Protein AF-0000000079003284 (afdb_homodimer)

Structure (mmCIF, N/CA/C/O backbone):
data_AF-0000000079003284-model_v1
#
loop_
_entity.id
_entity.type
_entity.pdbx_description
1 polymer 'Type I phosphodiesterase/nucleotide pyrophosphatase'
#
loop_
_atom_site.group_PDB
_atom_site.id
_atom_site.type_symbol
_atom_site.label_atom_id
_atom_site.label_alt_id
_atom_site.label_comp_id
_atom_site.label_asym_id
_atom_site.label_entity_id
_atom_site.label_seq_id
_atom_site.pdbx_PDB_ins_code
_atom_site.Cartn_x
_atom_site.Cartn_y
_atom_site.Cartn_z
_atom_site.occupancy
_atom_site.B_iso_or_equiv
_atom_site.auth_seq_id
_atom_site.auth_comp_id
_atom_site.auth_asym_id
_atom_site.auth_atom_id
_atom_site.pdbx_PDB_model_num
ATOM 1 N N . MET A 1 1 ? 87.062 22.266 7.152 1 21.83 1 MET A N 1
ATOM 2 C CA . MET A 1 1 ? 86.438 23.562 6.84 1 21.83 1 MET A CA 1
ATOM 3 C C . MET A 1 1 ? 86 23.609 5.395 1 21.83 1 MET A C 1
ATOM 5 O O . MET A 1 1 ? 85.438 24.609 4.953 1 21.83 1 MET A O 1
ATOM 9 N N . LEU A 1 2 ? 86.688 22.75 4.613 1 20.33 2 LEU A N 1
ATOM 10 C CA . LEU A 1 2 ? 86.625 22.922 3.166 1 20.33 2 LEU A CA 1
ATOM 11 C C . LEU A 1 2 ? 85.188 22.797 2.643 1 20.33 2 LEU A C 1
ATOM 13 O O . LEU A 1 2 ? 84.812 23.578 1.765 1 20.33 2 LEU A O 1
ATOM 17 N N . SER A 1 3 ? 84.625 21.625 2.906 1 21.69 3 SER A N 1
ATOM 18 C CA . SER A 1 3 ? 83.938 20.828 1.926 1 21.69 3 SER A CA 1
ATOM 19 C C . SER A 1 3 ? 82.5 21.344 1.723 1 21.69 3 SER A C 1
ATOM 21 O O . SER A 1 3 ? 81.562 20.688 2.105 1 21.69 3 SER A O 1
ATOM 23 N N . ARG A 1 4 ? 82.25 22.672 2.088 1 24.02 4 ARG A N 1
ATOM 24 C CA . ARG A 1 4 ? 81.062 23.516 2.271 1 24.02 4 ARG A CA 1
ATOM 25 C C . ARG A 1 4 ? 80.312 23.688 0.958 1 24.02 4 ARG A C 1
ATOM 27 O O . ARG A 1 4 ? 79.125 23.938 0.96 1 24.02 4 ARG A O 1
ATOM 34 N N . ARG A 1 5 ? 81.188 24.016 -0.072 1 23.91 5 ARG A N 1
ATOM 35 C CA . ARG A 1 5 ? 80.812 24.984 -1.086 1 23.91 5 ARG A CA 1
ATOM 36 C C . ARG A 1 5 ? 79.812 24.375 -2.055 1 23.91 5 ARG A C 1
ATOM 38 O O . ARG A 1 5 ? 78.875 25.047 -2.469 1 23.91 5 ARG A O 1
ATOM 45 N N . ILE A 1 6 ? 80.312 23.344 -2.699 1 26.98 6 ILE A N 1
ATOM 46 C CA . ILE A 1 6 ? 79.875 23.094 -4.078 1 26.98 6 ILE A CA 1
ATOM 47 C C . ILE A 1 6 ? 78.438 22.594 -4.109 1 26.98 6 ILE A C 1
ATOM 49 O O . ILE A 1 6 ? 77.938 22.203 -5.164 1 26.98 6 ILE A O 1
ATOM 53 N N . ILE A 1 7 ? 77.938 22.391 -2.863 1 26.84 7 ILE A N 1
ATOM 54 C CA . ILE A 1 7 ? 76.625 21.688 -2.703 1 26.84 7 ILE A CA 1
ATOM 55 C C . ILE A 1 7 ? 75.5 22.516 -3.301 1 26.84 7 ILE A C 1
ATOM 57 O O . ILE A 1 7 ? 74.375 22.109 -3.277 1 26.84 7 ILE A O 1
ATOM 61 N N . GLY A 1 8 ? 75.938 23.859 -3.557 1 23.97 8 GLY A N 1
ATOM 62 C CA . GLY A 1 8 ? 74.938 24.875 -3.793 1 23.97 8 GLY A CA 1
ATOM 63 C C . GLY A 1 8 ? 74.188 24.672 -5.098 1 23.97 8 GLY A C 1
ATOM 64 O O . GLY A 1 8 ? 73 25.094 -5.227 1 23.97 8 GLY A O 1
ATOM 65 N N . VAL A 1 9 ? 75.062 24.344 -6.082 1 25.72 9 VAL A N 1
ATOM 66 C CA . VAL A 1 9 ? 74.688 24.672 -7.453 1 25.72 9 VAL A CA 1
ATOM 67 C C . VAL A 1 9 ? 73.438 23.828 -7.855 1 25.72 9 VAL A C 1
ATOM 69 O O . VAL A 1 9 ? 72.625 24.297 -8.609 1 25.72 9 VAL A O 1
ATOM 72 N N . LEU A 1 10 ? 73.625 22.547 -7.5 1 25.78 10 LEU A N 1
ATOM 73 C CA . LEU A 1 10 ? 72.812 21.625 -8.297 1 25.78 10 LEU A CA 1
ATOM 74 C C . LEU A 1 10 ? 71.312 21.859 -8.047 1 25.78 10 LEU A C 1
ATOM 76 O O . LEU A 1 10 ? 70.5 21.188 -8.656 1 25.78 10 LEU A O 1
ATOM 80 N N . ILE A 1 11 ? 71.062 22.656 -6.977 1 25.67 11 ILE A N 1
ATOM 81 C CA . ILE A 1 11 ? 69.625 22.797 -6.535 1 25.67 11 ILE A CA 1
ATOM 82 C C . ILE A 1 11 ? 68.812 23.484 -7.621 1 25.67 11 ILE A C 1
ATOM 84 O O . ILE A 1 11 ? 67.625 23.281 -7.719 1 25.67 11 ILE A O 1
ATOM 88 N N . LEU A 1 12 ? 69.625 24.391 -8.312 1 24.33 12 LEU A N 1
ATOM 89 C CA . LEU A 1 12 ? 68.812 25.453 -8.945 1 24.33 12 LEU A CA 1
ATOM 90 C C . LEU A 1 12 ? 68 24.891 -10.086 1 24.33 12 LEU A C 1
ATOM 92 O O . LEU A 1 12 ? 66.875 25.328 -10.289 1 24.33 12 LEU A O 1
ATOM 96 N N . LEU A 1 13 ? 68.75 24.078 -10.844 1 25.64 13 LEU A N 1
ATOM 97 C CA . LEU A 1 13 ? 68.188 23.953 -12.195 1 25.64 13 LEU A CA 1
ATOM 98 C C . LEU A 1 13 ? 66.812 23.266 -12.18 1 25.64 13 LEU A C 1
ATOM 100 O O . LEU A 1 13 ? 66.125 23.234 -13.195 1 25.64 13 LEU A O 1
ATOM 104 N N . ALA A 1 14 ? 66.688 22.422 -11.195 1 26.19 14 ALA A N 1
ATOM 105 C CA . ALA A 1 14 ? 65.625 21.469 -11.359 1 26.19 14 ALA A CA 1
ATOM 106 C C . ALA A 1 14 ? 64.25 22.188 -11.359 1 26.19 14 ALA A C 1
ATOM 108 O O . ALA A 1 14 ? 63.188 21.547 -11.398 1 26.19 14 ALA A O 1
ATOM 109 N N . VAL A 1 15 ? 64.312 23.484 -11.039 1 25.11 15 VAL A N 1
ATOM 110 C CA . VAL A 1 15 ? 63.031 24.156 -10.695 1 25.11 15 VAL A CA 1
ATOM 111 C C . VAL A 1 15 ? 62.125 24.203 -11.906 1 25.11 15 VAL A C 1
ATOM 113 O O . VAL A 1 15 ? 60.906 24.203 -11.766 1 25.11 15 VAL A O 1
ATOM 116 N N . ILE A 1 16 ? 62.75 24.438 -13.062 1 25.28 16 ILE A N 1
ATOM 117 C CA . ILE A 1 16 ? 61.938 25.219 -14 1 25.28 16 ILE A CA 1
ATOM 118 C C . ILE A 1 16 ? 60.812 24.344 -14.547 1 25.28 16 ILE A C 1
ATOM 120 O O . ILE A 1 16 ? 59.812 24.875 -15.047 1 25.28 16 ILE A O 1
ATOM 124 N N . LEU A 1 17 ? 61.156 23.141 -14.898 1 28.36 17 LEU A N 1
ATOM 125 C CA . LEU A 1 17 ? 60.344 22.594 -15.977 1 28.36 17 LEU A CA 1
ATOM 126 C C . LEU A 1 17 ? 58.938 22.281 -15.492 1 28.36 17 LEU A C 1
ATOM 128 O O . LEU A 1 17 ? 58.438 21.172 -15.68 1 28.36 17 LEU A O 1
ATOM 132 N N . SER A 1 18 ? 58.562 22.719 -14.289 1 23.92 18 SER A N 1
ATOM 133 C CA . SER A 1 18 ? 57.375 22.172 -13.633 1 23.92 18 SER A CA 1
ATOM 134 C C . SER A 1 18 ? 56.156 22.391 -14.492 1 23.92 18 SER A C 1
ATOM 136 O O . SER A 1 18 ? 55.281 21.516 -14.555 1 23.92 18 SER A O 1
ATOM 138 N N . THR A 1 19 ? 55.812 23.641 -14.75 1 24.16 19 THR A N 1
ATOM 139 C CA . THR A 1 19 ? 54.438 24.016 -14.359 1 24.16 19 THR A CA 1
ATOM 140 C C . THR A 1 19 ? 53.438 23.5 -15.375 1 24.16 19 THR A C 1
ATOM 142 O O . THR A 1 19 ? 52.312 23.156 -15.016 1 24.16 19 THR A O 1
ATOM 145 N N . SER A 1 20 ? 53.688 23.703 -16.703 1 25.77 20 SER A N 1
ATOM 146 C CA . SER A 1 20 ? 52.438 24.141 -17.359 1 25.77 20 SER A CA 1
ATOM 147 C C . SER A 1 20 ? 51.562 22.938 -17.734 1 25.77 20 SER A C 1
ATOM 149 O O . SER A 1 20 ? 51.688 22.406 -18.828 1 25.77 20 SER A O 1
ATOM 151 N N . ILE A 1 21 ? 51.656 21.828 -17.109 1 29 21 ILE A N 1
ATOM 152 C CA . ILE A 1 21 ? 50.719 20.844 -17.641 1 29 21 ILE A CA 1
ATOM 153 C C . ILE A 1 21 ? 49.312 21.422 -17.688 1 29 21 ILE A C 1
ATOM 155 O O . ILE A 1 21 ? 48.75 21.75 -16.656 1 29 21 ILE A O 1
ATOM 159 N N . SER A 1 22 ? 49.062 22.25 -18.688 1 26.42 22 SER A N 1
ATOM 160 C CA . SER A 1 22 ? 47.719 22.688 -18.953 1 26.42 22 SER A CA 1
ATOM 161 C C . SER A 1 22 ? 46.75 21.5 -18.922 1 26.42 22 SER A C 1
ATOM 163 O O . SER A 1 22 ? 46.875 20.547 -19.672 1 26.42 22 SER A O 1
ATOM 165 N N . LEU A 1 23 ? 46.25 21.172 -17.719 1 28.25 23 LEU A N 1
ATOM 166 C CA . LEU A 1 23 ? 45.125 20.297 -17.531 1 28.25 23 LEU A CA 1
ATOM 167 C C . LEU A 1 23 ? 44.031 20.578 -18.562 1 28.25 23 LEU A C 1
ATOM 169 O O . LEU A 1 23 ? 43.469 21.656 -18.594 1 28.25 23 LEU A O 1
ATOM 173 N N . ILE A 1 24 ? 44.375 20.172 -19.812 1 29.52 24 ILE A N 1
ATOM 174 C CA . ILE A 1 24 ? 43.156 20.094 -20.625 1 29.52 24 ILE A CA 1
ATOM 175 C C . ILE A 1 24 ? 42.062 19.391 -19.828 1 29.52 24 ILE A C 1
ATOM 177 O O . ILE A 1 24 ? 42.156 18.188 -19.547 1 29.52 24 ILE A O 1
ATOM 181 N N . TYR A 1 25 ? 41.625 20.094 -18.797 1 26.3 25 TYR A N 1
ATOM 182 C CA . TYR A 1 25 ? 40.312 19.656 -18.281 1 26.3 25 TYR A CA 1
ATOM 183 C C . TYR A 1 25 ? 39.375 19.312 -19.422 1 26.3 25 TYR A C 1
ATOM 185 O O . TYR A 1 25 ? 39.031 20.188 -20.25 1 26.3 25 TYR A O 1
ATOM 193 N N . ALA A 1 26 ? 39.625 18.172 -20.016 1 28.44 26 ALA A N 1
ATOM 194 C CA . ALA A 1 26 ? 38.531 17.688 -20.844 1 28.44 26 ALA A CA 1
ATOM 195 C C . ALA A 1 26 ? 37.188 18 -20.203 1 28.44 26 ALA A C 1
ATOM 197 O O . ALA A 1 26 ? 36.938 17.641 -19.047 1 28.44 26 ALA A O 1
ATOM 198 N N . ASN A 1 27 ? 36.625 19.047 -20.656 1 28.98 27 ASN A N 1
ATOM 199 C CA . ASN A 1 27 ? 35.188 19.266 -20.359 1 28.98 27 ASN A CA 1
ATOM 200 C C . ASN A 1 27 ? 34.406 17.969 -20.422 1 28.98 27 ASN A C 1
ATOM 202 O O . ASN A 1 27 ? 34.344 17.328 -21.469 1 28.98 27 ASN A O 1
ATOM 206 N N . THR A 1 28 ? 34.625 17.141 -19.484 1 31.42 28 THR A N 1
ATOM 207 C CA . THR A 1 28 ? 33.656 16.047 -19.406 1 31.42 28 THR A CA 1
ATOM 208 C C . THR A 1 28 ? 32.281 16.531 -19.828 1 31.42 28 THR A C 1
ATOM 210 O O . THR A 1 28 ? 31.766 17.516 -19.297 1 31.42 28 THR A O 1
ATOM 213 N N . PRO A 1 29 ? 31.969 16.219 -21.016 1 31.8 29 PRO A N 1
ATOM 214 C CA . PRO A 1 29 ? 30.594 16.609 -21.328 1 31.8 29 PRO A CA 1
ATOM 215 C C . PRO A 1 29 ? 29.656 16.438 -20.141 1 31.8 29 PRO A C 1
ATOM 217 O O . PRO A 1 29 ? 29.656 15.398 -19.469 1 31.8 29 PRO A O 1
ATOM 220 N N . THR A 1 30 ? 29.531 17.438 -19.328 1 34.09 30 THR A N 1
ATOM 221 C CA . THR A 1 30 ? 28.484 17.422 -18.312 1 34.09 30 THR A CA 1
ATOM 222 C C . THR A 1 30 ? 27.172 16.938 -18.906 1 34.09 30 THR A C 1
ATOM 224 O O . THR A 1 30 ? 26.75 17.391 -19.984 1 34.09 30 THR A O 1
ATOM 227 N N . ASN A 1 31 ? 26.844 15.781 -18.828 1 37.59 31 ASN A N 1
ATOM 228 C CA . ASN A 1 31 ? 25.516 15.25 -19.125 1 37.59 31 ASN A CA 1
ATOM 229 C C . ASN A 1 31 ? 24.422 16.281 -18.844 1 37.59 31 ASN A C 1
ATOM 231 O O . ASN A 1 31 ? 24.141 16.594 -17.688 1 37.59 31 ASN A O 1
ATOM 235 N N . GLU A 1 32 ? 24.312 17.312 -19.531 1 46.94 32 GLU A N 1
ATOM 236 C CA . GLU A 1 32 ? 23.375 18.406 -19.328 1 46.94 32 GLU A CA 1
ATOM 237 C C . GLU A 1 32 ? 21.938 17.891 -19.25 1 46.94 32 GLU A C 1
ATOM 239 O O . GLU A 1 32 ? 21.438 17.281 -20.203 1 46.94 32 GLU A O 1
ATOM 244 N N . HIS A 1 33 ? 21.328 17.656 -18.141 1 63.16 33 HIS A N 1
ATOM 245 C CA . HIS A 1 33 ? 19.922 17.344 -17.891 1 63.16 33 HIS A CA 1
ATOM 246 C C . HIS A 1 33 ? 19 18.359 -18.562 1 63.16 33 HIS A C 1
ATOM 248 O O . HIS A 1 33 ? 19.297 19.562 -18.562 1 63.16 33 HIS A O 1
ATOM 254 N N . THR A 1 34 ? 18.203 17.859 -19.469 1 76.19 34 THR A N 1
ATOM 255 C CA . THR A 1 34 ? 17.156 18.703 -20.031 1 76.19 34 THR A CA 1
ATOM 256 C C . THR A 1 34 ? 16.344 19.375 -18.922 1 76.19 34 THR A C 1
ATOM 258 O O . THR A 1 34 ? 15.906 18.703 -17.969 1 76.19 34 THR A O 1
ATOM 261 N N . ARG A 1 35 ? 16.453 20.703 -18.938 1 89.94 35 ARG A N 1
ATOM 262 C CA . ARG A 1 35 ? 15.648 21.516 -18.016 1 89.94 35 ARG A CA 1
ATOM 263 C C . ARG A 1 35 ? 14.273 21.812 -18.594 1 89.94 35 ARG A C 1
ATOM 265 O O . ARG A 1 35 ? 14.172 22.344 -19.703 1 89.94 35 ARG A O 1
ATOM 272 N N . TYR A 1 36 ? 13.258 21.422 -17.828 1 91.12 36 TYR A N 1
ATOM 273 C CA . TYR A 1 36 ? 11.898 21.594 -18.297 1 91.12 36 TYR A CA 1
ATOM 274 C C . TYR A 1 36 ? 11.273 22.875 -17.734 1 91.12 36 TYR A C 1
ATOM 276 O O . TYR A 1 36 ? 10.266 23.359 -18.234 1 91.12 36 TYR A O 1
ATOM 284 N N . ALA A 1 37 ? 11.844 23.422 -16.656 1 96.12 37 ALA A N 1
ATOM 285 C CA . ALA A 1 37 ? 11.422 24.672 -16.016 1 96.12 37 ALA A CA 1
ATOM 286 C C . ALA A 1 37 ? 12.625 25.438 -15.469 1 96.12 37 ALA A C 1
ATOM 288 O O . ALA A 1 37 ? 13.57 24.828 -14.953 1 96.12 37 ALA A O 1
ATOM 289 N N . GLU A 1 38 ? 12.57 26.75 -15.625 1 97.25 38 GLU A N 1
ATOM 290 C CA . GLU A 1 38 ? 13.609 27.578 -15.023 1 97.25 38 GLU A CA 1
ATOM 291 C C . GLU A 1 38 ? 13.453 27.656 -13.508 1 97.25 38 GLU A C 1
ATOM 293 O O . GLU A 1 38 ? 14.445 27.719 -12.781 1 97.25 38 GLU A O 1
ATOM 298 N N . LYS A 1 39 ? 12.164 27.656 -13.102 1 98.5 39 LYS A N 1
ATOM 299 C CA . LYS A 1 39 ? 11.82 27.797 -11.688 1 98.5 39 LYS A CA 1
ATOM 300 C C . LYS A 1 39 ? 10.672 26.875 -11.305 1 98.5 39 LYS A C 1
ATOM 302 O O . LYS A 1 39 ? 9.836 26.531 -12.141 1 98.5 39 LYS A O 1
ATOM 307 N N . VAL A 1 40 ? 10.703 26.438 -10.023 1 98.81 40 VAL A N 1
ATOM 308 C CA . VAL A 1 40 ? 9.609 25.641 -9.477 1 98.81 40 VAL A CA 1
ATOM 309 C C . VAL A 1 40 ? 9.18 26.219 -8.125 1 98.81 40 VAL A C 1
ATOM 311 O O . VAL A 1 40 ? 10.023 26.594 -7.305 1 98.81 40 VAL A O 1
ATOM 314 N N . VAL A 1 41 ? 7.91 26.422 -7.926 1 98.88 41 VAL A N 1
ATOM 315 C CA . VAL A 1 41 ? 7.328 26.734 -6.625 1 98.88 41 VAL A CA 1
ATOM 316 C C . VAL A 1 41 ? 6.523 25.531 -6.125 1 98.88 41 VAL A C 1
ATOM 318 O O . VAL A 1 41 ? 5.75 24.938 -6.879 1 98.88 41 VAL A O 1
ATOM 321 N N . ILE A 1 42 ? 6.738 25.141 -4.891 1 98.88 42 ILE A N 1
ATOM 322 C CA . ILE A 1 42 ? 5.883 24.125 -4.281 1 98.88 42 ILE A CA 1
ATOM 323 C C . ILE A 1 42 ? 5.23 24.688 -3.023 1 98.88 42 ILE A C 1
ATOM 325 O O . ILE A 1 42 ? 5.902 25.297 -2.188 1 98.88 42 ILE A O 1
ATOM 329 N N . ILE A 1 43 ? 3.932 24.547 -2.895 1 98.81 43 ILE A N 1
ATOM 330 C CA . ILE A 1 43 ? 3.16 24.953 -1.721 1 98.81 43 ILE A CA 1
ATOM 331 C C . ILE A 1 43 ? 2.559 23.719 -1.058 1 98.81 43 ILE A C 1
ATOM 333 O O . ILE A 1 43 ? 1.87 22.922 -1.709 1 98.81 43 ILE A O 1
ATOM 337 N N . SER A 1 44 ? 2.809 23.5 0.183 1 98.75 44 SER A N 1
ATOM 338 C CA . SER A 1 44 ? 2.188 22.422 0.946 1 98.75 44 SER A CA 1
ATOM 339 C C . SER A 1 44 ? 1.067 22.953 1.837 1 98.75 44 SER A C 1
ATOM 341 O O . SER A 1 44 ? 1.294 23.828 2.674 1 98.75 44 SER A O 1
ATOM 343 N N . ILE A 1 45 ? -0.094 22.516 1.622 1 98.81 45 ILE A N 1
ATOM 344 C CA . ILE A 1 45 ? -1.236 22.812 2.475 1 98.81 45 ILE A CA 1
ATOM 345 C C . ILE A 1 45 ? -1.472 21.672 3.457 1 98.81 45 ILE A C 1
ATOM 347 O O . ILE A 1 45 ? -2.037 20.641 3.09 1 98.81 45 ILE A O 1
ATOM 351 N N . ASP A 1 46 ? -1.138 21.875 4.68 1 98.62 46 ASP A N 1
ATOM 352 C CA . ASP A 1 46 ? -1.133 20.828 5.699 1 98.62 46 ASP A CA 1
ATOM 353 C C . ASP A 1 46 ? -2.52 20.203 5.855 1 98.62 46 ASP A C 1
ATOM 355 O O . ASP A 1 46 ? -3.494 20.922 6.121 1 98.62 46 ASP A O 1
ATOM 359 N N . ALA A 1 47 ? -2.635 18.891 5.609 1 98.62 47 ALA A N 1
ATOM 360 C CA . ALA A 1 47 ? -3.762 18.016 5.914 1 98.62 47 ALA A CA 1
ATOM 361 C C . ALA A 1 47 ? -4.875 18.172 4.883 1 98.62 47 ALA A C 1
ATOM 363 O O . ALA A 1 47 ? -5.953 17.594 5.031 1 98.62 47 ALA A O 1
ATOM 364 N N . ALA A 1 48 ? -4.672 19 3.834 1 98.75 48 ALA A N 1
ATOM 365 C CA . ALA A 1 48 ? -5.734 19.156 2.846 1 98.75 48 ALA A CA 1
ATOM 366 C C . ALA A 1 48 ? -6.109 17.812 2.223 1 98.75 48 ALA A C 1
ATOM 368 O O . ALA A 1 48 ? -5.336 17.25 1.455 1 98.75 48 ALA A O 1
ATOM 369 N N . ARG A 1 49 ? -7.332 17.422 2.551 1 97.88 49 ARG A N 1
ATOM 370 C CA . ARG A 1 49 ? -7.859 16.172 2.01 1 97.88 49 ARG A CA 1
ATOM 371 C C . ARG A 1 49 ? -8.094 16.281 0.508 1 97.88 49 ARG A C 1
ATOM 373 O O . ARG A 1 49 ? -8.555 17.328 0.02 1 97.88 49 ARG A O 1
ATOM 380 N N . ALA A 1 50 ? -7.852 15.227 -0.165 1 96.81 50 ALA A N 1
ATOM 381 C CA . ALA A 1 50 ? -8.078 15.211 -1.608 1 96.81 50 ALA A CA 1
ATOM 382 C C . ALA A 1 50 ? -9.562 15.352 -1.934 1 96.81 50 ALA A C 1
ATOM 384 O O . ALA A 1 50 ? -9.938 16.156 -2.787 1 96.81 50 ALA A O 1
ATOM 385 N N . ASP A 1 51 ? -10.445 14.586 -1.257 1 94.44 51 ASP A N 1
ATOM 386 C CA . ASP A 1 51 ? -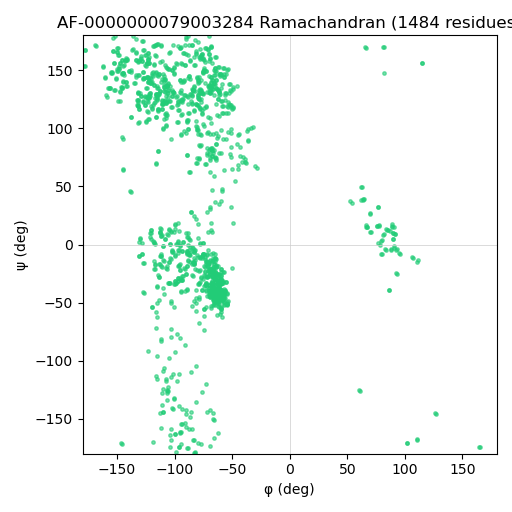11.859 14.57 -1.604 1 94.44 51 ASP A CA 1
ATOM 387 C C . ASP A 1 51 ? -12.5 15.938 -1.369 1 94.44 51 ASP A C 1
ATOM 389 O O . ASP A 1 51 ? -13.227 16.453 -2.227 1 94.44 51 ASP A O 1
ATOM 393 N N . TYR A 1 52 ? -12.164 16.594 -0.233 1 97.12 52 TYR A N 1
ATOM 394 C CA . TYR A 1 52 ? -12.727 17.906 0.063 1 97.12 52 TYR A CA 1
ATOM 395 C C . TYR A 1 52 ? -12.18 18.969 -0.884 1 97.12 52 TYR A C 1
ATOM 397 O O . TYR A 1 52 ? -12.93 19.797 -1.4 1 97.12 52 TYR A O 1
ATOM 405 N N . THR A 1 53 ? -10.891 18.953 -1.11 1 98.44 53 THR A N 1
ATOM 406 C CA . THR A 1 53 ? -10.25 19.953 -1.947 1 98.44 53 THR A CA 1
ATOM 407 C C . THR A 1 53 ? -10.781 19.891 -3.377 1 98.44 53 THR A C 1
ATOM 409 O O . THR A 1 53 ? -11.102 20.922 -3.977 1 98.44 53 THR A O 1
ATOM 412 N N . TYR A 1 54 ? -10.891 18.719 -3.914 1 96.62 54 TYR A N 1
ATOM 413 C CA . TYR A 1 54 ? -11.344 18.562 -5.289 1 96.62 54 TYR A CA 1
ATOM 414 C C . TYR A 1 54 ? -12.82 18.922 -5.43 1 96.62 54 TYR A C 1
ATOM 416 O O . TYR A 1 54 ? -13.227 19.516 -6.426 1 96.62 54 TYR A O 1
ATOM 424 N N . MET A 1 55 ? -13.617 18.516 -4.457 1 95.5 55 MET A N 1
ATOM 425 C CA . MET A 1 55 ? -15.023 18.891 -4.453 1 95.5 55 MET A CA 1
ATOM 426 C C . MET A 1 55 ? -15.18 20.406 -4.441 1 95.5 55 MET A C 1
ATOM 428 O O . MET A 1 55 ? -15.914 20.969 -5.262 1 95.5 55 MET A O 1
ATOM 432 N N . LEU A 1 56 ? -14.469 21.094 -3.572 1 98.19 56 LEU A N 1
ATOM 433 C CA . LEU A 1 56 ? -14.578 22.547 -3.436 1 98.19 56 LEU A CA 1
ATOM 434 C C . LEU A 1 56 ? -14.047 23.25 -4.684 1 98.19 56 LEU A C 1
ATOM 436 O O . LEU A 1 56 ? -14.594 24.266 -5.109 1 98.19 56 LEU A O 1
ATOM 440 N N . ALA A 1 57 ? -13 22.688 -5.246 1 97.81 57 ALA A N 1
ATOM 441 C CA . ALA A 1 57 ? -12.461 23.25 -6.484 1 97.81 57 ALA A CA 1
ATOM 442 C C . ALA A 1 57 ? -13.461 23.109 -7.629 1 97.81 57 ALA A C 1
ATOM 444 O O . ALA A 1 57 ? -13.664 24.047 -8.406 1 97.81 57 ALA A O 1
ATOM 445 N N . SER A 1 58 ? -14.039 21.969 -7.73 1 94.31 58 SER A N 1
ATOM 446 C CA . SER A 1 58 ? -15.008 21.703 -8.789 1 94.31 58 SER A CA 1
ATOM 447 C C . SER A 1 58 ? -16.219 22.625 -8.68 1 94.31 58 SER A C 1
ATOM 449 O O . SER A 1 58 ? -16.844 22.969 -9.688 1 94.31 58 SER A O 1
ATOM 451 N N . GLU A 1 59 ? -16.562 23.062 -7.504 1 96.25 59 GLU A N 1
ATOM 452 C CA . GLU A 1 59 ? -17.672 23.969 -7.246 1 96.25 59 GLU A CA 1
ATOM 453 C C . GLU A 1 59 ? -17.281 25.422 -7.48 1 96.25 59 GLU A C 1
ATOM 455 O O . GLU A 1 59 ? -18.109 26.328 -7.355 1 96.25 59 GLU A O 1
ATOM 460 N N . GLY A 1 60 ? -16.031 25.625 -7.762 1 97 60 GLY A N 1
ATOM 461 C CA . GLY A 1 60 ? -15.562 26.969 -8.055 1 97 60 GLY A CA 1
ATOM 462 C C . GLY A 1 60 ? -15.172 27.75 -6.816 1 97 60 GLY A C 1
ATOM 463 O O . GLY A 1 60 ? -14.883 28.938 -6.898 1 97 60 GLY A O 1
ATOM 464 N N . ILE A 1 61 ? -15.07 27.125 -5.734 1 98.06 61 ILE A N 1
ATOM 465 C CA . ILE A 1 61 ? -14.836 27.781 -4.453 1 98.06 61 ILE A CA 1
ATOM 466 C C . ILE A 1 61 ? -13.344 28.031 -4.27 1 98.06 61 ILE A C 1
ATOM 468 O O . ILE A 1 61 ? -12.945 28.969 -3.559 1 98.06 61 ILE A O 1
ATOM 472 N N . LEU A 1 62 ? -12.5 27.234 -4.887 1 98.69 62 LEU A N 1
ATOM 473 C CA . LEU A 1 62 ? -11.047 27.344 -4.816 1 98.69 62 LEU A CA 1
ATOM 474 C C . LEU A 1 62 ? -10.469 27.703 -6.18 1 98.69 62 LEU A C 1
ATOM 476 O O . LEU A 1 62 ? -9.883 26.859 -6.855 1 98.69 62 LEU A O 1
ATOM 480 N N . PRO A 1 63 ? -10.523 28.969 -6.547 1 98.31 63 PRO A N 1
ATOM 481 C CA . PRO A 1 63 ? -10.133 29.359 -7.902 1 98.31 63 PRO A CA 1
ATOM 482 C C . PRO A 1 63 ? -8.664 29.062 -8.203 1 98.31 63 PRO A C 1
ATOM 484 O O . PRO A 1 63 ? -8.312 28.766 -9.352 1 98.31 63 PRO A O 1
ATOM 487 N N . GLY A 1 64 ? -7.793 29.188 -7.234 1 98.44 64 GLY A N 1
ATOM 488 C CA . GLY A 1 64 ? -6.398 28.844 -7.469 1 98.44 64 GLY A CA 1
ATOM 489 C C . GLY A 1 64 ? -6.203 27.391 -7.875 1 98.44 64 GLY A C 1
ATOM 490 O O . GLY A 1 64 ? -5.652 27.109 -8.945 1 98.44 64 GLY A O 1
ATOM 491 N N . PHE A 1 65 ? -6.734 26.5 -7.047 1 98.19 65 PHE A N 1
ATOM 492 C CA . PHE A 1 65 ? -6.559 25.078 -7.332 1 98.19 65 PHE A CA 1
ATOM 493 C C . PHE A 1 65 ? -7.367 24.672 -8.555 1 98.19 65 PHE A C 1
ATOM 495 O O . PHE A 1 65 ? -6.961 23.781 -9.305 1 98.19 65 PHE A O 1
ATOM 502 N N . LYS A 1 66 ? -8.516 25.281 -8.719 1 97.94 66 LYS A N 1
ATOM 503 C CA . LYS A 1 66 ? -9.32 25 -9.906 1 97.94 66 LYS A CA 1
ATOM 504 C C . LYS A 1 66 ? -8.531 25.281 -11.188 1 97.94 66 LYS A C 1
ATOM 506 O O . LYS A 1 66 ? -8.625 24.531 -12.156 1 97.94 66 LYS A O 1
ATOM 511 N N . ARG A 1 67 ? -7.777 26.344 -11.219 1 98.06 67 ARG A N 1
ATOM 512 C CA . ARG A 1 67 ? -6.949 26.672 -12.383 1 98.06 67 ARG A CA 1
ATOM 513 C C . ARG A 1 67 ? -5.949 25.562 -12.672 1 98.06 67 ARG A C 1
ATOM 515 O O . ARG A 1 67 ? -5.699 25.219 -13.828 1 98.06 67 ARG A O 1
ATOM 522 N N . ILE A 1 68 ? -5.406 25 -11.648 1 98.25 68 ILE A N 1
ATOM 523 C CA . ILE A 1 68 ? -4.461 23.906 -11.797 1 98.25 68 ILE A CA 1
ATOM 524 C C . ILE A 1 68 ? -5.164 22.703 -12.414 1 98.25 68 ILE A C 1
ATOM 526 O O . ILE A 1 68 ? -4.633 22.062 -13.328 1 98.25 68 ILE A O 1
ATOM 530 N N . ILE A 1 69 ? -6.352 22.375 -11.906 1 96.69 69 ILE A N 1
ATOM 531 C CA . ILE A 1 69 ? -7.121 21.25 -12.414 1 96.69 69 ILE A CA 1
ATOM 532 C C . ILE A 1 69 ? -7.473 21.484 -13.883 1 96.69 69 ILE A C 1
ATOM 534 O O . ILE A 1 69 ? -7.379 20.562 -14.695 1 96.69 69 ILE A O 1
ATOM 538 N N . ASP A 1 70 ? -7.797 22.734 -14.227 1 96.62 70 ASP A N 1
ATOM 539 C CA . ASP A 1 70 ? -8.312 23.062 -15.555 1 96.62 70 ASP A CA 1
ATOM 540 C C . ASP A 1 70 ? -7.18 23.141 -16.578 1 96.62 70 ASP A C 1
ATOM 542 O O . ASP A 1 70 ? -7.379 22.828 -17.75 1 96.62 70 ASP A O 1
ATOM 546 N N . GLU A 1 71 ? -5.992 23.609 -16.141 1 96.94 71 GLU A N 1
ATOM 547 C CA . GLU A 1 71 ? -4.957 23.953 -17.109 1 96.94 71 GLU A CA 1
ATOM 548 C C . GLU A 1 71 ? -3.715 23.094 -16.922 1 96.94 71 GLU A C 1
ATOM 550 O O . GLU A 1 71 ? -2.861 23.016 -17.812 1 96.94 71 GLU A O 1
ATOM 555 N N . GLY A 1 72 ? -3.59 22.547 -15.742 1 97.56 72 GLY A N 1
ATOM 556 C CA . GLY A 1 72 ? -2.418 21.766 -15.406 1 97.56 72 GLY A CA 1
ATOM 557 C C . GLY A 1 72 ? -2.721 20.281 -15.266 1 97.56 72 GLY A C 1
ATOM 558 O O . GLY A 1 72 ? -3.449 19.703 -16.078 1 97.56 72 GLY A O 1
ATOM 559 N N . VAL A 1 73 ? -2.055 19.656 -14.336 1 95.06 73 VAL A N 1
ATOM 560 C CA . VAL A 1 73 ? -2.238 18.234 -14.062 1 95.06 73 VAL A CA 1
ATOM 561 C C . VAL A 1 73 ? -2.527 18.031 -12.57 1 95.06 73 VAL A C 1
ATOM 563 O O . VAL A 1 73 ? -2.059 18.797 -11.734 1 95.06 73 VAL A O 1
ATOM 566 N N . TYR A 1 74 ? -3.383 17.109 -12.258 1 95.5 74 TYR A N 1
ATOM 567 C CA . TYR A 1 74 ? -3.639 16.766 -10.859 1 95.5 74 TYR A CA 1
ATOM 568 C C . TYR A 1 74 ? -3.828 15.266 -10.695 1 95.5 74 TYR A C 1
ATOM 570 O O . TYR A 1 74 ? -4.051 14.555 -11.672 1 95.5 74 TYR A O 1
ATOM 578 N N . ALA A 1 75 ? -3.627 14.805 -9.461 1 92.75 75 ALA A N 1
ATOM 579 C CA . ALA A 1 75 ? -3.773 13.383 -9.164 1 92.75 75 ALA A CA 1
ATOM 580 C C . ALA A 1 75 ? -5.121 13.102 -8.508 1 92.75 75 ALA A C 1
ATOM 582 O O . ALA A 1 75 ? -5.648 13.93 -7.766 1 92.75 75 ALA A O 1
ATOM 583 N N . LYS A 1 76 ? -5.664 11.891 -8.672 1 87.06 76 LYS A N 1
ATOM 584 C CA . LYS A 1 76 ? -6.871 11.461 -7.969 1 87.06 76 LYS A CA 1
ATOM 585 C C . LYS A 1 76 ? -6.672 11.508 -6.457 1 87.06 76 LYS A C 1
ATOM 587 O O . LYS A 1 76 ? -7.621 11.742 -5.707 1 87.06 76 LYS A O 1
ATOM 592 N N . GLY A 1 77 ? -5.477 11.242 -6.09 1 92.69 77 GLY A N 1
ATOM 593 C CA . GLY A 1 77 ? -4.996 11.273 -4.715 1 92.69 77 GLY A CA 1
ATOM 594 C C . GLY A 1 77 ? -3.518 10.945 -4.598 1 92.69 77 GLY A C 1
ATOM 595 O O . GLY A 1 77 ? -2.943 10.305 -5.48 1 92.69 77 GLY A O 1
ATOM 596 N N . MET A 1 78 ? -2.926 11.43 -3.604 1 95.56 78 MET A N 1
ATOM 597 C CA . MET A 1 78 ? -1.541 11.078 -3.301 1 95.56 78 MET A CA 1
ATOM 598 C C . MET A 1 78 ? -1.46 10.227 -2.037 1 95.56 78 MET A C 1
ATOM 600 O O . MET A 1 78 ? -1.931 10.641 -0.975 1 95.56 78 MET A O 1
ATOM 604 N N . ILE A 1 79 ? -1.001 9 -2.18 1 93.88 79 ILE A N 1
ATOM 605 C CA . ILE A 1 79 ? -0.749 8.102 -1.062 1 93.88 79 ILE A CA 1
ATOM 606 C C . ILE A 1 79 ? 0.566 8.477 -0.383 1 93.88 79 ILE A C 1
ATOM 608 O O . ILE A 1 79 ? 1.637 8.367 -0.986 1 93.88 79 ILE A O 1
ATOM 612 N N . VAL A 1 80 ? 0.448 8.859 0.847 1 96.25 80 VAL A N 1
ATOM 613 C CA . VAL A 1 80 ? 1.624 9.344 1.562 1 96.25 80 VAL A CA 1
ATOM 614 C C . VAL A 1 80 ? 2.234 8.211 2.383 1 96.25 80 VAL A C 1
ATOM 616 O O . VAL A 1 80 ? 1.861 7.047 2.219 1 96.25 80 VAL A O 1
ATOM 619 N N . SER A 1 81 ? 3.246 8.531 3.182 1 92.75 81 SER A N 1
ATOM 620 C CA . SER A 1 81 ? 3.961 7.535 3.973 1 92.75 81 SER A CA 1
ATOM 621 C C . SER A 1 81 ? 3.143 7.098 5.184 1 92.75 81 SER A C 1
ATOM 623 O O . SER A 1 81 ? 2.191 7.777 5.574 1 92.75 81 SER A O 1
ATOM 625 N N . PHE A 1 82 ? 3.504 5.902 5.746 1 95.5 82 PHE A N 1
ATOM 626 C CA . PHE A 1 82 ? 2.998 5.457 7.039 1 95.5 82 PHE A CA 1
ATOM 627 C C . PHE A 1 82 ? 4.047 5.652 8.125 1 95.5 82 PHE A C 1
ATOM 629 O O . PHE A 1 82 ? 5.184 5.195 7.992 1 95.5 82 PHE A O 1
ATOM 636 N N . PRO A 1 83 ? 3.734 6.289 9.188 1 96.75 83 PRO A N 1
ATOM 637 C CA . PRO A 1 83 ? 2.451 6.934 9.477 1 96.75 83 PRO A CA 1
ATOM 638 C C . PRO A 1 83 ? 2.234 8.211 8.664 1 96.75 83 PRO A C 1
ATOM 640 O O . PRO A 1 83 ? 3.199 8.898 8.32 1 96.75 83 PRO A O 1
ATOM 643 N N . SER A 1 84 ? 0.98 8.5 8.359 1 97.44 84 SER A N 1
ATOM 644 C CA . SER A 1 84 ? 0.6 9.719 7.664 1 97.44 84 SER A CA 1
ATOM 645 C C . SER A 1 84 ? 0.579 10.914 8.609 1 97.44 84 SER A C 1
ATOM 647 O O . SER A 1 84 ? -0.491 11.406 8.977 1 97.44 84 SER A O 1
ATOM 649 N N . ALA A 1 85 ? 1.751 11.391 8.992 1 97.81 85 ALA A N 1
ATOM 650 C CA . ALA A 1 85 ? 1.937 12.477 9.953 1 97.81 85 ALA A CA 1
ATOM 651 C C . ALA A 1 85 ? 2.74 13.617 9.336 1 97.81 85 ALA A C 1
ATOM 653 O O . ALA A 1 85 ? 3.494 13.414 8.383 1 97.81 85 ALA A O 1
ATOM 654 N N . THR A 1 86 ? 2.627 14.75 9.914 1 98.25 86 THR A N 1
ATOM 655 C CA . THR A 1 86 ? 3.135 15.992 9.336 1 98.25 86 THR A CA 1
ATOM 656 C C . THR A 1 86 ? 4.645 15.906 9.125 1 98.25 86 THR A C 1
ATOM 658 O O . THR A 1 86 ? 5.129 16.078 8.008 1 98.25 86 THR A O 1
ATOM 661 N N . ALA A 1 87 ? 5.379 15.617 10.164 1 98.44 87 ALA A N 1
ATOM 662 C CA . ALA A 1 87 ? 6.832 15.586 10.047 1 98.44 87 ALA A CA 1
ATOM 663 C C . ALA A 1 87 ? 7.285 14.484 9.102 1 98.44 87 ALA A C 1
ATOM 665 O O . ALA A 1 87 ? 8.203 14.68 8.297 1 98.44 87 ALA A O 1
ATOM 666 N N . VAL A 1 88 ? 6.637 13.352 9.195 1 98.5 88 VAL A N 1
ATOM 667 C CA . VAL A 1 88 ? 7 12.195 8.383 1 98.5 88 VAL A CA 1
ATOM 668 C C . VAL A 1 88 ? 6.75 12.5 6.91 1 98.5 88 VAL A C 1
ATOM 670 O O . VAL A 1 88 ? 7.637 12.312 6.074 1 98.5 88 VAL A O 1
ATOM 673 N N . SER A 1 89 ? 5.59 12.945 6.625 1 98.5 89 SER A N 1
ATOM 674 C CA . SER A 1 89 ? 5.184 13.18 5.246 1 98.5 89 SER A CA 1
ATOM 675 C C . SER A 1 89 ? 6.031 14.266 4.594 1 98.5 89 SER A C 1
ATOM 677 O O . SER A 1 89 ? 6.379 14.164 3.414 1 98.5 89 SER A O 1
ATOM 679 N N . HIS A 1 90 ? 6.371 15.297 5.324 1 98.75 90 HIS A N 1
ATOM 680 C CA . HIS A 1 90 ? 7.172 16.359 4.738 1 98.75 90 HIS A CA 1
ATOM 681 C C . HIS A 1 90 ? 8.617 15.914 4.52 1 98.75 90 HIS A C 1
ATOM 683 O O . HIS A 1 90 ? 9.266 16.344 3.566 1 98.75 90 HIS A O 1
ATOM 689 N N . ALA A 1 91 ? 9.109 15.055 5.41 1 98.62 91 ALA A N 1
ATOM 690 C CA . ALA A 1 91 ? 10.422 14.461 5.16 1 98.62 91 ALA A CA 1
ATOM 691 C C . ALA A 1 91 ? 10.43 13.672 3.854 1 98.62 91 ALA A C 1
ATOM 693 O O . ALA A 1 91 ? 11.375 13.758 3.074 1 98.62 91 ALA A O 1
ATOM 694 N N . VAL A 1 92 ? 9.352 12.969 3.631 1 98.25 92 VAL A N 1
ATOM 695 C CA . VAL A 1 92 ? 9.242 12.156 2.424 1 98.25 92 VAL A CA 1
ATOM 696 C C . VAL A 1 92 ? 9.109 13.062 1.201 1 98.25 92 VAL A C 1
ATOM 698 O O . VAL A 1 92 ? 9.758 12.828 0.179 1 98.25 92 VAL A O 1
ATOM 701 N N . ILE A 1 93 ? 8.359 14.07 1.259 1 98.5 93 ILE A N 1
ATOM 702 C CA . ILE A 1 93 ? 8.125 14.992 0.156 1 98.5 93 ILE A CA 1
ATOM 703 C C . ILE A 1 93 ? 9.43 15.695 -0.215 1 98.5 93 ILE A C 1
ATOM 705 O O . ILE A 1 93 ? 9.742 15.844 -1.397 1 98.5 93 ILE A O 1
ATOM 709 N N . SER A 1 94 ? 10.234 16.094 0.788 1 98.62 94 SER A N 1
ATOM 710 C CA . SER A 1 94 ? 11.422 16.906 0.537 1 98.62 94 SER A CA 1
ATOM 711 C C . SER A 1 94 ? 12.609 16.031 0.126 1 98.62 94 SER A C 1
ATOM 713 O O . SER A 1 94 ? 13.594 16.531 -0.416 1 98.62 94 SER A O 1
ATOM 715 N N . THR A 1 95 ? 12.547 14.734 0.376 1 98.06 95 THR A N 1
ATOM 716 C CA . THR A 1 95 ? 13.711 13.898 0.105 1 98.06 95 THR A CA 1
ATOM 717 C C . THR A 1 95 ? 13.422 12.914 -1.022 1 98.06 95 THR A C 1
ATOM 719 O O . THR A 1 95 ? 14.344 12.406 -1.665 1 98.06 95 THR A O 1
ATOM 722 N N . GLY A 1 96 ? 12.125 12.57 -1.15 1 96 96 GLY A N 1
ATOM 723 C CA . GLY A 1 96 ? 11.758 11.5 -2.07 1 96 96 GLY A CA 1
ATOM 724 C C . GLY A 1 96 ? 12.078 10.117 -1.534 1 96 96 GLY A C 1
ATOM 725 O O . GLY A 1 96 ? 12.164 9.156 -2.299 1 96 96 GLY A O 1
ATOM 726 N N . ALA A 1 97 ? 12.32 10.047 -0.19 1 94.69 97 ALA A N 1
ATOM 727 C CA . ALA A 1 97 ? 12.719 8.781 0.422 1 94.69 97 ALA A CA 1
ATOM 728 C C . ALA A 1 97 ? 11.695 8.32 1.452 1 94.69 97 ALA A C 1
ATOM 730 O O . ALA A 1 97 ? 11 9.141 2.059 1 94.69 97 ALA A O 1
ATOM 731 N N . GLU A 1 98 ? 11.633 7.059 1.704 1 93.5 98 GLU A N 1
ATOM 732 C CA . GLU A 1 98 ? 10.711 6.469 2.67 1 93.5 98 GLU A CA 1
ATOM 733 C C . GLU A 1 98 ? 11.188 6.699 4.102 1 93.5 98 GLU A C 1
ATOM 735 O O . GLU A 1 98 ? 12.367 6.988 4.328 1 93.5 98 GLU A O 1
ATOM 740 N N . PRO A 1 99 ? 10.289 6.504 5.09 1 96.88 99 PRO A N 1
ATOM 741 C CA . PRO A 1 99 ? 10.633 6.789 6.484 1 96.88 99 PRO A CA 1
ATOM 742 C C . PRO A 1 99 ? 11.797 5.941 6.992 1 96.88 99 PRO A C 1
ATOM 744 O O . PRO A 1 99 ? 12.594 6.41 7.809 1 96.88 99 PRO A O 1
ATOM 747 N N . GLY A 1 100 ? 11.891 4.75 6.535 1 94.5 100 GLY A N 1
ATOM 748 C CA . GLY A 1 100 ? 13.023 3.932 6.941 1 94.5 100 GLY A CA 1
ATOM 749 C C . GLY A 1 100 ? 14.359 4.539 6.57 1 94.5 100 GLY A C 1
ATOM 750 O O . GLY A 1 100 ? 15.367 4.316 7.254 1 94.5 100 GLY A O 1
ATOM 751 N N . ILE A 1 101 ? 14.383 5.34 5.543 1 93.81 101 ILE A N 1
ATOM 752 C CA . ILE A 1 101 ? 15.594 5.988 5.051 1 93.81 101 ILE A CA 1
ATOM 753 C C . ILE A 1 101 ? 15.719 7.383 5.664 1 93.81 101 ILE A C 1
ATOM 755 O O . ILE A 1 101 ? 16.797 7.785 6.094 1 93.81 101 ILE A O 1
ATOM 759 N N . THR A 1 102 ? 14.594 8.102 5.781 1 97.62 102 THR A N 1
ATOM 760 C CA . THR A 1 102 ? 14.641 9.469 6.285 1 97.62 102 THR A CA 1
ATOM 761 C C . THR A 1 102 ? 14.938 9.484 7.785 1 97.62 102 THR A C 1
ATOM 763 O O . THR A 1 102 ? 15.391 10.492 8.32 1 97.62 102 THR A O 1
ATOM 766 N N . GLY A 1 103 ? 14.508 8.391 8.391 1 97.69 103 GLY A N 1
ATOM 767 C CA . GLY A 1 103 ? 14.648 8.32 9.836 1 97.69 103 GLY A CA 1
ATOM 768 C C . GLY A 1 103 ? 13.57 9.078 10.586 1 97.69 103 GLY A C 1
ATOM 769 O O . GLY A 1 103 ? 13.562 9.109 11.82 1 97.69 103 GLY A O 1
ATOM 770 N N . ILE A 1 104 ? 12.766 9.812 9.906 1 98.44 104 ILE A N 1
ATOM 771 C CA . ILE A 1 104 ? 11.625 10.492 10.516 1 98.44 104 ILE A CA 1
ATOM 772 C C . ILE A 1 104 ? 10.406 9.562 10.5 1 98.44 104 ILE A C 1
ATOM 774 O O . ILE A 1 104 ? 9.727 9.453 9.484 1 98.44 104 ILE A O 1
ATOM 778 N N . THR A 1 105 ? 10.109 8.914 11.609 1 97.75 105 THR A N 1
ATOM 779 C CA . THR A 1 105 ? 9.086 7.879 11.656 1 97.75 105 THR A CA 1
ATOM 780 C C . THR A 1 105 ? 7.887 8.336 12.484 1 97.75 105 THR A C 1
ATOM 782 O O . THR A 1 105 ? 6.984 7.543 12.766 1 97.75 105 THR A O 1
ATOM 785 N N . GLY A 1 106 ? 7.855 9.594 12.906 1 97.75 106 GLY A N 1
ATOM 786 C CA . GLY A 1 106 ? 6.797 10.258 13.648 1 97.75 106 GLY A CA 1
ATOM 787 C C . GLY A 1 106 ? 7.086 11.727 13.914 1 97.75 106 GLY A C 1
ATOM 788 O O . GLY A 1 106 ? 8.203 12.195 13.688 1 97.75 106 GLY A O 1
ATOM 789 N N . ASN A 1 107 ? 6.016 12.477 14.367 1 97.5 107 ASN A N 1
ATOM 790 C CA . ASN A 1 107 ? 6.289 13.82 14.867 1 97.5 107 ASN A CA 1
ATOM 791 C C . ASN A 1 107 ? 7.211 13.789 16.078 1 97.5 107 ASN A C 1
ATOM 793 O O . ASN A 1 107 ? 7.918 14.758 16.359 1 97.5 107 ASN A O 1
ATOM 797 N N . SER A 1 108 ? 7.164 12.688 16.75 1 96.56 108 SER A N 1
ATOM 798 C CA . SER A 1 108 ? 8.109 12.32 17.797 1 96.56 108 SER A CA 1
ATOM 799 C C . SER A 1 108 ? 8.766 10.977 17.5 1 96.56 108 SER A C 1
ATOM 801 O O . SER A 1 108 ? 8.086 10.008 17.156 1 96.56 108 SER A O 1
ATOM 803 N N . ILE A 1 109 ? 10.109 10.922 17.672 1 97.25 109 ILE A N 1
ATOM 804 C CA . ILE A 1 109 ? 10.875 9.742 17.266 1 97.25 109 ILE A CA 1
ATOM 805 C C . ILE A 1 109 ? 11.633 9.188 18.469 1 97.25 109 ILE A C 1
ATOM 807 O O . ILE A 1 109 ? 12.305 9.945 19.188 1 97.25 109 ILE A O 1
ATOM 811 N N . HIS A 1 110 ? 11.508 7.934 18.719 1 97.75 110 HIS A N 1
ATOM 812 C CA . HIS A 1 110 ? 12.352 7.273 19.703 1 97.75 110 HIS A CA 1
ATOM 813 C C . HIS A 1 110 ? 13.68 6.84 19.094 1 97.75 110 HIS A C 1
ATOM 815 O O . HIS A 1 110 ? 13.719 6.281 18 1 97.75 110 HIS A O 1
ATOM 821 N N . LEU A 1 111 ? 14.742 7.133 19.812 1 96.81 111 LEU A N 1
ATOM 822 C CA . LEU A 1 111 ? 16.078 6.742 19.359 1 96.81 111 LEU A CA 1
ATOM 823 C C . LEU A 1 111 ? 16.609 5.59 20.203 1 96.81 111 LEU A C 1
ATOM 825 O O . LEU A 1 111 ? 16.438 5.578 21.438 1 96.81 111 LEU A O 1
ATOM 829 N N . PRO A 1 112 ? 17.234 4.594 19.5 1 95 112 PRO A N 1
ATOM 830 C CA . PRO A 1 112 ? 17.891 3.545 20.281 1 95 112 PRO A CA 1
ATOM 831 C C . PRO A 1 112 ? 18.953 4.098 21.234 1 95 112 PRO A C 1
ATOM 833 O O . PRO A 1 112 ? 19.562 5.137 20.953 1 95 112 PRO A O 1
ATOM 836 N N . GLY A 1 113 ? 19.172 3.42 22.297 1 96.69 113 GLY A N 1
ATOM 837 C CA . GLY A 1 113 ? 20.203 3.822 23.25 1 96.69 113 GLY A CA 1
ATOM 838 C C . GLY A 1 113 ? 19.688 4.797 24.297 1 96.69 113 GLY A C 1
ATOM 839 O O . GLY A 1 113 ? 20.438 5.199 25.188 1 96.69 113 GLY A O 1
ATOM 840 N N . THR A 1 114 ? 18.484 5.219 24.188 1 97.81 114 THR A N 1
ATOM 841 C CA . THR A 1 114 ? 17.875 6.098 25.172 1 97.81 114 THR A CA 1
ATOM 842 C C . THR A 1 114 ? 16.766 5.371 25.922 1 97.81 114 THR A C 1
ATOM 844 O O . THR A 1 114 ? 16.438 4.219 25.609 1 97.81 114 THR A O 1
ATOM 847 N N . LYS A 1 115 ? 16.312 6.07 26.938 1 97.31 115 LYS A N 1
ATOM 848 C CA . LYS A 1 115 ? 15.188 5.477 27.656 1 97.31 115 LYS A CA 1
ATOM 849 C C . LYS A 1 115 ? 13.984 5.289 26.734 1 97.31 115 LYS A C 1
ATOM 851 O O . LYS A 1 115 ? 13.75 6.102 25.828 1 97.31 115 LYS A O 1
ATOM 856 N N . ILE A 1 116 ? 13.188 4.246 26.953 1 95.88 116 ILE A N 1
ATOM 857 C CA . ILE A 1 116 ? 12.156 3.816 26.016 1 95.88 116 ILE A CA 1
ATOM 858 C C . ILE A 1 116 ? 11.109 4.922 25.859 1 95.88 116 ILE A C 1
ATOM 860 O O . ILE A 1 116 ? 10.453 5.02 24.828 1 95.88 116 ILE A O 1
ATOM 864 N N . TYR A 1 117 ? 10.953 5.773 26.844 1 94.69 117 TYR A N 1
ATOM 865 C CA . TYR A 1 117 ? 9.906 6.789 26.812 1 94.69 117 TYR A CA 1
ATOM 866 C C . TYR A 1 117 ? 10.438 8.102 26.25 1 94.69 117 TYR A C 1
ATOM 868 O O . TYR A 1 117 ? 9.695 9.07 26.094 1 94.69 117 TYR A O 1
ATOM 876 N N . LYS A 1 118 ? 11.695 8.227 25.984 1 96.62 118 LYS A N 1
ATOM 877 C CA . LYS A 1 118 ? 12.305 9.445 25.469 1 96.62 118 LYS A CA 1
ATOM 878 C C . LYS A 1 118 ? 12.141 9.539 23.953 1 96.62 118 LYS A C 1
ATOM 880 O O . LYS A 1 118 ? 12.289 8.547 23.25 1 96.62 118 LYS A O 1
ATOM 885 N N . THR A 1 119 ? 11.773 10.758 23.516 1 97.38 119 THR A N 1
ATOM 886 C CA . THR A 1 119 ? 11.625 11 22.078 1 97.38 119 THR A CA 1
ATOM 887 C C . THR A 1 119 ? 12.305 12.305 21.688 1 97.38 119 THR A C 1
ATOM 889 O O . THR A 1 119 ? 12.633 13.125 22.531 1 97.38 119 THR A O 1
ATOM 892 N N . VAL A 1 120 ? 12.625 12.43 20.438 1 97.62 120 VAL A N 1
ATOM 893 C CA . VAL A 1 120 ? 13.094 13.672 19.828 1 97.62 120 VAL A CA 1
ATOM 894 C C . VAL A 1 120 ? 12.102 14.133 18.766 1 97.62 120 VAL A C 1
ATOM 896 O O . VAL A 1 120 ? 11.258 13.352 18.312 1 97.62 120 VAL A O 1
ATOM 899 N N . SER A 1 121 ? 12.195 15.367 18.375 1 97.44 121 SER A N 1
ATOM 900 C CA . SER A 1 121 ? 11.227 15.953 17.453 1 97.44 121 SER A CA 1
ATOM 901 C C . SER A 1 121 ? 11.508 15.531 16.016 1 97.44 121 SER A C 1
ATOM 903 O O . SER A 1 121 ? 12.633 15.656 15.539 1 97.44 121 SER A O 1
ATOM 905 N N . GLY A 1 122 ? 10.5 15.07 15.359 1 97.94 122 GLY A N 1
ATOM 906 C CA . GLY A 1 122 ? 10.617 14.781 13.938 1 97.94 122 GLY A CA 1
ATOM 907 C C . GLY A 1 122 ? 10.625 16.016 13.07 1 97.94 122 GLY A C 1
ATOM 908 O O . GLY A 1 122 ? 10.922 15.953 11.875 1 97.94 122 GLY A O 1
ATOM 909 N N . PHE A 1 123 ? 10.359 17.188 13.641 1 97.75 123 PHE A N 1
ATOM 910 C CA . PHE A 1 123 ? 10.32 18.453 12.922 1 97.75 123 PHE A CA 1
ATOM 911 C C . PHE A 1 123 ? 11.711 19.062 12.805 1 97.75 123 PHE A C 1
ATOM 913 O O . PHE A 1 123 ? 11.938 19.969 12.008 1 97.75 123 PHE A O 1
ATOM 920 N N . ASP A 1 124 ? 12.625 18.594 13.594 1 97 124 ASP A N 1
ATOM 921 C CA . ASP A 1 124 ? 13.984 19.109 13.656 1 97 124 ASP A CA 1
ATOM 922 C C . ASP A 1 124 ? 14.852 18.531 12.539 1 97 124 ASP A C 1
ATOM 924 O O . ASP A 1 124 ? 15.094 17.328 12.5 1 97 124 ASP A O 1
ATOM 928 N N . GLY A 1 125 ? 15.375 19.422 11.742 1 97.44 125 GLY A N 1
ATOM 929 C CA . GLY A 1 125 ? 16.188 18.984 10.625 1 97.44 125 GLY A CA 1
ATOM 930 C C . GLY A 1 125 ? 17.406 18.188 11.047 1 97.44 125 GLY A C 1
ATOM 931 O O . GLY A 1 125 ? 17.953 17.406 10.266 1 97.44 125 GLY A O 1
ATOM 932 N N . ARG A 1 126 ? 17.938 18.266 12.32 1 95.81 126 ARG A N 1
ATOM 933 C CA . ARG A 1 126 ? 19.094 17.547 12.836 1 95.81 126 ARG A CA 1
ATOM 934 C C . ARG A 1 126 ? 18.828 16.047 12.898 1 95.81 126 ARG A C 1
ATOM 936 O O . ARG A 1 126 ? 19.75 15.242 12.969 1 95.81 126 ARG A O 1
ATOM 943 N N . ASN A 1 127 ? 17.469 15.688 12.812 1 98 127 ASN A N 1
ATOM 944 C CA . ASN A 1 127 ? 17.094 14.289 12.922 1 98 127 ASN A CA 1
ATOM 945 C C . ASN A 1 127 ? 16.781 13.68 11.555 1 98 127 ASN A C 1
ATOM 947 O O . ASN A 1 127 ? 16.469 12.492 11.453 1 98 127 ASN A O 1
ATOM 951 N N . LEU A 1 128 ? 16.797 14.453 10.547 1 98.06 128 LEU A N 1
ATOM 952 C CA . LEU A 1 128 ? 16.578 13.969 9.188 1 98.06 128 LEU A CA 1
ATOM 953 C C . LEU A 1 128 ? 17.859 13.352 8.625 1 98.06 128 LEU A C 1
ATOM 955 O O . LEU A 1 128 ? 18.859 14.039 8.461 1 98.06 128 LEU A O 1
ATOM 959 N N . LEU A 1 129 ? 17.812 12.086 8.273 1 96.56 129 LEU A N 1
ATOM 960 C CA . LEU A 1 129 ? 19 11.359 7.879 1 96.56 129 LEU A CA 1
ATOM 961 C C . LEU A 1 129 ? 19.219 11.445 6.371 1 96.56 129 LEU A C 1
ATOM 963 O O . LEU A 1 129 ? 20.344 11.25 5.887 1 96.56 129 LEU A O 1
ATOM 967 N N . ALA A 1 130 ? 18.156 11.742 5.582 1 96.38 130 ALA A N 1
ATOM 968 C CA . ALA A 1 130 ? 18.219 11.812 4.125 1 96.38 130 ALA A CA 1
ATOM 969 C C . ALA A 1 130 ? 18.484 13.242 3.66 1 96.38 130 ALA A C 1
ATOM 971 O O . ALA A 1 130 ? 18.203 14.203 4.383 1 96.38 130 ALA A O 1
ATOM 972 N N . GLU A 1 131 ? 19.047 13.375 2.471 1 96.5 131 GLU A N 1
ATOM 973 C CA . GLU A 1 131 ? 19.312 14.695 1.898 1 96.5 131 GLU A CA 1
ATOM 974 C C . GLU A 1 131 ? 18.016 15.359 1.439 1 96.5 131 GLU A C 1
ATOM 976 O O . GLU A 1 131 ? 17.312 14.844 0.562 1 96.5 131 GLU A O 1
ATOM 981 N N . PRO A 1 132 ? 17.719 16.484 2.039 1 98.44 132 PRO A N 1
ATOM 982 C CA . PRO A 1 132 ? 16.531 17.203 1.551 1 98.44 132 PRO A CA 1
ATOM 983 C C . PRO A 1 132 ? 16.812 17.969 0.262 1 98.44 132 PRO A C 1
ATOM 985 O O . PRO A 1 132 ? 17.953 18.266 -0.051 1 98.44 132 PRO A O 1
ATOM 988 N N . ILE A 1 133 ? 15.805 18.297 -0.409 1 98.5 133 ILE A N 1
ATOM 989 C CA . ILE A 1 133 ? 15.898 18.828 -1.769 1 98.5 133 ILE A CA 1
ATOM 990 C C . ILE A 1 133 ? 16.625 20.172 -1.756 1 98.5 133 ILE A C 1
ATOM 992 O O . ILE A 1 133 ? 17.312 20.516 -2.721 1 98.5 133 ILE A O 1
ATOM 996 N N . TRP A 1 134 ? 16.578 21.016 -0.681 1 98.56 134 TRP A N 1
ATOM 997 C CA . TRP A 1 134 ? 17.25 22.297 -0.661 1 98.56 134 TRP A CA 1
ATOM 998 C C . TRP A 1 134 ? 18.766 22.109 -0.573 1 98.56 134 TRP A C 1
ATOM 1000 O O . TRP A 1 134 ? 19.531 22.953 -1.04 1 98.56 134 TRP A O 1
ATOM 1010 N N . VAL A 1 135 ? 19.203 21.062 -0.03 1 98.06 135 VAL A N 1
ATOM 1011 C CA . VAL A 1 135 ? 20.625 20.719 -0.039 1 98.06 135 VAL A CA 1
ATOM 1012 C C . VAL A 1 135 ? 21.016 20.188 -1.418 1 98.06 135 VAL A C 1
ATOM 1014 O O . VAL A 1 135 ? 22.109 20.484 -1.909 1 98.06 135 VAL A O 1
ATOM 1017 N N . THR A 1 136 ? 20.109 19.406 -1.975 1 97.5 136 THR A N 1
ATOM 1018 C CA . THR A 1 136 ? 20.344 18.875 -3.314 1 97.5 136 THR A CA 1
ATOM 1019 C C . THR A 1 136 ? 20.594 20 -4.309 1 97.5 136 THR A C 1
ATOM 1021 O O . THR A 1 136 ? 21.5 19.922 -5.129 1 97.5 136 THR A O 1
ATOM 1024 N N . LEU A 1 137 ? 19.766 21.031 -4.254 1 97.75 137 LEU A N 1
ATOM 1025 C CA . LEU A 1 137 ? 19.938 22.172 -5.145 1 97.75 137 LEU A CA 1
ATOM 1026 C C . LEU A 1 137 ? 21.266 22.875 -4.895 1 97.75 137 LEU A C 1
ATOM 1028 O O . LEU A 1 137 ? 22 23.172 -5.836 1 97.75 137 LEU A O 1
ATOM 1032 N N . ASP A 1 138 ? 21.5 23.125 -3.65 1 96.06 138 ASP A N 1
ATOM 1033 C CA . ASP A 1 138 ? 22.75 23.812 -3.287 1 96.06 138 ASP A CA 1
ATOM 1034 C C . ASP A 1 138 ? 23.969 23.047 -3.799 1 96.06 138 ASP A C 1
ATOM 1036 O O . ASP A 1 138 ? 24.875 23.641 -4.387 1 96.06 138 ASP A O 1
ATOM 1040 N N . ARG A 1 139 ? 23.938 21.766 -3.662 1 95.25 139 ARG A N 1
ATOM 1041 C CA . ARG A 1 139 ? 25.031 20.891 -4.07 1 95.25 139 ARG A CA 1
ATOM 1042 C C . ARG A 1 139 ? 25.266 20.969 -5.578 1 95.25 139 ARG A C 1
ATOM 1044 O O . ARG A 1 139 ? 26.391 20.828 -6.047 1 95.25 139 ARG A O 1
ATOM 1051 N N . GLN A 1 140 ? 24.234 21.297 -6.246 1 95.31 140 GLN A N 1
ATOM 1052 C CA . GLN A 1 140 ? 24.312 21.234 -7.699 1 95.31 140 GLN A CA 1
ATOM 1053 C C . GLN A 1 140 ? 24.266 22.641 -8.312 1 95.31 140 GLN A C 1
ATOM 1055 O O . GLN A 1 140 ? 23.953 22.797 -9.492 1 95.31 140 GLN A O 1
ATOM 1060 N N . GLY A 1 141 ? 24.438 23.688 -7.504 1 96.12 141 GLY A N 1
ATOM 1061 C CA . GLY A 1 141 ? 24.672 25.031 -7.98 1 96.12 141 GLY A CA 1
ATOM 1062 C C . GLY A 1 141 ? 23.391 25.828 -8.164 1 96.12 141 GLY A C 1
ATOM 1063 O O . GLY A 1 141 ? 23.406 26.906 -8.766 1 96.12 141 GLY A O 1
ATOM 1064 N N . LEU A 1 142 ? 22.266 25.297 -7.715 1 97.75 142 LEU A N 1
ATOM 1065 C CA . LEU A 1 142 ? 21 26 -7.77 1 97.75 142 LEU A CA 1
ATOM 1066 C C . LEU A 1 142 ? 20.609 26.531 -6.391 1 97.75 142 LEU A C 1
ATOM 1068 O O . LEU A 1 142 ? 21.234 26.188 -5.391 1 97.75 142 LEU A O 1
ATOM 1072 N N . THR A 1 143 ? 19.656 27.406 -6.355 1 98.31 143 THR A N 1
ATOM 1073 C CA . THR A 1 143 ? 19.281 28.078 -5.117 1 98.31 143 THR A CA 1
ATOM 1074 C C . THR A 1 143 ? 17.844 27.734 -4.73 1 98.31 143 THR A C 1
ATOM 1076 O O . THR A 1 143 ? 16.922 27.906 -5.527 1 98.31 143 THR A O 1
ATOM 1079 N N . ALA A 1 144 ? 17.719 27.25 -3.506 1 98.69 144 ALA A N 1
ATOM 1080 C CA . ALA A 1 144 ? 16.391 27.047 -2.918 1 98.69 144 ALA A CA 1
ATOM 1081 C C . ALA A 1 144 ? 16.094 28.109 -1.854 1 98.69 144 ALA A C 1
ATOM 1083 O O . ALA A 1 144 ? 16.984 28.469 -1.078 1 98.69 144 ALA A O 1
ATOM 1084 N N . VAL A 1 145 ? 14.914 28.609 -1.898 1 98.75 145 VAL A N 1
ATOM 1085 C CA . VAL A 1 145 ? 14.398 29.453 -0.818 1 98.75 145 VAL A CA 1
ATOM 1086 C C . VAL A 1 145 ? 13.227 28.75 -0.132 1 98.75 145 VAL A C 1
ATOM 1088 O O . VAL A 1 145 ? 12.195 28.484 -0.758 1 98.75 145 VAL A O 1
ATOM 1091 N N . VAL A 1 146 ? 13.414 28.406 1.155 1 98.56 146 VAL A N 1
ATOM 1092 C CA . VAL A 1 146 ? 12.406 27.703 1.927 1 98.56 146 VAL A CA 1
ATOM 1093 C C . VAL A 1 146 ? 11.766 28.641 2.945 1 98.56 146 VAL A C 1
ATOM 1095 O O . VAL A 1 146 ? 12.406 29.031 3.922 1 98.56 146 VAL A O 1
ATOM 1098 N N . ALA A 1 147 ? 10.547 29 2.707 1 96.19 147 ALA A N 1
ATOM 1099 C CA . ALA A 1 147 ? 9.828 29.859 3.645 1 96.19 147 ALA A CA 1
ATOM 1100 C C . ALA A 1 147 ? 9.539 29.125 4.949 1 96.19 147 ALA A C 1
ATOM 1102 O O . ALA A 1 147 ? 9.844 29.625 6.035 1 96.19 147 ALA A O 1
ATOM 1103 N N . ALA A 1 148 ? 8.891 27.969 4.773 1 92.38 148 ALA A N 1
ATOM 1104 C CA . ALA A 1 148 ? 8.602 27.078 5.898 1 92.38 148 ALA A CA 1
ATOM 1105 C C . ALA A 1 148 ? 8.352 25.656 5.418 1 92.38 148 ALA A C 1
ATOM 1107 O O . ALA A 1 148 ? 7.531 25.422 4.527 1 92.38 148 ALA A O 1
ATOM 1108 N N . PHE A 1 149 ? 9.062 24.781 6 1 93.5 149 PHE A N 1
ATOM 1109 C CA . PHE A 1 149 ? 8.883 23.359 5.781 1 93.5 149 PHE A CA 1
ATOM 1110 C C . PHE A 1 149 ? 9.43 22.562 6.965 1 93.5 149 PHE A C 1
ATOM 1112 O O . PHE A 1 149 ? 10.5 22.875 7.492 1 93.5 149 PHE A O 1
ATOM 1119 N N . PRO A 1 150 ? 8.641 21.578 7.395 1 96.06 150 PRO A N 1
ATOM 1120 C CA . PRO A 1 150 ? 9.25 20.75 8.438 1 96.06 150 PRO A CA 1
ATOM 1121 C C . PRO A 1 150 ? 10.656 20.281 8.07 1 96.06 150 PRO A C 1
ATOM 1123 O O . PRO A 1 150 ? 10.922 19.953 6.914 1 96.06 150 PRO A O 1
ATOM 1126 N N . GLN A 1 151 ? 11.648 20.359 9.023 1 97.31 151 GLN A N 1
ATOM 1127 C CA . GLN A 1 151 ? 13.031 19.922 8.945 1 97.31 151 GLN A CA 1
ATOM 1128 C C . GLN A 1 151 ? 13.898 20.953 8.211 1 97.31 151 GLN A C 1
ATOM 1130 O O . GLN A 1 151 ? 15.047 20.672 7.863 1 97.31 151 GLN A O 1
ATOM 1135 N N . SER A 1 152 ? 13.32 22.125 7.93 1 97.69 152 SER A N 1
ATOM 1136 C CA . SER A 1 152 ? 14.133 23.172 7.305 1 97.69 152 SER A CA 1
ATOM 1137 C C . SER A 1 152 ? 14.883 24 8.352 1 97.69 152 SER A C 1
ATOM 1139 O O . SER A 1 152 ? 15.164 25.172 8.133 1 97.69 152 SER A O 1
ATOM 1141 N N . THR A 1 153 ? 15.18 23.406 9.453 1 95.69 153 THR A N 1
ATOM 1142 C CA . THR A 1 153 ? 15.961 24.031 10.508 1 95.69 153 THR A CA 1
ATOM 1143 C C . THR A 1 153 ? 17.281 24.562 9.961 1 95.69 153 THR A C 1
ATOM 1145 O O . THR A 1 153 ? 18.141 23.781 9.547 1 95.69 153 THR A O 1
ATOM 1148 N N . PRO A 1 154 ? 17.5 25.859 10.047 1 96.12 154 PRO A N 1
ATOM 1149 C CA . PRO A 1 154 ? 18.688 26.422 9.406 1 96.12 154 PRO A CA 1
ATOM 1150 C C . PRO A 1 154 ? 20 25.859 9.984 1 96.12 154 PRO A C 1
ATOM 1152 O O . PRO A 1 154 ? 20.906 25.516 9.227 1 96.12 154 PRO A O 1
ATOM 1155 N N . SER A 1 155 ? 20.078 25.703 11.273 1 94.75 155 SER A N 1
ATOM 1156 C CA . SER A 1 155 ? 21.312 25.25 11.898 1 94.75 155 SER A CA 1
ATOM 1157 C C . SER A 1 155 ? 21.641 23.812 11.516 1 94.75 155 SER A C 1
ATOM 1159 O O . SER A 1 155 ? 22.812 23.406 11.492 1 94.75 155 SER A O 1
ATOM 1161 N N . ALA A 1 156 ? 20.625 23.047 11.188 1 95.94 156 ALA A N 1
ATOM 1162 C CA . ALA A 1 156 ? 20.828 21.641 10.82 1 95.94 156 ALA A CA 1
ATOM 1163 C C . ALA A 1 156 ? 21.562 21.531 9.492 1 95.94 156 ALA A C 1
ATOM 1165 O O . ALA A 1 156 ? 22.234 20.516 9.234 1 95.94 156 ALA A O 1
ATOM 1166 N N . TRP A 1 157 ? 21.484 22.578 8.672 1 96.44 157 TRP A N 1
ATOM 1167 C CA . TRP A 1 157 ? 21.984 22.484 7.305 1 96.44 157 TRP A CA 1
ATOM 1168 C C . TRP A 1 157 ? 23.078 23.516 7.047 1 96.44 157 TRP A C 1
ATOM 1170 O O . TRP A 1 157 ? 23.469 23.734 5.902 1 96.44 157 TRP A O 1
ATOM 1180 N N . ALA A 1 158 ? 23.609 24.156 8.062 1 94.44 158 ALA A N 1
ATOM 1181 C CA . ALA A 1 158 ? 24.547 25.281 7.98 1 94.44 158 ALA A CA 1
ATOM 1182 C C . ALA A 1 158 ? 25.812 24.875 7.219 1 94.44 158 ALA A C 1
ATOM 1184 O O . ALA A 1 158 ? 26.375 25.688 6.48 1 94.44 158 ALA A O 1
ATOM 1185 N N . ASP A 1 159 ? 26.188 23.641 7.336 1 93.31 159 ASP A N 1
ATOM 1186 C CA . ASP A 1 159 ? 27.422 23.203 6.711 1 93.31 159 ASP A CA 1
ATOM 1187 C C . ASP A 1 159 ? 27.188 22.719 5.281 1 93.31 159 ASP A C 1
ATOM 1189 O O . ASP A 1 159 ? 28.125 22.5 4.527 1 93.31 159 ASP A O 1
ATOM 1193 N N . LYS A 1 160 ? 25.922 22.625 4.891 1 93.5 160 LYS A N 1
ATOM 1194 C CA . LYS A 1 160 ? 25.625 22.031 3.598 1 93.5 160 LYS A CA 1
ATOM 1195 C C . LYS A 1 160 ? 24.969 23.031 2.658 1 93.5 160 LYS A C 1
ATOM 1197 O O . LYS A 1 160 ? 24.891 22.812 1.45 1 93.5 160 LYS A O 1
ATOM 1202 N N . VAL A 1 161 ? 24.484 24.078 3.213 1 94.88 161 VAL A N 1
ATOM 1203 C CA . VAL A 1 161 ? 23.766 25.094 2.428 1 94.88 161 VAL A CA 1
ATOM 1204 C C . VAL A 1 161 ? 24.594 26.375 2.373 1 94.88 161 VAL A C 1
ATOM 1206 O O . VAL A 1 161 ? 24.891 26.969 3.408 1 94.88 161 VAL A O 1
ATOM 1209 N N . ASN A 1 162 ? 24.938 26.797 1.158 1 92.75 162 ASN A N 1
ATOM 1210 C CA . ASN A 1 162 ? 25.734 27.984 0.964 1 92.75 162 ASN A CA 1
ATOM 1211 C C . ASN A 1 162 ? 24.969 29.078 0.223 1 92.75 162 ASN A C 1
ATOM 1213 O O . ASN A 1 162 ? 25.125 30.266 0.507 1 92.75 162 ASN A O 1
ATOM 1217 N N . ARG A 1 163 ? 24.156 28.656 -0.693 1 94.12 163 ARG A N 1
ATOM 1218 C CA . ARG A 1 163 ? 23.438 29.609 -1.548 1 94.12 163 ARG A CA 1
ATOM 1219 C C . ARG A 1 163 ? 21.984 29.703 -1.146 1 94.12 163 ARG A C 1
ATOM 1221 O O . ARG A 1 163 ? 21.391 30.781 -1.196 1 94.12 163 ARG A O 1
ATOM 1228 N N . SER A 1 164 ? 21.516 28.672 -0.722 1 97.25 164 SER A N 1
ATOM 1229 C CA . SER A 1 164 ? 20.094 28.578 -0.435 1 97.25 164 SER A CA 1
ATOM 1230 C C . SER A 1 164 ? 19.734 29.328 0.852 1 97.25 164 SER A C 1
ATOM 1232 O O . SER A 1 164 ? 20.594 29.516 1.714 1 97.25 164 SER A O 1
ATOM 1234 N N . ILE A 1 165 ? 18.531 29.828 0.909 1 98.19 165 ILE A N 1
ATOM 1235 C CA . ILE A 1 165 ? 18.016 30.578 2.053 1 98.19 165 ILE A CA 1
ATOM 1236 C C . ILE A 1 165 ? 16.953 29.75 2.766 1 98.19 165 ILE A C 1
ATOM 1238 O O . ILE A 1 165 ? 15.938 29.391 2.166 1 98.19 165 ILE A O 1
ATOM 1242 N N . LEU A 1 166 ? 17.172 29.469 4.047 1 98.19 166 LEU A N 1
ATOM 1243 C CA . LEU A 1 166 ? 16.266 28.625 4.82 1 98.19 166 LEU A CA 1
ATOM 1244 C C . LEU A 1 166 ? 15.617 29.422 5.949 1 98.19 166 LEU A C 1
ATOM 1246 O O . LEU A 1 166 ? 16.297 30.156 6.668 1 98.19 166 LEU A O 1
ATOM 1250 N N . PHE A 1 167 ? 14.336 29.312 5.996 1 97.94 167 PHE A N 1
ATOM 1251 C CA . PHE A 1 167 ? 13.562 29.797 7.137 1 97.94 167 PHE A CA 1
ATOM 1252 C C . PHE A 1 167 ? 12.797 28.641 7.785 1 97.94 167 PHE A C 1
ATOM 1254 O O . PHE A 1 167 ? 12.383 27.703 7.105 1 97.94 167 PHE A O 1
ATOM 1261 N N . ASN A 1 168 ? 12.617 28.703 9.07 1 96.94 168 ASN A N 1
ATOM 1262 C CA . ASN A 1 168 ? 11.672 27.906 9.844 1 96.94 168 ASN A CA 1
ATOM 1263 C C . ASN A 1 168 ? 11.078 28.688 11 1 96.94 168 ASN A C 1
ATOM 1265 O O . ASN A 1 168 ? 11.586 28.625 12.125 1 96.94 168 ASN A O 1
ATOM 1269 N N . PRO A 1 169 ? 10.008 29.312 10.773 1 96.25 169 PRO A N 1
ATOM 1270 C CA . PRO A 1 169 ? 9.414 30.156 11.797 1 96.25 169 PRO A CA 1
ATOM 1271 C C . PRO A 1 169 ? 9.125 29.406 13.094 1 96.25 169 PRO A C 1
ATOM 1273 O O . PRO A 1 169 ? 9.117 30.016 14.172 1 96.25 169 PRO A O 1
ATOM 1276 N N . TYR A 1 170 ? 8.977 28.156 13.047 1 95.44 170 TYR A N 1
ATOM 1277 C CA . TYR A 1 170 ? 8.648 27.359 14.227 1 95.44 170 TYR A CA 1
ATOM 1278 C C . TYR A 1 170 ? 9.844 27.25 15.164 1 95.44 170 TYR A C 1
ATOM 1280 O O . TYR A 1 170 ? 9.695 26.922 16.344 1 95.44 170 TYR A O 1
ATOM 1288 N N . ASP A 1 171 ? 10.977 27.578 14.68 1 94.94 171 ASP A N 1
ATOM 1289 C CA . ASP A 1 171 ? 12.188 27.531 15.492 1 94.94 171 ASP A CA 1
ATOM 1290 C C . ASP A 1 171 ? 12.352 28.797 16.312 1 94.94 171 ASP A C 1
ATOM 1292 O O . ASP A 1 171 ? 13.148 28.844 17.25 1 94.94 171 ASP A O 1
ATOM 1296 N N . SER A 1 172 ? 11.633 29.812 15.977 1 94.44 172 SER A N 1
ATOM 1297 C CA . SER A 1 172 ? 11.625 31.047 16.75 1 94.44 172 SER A CA 1
ATOM 1298 C C . SER A 1 172 ? 10.727 30.938 17.969 1 94.44 172 SER A C 1
ATOM 1300 O O . SER A 1 172 ? 9.5 31.047 17.859 1 94.44 172 SER A O 1
ATOM 1302 N N . PHE A 1 173 ? 11.336 30.688 19.156 1 92.88 173 PHE A N 1
ATOM 1303 C CA . PHE A 1 173 ? 10.484 30.391 20.297 1 92.88 173 PHE A CA 1
ATOM 1304 C C . PHE A 1 173 ? 11.172 30.797 21.609 1 92.88 173 PHE A C 1
ATOM 1306 O O . PHE A 1 173 ? 12.367 30.578 21.766 1 92.88 173 PHE A O 1
ATOM 1313 N N . ILE A 1 174 ? 10.461 31.469 22.453 1 91.5 174 ILE A N 1
ATOM 1314 C CA . ILE A 1 174 ? 10.844 31.75 23.828 1 91.5 174 ILE A CA 1
ATOM 1315 C C . ILE A 1 174 ? 9.852 31.078 24.781 1 91.5 174 ILE A C 1
ATOM 1317 O O . ILE A 1 174 ? 8.711 31.516 24.906 1 91.5 174 ILE A O 1
ATOM 1321 N N . TRP A 1 175 ? 10.258 30.078 25.469 1 89.25 175 TRP A N 1
ATOM 1322 C CA . TRP A 1 175 ? 9.383 29.438 26.453 1 89.25 175 TRP A CA 1
ATOM 1323 C C . TRP A 1 175 ? 9.297 30.266 27.734 1 89.25 175 TRP A C 1
ATOM 1325 O O . TRP A 1 175 ? 10.32 30.656 28.281 1 89.25 175 TRP A O 1
ATOM 1335 N N . PRO A 1 176 ? 8.117 30.5 28.234 1 91.56 176 PRO A N 1
ATOM 1336 C CA . PRO A 1 176 ? 6.785 30.188 27.688 1 91.56 176 PRO A CA 1
ATOM 1337 C C . PRO A 1 176 ? 6.137 31.391 27.016 1 91.56 176 PRO A C 1
ATOM 1339 O O . PRO A 1 176 ? 4.957 31.328 26.656 1 91.56 176 PRO A O 1
ATOM 1342 N N . ILE A 1 177 ? 6.914 32.406 26.781 1 91.19 177 ILE A N 1
ATOM 1343 C CA . ILE A 1 177 ? 6.379 33.719 26.453 1 91.19 177 ILE A CA 1
ATOM 1344 C C . ILE A 1 177 ? 5.77 33.719 25.047 1 91.19 177 ILE A C 1
ATOM 1346 O O . ILE A 1 177 ? 4.859 34.469 24.75 1 91.19 177 ILE A O 1
ATOM 1350 N N . SER A 1 178 ? 6.219 32.781 24.234 1 94.5 178 SER A N 1
ATOM 1351 C CA . SER A 1 178 ? 5.75 32.719 22.859 1 94.5 178 SER A CA 1
ATOM 1352 C C . SER A 1 178 ? 4.316 32.219 22.797 1 94.5 178 SER A C 1
ATOM 1354 O O . SER A 1 178 ? 3.625 32.406 21.781 1 94.5 178 SER A O 1
ATOM 1356 N N . TYR A 1 179 ? 3.807 31.609 23.828 1 96.19 179 TYR A N 1
ATOM 1357 C CA . TYR A 1 179 ? 2.432 31.125 23.844 1 96.19 179 TYR A CA 1
ATOM 1358 C C . TYR A 1 179 ? 1.451 32.281 24.078 1 96.19 179 TYR A C 1
ATOM 1360 O O . TYR A 1 179 ? 1.839 33.344 24.547 1 96.19 179 TYR A O 1
ATOM 1368 N N . SER A 1 180 ? 0.249 32.062 23.734 1 97.75 180 SER A N 1
ATOM 1369 C CA . SER A 1 180 ? -0.812 33.031 23.953 1 97.75 180 SER A CA 1
ATOM 1370 C C . SER A 1 180 ? -1.162 33.156 25.438 1 97.75 180 SER A C 1
ATOM 1372 O O . SER A 1 180 ? -0.734 32.344 26.25 1 97.75 180 SER A O 1
ATOM 1374 N N . LYS A 1 181 ? -1.95 34.25 25.672 1 97.62 181 LYS A N 1
ATOM 1375 C CA . LYS A 1 181 ? -2.383 34.5 27.047 1 97.62 181 LYS A CA 1
ATOM 1376 C C . LYS A 1 181 ? -3.729 35.219 27.062 1 97.62 181 LYS A C 1
ATOM 1378 O O . LYS A 1 181 ? -4.027 36 26.188 1 97.62 181 LYS A O 1
ATOM 1383 N N . LEU A 1 182 ? -4.512 34.844 28.031 1 98.44 182 LEU A N 1
ATOM 1384 C CA . LEU A 1 182 ? -5.715 35.594 28.344 1 98.44 182 LEU A CA 1
ATOM 1385 C C . LEU A 1 182 ? -5.574 36.312 29.688 1 98.44 182 LEU A C 1
ATOM 1387 O O . LEU A 1 182 ? -5.289 35.656 30.703 1 98.44 182 LEU A O 1
ATOM 1391 N N . TYR A 1 183 ? -5.75 37.656 29.688 1 98.31 183 TYR A N 1
ATOM 1392 C CA . TYR A 1 183 ? -5.883 38.438 30.922 1 98.31 183 TYR A CA 1
ATOM 1393 C C . TYR A 1 183 ? -7.352 38.688 31.25 1 98.31 183 TYR A C 1
ATOM 1395 O O . TYR A 1 183 ? -8.086 39.25 30.438 1 98.31 183 TYR A O 1
ATOM 1403 N N . THR A 1 184 ? -7.758 38.281 32.438 1 98.44 184 THR A N 1
ATOM 1404 C CA . THR A 1 184 ? -9.18 38.375 32.719 1 98.44 184 THR A CA 1
ATOM 1405 C C . THR A 1 184 ? -9.414 38.594 34.219 1 98.44 184 THR A C 1
ATOM 1407 O O . THR A 1 184 ? -8.531 38.312 35.031 1 98.44 184 THR A O 1
ATOM 1410 N N . THR A 1 185 ? -10.539 39.281 34.531 1 97.88 185 THR A N 1
ATOM 1411 C CA . THR A 1 185 ? -10.961 39.406 35.938 1 97.88 185 THR A CA 1
ATOM 1412 C C . THR A 1 185 ? -11.836 38.25 36.375 1 97.88 185 THR A C 1
ATOM 1414 O O . THR A 1 185 ? -12.188 38.125 37.531 1 97.88 185 THR A O 1
ATOM 1417 N N . ASN A 1 186 ? -12.141 37.406 35.438 1 97.12 186 ASN A N 1
ATOM 1418 C CA . ASN A 1 186 ? -12.992 36.25 35.688 1 97.12 186 ASN A CA 1
ATOM 1419 C C . ASN A 1 186 ? -12.18 35.031 36.125 1 97.12 186 ASN A C 1
ATOM 1421 O O . ASN A 1 186 ? -11.641 34.312 35.281 1 97.12 186 ASN A O 1
ATOM 1425 N N . SER A 1 187 ? -12.258 34.719 37.375 1 95.19 187 SER A N 1
ATOM 1426 C CA . SER A 1 187 ? -11.422 33.656 37.938 1 95.19 187 SER A CA 1
ATOM 1427 C C . SER A 1 187 ? -11.914 32.281 37.562 1 95.19 187 SER A C 1
ATOM 1429 O O . SER A 1 187 ? -11.219 31.281 37.781 1 95.19 187 SER A O 1
ATOM 1431 N N . SER A 1 188 ? -13.016 32.156 36.969 1 95.69 188 SER A N 1
ATOM 1432 C CA . SER A 1 188 ? -13.57 30.875 36.594 1 95.69 188 SER A CA 1
ATOM 1433 C C . SER A 1 188 ? -12.984 30.375 35.281 1 95.69 188 SER A C 1
ATOM 1435 O O . SER A 1 188 ? -13.148 29.203 34.906 1 95.69 188 SER A O 1
ATOM 1437 N N . VAL A 1 189 ? -12.312 31.203 34.562 1 95.88 189 VAL A N 1
ATOM 1438 C CA . VAL A 1 189 ? -11.734 30.812 33.281 1 95.88 189 VAL A CA 1
ATOM 1439 C C . VAL A 1 189 ? -10.453 30.016 33.531 1 95.88 189 VAL A C 1
ATOM 1441 O O . VAL A 1 189 ? -9.516 30.5 34.156 1 95.88 189 VAL A O 1
ATOM 1444 N N . SER A 1 190 ? -10.445 28.828 32.938 1 94.94 190 SER A N 1
ATOM 1445 C CA . SER A 1 190 ? -9.336 27.906 33.188 1 94.94 190 SER A CA 1
ATOM 1446 C C . SER A 1 190 ? -8.055 28.406 32.531 1 94.94 190 SER A C 1
ATOM 1448 O O . SER A 1 190 ? -8.086 28.906 31.406 1 94.94 190 SER A O 1
ATOM 1450 N N . ARG A 1 191 ? -6.879 28.328 33.25 1 95.88 191 ARG A N 1
ATOM 1451 C CA . ARG A 1 191 ? -5.523 28.5 32.719 1 95.88 191 ARG A CA 1
ATOM 1452 C C . ARG A 1 191 ? -5.301 29.922 32.25 1 95.88 191 ARG A C 1
ATOM 1454 O O . ARG A 1 191 ? -4.438 30.172 31.391 1 95.88 191 ARG A O 1
ATOM 1461 N N . ALA A 1 192 ? -6.156 30.844 32.625 1 97.25 192 ALA A N 1
ATOM 1462 C CA . ALA A 1 192 ? -6 32.25 32.281 1 97.25 192 ALA A CA 1
ATOM 1463 C C . ALA A 1 192 ? -5.172 33 33.312 1 97.25 192 ALA A C 1
ATOM 1465 O O . ALA A 1 192 ? -4.926 32.5 34.406 1 97.25 192 ALA A O 1
ATOM 1466 N N . SER A 1 193 ? -4.664 34.188 32.938 1 97 193 SER A N 1
ATOM 1467 C CA . SER A 1 193 ? -4.02 35.094 33.875 1 97 193 SER A CA 1
ATOM 1468 C C . SER A 1 193 ? -5.043 36.031 34.531 1 97 193 SER A C 1
ATOM 1470 O O . SER A 1 193 ? -5.594 36.906 33.875 1 97 193 SER A O 1
ATOM 1472 N N . ILE A 1 194 ? -5.195 35.812 35.812 1 97.25 194 ILE A N 1
ATOM 1473 C CA . ILE A 1 194 ? -6.191 36.594 36.531 1 97.25 194 ILE A CA 1
ATOM 1474 C C . ILE A 1 194 ? -5.59 37.938 36.969 1 97.25 194 ILE A C 1
ATOM 1476 O O . ILE A 1 194 ? -4.523 37.969 37.594 1 97.25 194 ILE A O 1
ATOM 1480 N N . ILE A 1 195 ? -6.32 39.031 36.625 1 97.31 195 ILE A N 1
ATOM 1481 C CA . ILE A 1 195 ? -5.863 40.375 37 1 97.31 195 ILE A CA 1
ATOM 1482 C C . ILE A 1 195 ? -6.961 41.094 37.75 1 97.31 195 ILE A C 1
ATOM 1484 O O . ILE A 1 195 ? -8.125 40.688 37.75 1 97.31 195 ILE A O 1
ATOM 1488 N N . ASP A 1 196 ? -6.488 42.188 38.438 1 96.25 196 ASP A N 1
ATOM 1489 C CA . ASP A 1 196 ? -7.434 43.031 39.156 1 96.25 196 ASP A CA 1
ATOM 1490 C C . ASP A 1 196 ? -7.551 44.406 38.5 1 96.25 196 ASP A C 1
ATOM 1492 O O . ASP A 1 196 ? -6.562 44.938 38 1 96.25 196 ASP A O 1
ATOM 1496 N N . LEU A 1 197 ? -8.812 44.875 38.469 1 97.44 197 LEU A N 1
ATOM 1497 C CA . LEU A 1 197 ? -9.047 46.25 38 1 97.44 197 LEU A CA 1
ATOM 1498 C C . LEU A 1 197 ? -9.375 47.188 39.156 1 97.44 197 LEU A C 1
ATOM 1500 O O . LEU A 1 197 ? -10.25 46.875 39.969 1 97.44 197 LEU A O 1
ATOM 1504 N N . VAL A 1 198 ? -8.617 48.281 39.219 1 97.5 198 VAL A N 1
ATOM 1505 C CA . VAL A 1 198 ? -8.836 49.281 40.25 1 97.5 198 VAL A CA 1
ATOM 1506 C C . VAL A 1 198 ? -9.008 50.656 39.594 1 97.5 198 VAL A C 1
ATOM 1508 O O . VAL A 1 198 ? -8.766 50.812 38.375 1 97.5 198 VAL A O 1
ATOM 1511 N N . GLU A 1 199 ? -9.461 51.531 40.406 1 97.12 199 GLU A N 1
ATOM 1512 C CA . GLU A 1 199 ? -9.586 52.906 39.875 1 97.12 199 GLU A CA 1
ATOM 1513 C C . GLU A 1 199 ? -8.227 53.438 39.406 1 97.12 199 GLU A C 1
ATOM 1515 O O . GLU A 1 199 ? -7.215 53.219 40.062 1 97.12 199 GLU A O 1
ATOM 1520 N N . ALA A 1 200 ? -8.25 54.031 38.25 1 97.81 200 ALA A N 1
ATOM 1521 C CA . ALA A 1 200 ? -7.012 54.562 37.688 1 97.81 200 ALA A CA 1
ATOM 1522 C C . ALA A 1 200 ? -6.504 55.75 38.469 1 97.81 200 ALA A C 1
ATOM 1524 O O . ALA A 1 200 ? -7.273 56.656 38.781 1 97.81 200 ALA A O 1
ATOM 1525 N N . THR A 1 201 ? -5.18 55.719 38.781 1 96.5 201 THR A N 1
ATOM 1526 C CA . THR A 1 201 ? -4.574 56.844 39.5 1 96.5 201 THR A CA 1
ATOM 1527 C C . THR A 1 201 ? -3.199 57.188 38.906 1 96.5 201 THR A C 1
ATOM 1529 O O . THR A 1 201 ? -2.504 56.281 38.406 1 96.5 201 THR A O 1
ATOM 1532 N N . ASN A 1 202 ? -2.799 58.406 38.969 1 96.69 202 ASN A N 1
ATOM 1533 C CA . ASN A 1 202 ? -1.456 58.906 38.625 1 96.69 202 ASN A CA 1
ATOM 1534 C C . ASN A 1 202 ? -1.112 58.656 37.156 1 96.69 202 ASN A C 1
ATOM 1536 O O . ASN A 1 202 ? -0.031 58.156 36.844 1 96.69 202 ASN A O 1
ATOM 1540 N N . TRP A 1 203 ? -2.113 58.812 36.25 1 97.38 203 TRP A N 1
ATOM 1541 C CA . TRP A 1 203 ? -1.88 58.75 34.812 1 97.38 203 TRP A CA 1
ATOM 1542 C C . TRP A 1 203 ? -1.627 60.125 34.219 1 97.38 203 TRP A C 1
ATOM 1544 O O . TRP A 1 203 ? -2.223 61.094 34.656 1 97.38 203 TRP A O 1
ATOM 1554 N N . THR A 1 204 ? -0.688 60.188 33.312 1 96.56 204 THR A N 1
ATOM 1555 C CA . THR A 1 204 ? -0.426 61.438 32.594 1 96.56 204 THR A CA 1
ATOM 1556 C C . THR A 1 204 ? -0.963 61.344 31.156 1 96.56 204 THR A C 1
ATOM 1558 O O . THR A 1 204 ? -1.129 60.25 30.625 1 96.56 204 THR A O 1
ATOM 1561 N N . ASN A 1 205 ? -1.363 62.531 30.547 1 96 205 ASN A N 1
ATOM 1562 C CA . ASN A 1 205 ? -1.79 62.688 29.156 1 96 205 ASN A CA 1
ATOM 1563 C C . ASN A 1 205 ? -3.072 61.906 28.875 1 96 205 ASN A C 1
ATOM 1565 O O . ASN A 1 205 ? -3.211 61.281 27.812 1 96 205 ASN A O 1
ATOM 1569 N N . THR A 1 206 ? -3.998 61.844 29.75 1 93.5 206 THR A N 1
ATOM 1570 C CA . THR A 1 206 ? -5.234 61.094 29.641 1 93.5 206 THR A CA 1
ATOM 1571 C C . THR A 1 206 ? -6.168 61.719 28.609 1 93.5 206 THR A C 1
ATOM 1573 O O . THR A 1 206 ? -7.113 61.062 28.141 1 93.5 206 THR A O 1
ATOM 1576 N N . GLY A 1 207 ? -5.949 62.906 28.219 1 90.5 207 GLY A N 1
ATOM 1577 C CA . GLY A 1 207 ? -6.793 63.625 27.266 1 90.5 207 GLY A CA 1
ATOM 1578 C C . GLY A 1 207 ? -6.797 62.969 25.891 1 90.5 207 GLY A C 1
ATOM 1579 O O . GLY A 1 207 ? -7.711 63.219 25.094 1 90.5 207 GLY A O 1
ATOM 1580 N N . ILE A 1 208 ? -5.844 62.156 25.609 1 91.69 208 ILE A N 1
ATOM 1581 C CA . ILE A 1 208 ? -5.668 61.562 24.281 1 91.69 208 ILE A CA 1
ATOM 1582 C C . ILE A 1 208 ? -6.816 60.625 23.984 1 91.69 208 ILE A C 1
ATOM 1584 O O . ILE A 1 208 ? -7.195 60.438 22.828 1 91.69 208 ILE A O 1
ATOM 1588 N N . ILE A 1 209 ? -7.449 60.031 24.938 1 92.81 209 ILE A N 1
ATOM 1589 C CA . ILE A 1 209 ? -8.477 59 24.719 1 92.81 209 ILE A CA 1
ATOM 1590 C C . ILE A 1 209 ? -9.859 59.656 24.75 1 92.81 209 ILE A C 1
ATOM 1592 O O . ILE A 1 209 ? -10.867 59 24.5 1 92.81 209 ILE A O 1
ATOM 1596 N N . GLY A 1 210 ? -9.938 61.031 25.078 1 90.19 210 GLY A N 1
ATOM 1597 C CA . GLY A 1 210 ? -11.188 61.75 25.172 1 90.19 210 GLY A CA 1
ATOM 1598 C C . GLY A 1 210 ? -11.547 62.156 26.578 1 90.19 210 GLY A C 1
ATOM 1599 O O . GLY A 1 210 ? -10.695 62.156 27.469 1 90.19 210 GLY A O 1
ATOM 1600 N N . ASN A 1 211 ? -12.789 62.594 26.703 1 92 211 ASN A N 1
ATOM 1601 C CA . ASN A 1 211 ? -13.281 62.969 28.016 1 92 211 ASN A CA 1
ATOM 1602 C C . ASN A 1 211 ? -13.609 61.75 28.875 1 92 211 ASN A C 1
ATOM 1604 O O . ASN A 1 211 ? -14.594 61.062 28.625 1 92 211 ASN A O 1
ATOM 1608 N N . VAL A 1 212 ? -12.875 61.562 29.891 1 94.19 212 VAL A N 1
ATOM 1609 C CA . VAL A 1 212 ? -12.977 60.344 30.719 1 94.19 212 VAL A CA 1
ATOM 1610 C C . VAL A 1 212 ? -13.867 60.625 31.938 1 94.19 212 VAL A C 1
ATOM 1612 O O . VAL A 1 212 ? -13.57 61.531 32.75 1 94.19 212 VAL A O 1
ATOM 1615 N N . THR A 1 213 ? -14.914 59.906 32.094 1 95.38 213 THR A N 1
ATOM 1616 C CA . THR A 1 213 ? -15.797 60.031 33.25 1 95.38 213 THR A CA 1
ATOM 1617 C C . THR A 1 213 ? -15.242 59.219 34.406 1 95.38 213 THR A C 1
ATOM 1619 O O . THR A 1 213 ? -15.234 59.688 35.562 1 95.38 213 THR A O 1
ATOM 1622 N N . SER A 1 214 ? -14.898 58.031 34.125 1 96.06 214 SER A N 1
ATOM 1623 C CA . SER A 1 214 ? -14.211 57.156 35.062 1 96.06 214 SER A CA 1
ATOM 1624 C C . SER A 1 214 ? -13.219 56.25 34.375 1 96.06 214 SER A C 1
ATOM 1626 O O . SER A 1 214 ? -13.336 56.031 33.156 1 96.06 214 SER A O 1
ATOM 1628 N N . ALA A 1 215 ? -12.266 55.875 35.125 1 97.5 215 ALA A N 1
ATOM 1629 C CA . ALA A 1 215 ? -11.25 55.031 34.531 1 97.5 215 ALA A CA 1
ATOM 1630 C C . ALA A 1 215 ? -10.734 54 35.5 1 97.5 215 ALA A C 1
ATOM 1632 O O . ALA A 1 215 ? -10.719 54.25 36.719 1 97.5 215 ALA A O 1
ATOM 1633 N N . TYR A 1 216 ? -10.414 52.875 34.938 1 98.12 216 TYR A N 1
ATOM 1634 C CA . TYR A 1 216 ? -9.844 51.781 35.719 1 98.12 216 TYR A CA 1
ATOM 1635 C C . TYR A 1 216 ? -8.492 51.375 35.156 1 98.12 216 TYR A C 1
ATOM 1637 O O . TYR A 1 216 ? -8.164 51.688 34 1 98.12 216 TYR A O 1
ATOM 1645 N N . GLU A 1 217 ? -7.699 50.688 35.938 1 97.94 217 GLU A N 1
ATOM 1646 C CA . GLU A 1 217 ? -6.375 50.281 35.5 1 97.94 217 GLU A CA 1
ATOM 1647 C C . GLU A 1 217 ? -6.016 48.906 36.031 1 97.94 217 GLU A C 1
ATOM 1649 O O . GLU A 1 217 ? -6.637 48.406 36.969 1 97.94 217 GLU A O 1
ATOM 1654 N N . SER A 1 218 ? -5.098 48.281 35.375 1 98.06 218 SER A N 1
ATOM 1655 C CA . SER A 1 218 ? -4.418 47.062 35.812 1 98.06 218 SER A CA 1
ATOM 1656 C C . SER A 1 218 ? -2.992 47 35.281 1 98.06 218 SER A C 1
ATOM 1658 O O . SER A 1 218 ? -2.59 47.844 34.469 1 98.06 218 SER A O 1
ATOM 1660 N N . SER A 1 219 ? -2.217 46.062 35.781 1 97.25 219 SER A N 1
ATOM 1661 C CA . SER A 1 219 ? -0.883 45.781 35.281 1 97.25 219 SER A CA 1
ATOM 1662 C C . SER A 1 219 ? -0.775 44.344 34.781 1 97.25 219 SER A C 1
ATOM 1664 O O . SER A 1 219 ? -1.326 43.438 35.375 1 97.25 219 SER A O 1
ATOM 1666 N N . ILE A 1 220 ? -0.105 44.219 33.688 1 96.94 220 ILE A N 1
ATOM 1667 C CA . ILE A 1 220 ? 0.171 42.906 33.156 1 96.94 220 ILE A CA 1
ATOM 1668 C C . ILE A 1 220 ? 1.664 42.75 32.844 1 96.94 220 ILE A C 1
ATOM 1670 O O . ILE A 1 220 ? 2.375 43.75 32.75 1 96.94 220 ILE A O 1
ATOM 1674 N N . TYR A 1 221 ? 2.062 41.5 32.75 1 94.75 221 TYR A N 1
ATOM 1675 C CA . TYR A 1 221 ? 3.467 41.25 32.438 1 94.75 221 TYR A CA 1
ATOM 1676 C C . TYR A 1 221 ? 3.641 40.781 31 1 94.75 221 TYR A C 1
ATOM 1678 O O . TYR A 1 221 ? 2.924 39.906 30.547 1 94.75 221 TYR A O 1
ATOM 1686 N N . MET A 1 222 ? 4.516 41.406 30.375 1 94.5 222 MET A N 1
ATOM 1687 C CA . MET A 1 222 ? 5.086 40.969 29.109 1 94.5 222 MET A CA 1
ATOM 1688 C C . MET A 1 222 ? 6.539 40.531 29.281 1 94.5 222 MET A C 1
ATOM 1690 O O . MET A 1 222 ? 7.449 41.375 29.188 1 94.5 222 MET A O 1
ATOM 1694 N N . GLY A 1 223 ? 6.699 39.25 29.359 1 93.25 223 GLY A N 1
ATOM 1695 C CA . GLY A 1 223 ? 7.98 38.844 29.922 1 93.25 223 GLY A CA 1
ATOM 1696 C C . GLY A 1 223 ? 8.211 39.344 31.328 1 93.25 223 GLY A C 1
ATOM 1697 O O . GLY A 1 223 ? 7.371 39.156 32.219 1 93.25 223 GLY A O 1
ATOM 1698 N N . ASP A 1 224 ? 9.359 40.031 31.469 1 95.38 224 ASP A N 1
ATOM 1699 C CA . ASP A 1 224 ? 9.688 40.625 32.781 1 95.38 224 ASP A CA 1
ATOM 1700 C C . ASP A 1 224 ? 9.242 42.094 32.844 1 95.38 224 ASP A C 1
ATOM 1702 O O . ASP A 1 224 ? 9.32 42.719 33.906 1 95.38 224 ASP A O 1
ATOM 1706 N N . ASP A 1 225 ? 8.703 42.531 31.75 1 96.44 225 ASP A N 1
ATOM 1707 C CA . ASP A 1 225 ? 8.305 43.938 31.672 1 96.44 225 ASP A CA 1
ATOM 1708 C C . ASP A 1 225 ? 6.887 44.156 32.219 1 96.44 225 ASP A C 1
ATOM 1710 O O . ASP A 1 225 ? 6.008 43.312 31.984 1 96.44 225 ASP A O 1
ATOM 1714 N N . THR A 1 226 ? 6.746 45.25 32.875 1 97.31 226 THR A N 1
ATOM 1715 C CA . THR A 1 226 ? 5.406 45.625 33.312 1 97.31 226 THR A CA 1
ATOM 1716 C C . THR A 1 226 ? 4.734 46.531 32.312 1 97.31 226 THR A C 1
ATOM 1718 O O . THR A 1 226 ? 5.285 47.562 31.938 1 97.31 226 THR A O 1
ATOM 1721 N N . TRP A 1 227 ? 3.621 46.094 31.875 1 98.06 227 TRP A N 1
ATOM 1722 C CA . TRP A 1 227 ? 2.742 46.938 31.047 1 98.06 227 TRP A CA 1
ATOM 1723 C C . TRP A 1 227 ? 1.474 47.312 31.812 1 98.06 227 TRP A C 1
ATOM 1725 O O . TRP A 1 227 ? 1.104 46.625 32.781 1 98.06 227 TRP A O 1
ATOM 1735 N N . TYR A 1 228 ? 0.885 48.375 31.375 1 98.19 228 TYR A N 1
ATOM 1736 C CA . TYR A 1 228 ? -0.304 48.875 32.062 1 98.19 228 TYR A CA 1
ATOM 1737 C C . TYR A 1 228 ? -1.512 48.875 31.141 1 98.19 228 TYR A C 1
ATOM 1739 O O . TYR A 1 228 ? -1.375 49.125 29.938 1 98.19 228 TYR A O 1
ATOM 1747 N N . LEU A 1 229 ? -2.631 48.594 31.766 1 98.5 229 LEU A N 1
ATOM 1748 C CA . LEU A 1 229 ? -3.928 48.719 31.094 1 98.5 229 LEU A CA 1
ATOM 1749 C C . LEU A 1 229 ? -4.715 49.906 31.641 1 98.5 229 LEU A C 1
ATOM 1751 O O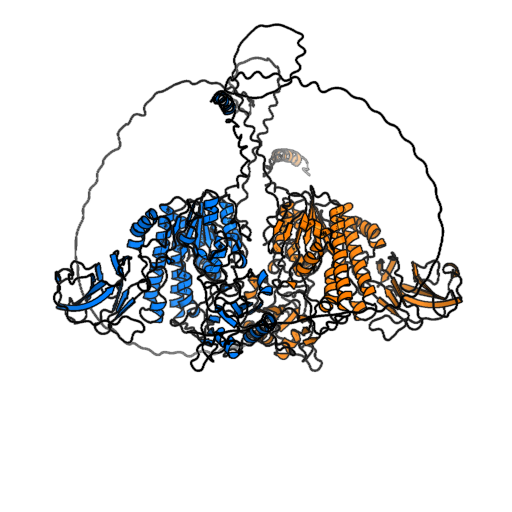 . LEU A 1 229 ? -4.723 50.156 32.844 1 98.5 229 LEU A O 1
ATOM 1755 N N . TYR A 1 230 ? -5.262 50.625 30.734 1 98.19 230 TYR A N 1
ATOM 1756 C CA . TYR A 1 230 ? -6.133 51.75 31.078 1 98.19 230 TYR A CA 1
ATOM 1757 C C . TYR A 1 230 ? -7.504 51.594 30.438 1 98.19 230 TYR A C 1
ATOM 1759 O O . TYR A 1 230 ? -7.629 51.688 29.203 1 98.19 230 TYR A O 1
ATOM 1767 N N . LEU A 1 231 ? -8.531 51.406 31.266 1 98.19 231 LEU A N 1
ATOM 1768 C CA . LEU A 1 231 ? -9.906 51.281 30.812 1 98.19 231 LEU A CA 1
ATOM 1769 C C . LEU A 1 231 ? -10.688 52.562 31.078 1 98.19 231 LEU A C 1
ATOM 1771 O O . LEU A 1 231 ? -10.867 52.969 32.219 1 98.19 231 LEU A O 1
ATOM 1775 N N . ALA A 1 232 ? -11.25 53.094 29.984 1 97.69 232 ALA A N 1
ATOM 1776 C CA . ALA A 1 232 ? -11.906 54.406 30.125 1 97.69 232 ALA A CA 1
ATOM 1777 C C . ALA A 1 232 ? -13.398 54.281 29.844 1 97.69 232 ALA A C 1
ATOM 1779 O O . ALA A 1 232 ? -13.805 53.688 28.828 1 97.69 232 ALA A O 1
ATOM 1780 N N . ASP A 1 233 ? -14.141 54.781 30.719 1 96.94 233 ASP A N 1
ATOM 1781 C CA . ASP A 1 233 ? -15.555 55.031 30.5 1 96.94 233 ASP A CA 1
ATOM 1782 C C . ASP A 1 233 ? -15.766 56.469 30.031 1 96.94 233 ASP A C 1
ATOM 1784 O O . ASP A 1 233 ? -15.578 57.438 30.797 1 96.94 233 ASP A O 1
ATOM 1788 N N . LEU A 1 234 ? -16.141 56.625 28.844 1 95.31 234 LEU A N 1
ATOM 1789 C CA . LEU A 1 234 ? -16.188 57.938 28.219 1 95.31 234 LEU A CA 1
ATOM 1790 C C . LEU A 1 234 ? -17.594 58.531 28.328 1 95.31 234 LEU A C 1
ATOM 1792 O O . LEU A 1 234 ? -17.766 59.75 28.281 1 95.31 234 LEU A O 1
ATOM 1796 N N . ASP A 1 235 ? -18.594 57.688 28.516 1 94 235 ASP A N 1
ATOM 1797 C CA . ASP A 1 235 ? -19.953 58.188 28.469 1 94 235 ASP A CA 1
ATOM 1798 C C . ASP A 1 235 ? -20.609 58.125 29.844 1 94 235 ASP A C 1
ATOM 1800 O O . ASP A 1 235 ? -21.766 58.562 30.016 1 94 235 ASP A O 1
ATOM 1804 N N . GLY A 1 236 ? -20.047 57.5 30.828 1 93.44 236 GLY A N 1
ATOM 1805 C CA . GLY A 1 236 ? -20.484 57.562 32.219 1 93.44 236 GLY A CA 1
ATOM 1806 C C . GLY A 1 236 ? -21.5 56.469 32.562 1 93.44 236 GLY A C 1
ATOM 1807 O O . GLY A 1 236 ? -22.172 56.562 33.594 1 93.44 236 GLY A O 1
ATOM 1808 N N . ASP A 1 237 ? -21.594 55.531 31.75 1 94.31 237 ASP A N 1
ATOM 1809 C CA . ASP A 1 237 ? -22.625 54.562 32 1 94.31 237 ASP A CA 1
ATOM 1810 C C . ASP A 1 237 ? -22.109 53.438 32.906 1 94.31 237 ASP A C 1
ATOM 1812 O O . ASP A 1 237 ? -22.812 52.438 33.125 1 94.31 237 ASP A O 1
ATOM 1816 N N . GLY A 1 238 ? -20.953 53.531 33.25 1 92.38 238 GLY A N 1
ATOM 1817 C CA . GLY A 1 238 ? -20.391 52.562 34.188 1 92.38 238 GLY A CA 1
ATOM 1818 C C . GLY A 1 238 ? -19.672 51.438 33.469 1 92.38 238 GLY A C 1
ATOM 1819 O O . GLY A 1 238 ? -19.078 50.562 34.125 1 92.38 238 GLY A O 1
ATOM 1820 N N . TYR A 1 239 ? -19.75 51.344 32.188 1 95.62 239 TYR A N 1
ATOM 1821 C CA . TYR A 1 239 ? -19.062 50.344 31.344 1 95.62 239 TYR A CA 1
ATOM 1822 C C . TYR A 1 239 ? -17.938 51 30.547 1 95.62 239 TYR A C 1
ATOM 1824 O O . TYR A 1 239 ? -18.172 51.938 29.797 1 95.62 239 TYR A O 1
ATOM 1832 N N . PRO A 1 240 ? -16.75 50.469 30.703 1 97.19 240 PRO A N 1
ATOM 1833 C CA . PRO A 1 240 ? -15.648 51.062 29.938 1 97.19 240 PRO A CA 1
ATOM 1834 C C . PRO A 1 240 ? -15.875 51 28.438 1 97.19 240 PRO A C 1
ATOM 1836 O O . PRO A 1 240 ? -16.375 49.969 27.938 1 97.19 240 PRO A O 1
ATOM 1839 N N . ASP A 1 241 ? -15.422 52 27.734 1 97.06 241 ASP A N 1
ATOM 1840 C CA . ASP A 1 241 ? -15.602 52.125 26.281 1 97.06 241 ASP A CA 1
ATOM 1841 C C . ASP A 1 241 ? -14.297 51.812 25.547 1 97.06 241 ASP A C 1
ATOM 1843 O O . ASP A 1 241 ? -14.312 51.344 24.406 1 97.06 241 ASP A O 1
ATOM 1847 N N . LYS A 1 242 ? -13.211 52.156 26.172 1 97.88 242 LYS A N 1
ATOM 1848 C CA . LYS A 1 242 ? -11.906 52.031 25.531 1 97.88 242 LYS A CA 1
ATOM 1849 C C . LYS A 1 242 ? -10.898 51.375 26.469 1 97.88 242 LYS A C 1
ATOM 1851 O O . LYS A 1 242 ? -10.969 51.531 27.688 1 97.88 242 LYS A O 1
ATOM 1856 N N . LEU A 1 243 ? -10.047 50.594 25.844 1 98.31 243 LEU A N 1
ATOM 1857 C CA . LEU A 1 243 ? -8.914 49.969 26.531 1 98.31 243 LEU A CA 1
ATOM 1858 C C . LEU A 1 243 ? -7.598 50.438 25.906 1 98.31 243 LEU A C 1
ATOM 1860 O O . LEU A 1 243 ? -7.375 50.219 24.719 1 98.31 243 LEU A O 1
ATOM 1864 N N . ALA A 1 244 ? -6.75 51.062 26.672 1 98.38 244 ALA A N 1
ATOM 1865 C CA . ALA A 1 244 ? -5.398 51.375 26.219 1 98.38 244 ALA A CA 1
ATOM 1866 C C . ALA A 1 244 ? -4.371 50.438 26.844 1 98.38 244 ALA A C 1
ATOM 1868 O O . ALA A 1 244 ? -4.465 50.094 28.031 1 98.38 244 ALA A O 1
ATOM 1869 N N . ILE A 1 245 ? -3.457 49.969 26.062 1 98.38 245 ILE A N 1
ATOM 1870 C CA . ILE A 1 245 ? -2.334 49.156 26.516 1 98.38 245 ILE A CA 1
ATOM 1871 C C . ILE A 1 245 ? -1.049 49.969 26.469 1 98.38 245 ILE A C 1
ATOM 1873 O O . ILE A 1 245 ? -0.651 50.469 25.406 1 98.38 245 ILE A O 1
ATOM 1877 N N . VAL A 1 246 ? -0.384 50.094 27.625 1 97.94 246 VAL A N 1
ATOM 1878 C CA . VAL A 1 246 ? 0.708 51.062 27.75 1 97.94 246 VAL A CA 1
ATOM 1879 C C . VAL A 1 246 ? 1.919 50.375 28.391 1 97.94 246 VAL A C 1
ATOM 1881 O O . VAL A 1 246 ? 1.88 50 29.562 1 97.94 246 VAL A O 1
ATOM 1884 N N . PRO A 1 247 ? 3.047 50.344 27.703 1 97.19 247 PRO A N 1
ATOM 1885 C CA . PRO A 1 247 ? 4.242 49.719 28.266 1 97.19 247 PRO A CA 1
ATOM 1886 C C . PRO A 1 247 ? 4.961 50.594 29.281 1 97.19 247 PRO A C 1
ATOM 1888 O O . PRO A 1 247 ? 5.07 51.781 29.094 1 97.19 247 PRO A O 1
ATOM 1891 N N . HIS A 1 248 ? 5.332 50.125 30.438 1 95.81 248 HIS A N 1
ATOM 1892 C CA . HIS A 1 248 ? 6.406 50.562 31.328 1 95.81 248 HIS A CA 1
ATOM 1893 C C . HIS A 1 248 ? 5.941 51.688 32.25 1 95.81 248 HIS A C 1
ATOM 1895 O O . HIS A 1 248 ? 6.328 51.719 33.406 1 95.81 248 HIS A O 1
ATOM 1901 N N . GLU A 1 249 ? 5.148 52.594 31.703 1 96 249 GLU A N 1
ATOM 1902 C CA . GLU A 1 249 ? 4.773 53.719 32.562 1 96 249 GLU A CA 1
ATOM 1903 C C . GLU A 1 249 ? 3.328 54.125 32.312 1 96 249 GLU A C 1
ATOM 1905 O O . GLU A 1 249 ? 2.783 53.875 31.219 1 96 249 GLU A O 1
ATOM 1910 N N . LYS A 1 250 ? 2.754 54.812 33.25 1 97.25 250 LYS A N 1
ATOM 1911 C CA . LYS A 1 250 ? 1.359 55.25 33.156 1 97.25 250 LYS A CA 1
ATOM 1912 C C . LYS A 1 250 ? 1.23 56.594 32.438 1 97.25 250 LYS A C 1
ATOM 1914 O O . LYS A 1 250 ? 0.839 57.594 33.031 1 97.25 250 LYS A O 1
ATOM 1919 N N . ASP A 1 251 ? 1.642 56.531 31.219 1 97.81 251 ASP A N 1
ATOM 1920 C CA . ASP A 1 251 ? 1.544 57.656 30.281 1 97.81 251 ASP A CA 1
ATOM 1921 C C . ASP A 1 251 ? 0.752 57.25 29.031 1 97.81 251 ASP A C 1
ATOM 1923 O O . ASP A 1 251 ? 1.256 56.5 28.172 1 97.81 251 ASP A O 1
ATOM 1927 N N . LEU A 1 252 ? -0.457 57.75 28.906 1 97.31 252 LEU A N 1
ATOM 1928 C CA . LEU A 1 252 ? -1.364 57.312 27.859 1 97.31 252 LEU A CA 1
ATOM 1929 C C . LEU A 1 252 ? -0.823 57.688 26.484 1 97.31 252 LEU A C 1
ATOM 1931 O O . LEU A 1 252 ? -1.236 57.125 25.469 1 97.31 252 LEU A O 1
ATOM 1935 N N . SER A 1 253 ? 0.05 58.719 26.438 1 96.31 253 SER A N 1
ATOM 1936 C CA . SER A 1 253 ? 0.658 59.094 25.156 1 96.31 253 SER A CA 1
ATOM 1937 C C . SER A 1 253 ? 1.577 58 24.641 1 96.31 253 SER A C 1
ATOM 1939 O O . SER A 1 253 ? 1.942 57.969 23.469 1 96.31 253 SER A O 1
ATOM 1941 N N . LYS A 1 254 ? 1.895 57.062 25.406 1 96.81 254 LYS A N 1
ATOM 1942 C CA . LYS A 1 254 ? 2.783 55.938 25.062 1 96.81 254 LYS A CA 1
ATOM 1943 C C . LYS A 1 254 ? 1.994 54.688 24.797 1 96.81 254 LYS A C 1
ATOM 1945 O O . LYS A 1 254 ? 2.576 53.594 24.672 1 96.81 254 LYS A O 1
ATOM 1950 N N . ALA A 1 255 ? 0.707 54.844 24.688 1 97.56 255 ALA A N 1
ATOM 1951 C CA . ALA A 1 255 ? -0.117 53.688 24.391 1 97.56 255 ALA A CA 1
ATOM 1952 C C . ALA A 1 255 ? 0.269 53.062 23.047 1 97.56 255 ALA A C 1
ATOM 1954 O O . ALA A 1 255 ? 0.432 53.781 22.047 1 97.56 255 ALA A O 1
ATOM 1955 N N . VAL A 1 256 ? 0.481 51.781 23.078 1 97.25 256 VAL A N 1
ATOM 1956 C CA . VAL A 1 256 ? 0.842 51.094 21.844 1 97.25 256 VAL A CA 1
ATOM 1957 C C . VAL A 1 256 ? -0.419 50.781 21.047 1 97.25 256 VAL A C 1
ATOM 1959 O O . VAL A 1 256 ? -0.351 50.562 19.828 1 97.25 256 VAL A O 1
ATOM 1962 N N . THR A 1 257 ? -1.554 50.75 21.703 1 97.12 257 THR A N 1
ATOM 1963 C CA . THR A 1 257 ? -2.84 50.594 21.031 1 97.12 257 THR A CA 1
ATOM 1964 C C . THR A 1 257 ? -3.982 51.031 21.953 1 97.12 257 THR A C 1
ATOM 1966 O O . THR A 1 257 ? -3.822 51.062 23.172 1 97.12 257 THR A O 1
ATOM 1969 N N . ILE A 1 258 ? -5.062 51.438 21.391 1 97.75 258 ILE A N 1
ATOM 1970 C CA . ILE A 1 258 ? -6.332 51.719 22.047 1 97.75 258 ILE A CA 1
ATOM 1971 C C . ILE A 1 258 ? -7.461 50.969 21.359 1 97.75 258 ILE A C 1
ATOM 1973 O O . ILE A 1 258 ? -7.66 51.125 20.156 1 97.75 258 ILE A O 1
ATOM 1977 N N . LEU A 1 259 ? -8.156 50.188 22.141 1 98.19 259 LEU A N 1
ATOM 1978 C CA . LEU A 1 259 ? -9.109 49.25 21.547 1 98.19 259 LEU A CA 1
ATOM 1979 C C . LEU A 1 259 ? -10.508 49.469 22.125 1 98.19 259 LEU A C 1
ATOM 1981 O O . LEU A 1 259 ? -10.656 49.781 23.297 1 98.19 259 LEU A O 1
ATOM 1985 N N . SER A 1 260 ? -11.445 49.281 21.234 1 98 260 SER A N 1
ATOM 1986 C CA . SER A 1 260 ? -12.82 49.094 21.688 1 98 260 SER A CA 1
ATOM 1987 C C . SER A 1 260 ? -13.133 47.594 21.859 1 98 260 SER A C 1
ATOM 1989 O O . SER A 1 260 ? -12.359 46.75 21.438 1 98 260 SER A O 1
ATOM 1991 N N . GLU A 1 261 ? -14.242 47.344 22.562 1 97.94 261 GLU A N 1
ATOM 1992 C CA . GLU A 1 261 ? -14.641 45.969 22.766 1 97.94 261 GLU A CA 1
ATOM 1993 C C . GLU A 1 261 ? -14.812 45.219 21.438 1 97.94 261 GLU A C 1
ATOM 1995 O O . GLU A 1 261 ? -15.453 45.75 20.531 1 97.94 261 GLU A O 1
ATOM 2000 N N . GLY A 1 262 ? -14.172 44.031 21.297 1 98 262 GLY A N 1
ATOM 2001 C CA . GLY A 1 262 ? -14.273 43.188 20.094 1 98 262 GLY A CA 1
ATOM 2002 C C . GLY A 1 262 ? -13.172 43.469 19.094 1 98 262 GLY A C 1
ATOM 2003 O O . GLY A 1 262 ? -12.984 42.719 18.141 1 98 262 GLY A O 1
ATOM 2004 N N . GLU A 1 263 ? -12.352 44.438 19.359 1 98.19 263 GLU A N 1
ATOM 2005 C CA . GLU A 1 263 ? -11.375 44.875 18.375 1 98.19 263 GLU A CA 1
ATOM 2006 C C . GLU A 1 263 ? -10.023 44.219 18.578 1 98.19 263 GLU A C 1
ATOM 2008 O O . GLU A 1 263 ? -9.609 43.969 19.719 1 98.19 263 GLU A O 1
ATOM 2013 N N . TRP A 1 264 ? -9.375 43.875 17.453 1 98.56 264 TRP A N 1
ATOM 2014 C CA . TRP A 1 264 ? -7.977 43.469 17.438 1 98.56 264 TRP A CA 1
ATOM 2015 C C . TRP A 1 264 ? -7.055 44.688 17.297 1 98.56 264 TRP A C 1
ATOM 2017 O O . TRP A 1 264 ? -7.398 45.656 16.625 1 98.56 264 TRP A O 1
ATOM 2027 N N . SER A 1 265 ? -5.988 44.625 17.906 1 98.44 265 SER A N 1
ATOM 2028 C CA . SER A 1 265 ? -4.93 45.562 17.562 1 98.44 265 SER A CA 1
ATOM 2029 C C . SER A 1 265 ? -4.23 45.156 16.266 1 98.44 265 SER A C 1
ATOM 2031 O O . SER A 1 265 ? -4.367 44.031 15.797 1 98.44 265 SER A O 1
ATOM 2033 N N . GLU A 1 266 ? -3.514 46.125 15.68 1 97.38 266 GLU A N 1
ATOM 2034 C CA . GLU A 1 266 ? -2.451 45.75 14.758 1 97.38 266 GLU A CA 1
ATOM 2035 C C . GLU A 1 266 ? -1.291 45.094 15.492 1 97.38 266 GLU A C 1
ATOM 2037 O O . GLU A 1 266 ? -1.189 45.188 16.719 1 97.38 266 GLU A O 1
ATOM 2042 N N . PRO A 1 267 ? -0.438 44.312 14.75 1 98 267 PRO A N 1
ATOM 2043 C CA . PRO A 1 267 ? 0.748 43.812 15.43 1 98 267 PRO A CA 1
ATOM 2044 C C . PRO A 1 267 ? 1.578 44.906 16.109 1 98 267 PRO A C 1
ATOM 2046 O O . PRO A 1 267 ? 1.825 45.93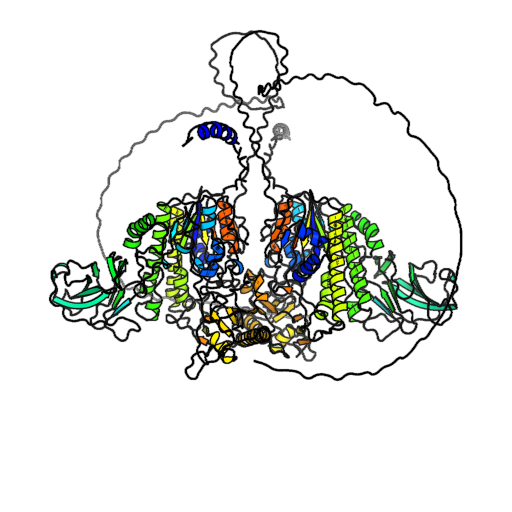8 15.5 1 98 267 PRO A O 1
ATOM 2049 N N . ILE A 1 268 ? 1.889 44.656 17.312 1 97.88 268 ILE A N 1
ATOM 2050 C CA . ILE A 1 268 ? 2.668 45.625 18.062 1 97.88 268 ILE A CA 1
ATOM 2051 C C . ILE A 1 268 ? 4.152 45.281 17.984 1 97.88 268 ILE A C 1
ATOM 2053 O O . ILE A 1 268 ? 4.652 44.469 18.766 1 97.88 268 ILE A O 1
ATOM 2057 N N . ASN A 1 269 ? 4.789 45.906 17.016 1 96.94 269 ASN A N 1
ATOM 2058 C CA . ASN A 1 269 ? 6.234 45.719 16.922 1 96.94 269 ASN A CA 1
ATOM 2059 C C . ASN A 1 269 ? 6.957 46.406 18.094 1 96.94 269 ASN A C 1
ATOM 2061 O O . ASN A 1 269 ? 6.992 47.625 18.188 1 96.94 269 ASN A O 1
ATOM 2065 N N . THR A 1 270 ? 7.465 45.594 18.984 1 95.88 270 THR A N 1
ATOM 2066 C CA . THR A 1 270 ? 8.047 46.125 20.203 1 95.88 270 THR A CA 1
ATOM 2067 C C . THR A 1 270 ? 9.133 45.188 20.734 1 95.88 270 THR A C 1
ATOM 2069 O O . THR A 1 270 ? 9.461 44.188 20.094 1 95.88 270 THR A O 1
ATOM 2072 N N . THR A 1 271 ? 9.734 45.625 21.875 1 95.94 271 THR A N 1
ATOM 2073 C CA . THR A 1 271 ? 10.719 44.812 22.562 1 95.94 271 THR A CA 1
ATOM 2074 C C . THR A 1 271 ? 10.211 44.406 23.953 1 95.94 271 THR A C 1
ATOM 2076 O O . THR A 1 271 ? 9.484 45.188 24.578 1 95.94 271 THR A O 1
ATOM 2079 N N . ILE A 1 272 ? 10.594 43.25 24.312 1 95.5 272 ILE A N 1
ATOM 2080 C CA . ILE A 1 272 ? 10.344 42.812 25.688 1 95.5 272 ILE A CA 1
ATOM 2081 C C . ILE A 1 272 ? 11.617 42.219 26.281 1 95.5 272 ILE A C 1
ATOM 2083 O O . ILE A 1 272 ? 12.508 41.781 25.547 1 95.5 272 ILE A O 1
ATOM 2087 N N . THR A 1 273 ? 11.625 42.25 27.609 1 95.56 273 THR A N 1
ATOM 2088 C CA . THR A 1 273 ? 12.742 41.625 28.312 1 95.56 273 THR A CA 1
ATOM 2089 C C . THR A 1 273 ? 12.289 40.344 29.016 1 95.56 273 THR A C 1
ATOM 2091 O O . THR A 1 273 ? 11.195 40.281 29.578 1 95.56 273 THR A O 1
ATOM 2094 N N . TYR A 1 274 ? 13.047 39.344 28.938 1 95.12 274 TYR A N 1
ATOM 2095 C CA . TYR A 1 274 ? 12.805 38.094 29.641 1 95.12 274 TYR A CA 1
ATOM 2096 C C . TYR A 1 274 ? 14.117 37.406 30 1 95.12 274 TYR A C 1
ATOM 2098 O O . TYR A 1 274 ? 14.961 37.156 29.141 1 95.12 274 TYR A O 1
ATOM 2106 N N . ASN A 1 275 ? 14.305 37.125 31.281 1 94.25 275 ASN A N 1
ATOM 2107 C CA . ASN A 1 275 ? 15.5 36.5 31.828 1 94.25 275 ASN A CA 1
ATOM 2108 C C . ASN A 1 275 ? 16.766 37.219 31.406 1 94.25 275 ASN A C 1
ATOM 2110 O O . ASN A 1 275 ? 17.734 36.594 30.938 1 94.25 275 ASN A O 1
ATOM 2114 N N . GLY A 1 276 ? 16.719 38.438 31.344 1 93 276 GLY A N 1
ATOM 2115 C CA . GLY A 1 276 ? 17.891 39.281 31.109 1 93 276 GLY A CA 1
ATOM 2116 C C . GLY A 1 276 ? 18.156 39.562 29.641 1 93 276 GLY A C 1
ATOM 2117 O O . GLY A 1 276 ? 19.078 40.281 29.281 1 93 276 GLY A O 1
ATOM 2118 N N . ASN A 1 277 ? 17.391 39 28.828 1 94.06 277 ASN A N 1
ATOM 2119 C CA . ASN A 1 277 ? 17.547 39.188 27.391 1 94.06 277 ASN A CA 1
ATOM 2120 C C . ASN A 1 277 ? 16.422 40.031 26.812 1 94.06 277 ASN A C 1
ATOM 2122 O O . ASN A 1 277 ? 15.281 39.969 27.281 1 94.06 277 ASN A O 1
ATOM 2126 N N . THR A 1 278 ? 16.75 40.844 25.812 1 95.06 278 THR A N 1
ATOM 2127 C CA . THR A 1 278 ? 15.75 41.625 25.109 1 95.06 278 THR A CA 1
ATOM 2128 C C . THR A 1 278 ? 15.375 41 23.781 1 95.06 278 THR A C 1
ATOM 2130 O O . THR A 1 278 ? 16.25 40.594 23 1 95.06 278 THR A O 1
ATOM 2133 N N . TYR A 1 279 ? 14.141 40.875 23.578 1 95.38 279 TYR A N 1
ATOM 2134 C CA . TYR A 1 279 ? 13.625 40.25 22.359 1 95.38 279 TYR A CA 1
ATOM 2135 C C . TYR A 1 279 ? 12.734 41.219 21.594 1 95.38 279 TYR A C 1
ATOM 2137 O O . TYR A 1 279 ? 12 42 22.188 1 95.38 279 TYR A O 1
ATOM 2145 N N . ILE A 1 280 ? 12.836 41.156 20.297 1 96.88 280 ILE A N 1
ATOM 2146 C CA . ILE A 1 280 ? 11.875 41.844 19.438 1 96.88 280 ILE A CA 1
ATOM 2147 C C . ILE A 1 280 ? 10.688 40.906 19.156 1 96.88 280 ILE A C 1
ATOM 2149 O O . ILE A 1 280 ? 10.867 39.781 18.734 1 96.88 280 ILE A O 1
ATOM 2153 N N . VAL A 1 281 ? 9.477 41.406 19.406 1 96.81 281 VAL A N 1
ATOM 2154 C CA . VAL A 1 281 ? 8.258 40.594 19.203 1 96.81 281 VAL A CA 1
ATOM 2155 C C . VAL A 1 281 ? 7.199 41.469 18.516 1 96.81 281 VAL A C 1
ATOM 2157 O O . VAL A 1 281 ? 7.359 42.688 18.391 1 96.81 281 VAL A O 1
ATOM 2160 N N . ALA A 1 282 ? 6.133 40.812 18.031 1 97.62 282 ALA A N 1
ATOM 2161 C CA . ALA A 1 282 ? 5.039 41.531 17.391 1 97.62 282 ALA A CA 1
ATOM 2162 C C . ALA A 1 282 ? 3.697 40.875 17.688 1 97.62 282 ALA A C 1
ATOM 2164 O O . ALA A 1 282 ? 3.002 40.438 16.766 1 97.62 282 ALA A O 1
ATOM 2165 N N . PRO A 1 283 ? 3.275 40.875 18.938 1 97.44 283 PRO A N 1
ATOM 2166 C CA . PRO A 1 283 ? 1.997 40.25 19.297 1 97.44 283 PRO A CA 1
ATOM 2167 C C . PRO A 1 283 ? 0.796 41.094 18.859 1 97.44 283 PRO A C 1
ATOM 2169 O O . PRO A 1 283 ? 0.944 42.281 18.562 1 97.44 283 PRO A O 1
ATOM 2172 N N . LEU A 1 284 ? -0.324 40.469 18.734 1 98.38 284 LEU A N 1
ATOM 2173 C CA . LEU A 1 284 ? -1.62 41.125 18.625 1 98.38 284 LEU A CA 1
ATOM 2174 C C . LEU A 1 284 ? -2.43 40.969 19.906 1 98.38 284 LEU A C 1
ATOM 2176 O O . LEU A 1 284 ? -2.246 40 20.641 1 98.38 284 LEU A O 1
ATOM 2180 N N . PHE A 1 285 ? -3.311 41.969 20.141 1 98.56 285 PHE A N 1
ATOM 2181 C CA . PHE A 1 285 ? -4.246 41.906 21.266 1 98.56 285 PHE A CA 1
ATOM 2182 C C . PHE A 1 285 ? -5.684 42.031 20.766 1 98.56 285 PHE A C 1
ATOM 2184 O O . PHE A 1 285 ? -5.953 42.75 19.797 1 98.56 285 PHE A O 1
ATOM 2191 N N . LYS A 1 286 ? -6.512 41.312 21.406 1 98.75 286 LYS A N 1
ATOM 2192 C CA . LYS A 1 286 ? -7.941 41.469 21.188 1 98.75 286 LYS A CA 1
ATOM 2193 C C . LYS A 1 286 ? -8.672 41.781 22.5 1 98.75 286 LYS A C 1
ATOM 2195 O O . LYS A 1 286 ? -8.555 41.031 23.469 1 98.75 286 LYS A O 1
ATOM 2200 N N . ALA A 1 287 ? -9.391 42.969 22.453 1 98.75 287 ALA A N 1
ATOM 2201 C CA . ALA A 1 287 ? -10.281 43.281 23.562 1 98.75 287 ALA A CA 1
ATOM 2202 C C . ALA A 1 287 ? -11.602 42.531 23.438 1 98.75 287 ALA A C 1
ATOM 2204 O O . ALA A 1 287 ? -12.547 43.031 22.828 1 98.75 287 ALA A O 1
ATOM 2205 N N . ILE A 1 288 ? -11.656 41.406 24.109 1 98.5 288 ILE A N 1
ATOM 2206 C CA . ILE A 1 288 ? -12.805 40.531 23.922 1 98.5 288 ILE A CA 1
ATOM 2207 C C . ILE A 1 288 ? -13.992 41.062 24.719 1 98.5 288 ILE A C 1
ATOM 2209 O O . ILE A 1 288 ? -15.125 41.062 24.219 1 98.5 288 ILE A O 1
ATOM 2213 N N . ASN A 1 289 ? -13.773 41.438 25.938 1 98.12 289 ASN A N 1
ATOM 2214 C CA . ASN A 1 289 ? -14.797 41.938 26.859 1 98.12 289 ASN A CA 1
ATOM 2215 C C . ASN A 1 289 ? -14.242 43 27.797 1 98.12 289 ASN A C 1
ATOM 2217 O O . ASN A 1 289 ? -13.164 42.812 28.375 1 98.12 289 ASN A O 1
ATOM 2221 N N . LEU A 1 290 ? -15.008 44.156 28.016 1 97.94 290 LEU A N 1
ATOM 2222 C CA . LEU A 1 290 ? -14.461 45.25 28.812 1 97.94 290 LEU A CA 1
ATOM 2223 C C . LEU A 1 290 ? -15.211 45.406 30.125 1 97.94 290 LEU A C 1
ATOM 2225 O O . LEU A 1 290 ? -14.938 46.312 30.906 1 97.94 290 LEU A O 1
ATOM 2229 N N . SER A 1 291 ? -16.062 44.375 30.359 1 96.75 291 SER A N 1
ATOM 2230 C CA . SER A 1 291 ? -16.75 44.406 31.641 1 96.75 291 SER A CA 1
ATOM 2231 C C . SER A 1 291 ? -15.773 44.281 32.812 1 96.75 291 SER A C 1
ATOM 2233 O O . SER A 1 291 ? -14.836 43.469 32.75 1 96.75 291 SER A O 1
ATOM 2235 N N . LEU A 1 292 ? -16.094 45.031 33.844 1 95.56 292 LEU A N 1
ATOM 2236 C CA . LEU A 1 292 ? -15.188 45.031 35 1 95.56 292 LEU A CA 1
ATOM 2237 C C . LEU A 1 292 ? -15.203 43.656 35.688 1 95.56 292 LEU A C 1
ATOM 2239 O O . LEU A 1 292 ? -14.203 43.25 36.281 1 95.56 292 LEU A O 1
ATOM 2243 N N . THR A 1 293 ? -16.266 42.938 35.562 1 94.38 293 THR A N 1
ATOM 2244 C CA . THR A 1 293 ? -16.422 41.656 36.25 1 94.38 293 THR A CA 1
ATOM 2245 C C . THR A 1 293 ? -16.031 40.5 35.344 1 94.38 293 THR A C 1
ATOM 2247 O O . THR A 1 293 ? -15.805 39.375 35.812 1 94.38 293 THR A O 1
ATOM 2250 N N . ASN A 1 294 ? -16 40.781 34.094 1 97.19 294 ASN A N 1
ATOM 2251 C CA . ASN A 1 294 ? -15.625 39.781 33.125 1 97.19 294 ASN A CA 1
ATOM 2252 C C . ASN A 1 294 ? -14.719 40.344 32.031 1 97.19 294 ASN A C 1
ATOM 2254 O O . ASN A 1 294 ? -14.984 40.188 30.844 1 97.19 294 ASN A O 1
ATOM 2258 N N . PHE A 1 295 ? -13.75 41.094 32.531 1 97.88 295 PHE A N 1
ATOM 2259 C CA . PHE A 1 295 ? -12.773 41.656 31.594 1 97.88 295 PHE A CA 1
ATOM 2260 C C . PHE A 1 295 ? -11.984 40.531 30.906 1 97.88 295 PHE A C 1
ATOM 2262 O O . PHE A 1 295 ? -11.586 39.562 31.547 1 97.88 295 PHE A O 1
ATOM 2269 N N . ARG A 1 296 ? -11.812 40.594 29.516 1 98.44 296 ARG A N 1
ATOM 2270 C CA . ARG A 1 296 ? -11.039 39.625 28.75 1 98.44 296 ARG A CA 1
ATOM 2271 C C . ARG A 1 296 ? -10.18 40.312 27.688 1 98.44 296 ARG A C 1
ATOM 2273 O O . ARG A 1 296 ? -10.703 40.875 26.734 1 98.44 296 ARG A O 1
ATOM 2280 N N . LEU A 1 297 ? -8.93 40.281 27.922 1 98.69 297 LEU A N 1
ATOM 2281 C CA . LEU A 1 297 ? -7.941 40.719 26.938 1 98.69 297 LEU A CA 1
ATOM 2282 C C . LEU A 1 297 ? -7.082 39.531 26.484 1 98.69 297 LEU A C 1
ATOM 2284 O O . LEU A 1 297 ? -6.367 38.938 27.281 1 98.69 297 LEU A O 1
ATOM 2288 N N . TYR A 1 298 ? -7.188 39.219 25.188 1 98.69 298 TYR A N 1
ATOM 2289 C CA . TYR A 1 298 ? -6.457 38.094 24.594 1 98.69 298 TYR A CA 1
ATOM 2290 C C . TYR A 1 298 ? -5.195 38.594 23.891 1 98.69 298 TYR A C 1
ATOM 2292 O O . TYR A 1 298 ? -5.242 39.531 23.109 1 98.69 298 TYR A O 1
ATOM 2300 N N . ARG A 1 299 ? -4.059 38 24.25 1 98.38 299 ARG A N 1
ATOM 2301 C CA . ARG A 1 299 ? -2.811 38.219 23.516 1 98.38 299 ARG A CA 1
ATOM 2302 C C . ARG A 1 299 ? -2.473 37 22.656 1 98.38 299 ARG A C 1
ATOM 2304 O O . ARG A 1 299 ? -2.424 35.875 23.141 1 98.38 299 ARG A O 1
ATOM 2311 N N . SER A 1 300 ? -2.141 37.219 21.484 1 98.06 300 SER A N 1
ATOM 2312 C CA . SER A 1 300 ? -1.908 36.156 20.5 1 98.06 300 SER A CA 1
ATOM 2313 C C . SER A 1 300 ? -0.594 35.438 20.766 1 98.06 300 SER A C 1
ATOM 2315 O O . SER A 1 300 ? 0.205 35.875 21.594 1 98.06 300 SER A O 1
ATOM 2317 N N . LEU A 1 301 ? -0.44 34.281 20.016 1 95.88 301 LEU A N 1
ATOM 2318 C CA . LEU A 1 301 ? 0.887 33.719 19.875 1 95.88 301 LEU A CA 1
ATOM 2319 C C . LEU A 1 301 ? 1.865 34.719 19.281 1 95.88 301 LEU A C 1
ATOM 2321 O O . LEU A 1 301 ? 1.472 35.594 18.5 1 95.88 301 LEU A O 1
ATOM 2325 N N . MET A 1 302 ? 3.08 34.625 19.781 1 93 302 MET A N 1
ATOM 2326 C CA . MET A 1 302 ? 4.105 35.469 19.203 1 93 302 MET A CA 1
ATOM 2327 C C . MET A 1 302 ? 5.457 34.781 19.172 1 93 302 MET A C 1
ATOM 2329 O O . MET A 1 302 ? 5.734 33.906 19.984 1 93 302 MET A O 1
ATOM 2333 N N . ARG A 1 303 ? 6.176 35.125 18.172 1 95.62 303 ARG A N 1
ATOM 2334 C CA . ARG A 1 303 ? 7.527 34.594 18 1 95.62 303 ARG A CA 1
ATOM 2335 C C . ARG A 1 303 ? 8.555 35.75 17.938 1 95.62 303 ARG A C 1
ATOM 2337 O O . ARG A 1 303 ? 8.297 36.781 17.344 1 95.62 303 ARG A O 1
ATOM 2344 N N . PRO A 1 304 ? 9.711 35.531 18.562 1 96.62 304 PRO A N 1
ATOM 2345 C CA . PRO A 1 304 ? 10.719 36.594 18.594 1 96.62 304 PRO A CA 1
ATOM 2346 C C . PRO A 1 304 ? 11.578 36.625 17.328 1 96.62 304 PRO A C 1
ATOM 2348 O O . PRO A 1 304 ? 11.648 35.656 16.594 1 96.62 304 PRO A O 1
ATOM 2351 N N . PHE A 1 305 ? 12.062 37.812 17.109 1 95.62 305 PHE A N 1
ATOM 2352 C CA . PHE A 1 305 ? 13.172 37.844 16.156 1 95.62 305 PHE A CA 1
ATOM 2353 C C . PHE A 1 305 ? 14.445 37.312 16.812 1 95.62 305 PHE A C 1
ATOM 2355 O O . PHE A 1 305 ? 15.031 37.969 17.672 1 95.62 305 PHE A O 1
ATOM 2362 N N . ASN A 1 306 ? 14.867 36.156 16.547 1 91.44 306 ASN A N 1
ATOM 2363 C CA . ASN A 1 306 ? 16.125 35.594 16.969 1 91.44 306 ASN A CA 1
ATOM 2364 C C . ASN A 1 306 ? 16.828 34.844 15.836 1 91.44 306 ASN A C 1
ATOM 2366 O O . ASN A 1 306 ? 16.328 34.812 14.711 1 91.44 306 ASN A O 1
ATOM 2370 N N . ASP A 1 307 ? 17.953 34.312 16.094 1 92 307 ASP A N 1
ATOM 2371 C CA . ASP A 1 307 ? 18.797 33.781 15.016 1 92 307 ASP A CA 1
ATOM 2372 C C . ASP A 1 307 ? 18.484 32.312 14.742 1 92 307 ASP A C 1
ATOM 2374 O O . ASP A 1 307 ? 19.125 31.688 13.898 1 92 307 ASP A O 1
ATOM 2378 N N . ASP A 1 308 ? 17.5 31.812 15.273 1 93.19 308 ASP A N 1
ATOM 2379 C CA . ASP A 1 308 ? 17.281 30.359 15.203 1 93.19 308 ASP A CA 1
ATOM 2380 C C . ASP A 1 308 ? 16.469 30 13.961 1 93.19 308 ASP A C 1
ATOM 2382 O O . ASP A 1 308 ? 16.484 28.844 13.523 1 93.19 308 ASP A O 1
ATOM 2386 N N . TRP A 1 309 ? 15.789 30.922 13.359 1 96.81 309 TRP A N 1
ATOM 2387 C CA . TRP A 1 309 ? 14.758 30.531 12.398 1 96.81 309 TRP A CA 1
ATOM 2388 C C . TRP A 1 309 ? 15.156 30.953 10.984 1 96.81 309 TRP A C 1
ATOM 2390 O O . TRP A 1 309 ? 14.344 30.875 10.062 1 96.81 309 TRP A O 1
ATOM 2400 N N . PHE A 1 310 ? 16.453 31.406 10.773 1 97.5 310 PHE A N 1
ATOM 2401 C CA . PHE A 1 310 ? 16.938 31.781 9.445 1 97.5 310 PHE A CA 1
ATOM 2402 C C . PHE A 1 310 ? 18.422 31.5 9.305 1 97.5 310 PHE A C 1
ATOM 2404 O O . PHE A 1 310 ? 19.125 31.297 10.297 1 97.5 310 PHE A O 1
ATOM 2411 N N . ASN A 1 311 ? 18.906 31.469 8.016 1 97.38 311 ASN A N 1
ATOM 2412 C CA . ASN A 1 311 ? 20.344 31.359 7.781 1 97.38 311 ASN A CA 1
ATOM 2413 C C . ASN A 1 311 ? 20.875 32.594 7.055 1 97.38 311 ASN A C 1
ATOM 2415 O O . ASN A 1 311 ? 22.062 32.656 6.715 1 97.38 311 ASN A O 1
ATOM 2419 N N . ASN A 1 312 ? 19.969 33.562 6.77 1 97.06 312 ASN A N 1
ATOM 2420 C CA . ASN A 1 312 ? 20.328 34.812 6.148 1 97.06 312 ASN A CA 1
ATOM 2421 C C . ASN A 1 312 ? 19.719 36 6.898 1 97.06 312 ASN A C 1
ATOM 2423 O O . ASN A 1 312 ? 18.547 36.312 6.711 1 97.06 312 ASN A O 1
ATOM 2427 N N . GLU A 1 313 ? 20.484 36.688 7.633 1 96.94 313 GLU A N 1
ATOM 2428 C CA . GLU A 1 313 ? 20 37.719 8.57 1 96.94 313 GLU A CA 1
ATOM 2429 C C . GLU A 1 313 ? 19.422 38.906 7.828 1 96.94 313 GLU A C 1
ATOM 2431 O O . GLU A 1 313 ? 18.438 39.5 8.273 1 96.94 313 GLU A O 1
ATOM 2436 N N . ASN A 1 314 ? 20.031 39.312 6.746 1 97.56 314 ASN A N 1
ATOM 2437 C CA . ASN A 1 314 ? 19.531 40.438 5.988 1 97.56 314 ASN A CA 1
ATOM 2438 C C . ASN A 1 314 ? 18.125 40.188 5.465 1 97.56 314 ASN A C 1
ATOM 2440 O O . ASN A 1 314 ? 17.25 41.062 5.594 1 97.56 314 ASN A O 1
ATOM 2444 N N . VAL A 1 315 ? 17.969 39.031 4.902 1 98.06 315 VAL A N 1
ATOM 2445 C CA . VAL A 1 315 ? 16.656 38.719 4.379 1 98.06 315 VAL A CA 1
ATOM 2446 C C . VAL A 1 315 ? 15.664 38.562 5.527 1 98.06 315 VAL A C 1
ATOM 2448 O O . VAL A 1 315 ? 14.492 38.938 5.391 1 98.06 315 VAL A O 1
ATOM 2451 N N . ALA A 1 316 ? 16.094 38.062 6.676 1 98.06 316 ALA A N 1
ATOM 2452 C CA . ALA A 1 316 ? 15.227 37.906 7.844 1 98.06 316 ALA A CA 1
ATOM 2453 C C . ALA A 1 316 ? 14.719 39.281 8.328 1 98.06 316 ALA A C 1
ATOM 2455 O O . ALA A 1 316 ? 13.547 39.406 8.688 1 98.06 316 ALA A O 1
ATOM 2456 N N . TRP A 1 317 ? 15.617 40.25 8.32 1 98.06 317 TRP A N 1
ATOM 2457 C CA . TRP A 1 317 ? 15.211 41.594 8.703 1 98.06 317 TRP A CA 1
ATOM 2458 C C . TRP A 1 317 ? 14.211 42.156 7.707 1 98.06 317 TRP A C 1
ATOM 2460 O O . TRP A 1 317 ? 13.258 42.844 8.094 1 98.06 317 TRP A O 1
ATOM 2470 N N . ASP A 1 318 ? 14.5 41.906 6.477 1 98.25 318 ASP A N 1
ATOM 2471 C CA . ASP A 1 318 ? 13.562 42.344 5.457 1 98.25 318 ASP A CA 1
ATOM 2472 C C . ASP A 1 318 ? 12.18 41.75 5.676 1 98.25 318 ASP A C 1
ATOM 2474 O O . ASP A 1 318 ? 11.164 42.438 5.57 1 98.25 318 ASP A O 1
ATOM 2478 N N . VAL A 1 319 ? 12.141 40.469 5.973 1 98.25 319 VAL A N 1
ATOM 2479 C CA . VAL A 1 319 ? 10.891 39.781 6.219 1 98.25 319 VAL A CA 1
ATOM 2480 C C . VAL A 1 319 ? 10.203 40.344 7.453 1 98.25 319 VAL A C 1
ATOM 2482 O O . VAL A 1 319 ? 8.992 40.594 7.441 1 98.25 319 VAL A O 1
ATOM 2485 N N . TRP A 1 320 ? 10.961 40.562 8.516 1 98.31 320 TRP A N 1
ATOM 2486 C CA . TRP A 1 320 ? 10.375 41.094 9.742 1 98.31 320 TRP A CA 1
ATOM 2487 C C . TRP A 1 320 ? 9.742 42.469 9.492 1 98.31 320 TRP A C 1
ATOM 2489 O O . TRP A 1 320 ? 8.594 42.719 9.859 1 98.31 320 TRP A O 1
ATOM 2499 N N . ASN A 1 321 ? 10.461 43.312 8.758 1 98.12 321 ASN A N 1
ATOM 2500 C CA . ASN A 1 321 ? 10.086 44.719 8.602 1 98.12 321 ASN A CA 1
ATOM 2501 C C . ASN A 1 321 ? 8.961 44.875 7.582 1 98.12 321 ASN A C 1
ATOM 2503 O O . ASN A 1 321 ? 8.234 45.875 7.617 1 98.12 321 ASN A O 1
ATOM 2507 N N . ASN A 1 322 ? 8.875 43.906 6.742 1 98.19 322 ASN A N 1
ATOM 2508 C CA . ASN A 1 322 ? 7.906 44.094 5.668 1 98.19 322 ASN A CA 1
ATOM 2509 C C . ASN A 1 322 ? 6.719 43.156 5.816 1 98.19 322 ASN A C 1
ATOM 2511 O O . ASN A 1 322 ? 5.668 43.375 5.207 1 98.19 322 ASN A O 1
ATOM 2515 N N . VAL A 1 323 ? 6.887 42.094 6.582 1 98.38 323 VAL A N 1
ATOM 2516 C CA . VAL A 1 323 ? 5.82 41.125 6.676 1 98.38 323 VAL A CA 1
ATOM 2517 C C . VAL A 1 323 ? 5.348 41 8.125 1 98.38 323 VAL A C 1
ATOM 2519 O O . VAL A 1 323 ? 4.195 41.312 8.43 1 98.38 323 VAL A O 1
ATOM 2522 N N . VAL A 1 324 ? 6.203 40.75 9.094 1 98.31 324 VAL A N 1
ATOM 2523 C CA . VAL A 1 324 ? 5.844 40.438 10.477 1 98.31 324 VAL A CA 1
ATOM 2524 C C . VAL A 1 324 ? 5.223 41.656 11.141 1 98.31 324 VAL A C 1
ATOM 2526 O O . VAL A 1 324 ? 4.258 41.531 11.898 1 98.31 324 VAL A O 1
ATOM 2529 N N . VAL A 1 325 ? 5.715 42.812 10.828 1 97.69 325 VAL A N 1
ATOM 2530 C CA . VAL A 1 325 ? 5.219 44.031 11.438 1 97.69 325 VAL A CA 1
ATOM 2531 C C . VAL A 1 325 ? 3.77 44.281 11.008 1 97.69 325 VAL A C 1
ATOM 2533 O O . VAL A 1 325 ? 3.006 44.938 11.727 1 97.69 325 VAL A O 1
ATOM 2536 N N . ARG A 1 326 ? 3.391 43.656 9.922 1 97.56 326 ARG A N 1
ATOM 2537 C CA . ARG A 1 326 ? 2.051 43.875 9.391 1 97.56 326 ARG A CA 1
ATOM 2538 C C . ARG A 1 326 ? 1.113 42.75 9.781 1 97.56 326 ARG A C 1
ATOM 2540 O O . ARG A 1 326 ? -0.073 42.969 10.031 1 97.56 326 ARG A O 1
ATOM 2547 N N . THR A 1 327 ? 1.662 41.562 9.859 1 97.62 327 THR A N 1
ATOM 2548 C CA . THR A 1 327 ? 0.792 40.406 10 1 97.62 327 THR A CA 1
ATOM 2549 C C . THR A 1 327 ? 0.955 39.781 11.375 1 97.62 327 THR A C 1
ATOM 2551 O O . THR A 1 327 ? 0.12 38.969 11.789 1 97.62 327 THR A O 1
ATOM 2554 N N . GLY A 1 328 ? 1.938 40.219 12.117 1 97.25 328 GLY A N 1
ATOM 2555 C CA . GLY A 1 328 ? 2.377 39.375 13.203 1 97.25 328 GLY A CA 1
ATOM 2556 C C . GLY A 1 328 ? 2.998 38.062 12.727 1 97.25 328 GLY A C 1
ATOM 2557 O O . GLY A 1 328 ? 3.02 37.781 11.523 1 97.25 328 GLY A O 1
ATOM 2558 N N . MET A 1 329 ? 3.611 37.312 13.617 1 97.38 329 MET A N 1
ATOM 2559 C CA . MET A 1 329 ? 4.172 36 13.328 1 97.38 329 MET A CA 1
ATOM 2560 C C . MET A 1 329 ? 3.463 34.906 14.133 1 97.38 329 MET A C 1
ATOM 2562 O O . MET A 1 329 ? 4.035 34.344 15.07 1 97.38 329 MET A O 1
ATOM 2566 N N . ILE A 1 330 ? 2.211 34.719 13.711 1 97.19 330 ILE A N 1
ATOM 2567 C CA . ILE A 1 330 ? 1.369 33.656 14.25 1 97.19 330 ILE A CA 1
ATOM 2568 C C . ILE A 1 330 ? 1.452 32.406 13.359 1 97.19 330 ILE A C 1
ATOM 2570 O O . ILE A 1 330 ? 1.174 32.5 12.156 1 97.19 330 ILE A O 1
ATOM 2574 N N . THR A 1 331 ? 1.825 31.281 13.961 1 96.69 331 THR A N 1
ATOM 2575 C CA . THR A 1 331 ? 2.174 30.141 13.109 1 96.69 331 THR A CA 1
ATOM 2576 C C . THR A 1 331 ? 1.05 29.109 13.086 1 96.69 331 THR A C 1
ATOM 2578 O O . THR A 1 331 ? 1.034 28.219 12.242 1 96.69 331 THR A O 1
ATOM 2581 N N . ASP A 1 332 ? 0.066 29.203 13.969 1 97.69 332 ASP A N 1
ATOM 2582 C CA . ASP A 1 332 ? -1.038 28.266 14.055 1 97.69 332 ASP A CA 1
ATOM 2583 C C . ASP A 1 332 ? -2.287 28.922 14.633 1 97.69 332 ASP A C 1
ATOM 2585 O O . ASP A 1 332 ? -2.195 29.922 15.336 1 97.69 332 ASP A O 1
ATOM 2589 N N . GLY A 1 333 ? -3.416 28.328 14.289 1 98.12 333 GLY A N 1
ATOM 2590 C CA . GLY A 1 333 ? -4.578 28.672 15.094 1 98.12 333 GLY A CA 1
ATOM 2591 C C . GLY A 1 333 ? -4.414 28.297 16.562 1 98.12 333 GLY A C 1
ATOM 2592 O O . GLY A 1 333 ? -3.787 27.297 16.891 1 98.12 333 GLY A O 1
ATOM 2593 N N . ASP A 1 334 ? -5 29.094 17.406 1 98.25 334 ASP A N 1
ATOM 2594 C CA . ASP A 1 334 ? -4.781 28.922 18.844 1 98.25 334 ASP A CA 1
ATOM 2595 C C . ASP A 1 334 ? -5.793 27.953 19.453 1 98.25 334 ASP A C 1
ATOM 2597 O O . ASP A 1 334 ? -6.684 28.359 20.188 1 98.25 334 ASP A O 1
ATOM 2601 N N . TRP A 1 335 ? -5.578 26.703 19.234 1 97.69 335 TRP A N 1
ATOM 2602 C CA . TRP A 1 335 ? -6.477 25.672 19.734 1 97.69 335 TRP A CA 1
ATOM 2603 C C . TRP A 1 335 ? -6.516 25.656 21.25 1 97.69 335 TRP A C 1
ATOM 2605 O O . TRP A 1 335 ? -7.539 25.344 21.859 1 97.69 335 TRP A O 1
ATOM 2615 N N . TYR A 1 336 ? -5.422 25.984 21.922 1 97.56 336 TYR A N 1
ATOM 2616 C CA . TYR A 1 336 ? -5.344 25.984 23.391 1 97.56 336 TYR A CA 1
ATOM 2617 C C . TYR A 1 336 ? -6.297 27.016 23.984 1 97.56 336 TYR A C 1
ATOM 2619 O O . TYR A 1 336 ? -7.008 26.734 24.938 1 97.56 336 TYR A O 1
ATOM 2627 N N . ALA A 1 337 ? -6.289 28.219 23.422 1 98.25 337 ALA A N 1
ATOM 2628 C CA . ALA A 1 337 ? -7.219 29.25 23.859 1 98.25 337 ALA A CA 1
ATOM 2629 C C . ALA A 1 337 ? -8.664 28.812 23.656 1 98.25 337 ALA A C 1
ATOM 2631 O O . ALA A 1 337 ? -9.523 29.094 24.5 1 98.25 337 ALA A O 1
ATOM 2632 N N . LEU A 1 338 ? -8.906 28.156 22.562 1 98 338 LEU A N 1
ATOM 2633 C CA . LEU A 1 338 ? -10.258 27.703 22.25 1 98 338 LEU A CA 1
ATOM 2634 C C . LEU A 1 338 ? -10.727 26.656 23.266 1 98 338 LEU A C 1
ATOM 2636 O O . LEU A 1 338 ? -11.797 26.797 23.859 1 98 338 LEU A O 1
ATOM 2640 N N . VAL A 1 339 ? -9.938 25.641 23.547 1 97 339 VAL A N 1
ATOM 2641 C CA . VAL A 1 339 ? -10.367 24.516 24.359 1 97 339 VAL A CA 1
ATOM 2642 C C . VAL A 1 339 ? -10.461 24.922 25.828 1 97 339 VAL A C 1
ATOM 2644 O O . VAL A 1 339 ? -11.195 24.312 26.609 1 97 339 VAL A O 1
ATOM 2647 N N . ASN A 1 340 ? -9.805 26 26.188 1 97.19 340 ASN A N 1
ATOM 2648 C CA . ASN A 1 340 ? -9.867 26.484 27.578 1 97.19 340 ASN A CA 1
ATOM 2649 C C . ASN A 1 340 ? -10.898 27.594 27.734 1 97.19 340 ASN A C 1
ATOM 2651 O O . ASN A 1 340 ? -11.008 28.188 28.797 1 97.19 340 ASN A O 1
ATOM 2655 N N . GLY A 1 341 ? -11.555 27.859 26.672 1 96.62 341 GLY A N 1
ATOM 2656 C CA . GLY A 1 341 ? -12.656 28.797 26.75 1 96.62 341 GLY A CA 1
ATOM 2657 C C . GLY A 1 341 ? -12.203 30.25 26.797 1 96.62 341 GLY A C 1
ATOM 2658 O O . GLY A 1 341 ? -12.93 31.109 27.281 1 96.62 341 GLY A O 1
ATOM 2659 N N . TRP A 1 342 ? -10.953 30.531 26.438 1 98 342 TRP A N 1
ATOM 2660 C CA . TRP A 1 342 ? -10.477 31.906 26.391 1 98 342 TRP A CA 1
ATOM 2661 C C . TRP A 1 342 ? -11.203 32.688 25.297 1 98 342 TRP A C 1
ATOM 2663 O O . TRP A 1 342 ? -11.539 33.875 25.484 1 98 342 TRP A O 1
ATOM 2673 N N . ILE A 1 343 ? -11.367 32.031 24.203 1 97.94 343 ILE A N 1
ATOM 2674 C CA . ILE A 1 343 ? -11.938 32.656 23 1 97.94 343 ILE A CA 1
ATOM 2675 C C . ILE A 1 343 ? -13.039 31.75 22.438 1 97.94 343 ILE A C 1
ATOM 2677 O O . ILE A 1 343 ? -13.094 30.547 22.766 1 97.94 343 ILE A O 1
ATOM 2681 N N . ASP A 1 344 ? -13.945 32.344 21.656 1 97.44 344 ASP A N 1
ATOM 2682 C CA . ASP A 1 344 ? -14.984 31.562 20.984 1 97.44 344 ASP A CA 1
ATOM 2683 C C . ASP A 1 344 ? -14.516 31.062 19.625 1 97.44 344 ASP A C 1
ATOM 2685 O O . ASP A 1 344 ? -13.359 31.281 19.25 1 97.44 344 ASP A O 1
ATOM 2689 N N . THR A 1 345 ? -15.344 30.328 18.891 1 98.44 345 THR A N 1
ATOM 2690 C CA . THR A 1 345 ? -14.953 29.688 17.641 1 98.44 345 THR A CA 1
ATOM 2691 C C . THR A 1 345 ? -14.68 30.734 16.562 1 98.44 345 THR A C 1
ATOM 2693 O O . THR A 1 345 ? -13.812 30.547 15.703 1 98.44 345 THR A O 1
ATOM 2696 N N . ASP A 1 346 ? -15.375 31.844 16.594 1 98.25 346 ASP A N 1
ATOM 2697 C CA . ASP A 1 346 ? -15.117 32.906 15.625 1 98.25 346 ASP A CA 1
ATOM 2698 C C . ASP A 1 346 ? -13.734 33.531 15.836 1 98.25 346 ASP A C 1
ATOM 2700 O O . ASP A 1 346 ? -13 33.75 14.875 1 98.25 346 ASP A O 1
ATOM 2704 N N . THR A 1 347 ? -13.438 33.844 17.047 1 98.5 347 THR A N 1
ATOM 2705 C CA . THR A 1 347 ? -12.117 34.375 17.359 1 98.5 347 THR A CA 1
ATOM 2706 C C . THR A 1 347 ? -11.023 33.375 17.031 1 98.5 347 THR A C 1
ATOM 2708 O O . THR A 1 347 ? -9.938 33.75 16.578 1 98.5 347 THR A O 1
ATOM 2711 N N . TYR A 1 348 ? -11.273 32.094 17.312 1 98.62 348 TYR A N 1
ATOM 2712 C CA . TYR A 1 348 ? -10.336 31.047 16.891 1 98.62 348 TYR A CA 1
ATOM 2713 C C . TYR A 1 348 ? -10.055 31.125 15.398 1 98.62 348 TYR A C 1
ATOM 2715 O O . TYR A 1 348 ? -8.898 31.094 14.977 1 98.62 348 TYR A O 1
ATOM 2723 N N . MET A 1 349 ? -11.117 31.219 14.609 1 98.81 349 MET A N 1
ATOM 2724 C CA . MET A 1 349 ? -10.953 31.297 13.164 1 98.81 349 MET A CA 1
ATOM 2725 C C . MET A 1 349 ? -10.18 32.531 12.766 1 98.81 349 MET A C 1
ATOM 2727 O O . MET A 1 349 ? -9.43 32.531 11.789 1 98.81 349 MET A O 1
ATOM 2731 N N . GLU A 1 350 ? -10.312 33.625 13.547 1 98.69 350 GLU A N 1
ATOM 2732 C CA . GLU A 1 350 ? -9.5 34.812 13.289 1 98.69 350 GLU A CA 1
ATOM 2733 C C . GLU A 1 350 ? -8.016 34.5 13.508 1 98.69 350 GLU A C 1
ATOM 2735 O O . GLU A 1 350 ? -7.172 35 12.742 1 98.69 350 GLU A O 1
ATOM 2740 N N . THR A 1 351 ? -7.703 33.781 14.586 1 98.69 351 THR A N 1
ATOM 2741 C CA . THR A 1 351 ? -6.305 33.406 14.797 1 98.69 351 THR A CA 1
ATOM 2742 C C . THR A 1 351 ? -5.789 32.562 13.656 1 98.69 351 THR A C 1
ATOM 2744 O O . THR A 1 351 ? -4.633 32.688 13.25 1 98.69 351 THR A O 1
ATOM 2747 N N . VAL A 1 352 ? -6.617 31.609 13.086 1 98.81 352 VAL A N 1
ATOM 2748 C CA . VAL A 1 352 ? -6.289 30.797 11.922 1 98.81 352 VAL A CA 1
ATOM 2749 C C . VAL A 1 352 ? -6.008 31.688 10.719 1 98.81 352 VAL A C 1
ATOM 2751 O O . VAL A 1 352 ? -5.047 31.469 9.984 1 98.81 352 VAL A O 1
ATOM 2754 N N . HIS A 1 353 ? -6.82 32.656 10.57 1 98.62 353 HIS A N 1
ATOM 2755 C CA . HIS A 1 353 ? -6.656 33.562 9.453 1 98.62 353 HIS A CA 1
ATOM 2756 C C . HIS A 1 353 ? -5.348 34.344 9.562 1 98.62 353 HIS A C 1
ATOM 2758 O O . HIS A 1 353 ? -4.652 34.562 8.57 1 98.62 353 HIS A O 1
ATOM 2764 N N . TYR A 1 354 ? -5.059 34.844 10.742 1 98.25 354 TYR A N 1
ATOM 2765 C CA . TYR A 1 354 ? -3.801 35.562 10.953 1 98.25 354 TYR A CA 1
ATOM 2766 C C . TYR A 1 354 ? -2.609 34.656 10.617 1 98.25 354 TYR A C 1
ATOM 2768 O O . TYR A 1 354 ? -1.628 35.125 10.031 1 98.25 354 TYR A O 1
ATOM 2776 N N . ALA A 1 355 ? -2.676 33.375 11.031 1 98.44 355 ALA A N 1
ATOM 2777 C CA . ALA A 1 355 ? -1.614 32.438 10.664 1 98.44 355 ALA A CA 1
ATOM 2778 C C . ALA A 1 355 ? -1.472 32.344 9.148 1 98.44 355 ALA A C 1
ATOM 2780 O O . ALA A 1 355 ? -0.358 32.375 8.625 1 98.44 355 ALA A O 1
ATOM 2781 N N . ASN A 1 356 ? -2.574 32.219 8.492 1 98.5 356 ASN A N 1
ATOM 2782 C CA . ASN A 1 356 ? -2.549 32.094 7.039 1 98.5 356 ASN A CA 1
ATOM 2783 C C . ASN A 1 356 ? -1.97 33.344 6.391 1 98.5 356 ASN A C 1
ATOM 2785 O O . ASN A 1 356 ? -1.226 33.281 5.414 1 98.5 356 ASN A O 1
ATOM 2789 N N . GLU A 1 357 ? -2.371 34.531 6.906 1 98.12 357 GLU A N 1
ATOM 2790 C CA . GLU A 1 357 ? -1.875 35.781 6.359 1 98.12 357 GLU A CA 1
ATOM 2791 C C . GLU A 1 357 ? -0.359 35.906 6.5 1 98.12 357 GLU A C 1
ATOM 2793 O O . GLU A 1 357 ? 0.321 36.375 5.59 1 98.12 357 GLU A O 1
ATOM 2798 N N . PHE A 1 358 ? 0.136 35.531 7.598 1 98.38 358 PHE A N 1
ATOM 2799 C CA . PHE A 1 358 ? 1.584 35.5 7.766 1 98.38 358 PHE A CA 1
ATOM 2800 C C . PHE A 1 358 ? 2.244 34.625 6.711 1 98.38 358 PHE A C 1
ATOM 2802 O O . PHE A 1 358 ? 3.109 35.094 5.965 1 98.38 358 PHE A O 1
ATOM 2809 N N . PHE A 1 359 ? 1.78 33.375 6.551 1 98.56 359 PHE A N 1
ATOM 2810 C CA . PHE A 1 359 ? 2.424 32.438 5.629 1 98.56 359 PHE A CA 1
ATOM 2811 C C . PHE A 1 359 ? 2.24 32.906 4.188 1 98.56 359 PHE A C 1
ATOM 2813 O O . PHE A 1 359 ? 3.125 32.719 3.352 1 98.56 359 PHE A O 1
ATOM 2820 N N . LYS A 1 360 ? 1.075 33.438 3.889 1 98.56 360 LYS A N 1
ATOM 2821 C CA . LYS A 1 360 ? 0.829 33.938 2.543 1 98.56 360 LYS A CA 1
ATOM 2822 C C . LYS A 1 360 ? 1.783 35.094 2.207 1 98.56 360 LYS A C 1
ATOM 2824 O O . LYS A 1 360 ? 2.506 35.031 1.21 1 98.56 360 LYS A O 1
ATOM 2829 N N . GLU A 1 361 ? 1.829 36.125 3.09 1 98.38 361 GLU A N 1
ATOM 2830 C CA . GLU A 1 361 ? 2.656 37.281 2.834 1 98.38 361 GLU A CA 1
ATOM 2831 C C . GLU A 1 361 ? 4.141 36.938 2.898 1 98.38 361 GLU A C 1
ATOM 2833 O O . GLU A 1 361 ? 4.949 37.531 2.162 1 98.38 361 GLU A O 1
ATOM 2838 N N . PHE A 1 362 ? 4.504 36.125 3.816 1 98.38 362 PHE A N 1
ATOM 2839 C CA . PHE A 1 362 ? 5.875 35.625 3.963 1 98.38 362 PHE A CA 1
ATOM 2840 C C . PHE A 1 362 ? 6.352 34.969 2.68 1 98.38 362 PHE A C 1
ATOM 2842 O O . PHE A 1 362 ? 7.402 35.312 2.143 1 98.38 362 PHE A O 1
ATOM 2849 N N . THR A 1 363 ? 5.531 34.031 2.148 1 98.38 363 THR A N 1
ATOM 2850 C CA . THR A 1 363 ? 5.844 33.312 0.917 1 98.38 363 THR A CA 1
ATOM 2851 C C . THR A 1 363 ? 5.93 34.281 -0.263 1 98.38 363 THR A C 1
ATOM 2853 O O . THR A 1 363 ? 6.871 34.219 -1.056 1 98.38 363 THR A O 1
ATOM 2856 N N . LEU A 1 364 ? 4.996 35.188 -0.35 1 98.25 364 LEU A N 1
ATOM 2857 C CA . LEU A 1 364 ? 4.953 36.125 -1.459 1 98.25 364 LEU A CA 1
ATOM 2858 C C . LEU A 1 364 ? 6.137 37.094 -1.404 1 98.25 364 LEU A C 1
ATOM 2860 O O . LEU A 1 364 ? 6.68 37.469 -2.443 1 98.25 364 LEU A O 1
ATOM 2864 N N . TYR A 1 365 ? 6.492 37.5 -0.236 1 98.56 365 TYR A N 1
ATOM 2865 C CA . TYR A 1 365 ? 7.637 38.406 -0.109 1 98.56 365 TYR A CA 1
ATOM 2866 C C . TYR A 1 365 ? 8.906 37.719 -0.62 1 98.56 365 TYR A C 1
ATOM 2868 O O . TYR A 1 365 ? 9.664 38.312 -1.393 1 98.56 365 TYR A O 1
ATOM 2876 N N . LEU A 1 366 ? 9.164 36.531 -0.156 1 98.69 366 LEU A N 1
ATOM 2877 C CA . LEU A 1 366 ? 10.359 35.812 -0.588 1 98.69 366 LEU A CA 1
ATOM 2878 C C . LEU A 1 366 ? 10.32 35.562 -2.09 1 98.69 366 LEU A C 1
ATOM 2880 O O . LEU A 1 366 ? 11.352 35.625 -2.762 1 98.69 366 LEU A O 1
ATOM 2884 N N . LEU A 1 367 ? 9.125 35.25 -2.561 1 98.44 367 LEU A N 1
ATOM 2885 C CA . LEU A 1 367 ? 8.922 35 -3.986 1 98.44 367 LEU A CA 1
ATOM 2886 C C . LEU A 1 367 ? 9.375 36.188 -4.812 1 98.44 367 LEU A C 1
ATOM 2888 O O . LEU A 1 367 ? 10.047 36.031 -5.832 1 98.44 367 LEU A O 1
ATOM 2892 N N . ASN A 1 368 ? 9.109 37.406 -4.32 1 98.19 368 ASN A N 1
ATOM 2893 C CA . ASN A 1 368 ? 9.281 38.594 -5.121 1 98.19 368 ASN A CA 1
ATOM 2894 C C . ASN A 1 368 ? 10.602 39.312 -4.801 1 98.19 368 ASN A C 1
ATOM 2896 O O . ASN A 1 368 ? 11.055 40.156 -5.566 1 98.19 368 ASN A O 1
ATOM 2900 N N . HIS A 1 369 ? 11.336 38.906 -3.752 1 98.06 369 HIS A N 1
ATOM 2901 C CA . HIS A 1 369 ? 12.461 39.719 -3.32 1 98.06 369 HIS A CA 1
ATOM 2902 C C . HIS A 1 369 ? 13.727 38.906 -3.148 1 98.06 369 HIS A C 1
ATOM 2904 O O . HIS A 1 369 ? 14.711 39.375 -2.578 1 98.06 369 HIS A O 1
ATOM 2910 N N . THR A 1 370 ? 13.664 37.719 -3.496 1 98.06 370 THR A N 1
ATOM 2911 C CA . THR A 1 370 ? 14.852 36.875 -3.498 1 98.06 370 THR A CA 1
ATOM 2912 C C . THR A 1 370 ? 15.016 36.188 -4.844 1 98.06 370 THR A C 1
ATOM 2914 O O . THR A 1 370 ? 14.078 36.125 -5.637 1 98.06 370 THR A O 1
ATOM 2917 N N . ASP A 1 371 ? 16.234 35.781 -5.125 1 96.5 371 ASP A N 1
ATOM 2918 C CA . ASP A 1 371 ? 16.516 34.969 -6.297 1 96.5 371 ASP A CA 1
ATOM 2919 C C . ASP A 1 371 ? 16.453 33.469 -5.949 1 96.5 371 ASP A C 1
ATOM 2921 O O . ASP A 1 371 ? 17.047 33.031 -4.961 1 96.5 371 ASP A O 1
ATOM 2925 N N . TRP A 1 372 ? 15.742 32.719 -6.672 1 98.31 372 TRP A N 1
ATOM 2926 C CA . TRP A 1 372 ? 15.531 31.312 -6.379 1 98.31 372 TRP A CA 1
ATOM 2927 C C . TRP A 1 372 ? 15.32 30.516 -7.664 1 98.31 372 TRP A C 1
ATOM 2929 O O . TRP A 1 372 ? 14.859 31.062 -8.672 1 98.31 372 TRP A O 1
ATOM 2939 N N . ASP A 1 373 ? 15.734 29.25 -7.621 1 98.56 373 ASP A N 1
ATOM 2940 C CA . ASP A 1 373 ? 15.344 28.25 -8.602 1 98.56 373 ASP A CA 1
ATOM 2941 C C . ASP A 1 373 ? 14.18 27.406 -8.094 1 98.56 373 ASP A C 1
ATOM 2943 O O . ASP A 1 373 ? 13.359 26.922 -8.883 1 98.56 373 ASP A O 1
ATOM 2947 N N . LEU A 1 374 ? 14.102 27.203 -6.773 1 98.81 374 LEU A N 1
ATOM 2948 C CA . LEU A 1 374 ? 13.031 26.5 -6.074 1 98.81 374 LEU A CA 1
ATOM 2949 C C . LEU A 1 374 ? 12.555 27.312 -4.871 1 98.81 374 LEU A C 1
ATOM 2951 O O . LEU A 1 374 ? 13.359 27.719 -4.031 1 98.81 374 LEU A O 1
ATOM 2955 N N . LEU A 1 375 ? 11.352 27.609 -4.832 1 98.81 375 LEU A N 1
ATOM 2956 C CA . LEU A 1 375 ? 10.742 28.25 -3.668 1 98.81 375 LEU A CA 1
ATOM 2957 C C . LEU A 1 375 ? 9.727 27.312 -3.014 1 98.81 375 LEU A C 1
ATOM 2959 O O . LEU A 1 375 ? 8.875 26.734 -3.695 1 98.81 375 LEU A O 1
ATOM 2963 N N . MET A 1 376 ? 9.844 27.109 -1.714 1 98.69 376 MET A N 1
ATOM 2964 C CA . MET A 1 376 ? 8.969 26.203 -0.984 1 98.69 376 MET A CA 1
ATOM 2965 C C . MET A 1 376 ? 8.141 26.953 0.057 1 98.69 376 MET A C 1
ATOM 2967 O O . MET A 1 376 ? 8.695 27.641 0.915 1 98.69 376 MET A O 1
ATOM 2971 N N . GLY A 1 377 ? 6.855 26.844 -0.035 1 98.06 377 GLY A N 1
ATOM 2972 C CA . GLY A 1 377 ? 5.93 27.469 0.904 1 98.06 377 GLY A CA 1
ATOM 2973 C C . GLY A 1 377 ? 5.098 26.453 1.669 1 98.06 377 GLY A C 1
ATOM 2974 O O . GLY A 1 377 ? 5.074 25.266 1.322 1 98.06 377 GLY A O 1
ATOM 2975 N N . TYR A 1 378 ? 4.332 26.953 2.705 1 97.56 378 TYR A N 1
ATOM 2976 C CA . TYR A 1 378 ? 3.627 26.094 3.648 1 97.56 378 TYR A CA 1
ATOM 2977 C C . TYR A 1 378 ? 2.512 26.859 4.355 1 97.56 378 TYR A C 1
ATOM 2979 O O . TYR A 1 378 ? 2.617 28.062 4.574 1 97.56 378 TYR A O 1
ATOM 2987 N N . THR A 1 379 ? 1.415 26.203 4.621 1 98.44 379 THR A N 1
ATOM 2988 C CA . THR A 1 379 ? 0.432 26.719 5.57 1 98.44 379 THR A CA 1
ATOM 2989 C C . THR A 1 379 ? -0.172 25.594 6.395 1 98.44 379 THR A C 1
ATOM 2991 O O . THR A 1 379 ? -0.447 24.5 5.867 1 98.44 379 THR A O 1
ATOM 2994 N N . PRO A 1 380 ? -0.341 25.734 7.695 1 98.38 380 PRO A N 1
ATOM 2995 C CA . PRO A 1 380 ? -0.839 24.688 8.602 1 98.38 380 PRO A CA 1
ATOM 2996 C C . PRO A 1 380 ? -2.352 24.766 8.797 1 98.38 380 PRO A C 1
ATOM 2998 O O . PRO A 1 380 ? -2.92 23.938 9.516 1 98.38 380 PRO A O 1
ATOM 3001 N N . ILE A 1 381 ? -3.045 25.609 8.195 1 98.75 381 ILE A N 1
ATOM 3002 C CA . ILE A 1 381 ? -4.301 26.094 8.758 1 98.75 381 ILE A CA 1
ATOM 3003 C C . ILE A 1 381 ? -5.402 25.062 8.531 1 98.75 381 ILE A C 1
ATOM 3005 O O . ILE A 1 381 ? -6.316 24.938 9.352 1 98.75 381 ILE A O 1
ATOM 3009 N N . VAL A 1 382 ? -5.328 24.344 7.426 1 98.88 382 VAL A N 1
ATOM 3010 C CA . VAL A 1 382 ? -6.363 23.344 7.203 1 98.88 382 VAL A CA 1
ATOM 3011 C C . VAL A 1 382 ? -6.262 22.234 8.258 1 98.88 382 VAL A C 1
ATOM 3013 O O . VAL A 1 382 ? -7.277 21.781 8.797 1 98.88 382 VAL A O 1
ATOM 3016 N N . ASP A 1 383 ? -5.082 21.891 8.586 1 98.75 383 ASP A N 1
ATOM 3017 C CA . ASP A 1 383 ? -4.844 20.922 9.648 1 98.75 383 ASP A CA 1
ATOM 3018 C C . ASP A 1 383 ? -5.422 21.406 10.977 1 98.75 383 ASP A C 1
ATOM 3020 O O . ASP A 1 383 ? -6.094 20.656 11.68 1 98.75 383 ASP A O 1
ATOM 3024 N N . ASN A 1 384 ? -5.172 22.672 11.273 1 98.69 384 ASN A N 1
ATOM 3025 C CA . ASN A 1 384 ? -5.664 23.266 12.508 1 98.69 384 ASN A CA 1
ATOM 3026 C C . ASN A 1 384 ? -7.18 23.172 12.617 1 98.69 384 ASN A C 1
ATOM 3028 O O . ASN A 1 384 ? -7.707 22.75 13.648 1 98.69 384 ASN A O 1
ATOM 3032 N N . VAL A 1 385 ? -7.773 23.5 11.555 1 98.88 385 VAL A N 1
ATOM 3033 C CA . VAL A 1 385 ? -9.234 23.594 11.555 1 98.88 385 VAL A CA 1
ATOM 3034 C C . VAL A 1 385 ? -9.836 22.188 11.602 1 98.88 385 VAL A C 1
ATOM 3036 O O . VAL A 1 385 ? -10.836 21.953 12.281 1 98.88 385 VAL A O 1
ATOM 3039 N N . TYR A 1 386 ? -9.219 21.25 10.867 1 98.81 386 TYR A N 1
ATOM 3040 C CA . TYR A 1 386 ? -9.711 19.875 10.867 1 98.81 386 TYR A CA 1
ATOM 3041 C C . TYR A 1 386 ? -9.656 19.281 12.266 1 98.81 386 TYR A C 1
ATOM 3043 O O . TYR A 1 386 ? -10.594 18.594 12.688 1 98.81 386 TYR A O 1
ATOM 3051 N N . HIS A 1 387 ? -8.641 19.516 13.008 1 98.69 387 HIS A N 1
ATOM 3052 C CA . HIS A 1 387 ? -8.508 18.984 14.359 1 98.69 387 HIS A CA 1
ATOM 3053 C C . HIS A 1 387 ? -9.672 19.422 15.242 1 98.69 387 HIS A C 1
ATOM 3055 O O . HIS A 1 387 ? -10.125 18.656 16.094 1 98.69 387 HIS A O 1
ATOM 3061 N N . GLU A 1 388 ? -10.172 20.594 15 1 98.62 388 GLU A N 1
ATOM 3062 C CA . GLU A 1 388 ? -11.148 21.188 15.906 1 98.62 388 GLU A CA 1
ATOM 3063 C C . GLU A 1 388 ? -12.57 20.953 15.422 1 98.62 388 GLU A C 1
ATOM 3065 O O . GLU A 1 388 ? -13.508 20.875 16.234 1 98.62 388 GLU A O 1
ATOM 3070 N N . PHE A 1 389 ? -12.773 20.828 14.07 1 98.81 389 PHE A N 1
ATOM 3071 C CA . PHE A 1 389 ? -14.148 20.969 13.617 1 98.81 389 PHE A CA 1
ATOM 3072 C C . PHE A 1 389 ? -14.539 19.828 12.695 1 98.81 389 PHE A C 1
ATOM 3074 O O . PHE A 1 389 ? -15.711 19.641 12.367 1 98.81 389 PHE A O 1
ATOM 3081 N N . LEU A 1 390 ? -13.656 18.984 12.234 1 98.69 390 LEU A N 1
ATOM 3082 C CA . LEU A 1 390 ? -13.922 18.016 11.172 1 98.69 390 LEU A CA 1
ATOM 3083 C C . LEU A 1 390 ? -15.039 17.062 11.578 1 98.69 390 LEU A C 1
ATOM 3085 O O . LEU A 1 390 ? -15.93 16.766 10.781 1 98.69 390 LEU A O 1
ATOM 3089 N N . GLY A 1 391 ? -14.961 16.594 12.82 1 98.5 391 GLY A N 1
ATOM 3090 C CA . GLY A 1 391 ? -15.969 15.664 13.289 1 98.5 391 GLY A CA 1
ATOM 3091 C C . GLY A 1 391 ? -17.344 16.281 13.398 1 98.5 391 GLY A C 1
ATOM 3092 O O . GLY A 1 391 ? -18.359 15.578 13.344 1 98.5 391 GLY A O 1
ATOM 3093 N N . LEU A 1 392 ? -17.469 17.562 13.5 1 98.56 392 LEU A N 1
ATOM 3094 C CA . LEU A 1 392 ? -18.719 18.266 13.742 1 98.56 392 LEU A CA 1
ATOM 3095 C C . LEU A 1 392 ? -19.547 18.359 12.469 1 98.56 392 LEU A C 1
ATOM 3097 O O . LEU A 1 392 ? -20.75 18.672 12.516 1 98.56 392 LEU A O 1
ATOM 3101 N N . VAL A 1 393 ? -18.906 18.016 11.375 1 98.12 393 VAL A N 1
ATOM 3102 C CA . VAL A 1 393 ? -19.625 18.125 10.109 1 98.12 393 VAL A CA 1
ATOM 3103 C C . VAL A 1 393 ? -19.922 16.734 9.562 1 98.12 393 VAL A C 1
ATOM 3105 O O . VAL A 1 393 ? -20.5 16.594 8.477 1 98.12 393 VAL A O 1
ATOM 3108 N N . ASP A 1 394 ? -19.516 15.703 10.219 1 96.25 394 ASP A N 1
ATOM 3109 C CA . ASP A 1 394 ? -19.75 14.32 9.812 1 96.25 394 ASP A CA 1
ATOM 3110 C C . ASP A 1 394 ? -20.969 13.734 10.523 1 96.25 394 ASP A C 1
ATOM 3112 O O . ASP A 1 394 ? -20.938 13.531 11.742 1 96.25 394 ASP A O 1
ATOM 3116 N N . PRO A 1 395 ? -22.016 13.383 9.844 1 93.44 395 PRO A N 1
ATOM 3117 C CA . PRO A 1 395 ? -23.25 12.914 10.484 1 93.44 395 PRO A CA 1
ATOM 3118 C C . PRO A 1 395 ? -23.062 11.578 11.195 1 93.44 395 PRO A C 1
ATOM 3120 O O . PRO A 1 395 ? -23.922 11.188 12 1 93.44 395 PRO A O 1
ATOM 3123 N N . SER A 1 396 ? -21.953 10.875 10.914 1 89.81 396 SER A N 1
ATOM 3124 C CA . SER A 1 396 ? -21.75 9.57 11.539 1 89.81 396 SER A CA 1
ATOM 3125 C C . SER A 1 396 ? -21.156 9.719 12.938 1 89.81 396 SER A C 1
ATOM 3127 O O . SER A 1 396 ? -21.109 8.742 13.695 1 89.81 396 SER A O 1
ATOM 3129 N N . MET A 1 397 ? -20.781 10.922 13.344 1 95.56 397 MET A N 1
ATOM 3130 C CA . MET A 1 397 ? -20.188 11.148 14.656 1 95.56 397 MET A CA 1
ATOM 3131 C C . MET A 1 397 ? -21.266 11.203 15.734 1 95.56 397 MET A C 1
ATOM 3133 O O . MET A 1 397 ? -22.344 11.742 15.508 1 95.56 397 MET A O 1
ATOM 3137 N N . PRO A 1 398 ? -20.969 10.625 16.906 1 95.69 398 PRO A N 1
ATOM 3138 C CA . PRO A 1 398 ? -21.969 10.578 17.969 1 95.69 398 PRO A CA 1
ATOM 3139 C C . PRO A 1 398 ? -22.375 11.961 18.484 1 95.69 398 PRO A C 1
ATOM 3141 O O . PRO A 1 398 ? -23.453 12.125 19.047 1 95.69 398 PRO A O 1
ATOM 3144 N N . TYR A 1 399 ? -21.594 12.953 18.266 1 97.5 399 TYR A N 1
ATOM 3145 C CA . TYR A 1 399 ? -21.859 14.297 18.766 1 97.5 399 TYR A CA 1
ATOM 3146 C C . TYR A 1 399 ? -22.344 15.211 17.656 1 97.5 399 TYR A C 1
ATOM 3148 O O . TYR A 1 399 ? -22.438 16.422 17.828 1 97.5 399 TYR A O 1
ATOM 3156 N N . TYR A 1 400 ? -22.688 14.641 16.562 1 96.62 400 TYR A N 1
ATOM 3157 C CA . TYR A 1 400 ? -23.156 15.43 15.422 1 96.62 400 TYR A CA 1
ATOM 3158 C C . TYR A 1 400 ? -24.422 16.203 15.766 1 96.62 400 TYR A C 1
ATOM 3160 O O . TYR A 1 400 ? -25.344 15.656 16.359 1 96.62 400 TYR A O 1
ATOM 3168 N N . ASN A 1 401 ? -24.453 17.438 15.469 1 97.31 401 ASN A N 1
ATOM 3169 C CA . ASN A 1 401 ? -25.594 18.328 15.617 1 97.31 401 ASN A CA 1
ATOM 3170 C C . ASN A 1 401 ? -25.953 19.016 14.297 1 97.31 401 ASN A C 1
ATOM 3172 O O . ASN A 1 401 ? -25.25 19.953 13.875 1 97.31 401 ASN A O 1
ATOM 3176 N N . PRO A 1 402 ? -27.016 18.609 13.68 1 95 402 PRO A N 1
ATOM 3177 C CA . PRO A 1 402 ? -27.359 19.156 12.367 1 95 402 PRO A CA 1
ATOM 3178 C C . PRO A 1 402 ? -27.562 20.672 12.383 1 95 402 PRO A C 1
ATOM 3180 O O . PRO A 1 402 ? -27.297 21.344 11.391 1 95 402 PRO A O 1
ATOM 3183 N N . SER A 1 403 ? -28.016 21.203 13.477 1 96.69 403 SER A N 1
ATOM 3184 C CA . SER A 1 403 ? -28.281 22.625 13.562 1 96.69 403 SER A CA 1
ATOM 3185 C C . SER A 1 403 ? -27 23.438 13.547 1 96.69 403 SER A C 1
ATOM 3187 O O . SER A 1 403 ? -27 24.625 13.203 1 96.69 403 SER A O 1
ATOM 3189 N N . GLU A 1 404 ? -25.844 22.828 13.883 1 97.19 404 GLU A N 1
ATOM 3190 C CA . GLU A 1 404 ? -24.578 23.531 13.961 1 97.19 404 GLU A CA 1
ATOM 3191 C C . GLU A 1 404 ? -23.641 23.125 12.82 1 97.19 404 GLU A C 1
ATOM 3193 O O . GLU A 1 404 ? -22.656 23.797 12.547 1 97.19 404 GLU A O 1
ATOM 3198 N N . ALA A 1 405 ? -23.984 22.062 12.18 1 97 405 ALA A N 1
ATOM 3199 C CA . ALA A 1 405 ? -23.109 21.469 11.188 1 97 405 ALA A CA 1
ATOM 3200 C C . ALA A 1 405 ? -22.734 22.469 10.094 1 97 405 ALA A C 1
ATOM 3202 O O . ALA A 1 405 ? -21.594 22.484 9.633 1 97 405 ALA A O 1
ATOM 3203 N N . GLU A 1 406 ? -23.656 23.234 9.703 1 97.44 406 GLU A N 1
ATOM 3204 C CA . GLU A 1 406 ? -23.406 24.203 8.641 1 97.44 406 GLU A CA 1
ATOM 3205 C C . GLU A 1 406 ? -22.375 25.25 9.07 1 97.44 406 GLU A C 1
ATOM 3207 O O . GLU A 1 406 ? -21.531 25.656 8.266 1 97.44 406 GLU A O 1
ATOM 3212 N N . LYS A 1 407 ? -22.484 25.719 10.25 1 98.19 407 LYS A N 1
ATOM 3213 C CA . LYS A 1 407 ? -21.531 26.672 10.789 1 98.19 407 LYS A CA 1
ATOM 3214 C C . LYS A 1 407 ? -20.109 26.141 10.688 1 98.19 407 LYS A C 1
ATOM 3216 O O . LYS A 1 407 ? -19.203 26.828 10.188 1 98.19 407 LYS A O 1
ATOM 3221 N N . TYR A 1 408 ? -19.906 24.984 11.141 1 98.56 408 TYR A N 1
ATOM 3222 C CA . TYR A 1 408 ? -18.562 24.406 11.18 1 98.56 408 TYR A CA 1
ATOM 3223 C C . TYR A 1 408 ? -18.094 24.016 9.781 1 98.56 408 TYR A C 1
ATOM 3225 O O . TYR A 1 408 ? -16.906 24.094 9.477 1 98.56 408 TYR A O 1
ATOM 3233 N N . TRP A 1 409 ? -19.016 23.578 8.945 1 98.31 409 TRP A N 1
ATOM 3234 C CA . TRP A 1 409 ? -18.656 23.375 7.543 1 98.31 409 TRP A CA 1
ATOM 3235 C C . TRP A 1 409 ? -18.141 24.656 6.914 1 98.31 409 TRP A C 1
ATOM 3237 O O . TRP A 1 409 ? -17.156 24.656 6.168 1 98.31 409 TRP A O 1
ATOM 3247 N N . ASN A 1 410 ? -18.812 25.719 7.215 1 98.62 410 ASN A N 1
ATOM 3248 C CA . ASN A 1 410 ? -18.359 27.016 6.703 1 98.62 410 ASN A CA 1
ATOM 3249 C C . ASN A 1 410 ? -16.953 27.359 7.18 1 98.62 410 ASN A C 1
ATOM 3251 O O . ASN A 1 410 ? -16.172 27.953 6.438 1 98.62 410 ASN A O 1
ATOM 3255 N N . TYR A 1 411 ? -16.641 27.047 8.422 1 98.81 411 TYR A N 1
ATOM 3256 C CA . TYR A 1 411 ? -15.281 27.25 8.922 1 98.81 411 TYR A CA 1
ATOM 3257 C C . TYR A 1 411 ? -14.273 26.453 8.102 1 98.81 411 TYR A C 1
ATOM 3259 O O . TYR A 1 411 ? -13.211 26.969 7.746 1 98.81 411 TYR A O 1
ATOM 3267 N N . ILE A 1 412 ? -14.578 25.188 7.793 1 98.75 412 ILE A N 1
ATOM 3268 C CA . ILE A 1 412 ? -13.703 24.312 7.02 1 98.75 412 ILE A CA 1
ATOM 3269 C C . ILE A 1 412 ? -13.516 24.875 5.613 1 98.75 412 ILE A C 1
ATOM 3271 O O . ILE A 1 412 ? -12.398 24.969 5.113 1 98.75 412 ILE A O 1
ATOM 3275 N N . VAL A 1 413 ? -14.602 25.266 5.008 1 98.81 413 VAL A N 1
ATOM 3276 C CA . VAL A 1 413 ? -14.562 25.844 3.67 1 98.81 413 VAL A CA 1
ATOM 3277 C C . VAL A 1 413 ? -13.695 27.109 3.682 1 98.81 413 VAL A C 1
ATOM 3279 O O . VAL A 1 413 ? -12.883 27.312 2.775 1 98.81 413 VAL A O 1
ATOM 3282 N N . GLU A 1 414 ? -13.852 27.938 4.703 1 98.75 414 GLU A N 1
ATOM 3283 C CA . GLU A 1 414 ? -13.07 29.156 4.816 1 98.75 414 GLU A CA 1
ATOM 3284 C C . GLU A 1 414 ? -11.578 28.859 4.91 1 98.75 414 GLU A C 1
ATOM 3286 O O . GLU A 1 414 ? -10.758 29.547 4.301 1 98.75 414 GLU A O 1
ATOM 3291 N N . ALA A 1 415 ? -11.25 27.906 5.672 1 98.88 415 ALA A N 1
ATOM 3292 C CA . ALA A 1 415 ? -9.844 27.531 5.781 1 98.88 415 ALA A CA 1
ATOM 3293 C C . ALA A 1 415 ? -9.273 27.125 4.422 1 98.88 415 ALA A C 1
ATOM 3295 O O . ALA A 1 415 ? -8.156 27.516 4.07 1 98.88 415 ALA A O 1
ATOM 3296 N N . HIS A 1 416 ? -10.031 26.328 3.654 1 98.88 416 HIS A N 1
ATOM 3297 C CA . HIS A 1 416 ? -9.609 25.938 2.314 1 98.88 416 HIS A CA 1
ATOM 3298 C C . HIS A 1 416 ? -9.477 27.156 1.401 1 98.88 416 HIS A C 1
ATOM 3300 O O . HIS A 1 416 ? -8.547 27.219 0.595 1 98.88 416 HIS A O 1
ATOM 3306 N N . LYS A 1 417 ? -10.391 28.062 1.521 1 98.88 417 LYS A N 1
ATOM 3307 C CA . LYS A 1 417 ? -10.344 29.281 0.715 1 98.88 417 LYS A CA 1
ATOM 3308 C C . LYS A 1 417 ? -9.094 30.094 1.021 1 98.88 417 LYS A C 1
ATOM 3310 O O . LYS A 1 417 ? -8.422 30.578 0.106 1 98.88 417 LYS A O 1
ATOM 3315 N N . TRP A 1 418 ? -8.867 30.281 2.285 1 98.88 418 TRP A N 1
ATOM 3316 C CA . TRP A 1 418 ? -7.688 31.047 2.684 1 98.88 418 TRP A CA 1
ATOM 3317 C C . TRP A 1 418 ? -6.41 30.375 2.176 1 98.88 418 TRP A C 1
ATOM 3319 O O . TRP A 1 418 ? -5.508 31.062 1.682 1 98.88 418 TRP A O 1
ATOM 3329 N N . ALA A 1 419 ? -6.301 29.062 2.35 1 98.88 419 ALA A N 1
ATOM 3330 C CA . ALA A 1 419 ? -5.141 28.344 1.825 1 98.88 419 ALA A CA 1
ATOM 3331 C C . ALA A 1 419 ? -5.016 28.531 0.315 1 98.88 419 ALA A C 1
ATOM 3333 O O . ALA A 1 419 ? -3.914 28.719 -0.206 1 98.88 419 ALA A O 1
ATOM 3334 N N . ASP A 1 420 ? -6.125 28.484 -0.366 1 98.75 420 ASP A N 1
ATOM 3335 C CA . ASP A 1 420 ? -6.148 28.641 -1.817 1 98.75 420 ASP A CA 1
ATOM 3336 C C . ASP A 1 420 ? -5.707 30.047 -2.23 1 98.75 420 ASP A C 1
ATOM 3338 O O . ASP A 1 420 ? -5.211 30.234 -3.34 1 98.75 420 ASP A O 1
ATOM 3342 N N . GLU A 1 421 ? -5.895 31 -1.376 1 98.62 421 GLU A N 1
ATOM 3343 C CA . GLU A 1 421 ? -5.438 32.375 -1.659 1 98.62 421 GLU A CA 1
ATOM 3344 C C . GLU A 1 421 ? -3.922 32.406 -1.823 1 98.62 421 GLU A C 1
ATOM 3346 O O . GLU A 1 421 ? -3.4 33.219 -2.6 1 98.62 421 GLU A O 1
ATOM 3351 N N . ILE A 1 422 ? -3.246 31.594 -1.08 1 98.56 422 ILE A N 1
ATOM 3352 C CA . ILE A 1 422 ? -1.801 31.5 -1.265 1 98.56 422 ILE A CA 1
ATOM 3353 C C . ILE A 1 422 ? -1.491 30.984 -2.668 1 98.56 422 ILE A C 1
ATOM 3355 O O . ILE A 1 422 ? -0.634 31.531 -3.363 1 98.56 422 ILE A O 1
ATOM 3359 N N . VAL A 1 423 ? -2.217 29.906 -3.076 1 98.69 423 VAL A N 1
ATOM 3360 C CA . VAL A 1 423 ? -2.029 29.297 -4.395 1 98.69 423 VAL A CA 1
ATOM 3361 C C . VAL A 1 423 ? -2.299 30.344 -5.477 1 98.69 423 VAL A C 1
ATOM 3363 O O . VAL A 1 423 ? -1.489 30.531 -6.387 1 98.69 423 VAL A O 1
ATOM 3366 N N . LYS A 1 424 ? -3.387 31.031 -5.344 1 98.38 424 LYS A N 1
ATOM 3367 C CA . LYS A 1 424 ? -3.764 32.062 -6.312 1 98.38 424 LYS A CA 1
ATOM 3368 C C . LYS A 1 424 ? -2.725 33.188 -6.367 1 98.38 424 LYS A C 1
ATOM 3370 O O . LYS A 1 424 ? -2.355 33.625 -7.449 1 98.38 424 LYS A O 1
ATOM 3375 N N . ALA A 1 425 ? -2.324 33.625 -5.223 1 98.25 425 ALA A N 1
ATOM 3376 C CA . ALA A 1 425 ? -1.336 34.688 -5.156 1 98.25 425 ALA A CA 1
ATOM 3377 C C . ALA A 1 425 ? -0.041 34.281 -5.855 1 98.25 425 ALA A C 1
ATOM 3379 O O . ALA A 1 425 ? 0.566 35.094 -6.562 1 98.25 425 ALA A O 1
ATOM 3380 N N . VAL A 1 426 ? 0.421 33.094 -5.617 1 98.62 426 VAL A N 1
ATOM 3381 C CA . VAL A 1 426 ? 1.637 32.594 -6.258 1 98.62 426 VAL A CA 1
ATOM 3382 C C . VAL A 1 426 ? 1.438 32.531 -7.77 1 98.62 426 VAL A C 1
ATOM 3384 O O . VAL A 1 426 ? 2.283 33.031 -8.531 1 98.62 426 VAL A O 1
ATOM 3387 N N . LEU A 1 427 ? 0.308 32 -8.203 1 98.56 427 LEU A N 1
ATOM 3388 C CA . LEU A 1 427 ? 0.011 31.891 -9.625 1 98.56 427 LEU A CA 1
ATOM 3389 C C . LEU A 1 427 ? -0.005 33.25 -10.289 1 98.56 427 LEU A C 1
ATOM 3391 O O . LEU A 1 427 ? 0.405 33.406 -11.445 1 98.56 427 LEU A O 1
ATOM 3395 N N . ASP A 1 428 ? -0.43 34.25 -9.578 1 97.81 428 ASP A N 1
ATOM 3396 C CA . ASP A 1 428 ? -0.56 35.594 -10.117 1 97.81 428 ASP A CA 1
ATOM 3397 C C . ASP A 1 428 ? 0.791 36.312 -10.141 1 97.81 428 ASP A C 1
ATOM 3399 O O . ASP A 1 428 ? 0.934 37.344 -10.781 1 97.81 428 ASP A O 1
ATOM 3403 N N . ASN A 1 429 ? 1.807 35.719 -9.516 1 98.19 429 ASN A N 1
ATOM 3404 C CA . ASN A 1 429 ? 3.064 36.469 -9.375 1 98.19 429 ASN A CA 1
ATOM 3405 C C . ASN A 1 429 ? 4.223 35.719 -10.023 1 98.19 429 ASN A C 1
ATOM 3407 O O . ASN A 1 429 ? 5.387 36 -9.766 1 98.19 429 ASN A O 1
ATOM 3411 N N . VAL A 1 430 ? 3.918 34.656 -10.773 1 98.25 430 VAL A N 1
ATOM 3412 C CA . VAL A 1 430 ? 4.973 33.938 -11.477 1 98.25 430 VAL A CA 1
ATOM 3413 C C . VAL A 1 430 ? 4.652 33.906 -12.969 1 98.25 430 VAL A C 1
ATOM 3415 O O . VAL A 1 430 ? 3.502 34.094 -13.375 1 98.25 430 VAL A O 1
ATOM 3418 N N . ASP A 1 431 ? 5.672 33.75 -13.836 1 97.88 431 ASP A N 1
ATOM 3419 C CA . ASP A 1 431 ? 5.52 33.5 -15.266 1 97.88 431 ASP A CA 1
ATOM 3420 C C . ASP A 1 431 ? 5.422 32 -15.555 1 97.88 431 ASP A C 1
ATOM 3422 O O . ASP A 1 431 ? 6.434 31.297 -15.562 1 97.88 431 ASP A O 1
ATOM 3426 N N . LEU A 1 432 ? 4.289 31.547 -15.875 1 97.75 432 LEU A N 1
ATOM 3427 C CA . LEU A 1 432 ? 4.016 30.125 -16.031 1 97.75 432 LEU A CA 1
ATOM 3428 C C . LEU A 1 432 ? 4.668 29.578 -17.297 1 97.75 432 LEU A C 1
ATOM 3430 O O . LEU A 1 432 ? 4.727 28.359 -17.5 1 97.75 432 LEU A O 1
ATOM 3434 N N . ASN A 1 433 ? 5.207 30.453 -18.125 1 96.5 433 ASN A N 1
ATOM 3435 C CA . ASN A 1 433 ? 5.934 29.984 -19.297 1 96.5 433 ASN A CA 1
ATOM 3436 C C . ASN A 1 433 ? 7.289 29.391 -18.922 1 96.5 433 ASN A C 1
ATOM 3438 O O . ASN A 1 433 ? 7.84 28.578 -19.656 1 96.5 433 ASN A O 1
ATOM 3442 N N . ASN A 1 434 ? 7.734 29.828 -17.797 1 97.19 434 ASN A N 1
ATOM 3443 C CA . ASN A 1 434 ? 9.055 29.344 -17.422 1 97.19 434 ASN A CA 1
ATOM 3444 C C . ASN A 1 434 ? 9.062 28.75 -16.016 1 97.19 434 ASN A C 1
ATOM 3446 O O . ASN A 1 434 ? 10.07 28.203 -15.57 1 97.19 434 ASN A O 1
ATOM 3450 N N . THR A 1 435 ? 7.945 28.906 -15.305 1 98.62 435 THR A N 1
ATOM 3451 C CA . THR A 1 435 ? 7.855 28.469 -13.914 1 98.62 435 THR A CA 1
ATOM 3452 C C . THR A 1 435 ? 6.785 27.391 -13.758 1 98.62 435 THR A C 1
ATOM 3454 O O . THR A 1 435 ? 5.715 27.484 -14.359 1 98.62 435 THR A O 1
ATOM 3457 N N . VAL A 1 436 ? 7.094 26.344 -12.984 1 98.75 436 VAL A N 1
ATOM 3458 C CA . VAL A 1 436 ? 6.09 25.359 -12.578 1 98.75 436 VAL A CA 1
ATOM 3459 C C . VAL A 1 436 ? 5.648 25.641 -11.141 1 98.75 436 VAL A C 1
ATOM 3461 O O . VAL A 1 436 ? 6.48 25.906 -10.273 1 98.75 436 VAL A O 1
ATOM 3464 N N . VAL A 1 437 ? 4.359 25.672 -10.945 1 98.88 437 VAL A N 1
ATOM 3465 C CA . VAL A 1 437 ? 3.777 25.75 -9.609 1 98.88 437 VAL A CA 1
ATOM 3466 C C . VAL A 1 437 ? 3.154 24.406 -9.227 1 98.88 437 VAL A C 1
ATOM 3468 O O . VAL A 1 437 ? 2.299 23.891 -9.945 1 98.88 437 VAL A O 1
ATOM 3471 N N . MET A 1 438 ? 3.645 23.906 -8.141 1 98.75 438 MET A N 1
ATOM 3472 C CA . MET A 1 438 ? 3.162 22.625 -7.609 1 98.75 438 MET A CA 1
ATOM 3473 C C . MET A 1 438 ? 2.477 22.828 -6.262 1 98.75 438 MET A C 1
ATOM 3475 O O . MET A 1 438 ? 2.953 23.594 -5.422 1 98.75 438 MET A O 1
ATOM 3479 N N . VAL A 1 439 ? 1.314 22.203 -6.055 1 98.88 439 VAL A N 1
ATOM 3480 C CA . VAL A 1 439 ? 0.583 22.25 -4.793 1 98.88 439 VAL A CA 1
ATOM 3481 C C . VAL A 1 439 ? 0.387 20.828 -4.262 1 98.88 439 VAL A C 1
ATOM 3483 O O . VAL A 1 439 ? -0.082 19.953 -4.984 1 98.88 439 VAL A O 1
ATOM 3486 N N . VAL A 1 440 ? 0.78 20.594 -3.006 1 98.81 440 VAL A N 1
ATOM 3487 C CA . VAL A 1 440 ? 0.631 19.281 -2.363 1 98.81 440 VAL A CA 1
ATOM 3488 C C . VAL A 1 440 ? 0.049 19.469 -0.963 1 98.81 440 VAL A C 1
ATOM 3490 O O . VAL A 1 440 ? -0.092 20.594 -0.48 1 98.81 440 VAL A O 1
ATOM 3493 N N . SER A 1 441 ? -0.398 18.453 -0.384 1 98.69 441 SER A N 1
ATOM 3494 C CA . SER A 1 441 ? -0.558 18.312 1.061 1 98.69 441 SER A CA 1
ATOM 3495 C C . SER A 1 441 ? 0.204 17.109 1.589 1 98.69 441 SER A C 1
ATOM 3497 O O . SER A 1 441 ? 0.695 16.281 0.811 1 98.69 441 SER A O 1
ATOM 3499 N N . ASP A 1 442 ? 0.393 17.047 2.861 1 98.44 442 ASP A N 1
ATOM 3500 C CA . ASP A 1 442 ? 1.245 16.047 3.479 1 98.44 442 ASP A CA 1
ATOM 3501 C C . ASP A 1 442 ? 0.43 14.828 3.908 1 98.44 442 ASP A C 1
ATOM 3503 O O . ASP A 1 442 ? 0.972 13.727 4.043 1 98.44 442 ASP A O 1
ATOM 3507 N N . HIS A 1 443 ? -0.799 14.977 4.188 1 98.19 443 HIS A N 1
ATOM 3508 C CA . HIS A 1 443 ? -1.753 13.922 4.531 1 98.19 443 HIS A CA 1
ATOM 3509 C C . HIS A 1 443 ? -3.182 14.461 4.535 1 98.19 443 HIS A C 1
ATOM 3511 O O . HIS A 1 443 ? -3.4 15.656 4.348 1 98.19 443 HIS A O 1
ATOM 3517 N N . GLY A 1 444 ? -4.176 13.531 4.664 1 97.94 444 GLY A N 1
ATOM 3518 C CA . GLY A 1 444 ? -5.539 13.898 5.02 1 97.94 444 GLY A CA 1
ATOM 3519 C C . GLY A 1 444 ? -5.82 13.781 6.504 1 97.94 444 GLY A C 1
ATOM 3520 O O . GLY A 1 444 ? -4.91 13.914 7.328 1 97.94 444 GLY A O 1
ATOM 3521 N N . GLN A 1 445 ? -7.078 13.75 6.801 1 98.31 445 GLN A N 1
ATOM 3522 C CA . GLN A 1 445 ? -7.559 13.633 8.172 1 98.31 445 GLN A CA 1
ATOM 3523 C C . GLN A 1 445 ? -8.953 13.008 8.219 1 98.31 445 GLN A C 1
ATOM 3525 O O . GLN A 1 445 ? -9.727 13.148 7.266 1 98.31 445 GLN A O 1
ATOM 3530 N N . TRP A 1 446 ? -9.25 12.234 9.297 1 97.56 446 TRP A N 1
ATOM 3531 C CA . TRP A 1 446 ? -10.617 11.727 9.414 1 97.56 446 TRP A CA 1
ATOM 3532 C C . TRP A 1 446 ? -11.242 12.141 10.742 1 97.56 446 TRP A C 1
ATOM 3534 O O . TRP A 1 446 ? -10.531 12.555 11.664 1 97.56 446 TRP A O 1
ATOM 3544 N N . PRO A 1 447 ? -12.586 12.203 10.82 1 98.19 447 PRO A N 1
ATOM 3545 C CA . PRO A 1 447 ? -13.289 12.516 12.07 1 98.19 447 PRO A CA 1
ATOM 3546 C C . PRO A 1 447 ? -13.023 11.492 13.164 1 98.19 447 PRO A C 1
ATOM 3548 O O . PRO A 1 447 ? -12.805 10.312 12.875 1 98.19 447 PRO A O 1
ATOM 3551 N N . VAL A 1 448 ? -13.117 11.922 14.383 1 98.38 448 VAL A N 1
ATOM 3552 C CA . VAL A 1 448 ? -12.773 11.062 15.516 1 98.38 448 VAL A CA 1
ATOM 3553 C C . VAL A 1 448 ? -13.961 10.977 16.469 1 98.38 448 VAL A C 1
ATOM 3555 O O . VAL A 1 448 ? -14.5 12 16.906 1 98.38 448 VAL A O 1
ATOM 3558 N N . LYS A 1 449 ? -14.391 9.797 16.812 1 97.88 449 LYS A N 1
ATOM 3559 C CA . LYS A 1 449 ? -15.445 9.594 17.797 1 97.88 449 LYS A CA 1
ATOM 3560 C C . LYS A 1 449 ? -14.867 9.219 19.156 1 97.88 449 LYS A C 1
ATOM 3562 O O . LYS A 1 449 ? -15.438 9.555 20.203 1 97.88 449 LYS A O 1
ATOM 3567 N N . LYS A 1 450 ? -13.641 8.484 19.141 1 98 450 LYS A N 1
ATOM 3568 C CA . LYS A 1 450 ? -13.031 8.07 20.406 1 98 450 LYS A CA 1
ATOM 3569 C C . LYS A 1 450 ? -11.508 8.18 20.328 1 98 450 LYS A C 1
ATOM 3571 O O . LYS A 1 450 ? -10.906 7.887 19.297 1 98 450 LYS A O 1
ATOM 3576 N N . LEU A 1 451 ? -10.961 8.641 21.406 1 98 451 LEU A N 1
ATOM 3577 C CA . LEU A 1 451 ? -9.523 8.547 21.641 1 98 451 LEU A CA 1
ATOM 3578 C C . LEU A 1 451 ? -9.172 7.207 22.281 1 98 451 LEU A C 1
ATOM 3580 O O . LEU A 1 451 ? -9.844 6.762 23.219 1 98 451 LEU A O 1
ATOM 3584 N N . VAL A 1 452 ? -8.188 6.52 21.703 1 98.25 452 VAL A N 1
ATOM 3585 C CA . VAL A 1 452 ? -7.777 5.203 22.188 1 98.25 452 VAL A CA 1
ATOM 3586 C C . VAL A 1 452 ? -6.43 5.305 22.891 1 98.25 452 VAL A C 1
ATOM 3588 O O . VAL A 1 452 ? -5.406 5.562 22.25 1 98.25 452 VAL A O 1
ATOM 3591 N N . TYR A 1 453 ? -6.445 5.078 24.203 1 97.94 453 TYR A N 1
ATOM 3592 C CA . TYR A 1 453 ? -5.219 5.145 24.984 1 97.94 453 TYR A CA 1
ATOM 3593 C C . TYR A 1 453 ? -4.426 3.85 24.859 1 97.94 453 TYR A C 1
ATOM 3595 O O . TYR A 1 453 ? -4.664 2.895 25.609 1 97.94 453 TYR A O 1
ATOM 3603 N N . ILE A 1 454 ? -3.408 3.854 24.062 1 98.19 454 ILE A N 1
ATOM 3604 C CA . ILE A 1 454 ? -2.66 2.656 23.688 1 98.19 454 ILE A CA 1
ATOM 3605 C C . ILE A 1 454 ? -1.915 2.113 24.906 1 98.19 454 ILE A C 1
ATOM 3607 O O . ILE A 1 454 ? -1.875 0.9 25.125 1 98.19 454 ILE A O 1
ATOM 3611 N N . ASN A 1 455 ? -1.328 3.008 25.719 1 98.06 455 ASN A N 1
ATOM 3612 C CA . ASN A 1 455 ? -0.587 2.549 26.891 1 98.06 455 ASN A CA 1
ATOM 3613 C C . ASN A 1 455 ? -1.518 1.962 27.938 1 98.06 455 ASN A C 1
ATOM 3615 O O . ASN A 1 455 ? -1.095 1.145 28.766 1 98.06 455 ASN A O 1
ATOM 3619 N N . SER A 1 456 ? -2.777 2.338 27.938 1 97.81 456 SER A N 1
ATOM 3620 C CA . SER A 1 456 ? -3.748 1.694 28.812 1 97.81 456 SER A CA 1
ATOM 3621 C C . SER A 1 456 ? -4.012 0.254 28.391 1 97.81 456 SER A C 1
ATOM 3623 O O . SER A 1 456 ? -4.219 -0.622 29.234 1 97.81 456 SER A O 1
ATOM 3625 N N . ILE A 1 457 ? -4.07 0.026 27.078 1 97.5 457 ILE A N 1
ATOM 3626 C CA . ILE A 1 457 ? -4.203 -1.329 26.547 1 97.5 457 ILE A CA 1
ATOM 3627 C C . ILE A 1 457 ? -3.031 -2.184 27.031 1 97.5 457 ILE A C 1
ATOM 3629 O O . ILE A 1 457 ? -3.223 -3.309 27.484 1 97.5 457 ILE A O 1
ATOM 3633 N N . LEU A 1 458 ? -1.805 -1.604 26.922 1 97.94 458 LEU A N 1
ATOM 3634 C CA . LEU A 1 458 ? -0.597 -2.318 27.328 1 97.94 458 LEU A CA 1
ATOM 3635 C C . LEU A 1 458 ? -0.591 -2.582 28.828 1 97.94 458 LEU A C 1
ATOM 3637 O O . LEU A 1 458 ? -0.153 -3.645 29.266 1 97.94 458 LEU A O 1
ATOM 3641 N N . GLU A 1 459 ? -1.087 -1.628 29.609 1 97.75 459 GLU A N 1
ATOM 3642 C CA . GLU A 1 459 ? -1.183 -1.786 31.047 1 97.75 459 GLU A CA 1
ATOM 3643 C C . GLU A 1 459 ? -2.133 -2.922 31.422 1 97.75 459 GLU A C 1
ATOM 3645 O O . GLU A 1 459 ? -1.803 -3.771 32.25 1 97.75 459 GLU A O 1
ATOM 3650 N N . GLN A 1 460 ? -3.26 -2.959 30.797 1 96.38 460 GLN A N 1
ATOM 3651 C CA . GLN A 1 460 ? -4.25 -3.996 31.078 1 96.38 460 GLN A CA 1
ATOM 3652 C C . GLN A 1 460 ? -3.717 -5.375 30.688 1 96.38 460 GLN A C 1
ATOM 3654 O O . GLN A 1 460 ? -4.078 -6.379 31.297 1 96.38 460 GLN A O 1
ATOM 3659 N N . ALA A 1 461 ? -2.869 -5.406 29.719 1 96 461 ALA A N 1
ATOM 3660 C CA . ALA A 1 461 ? -2.299 -6.668 29.25 1 96 461 ALA A CA 1
ATOM 3661 C C . ALA A 1 461 ? -1.094 -7.07 30.094 1 96 461 ALA A C 1
ATOM 3663 O O . ALA A 1 461 ? -0.473 -8.109 29.844 1 96 461 ALA A O 1
ATOM 3664 N N . GLY A 1 462 ? -0.704 -6.246 31.062 1 96.38 462 GLY A N 1
ATOM 3665 C CA . GLY A 1 462 ? 0.41 -6.551 31.938 1 96.38 462 GLY A CA 1
ATOM 3666 C C . GLY A 1 462 ? 1.758 -6.18 31.359 1 96.38 462 GLY A C 1
ATOM 3667 O O . GLY A 1 462 ? 2.801 -6.602 31.859 1 96.38 462 GLY A O 1
ATOM 3668 N N . LEU A 1 463 ? 1.779 -5.418 30.281 1 98.12 463 LEU A N 1
ATOM 3669 C CA . LEU A 1 463 ? 3.014 -5.043 29.609 1 98.12 463 LEU A CA 1
ATOM 3670 C C . LEU A 1 463 ? 3.57 -3.74 30.172 1 98.12 463 LEU A C 1
ATOM 3672 O O . LEU A 1 463 ? 4.75 -3.432 29.984 1 98.12 463 LEU A O 1
ATOM 3676 N N . ILE A 1 464 ? 2.705 -2.902 30.734 1 98 464 ILE A N 1
ATOM 3677 C CA . ILE A 1 464 ? 3.08 -1.729 31.516 1 98 464 ILE A CA 1
ATOM 3678 C C . ILE A 1 464 ? 2.658 -1.921 32.969 1 98 464 ILE A C 1
ATOM 3680 O O . ILE A 1 464 ? 1.53 -2.336 33.25 1 98 464 ILE A O 1
ATOM 3684 N N . LYS A 1 465 ? 3.576 -1.685 33.875 1 97.19 465 LYS A N 1
ATOM 3685 C CA . LYS A 1 465 ? 3.277 -1.746 35.312 1 97.19 465 LYS A CA 1
ATOM 3686 C C . LYS A 1 465 ? 3.215 -0.348 35.906 1 97.19 465 LYS A C 1
ATOM 3688 O O . LYS A 1 465 ? 4.023 0.52 35.562 1 97.19 465 LYS A O 1
ATOM 3693 N N . VAL A 1 466 ? 2.248 -0.122 36.781 1 96.88 466 VAL A N 1
ATOM 3694 C CA . VAL A 1 466 ? 2.094 1.166 37.438 1 96.88 466 VAL A CA 1
ATOM 3695 C C . VAL A 1 466 ? 2.066 0.961 38.969 1 96.88 466 VAL A C 1
ATOM 3697 O O . VAL A 1 466 ? 1.747 -0.13 39.438 1 96.88 466 VAL A O 1
ATOM 3700 N N . ASP A 1 467 ? 2.428 1.917 39.719 1 95 467 ASP A N 1
ATOM 3701 C CA . ASP A 1 467 ? 2.301 1.863 41.188 1 95 467 ASP A CA 1
ATOM 3702 C C . ASP A 1 467 ? 0.897 2.271 41.625 1 95 467 ASP A C 1
ATOM 3704 O O . ASP A 1 467 ? -0.009 2.393 40.781 1 95 467 ASP A O 1
ATOM 3708 N N . ASP A 1 468 ? 0.76 2.5 42.938 1 92.62 468 ASP A N 1
ATOM 3709 C CA . ASP A 1 468 ? -0.554 2.754 43.5 1 92.62 468 ASP A CA 1
ATOM 3710 C C . ASP A 1 468 ? -1.08 4.129 43.094 1 92.62 468 ASP A C 1
ATOM 3712 O O . ASP A 1 468 ? -2.287 4.371 43.125 1 92.62 468 ASP A O 1
ATOM 3716 N N . GLN A 1 469 ? -0.172 4.973 42.656 1 91.88 469 GLN A N 1
ATOM 3717 C CA . GLN A 1 469 ? -0.563 6.32 42.281 1 91.88 469 GLN A CA 1
ATOM 3718 C C . GLN A 1 469 ? -0.723 6.422 40.75 1 91.88 469 GLN A C 1
ATOM 3720 O O . GLN A 1 469 ? -1.042 7.492 40.219 1 91.88 469 GLN A O 1
ATOM 3725 N N . GLY A 1 470 ? -0.509 5.344 40.062 1 91.25 470 GLY A N 1
ATOM 3726 C CA . GLY A 1 470 ? -0.699 5.336 38.594 1 91.25 470 GLY A CA 1
ATOM 3727 C C . GLY A 1 470 ? 0.552 5.715 37.844 1 91.25 470 GLY A C 1
ATOM 3728 O O . GLY A 1 470 ? 0.513 5.867 36.625 1 91.25 470 GLY A O 1
ATOM 3729 N N . HIS A 1 471 ? 1.638 5.902 38.531 1 93.69 471 HIS A N 1
ATOM 3730 C CA . HIS A 1 471 ? 2.893 6.215 37.844 1 93.69 471 HIS A CA 1
ATOM 3731 C C . HIS A 1 471 ? 3.535 4.957 37.281 1 93.69 471 HIS A C 1
ATOM 3733 O O . HIS A 1 471 ? 3.531 3.902 37.906 1 93.69 471 HIS A O 1
ATOM 3739 N N . ILE A 1 472 ? 4.062 5.086 36.094 1 95.5 472 ILE A N 1
ATOM 3740 C CA . ILE A 1 472 ? 4.664 3.945 35.438 1 95.5 472 ILE A CA 1
ATOM 3741 C C . ILE A 1 472 ? 5.945 3.531 36.125 1 95.5 472 ILE A C 1
ATOM 3743 O O . ILE A 1 472 ? 6.785 4.375 36.469 1 95.5 472 ILE A O 1
ATOM 3747 N N . LEU A 1 473 ? 6.043 2.246 36.406 1 96.62 473 LEU A N 1
ATOM 3748 C CA . LEU A 1 473 ? 7.266 1.635 36.906 1 96.62 473 LEU A CA 1
ATOM 3749 C C . LEU A 1 473 ? 8.148 1.144 35.781 1 96.62 473 LEU A C 1
ATOM 3751 O O . LEU A 1 473 ? 8.055 -0.016 35.375 1 96.62 473 LEU A O 1
ATOM 3755 N N . TRP A 1 474 ? 9.094 1.963 35.406 1 95.25 474 TRP A N 1
ATOM 3756 C CA . TRP A 1 474 ? 9.859 1.744 34.188 1 95.25 474 TRP A CA 1
ATOM 3757 C C . TRP A 1 474 ? 10.727 0.496 34.312 1 95.25 474 TRP A C 1
ATOM 3759 O O . TRP A 1 474 ? 11.008 -0.167 33.312 1 95.25 474 TRP A O 1
ATOM 3769 N N . ASN A 1 475 ? 11.133 0.144 35.531 1 95.31 475 ASN A N 1
ATOM 3770 C CA . ASN A 1 475 ? 11.961 -1.04 35.719 1 95.31 475 ASN A CA 1
ATOM 3771 C C . ASN A 1 475 ? 11.125 -2.32 35.656 1 95.31 475 ASN A C 1
ATOM 3773 O O . ASN A 1 475 ? 11.672 -3.422 35.781 1 95.31 475 ASN A O 1
ATOM 3777 N N . GLU A 1 476 ? 9.867 -2.18 35.438 1 97.25 476 GLU A N 1
ATOM 3778 C CA . GLU A 1 476 ? 8.992 -3.346 35.312 1 97.25 476 GLU A CA 1
ATOM 3779 C C . GLU A 1 476 ? 8.156 -3.266 34.031 1 97.25 476 GLU A C 1
ATOM 3781 O O . GLU A 1 476 ? 7.258 -4.09 33.812 1 97.25 476 GLU A O 1
ATOM 3786 N N . THR A 1 477 ? 8.32 -2.268 33.25 1 97.88 477 THR A N 1
ATOM 3787 C CA . THR A 1 477 ? 7.586 -2.051 32 1 97.88 477 THR A CA 1
ATOM 3788 C C . THR A 1 477 ? 8.344 -2.629 30.828 1 97.88 477 THR A C 1
ATOM 3790 O O . THR A 1 477 ? 9.492 -2.26 30.578 1 97.88 477 THR A O 1
ATOM 3793 N N . VAL A 1 478 ? 7.629 -3.533 30.047 1 97.94 478 VAL A N 1
ATOM 3794 C CA . VAL A 1 478 ? 8.375 -4.273 29.047 1 97.94 478 VAL A CA 1
ATOM 3795 C C . VAL A 1 478 ? 8.078 -3.709 27.656 1 97.94 478 VAL A C 1
ATOM 3797 O O . VAL A 1 478 ? 8.812 -3.969 26.703 1 97.94 478 VAL A O 1
ATOM 3800 N N . ALA A 1 479 ? 7.027 -2.902 27.484 1 98.5 479 ALA A N 1
ATOM 3801 C CA . ALA A 1 479 ? 6.691 -2.275 26.203 1 98.5 479 ALA A CA 1
ATOM 3802 C C . ALA A 1 479 ? 6.059 -0.905 26.422 1 98.5 479 ALA A C 1
ATOM 3804 O O . ALA A 1 479 ? 5.465 -0.646 27.469 1 98.5 479 ALA A O 1
ATOM 3805 N N . TYR A 1 480 ? 6.148 -0.022 25.406 1 98.38 480 TYR A N 1
ATOM 3806 C CA . TYR A 1 480 ? 5.637 1.335 25.562 1 98.38 480 TYR A CA 1
ATOM 3807 C C . TYR A 1 480 ? 5.293 1.949 24.219 1 98.38 480 TYR A C 1
ATOM 3809 O O . TYR A 1 480 ? 6.031 1.771 23.25 1 98.38 480 TYR A O 1
ATOM 3817 N N . TYR A 1 481 ? 4.098 2.584 24.203 1 98 481 TYR A N 1
ATOM 3818 C CA . TYR A 1 481 ? 3.68 3.363 23.031 1 98 481 TYR A CA 1
ATOM 3819 C C . TYR A 1 481 ? 4.242 4.777 23.094 1 98 481 TYR A C 1
ATOM 3821 O O . TYR A 1 481 ? 3.936 5.539 24.016 1 98 481 TYR A O 1
ATOM 3829 N N . VAL A 1 482 ? 5.047 5.219 22.078 1 95.5 482 VAL A N 1
ATOM 3830 C CA . VAL A 1 482 ? 5.734 6.504 22.094 1 95.5 482 VAL A CA 1
ATOM 3831 C C . VAL A 1 482 ? 4.984 7.508 21.219 1 95.5 482 VAL A C 1
ATOM 3833 O O . VAL A 1 482 ? 5.328 8.688 21.188 1 95.5 482 VAL A O 1
ATOM 3836 N N . GLY A 1 483 ? 4.027 7.07 20.547 1 95.81 483 GLY A N 1
ATOM 3837 C CA . GLY A 1 483 ? 3.309 7.914 19.609 1 95.81 483 GLY A CA 1
ATOM 3838 C C . GLY A 1 483 ? 3.469 7.469 18.172 1 95.81 483 GLY A C 1
ATOM 3839 O O . GLY A 1 483 ? 4.328 6.637 17.859 1 95.81 483 GLY A O 1
ATOM 3840 N N . TYR A 1 484 ? 2.494 7.855 17.375 1 96.5 484 TYR A N 1
ATOM 3841 C CA . TYR A 1 484 ? 2.518 7.73 15.914 1 96.5 484 TYR A CA 1
ATOM 3842 C C . TYR A 1 484 ? 2.584 6.27 15.492 1 96.5 484 TYR A C 1
ATOM 3844 O O . TYR A 1 484 ? 3.451 5.883 14.703 1 96.5 484 TYR A O 1
ATOM 3852 N N . ASN A 1 485 ? 1.692 5.453 16.078 1 97.5 485 ASN A N 1
ATOM 3853 C CA . ASN A 1 485 ? 1.29 4.117 15.664 1 97.5 485 ASN A CA 1
ATOM 3854 C C . ASN A 1 485 ? 2.416 3.105 15.859 1 97.5 485 ASN A C 1
ATOM 3856 O O . ASN A 1 485 ? 2.512 2.125 15.117 1 97.5 485 ASN A O 1
ATOM 3860 N N . GLN A 1 486 ? 3.367 3.377 16.875 1 97.38 486 GLN A N 1
ATOM 3861 C CA . GLN A 1 486 ? 4.512 2.498 17.062 1 97.38 486 GLN A CA 1
ATOM 3862 C C . GLN A 1 486 ? 4.668 2.127 18.547 1 97.38 486 GLN A C 1
ATOM 3864 O O . GLN A 1 486 ? 4.645 2.998 19.406 1 97.38 486 GLN A O 1
ATOM 3869 N N . ILE A 1 487 ? 4.812 0.881 18.797 1 98.38 487 ILE A N 1
ATOM 3870 C CA . ILE A 1 487 ? 5.086 0.368 20.141 1 98.38 487 ILE A CA 1
ATOM 3871 C C . ILE A 1 487 ? 6.488 -0.235 20.188 1 98.38 487 ILE A C 1
ATOM 3873 O O . ILE A 1 487 ? 6.879 -0.978 19.281 1 98.38 487 ILE A O 1
ATOM 3877 N N . PHE A 1 488 ? 7.227 0.134 21.188 1 98.44 488 PHE A N 1
ATOM 3878 C CA . PHE A 1 488 ? 8.594 -0.351 21.359 1 98.44 488 PHE A CA 1
ATOM 3879 C C . PHE A 1 488 ? 8.68 -1.335 22.516 1 98.44 488 PHE A C 1
ATOM 3881 O O . PHE A 1 488 ? 8.008 -1.169 23.531 1 98.44 488 PHE A O 1
ATOM 3888 N N . VAL A 1 489 ? 9.484 -2.377 22.344 1 98.56 489 VAL A N 1
ATOM 3889 C CA . VAL A 1 489 ? 9.852 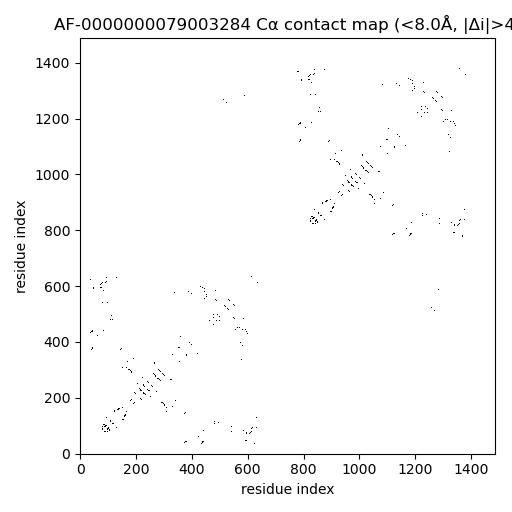-3.297 23.422 1 98.56 489 VAL A CA 1
ATOM 3890 C C . VAL A 1 489 ? 11.031 -2.729 24.203 1 98.56 489 VAL A C 1
ATOM 3892 O O . VAL A 1 489 ? 11.977 -2.191 23.625 1 98.56 489 VAL A O 1
ATOM 3895 N N . ASN A 1 490 ? 10.922 -2.76 25.516 1 98.56 490 ASN A N 1
ATOM 3896 C CA . ASN A 1 490 ? 12 -2.318 26.391 1 98.56 490 ASN A CA 1
ATOM 3897 C C . ASN A 1 490 ? 13.141 -3.326 26.422 1 98.56 490 ASN A C 1
ATOM 3899 O O . ASN A 1 490 ? 13.461 -3.873 27.484 1 98.56 490 ASN A O 1
ATOM 3903 N N . LEU A 1 491 ? 13.844 -3.461 25.359 1 98.19 491 LEU A N 1
ATOM 3904 C CA . LEU A 1 491 ? 14.766 -4.547 25.062 1 98.19 491 LEU A CA 1
ATOM 3905 C C . LEU A 1 491 ? 16.141 -4.285 25.688 1 98.19 491 LEU A C 1
ATOM 3907 O O . LEU A 1 491 ? 16.688 -3.188 25.547 1 98.19 491 LEU A O 1
ATOM 3911 N N . GLN A 1 492 ? 16.688 -5.309 26.359 1 97.69 492 GLN A N 1
ATOM 3912 C CA . GLN A 1 492 ? 18.031 -5.23 26.891 1 97.69 492 GLN A CA 1
ATOM 3913 C C . GLN A 1 492 ? 19.062 -5.031 25.781 1 97.69 492 GLN A C 1
ATOM 3915 O O . GLN A 1 492 ? 19 -5.691 24.75 1 97.69 492 GLN A O 1
ATOM 3920 N N . GLY A 1 493 ? 20 -4.055 25.953 1 96.38 493 GLY A N 1
ATOM 3921 C CA . GLY A 1 493 ? 21.047 -3.807 24.969 1 96.38 493 GLY A CA 1
ATOM 3922 C C . GLY A 1 493 ? 20.672 -2.746 23.953 1 96.38 493 GLY A C 1
ATOM 3923 O O . GLY A 1 493 ? 21.547 -2.109 23.359 1 96.38 493 GLY A O 1
ATOM 3924 N N . ARG A 1 494 ? 19.422 -2.545 23.719 1 97.25 494 ARG A N 1
ATOM 3925 C CA . ARG A 1 494 ? 18.984 -1.546 22.75 1 97.25 494 ARG A CA 1
ATOM 3926 C C . ARG A 1 494 ? 18.484 -0.281 23.453 1 97.25 494 ARG A C 1
ATOM 3928 O O . ARG A 1 494 ? 18.875 0.829 23.078 1 97.25 494 ARG A O 1
ATOM 3935 N N . GLU A 1 495 ? 17.594 -0.433 24.438 1 97.44 495 GLU A N 1
ATOM 3936 C CA . GLU A 1 495 ? 17.094 0.697 25.219 1 97.44 495 GLU A CA 1
ATOM 3937 C C . GLU A 1 495 ? 17.938 0.926 26.469 1 97.44 495 GLU A C 1
ATOM 3939 O O . GLU A 1 495 ? 18.391 -0.029 27.109 1 97.44 495 GLU A O 1
ATOM 3944 N N . ASP A 1 496 ? 18.188 2.215 26.828 1 97.12 496 ASP A N 1
ATOM 3945 C CA . ASP A 1 496 ? 18.797 2.516 28.109 1 97.12 496 ASP A CA 1
ATOM 3946 C C . ASP A 1 496 ? 17.906 2.047 29.266 1 97.12 496 ASP A C 1
ATOM 3948 O O . ASP A 1 496 ? 16.812 2.559 29.453 1 97.12 496 ASP A O 1
ATOM 3952 N N . GLY A 1 497 ? 18.422 1.012 29.938 1 96.31 497 GLY A N 1
ATOM 3953 C CA . GLY A 1 497 ? 17.641 0.449 31.016 1 96.31 497 GLY A CA 1
ATOM 3954 C C . GLY A 1 497 ? 16.688 -0.652 30.578 1 96.31 497 GLY A C 1
ATOM 3955 O O . GLY A 1 497 ? 15.75 -0.997 31.297 1 96.31 497 GLY A O 1
ATOM 3956 N N . GLY A 1 498 ? 16.875 -1.191 29.422 1 97.62 498 GLY A N 1
ATOM 3957 C CA . GLY A 1 498 ? 16.031 -2.264 28.906 1 97.62 498 GLY A CA 1
ATOM 3958 C C . GLY A 1 498 ? 15.992 -3.475 29.828 1 97.62 498 GLY A C 1
ATOM 3959 O O . GLY A 1 498 ? 17 -3.838 30.422 1 97.62 498 GLY A O 1
ATOM 3960 N N . ILE A 1 499 ? 14.852 -4.184 29.891 1 98 499 ILE A N 1
ATOM 3961 C CA . ILE A 1 499 ? 14.711 -5.25 30.875 1 98 499 ILE A CA 1
ATOM 3962 C C . ILE A 1 499 ? 14.297 -6.547 30.172 1 98 499 ILE A C 1
ATOM 3964 O O . ILE A 1 499 ? 14.328 -7.617 30.781 1 98 499 ILE A O 1
ATOM 3968 N N . VAL A 1 500 ? 13.828 -6.504 28.938 1 98.5 500 VAL A N 1
ATOM 3969 C CA . VAL A 1 500 ? 13.398 -7.695 28.203 1 98.5 500 VAL A CA 1
ATOM 3970 C C . VAL A 1 500 ? 14.609 -8.375 27.562 1 98.5 500 VAL A C 1
ATOM 3972 O O . VAL A 1 500 ? 15.242 -7.809 26.672 1 98.5 500 VAL A O 1
ATOM 3975 N N . PRO A 1 501 ? 14.922 -9.547 27.984 1 97.75 501 PRO A N 1
ATOM 3976 C CA . PRO A 1 501 ? 16.016 -10.25 27.312 1 97.75 501 PRO A CA 1
ATOM 3977 C C . PRO A 1 501 ? 15.711 -10.578 25.859 1 97.75 501 PRO A C 1
ATOM 3979 O O . PRO A 1 501 ? 14.555 -10.852 25.516 1 97.75 501 PRO A O 1
ATOM 3982 N N . PRO A 1 502 ? 16.75 -10.625 25 1 96.56 502 PRO A N 1
ATOM 3983 C CA . PRO A 1 502 ? 16.547 -10.883 23.578 1 96.56 502 PRO A CA 1
ATOM 3984 C C . PRO A 1 502 ? 15.781 -12.18 23.312 1 96.56 502 PRO A C 1
ATOM 3986 O O . PRO A 1 502 ? 15 -12.258 22.359 1 96.56 502 PRO A O 1
ATOM 3989 N N . ASN A 1 503 ? 15.969 -13.148 24.156 1 95.25 503 ASN A N 1
ATOM 3990 C CA . ASN A 1 503 ? 15.312 -14.438 23.922 1 95.25 503 ASN A CA 1
ATOM 3991 C C . ASN A 1 503 ? 13.82 -14.367 24.219 1 95.25 503 ASN A C 1
ATOM 3993 O O . ASN A 1 503 ? 13.07 -15.273 23.844 1 95.25 503 ASN A O 1
ATOM 3997 N N . GLU A 1 504 ? 13.352 -13.305 24.859 1 96.5 504 GLU A N 1
ATOM 3998 C CA . GLU A 1 504 ? 11.93 -13.133 25.156 1 96.5 504 GLU A CA 1
ATOM 3999 C C . GLU A 1 504 ? 11.289 -12.117 24.219 1 96.5 504 GLU A C 1
ATOM 4001 O O . GLU A 1 504 ? 10.094 -11.852 24.312 1 96.5 504 GLU A O 1
ATOM 4006 N N . TYR A 1 505 ? 12.062 -11.594 23.328 1 96.75 505 TYR A N 1
ATOM 4007 C CA . TYR A 1 505 ? 11.625 -10.531 22.422 1 96.75 505 TYR A CA 1
ATOM 4008 C C . TYR A 1 505 ? 10.375 -10.938 21.672 1 96.75 505 TYR A C 1
ATOM 4010 O O . TYR A 1 505 ? 9.359 -10.234 21.688 1 96.75 505 TYR A O 1
ATOM 4018 N N . ASN A 1 506 ? 10.359 -12.086 21.047 1 92.19 506 ASN A N 1
ATOM 4019 C CA . ASN A 1 506 ? 9.242 -12.523 20.219 1 92.19 506 ASN A CA 1
ATOM 4020 C C . ASN A 1 506 ? 7.984 -12.758 21.047 1 92.19 506 ASN A C 1
ATOM 4022 O O . ASN A 1 506 ? 6.871 -12.516 20.594 1 92.19 506 ASN A O 1
ATOM 4026 N N . ASP A 1 507 ? 8.164 -13.242 22.25 1 92.19 507 ASP A N 1
ATOM 4027 C CA . ASP A 1 507 ? 7.031 -13.453 23.141 1 92.19 507 ASP A CA 1
ATOM 4028 C C . ASP A 1 507 ? 6.348 -12.133 23.484 1 92.19 507 ASP A C 1
ATOM 4030 O O . ASP A 1 507 ? 5.117 -12.047 23.5 1 92.19 507 ASP A O 1
ATOM 4034 N N . VAL A 1 508 ? 7.172 -11.109 23.75 1 96.62 508 VAL A N 1
ATOM 4035 C CA . VAL A 1 508 ? 6.637 -9.797 24.094 1 96.62 508 VAL A CA 1
ATOM 4036 C C . VAL A 1 508 ? 5.918 -9.195 22.891 1 96.62 508 VAL A C 1
ATOM 4038 O O . VAL A 1 508 ? 4.816 -8.656 23.031 1 96.62 508 VAL A O 1
ATOM 4041 N N . VAL A 1 509 ? 6.496 -9.289 21.703 1 95.25 509 VAL A N 1
ATOM 4042 C CA . VAL A 1 509 ? 5.895 -8.789 20.469 1 95.25 509 VAL A CA 1
ATOM 4043 C C . VAL A 1 509 ? 4.535 -9.453 20.25 1 95.25 509 VAL A C 1
ATOM 4045 O O . VAL A 1 509 ? 3.545 -8.773 19.969 1 95.25 509 VAL A O 1
ATOM 4048 N N . ASN A 1 510 ? 4.457 -10.75 20.469 1 88.81 510 ASN A N 1
ATOM 4049 C CA . ASN A 1 510 ? 3.209 -11.484 20.281 1 88.81 510 ASN A CA 1
ATOM 4050 C C . ASN A 1 510 ? 2.156 -11.055 21.312 1 88.81 510 ASN A C 1
ATOM 4052 O O . ASN A 1 510 ? 0.97 -10.984 20.984 1 88.81 510 ASN A O 1
ATOM 4056 N N . LYS A 1 511 ? 2.59 -10.828 22.516 1 93.38 511 LYS A N 1
ATOM 4057 C CA . LYS A 1 511 ? 1.668 -10.367 23.547 1 93.38 511 LYS A CA 1
ATOM 4058 C C . LYS A 1 511 ? 1.088 -9 23.203 1 93.38 511 LYS A C 1
ATOM 4060 O O . LYS A 1 511 ? -0.087 -8.734 23.469 1 93.38 511 LYS A O 1
ATOM 4065 N N . ILE A 1 512 ? 1.925 -8.102 22.625 1 96.69 512 ILE A N 1
ATOM 4066 C CA . ILE A 1 512 ? 1.463 -6.785 22.203 1 96.69 512 ILE A CA 1
ATOM 4067 C C . ILE A 1 512 ? 0.395 -6.941 21.109 1 96.69 512 ILE A C 1
ATOM 4069 O O . ILE A 1 512 ? -0.683 -6.348 21.203 1 96.69 512 ILE A O 1
ATOM 4073 N N . ILE A 1 513 ? 0.678 -7.742 20.125 1 92.38 513 ILE A N 1
ATOM 4074 C CA . ILE A 1 513 ? -0.222 -7.953 18.984 1 92.38 513 ILE A CA 1
ATOM 4075 C C . ILE A 1 513 ? -1.549 -8.523 19.484 1 92.38 513 ILE A C 1
ATOM 4077 O O . ILE A 1 513 ? -2.619 -8.062 19.094 1 92.38 513 ILE A O 1
ATOM 4081 N N . THR A 1 514 ? -1.488 -9.469 20.406 1 87.56 514 THR A N 1
ATOM 4082 C CA . THR A 1 514 ? -2.686 -10.078 20.984 1 87.56 514 THR A CA 1
ATOM 4083 C C . THR A 1 514 ? -3.506 -9.039 21.75 1 87.56 514 THR A C 1
ATOM 4085 O O . THR A 1 514 ? -4.73 -8.984 21.609 1 87.56 514 THR A O 1
ATOM 4088 N N . ALA A 1 515 ? -2.84 -8.25 22.516 1 93.62 515 ALA A N 1
ATOM 4089 C CA . ALA A 1 515 ? -3.521 -7.227 23.312 1 93.62 515 ALA A CA 1
ATOM 4090 C C . ALA A 1 515 ? -4.281 -6.258 22.406 1 93.62 515 ALA A C 1
ATOM 4092 O O . ALA A 1 515 ? -5.434 -5.922 22.688 1 93.62 515 ALA A O 1
ATOM 4093 N N . LEU A 1 516 ? -3.645 -5.762 21.328 1 94.62 516 LEU A N 1
ATOM 4094 C CA . LEU A 1 516 ? -4.262 -4.812 20.406 1 94.62 516 LEU A CA 1
ATOM 4095 C C . LEU A 1 516 ? -5.426 -5.461 19.672 1 94.62 516 LEU A C 1
ATOM 4097 O O . LEU A 1 516 ? -6.48 -4.844 19.5 1 94.62 516 LEU A O 1
ATOM 4101 N N . SER A 1 517 ? -5.246 -6.656 19.25 1 85.06 517 SER A N 1
ATOM 4102 C CA . SER A 1 517 ? -6.23 -7.348 18.422 1 85.06 517 SER A CA 1
ATOM 4103 C C . SER A 1 517 ? -7.508 -7.625 19.203 1 85.06 517 SER A C 1
ATOM 4105 O O . SER A 1 517 ? -8.578 -7.809 18.625 1 85.06 517 SER A O 1
ATOM 4107 N N . ASN A 1 518 ? -7.457 -7.625 20.547 1 85.81 518 ASN A N 1
ATOM 4108 C CA . ASN A 1 518 ? -8.594 -7.961 21.391 1 85.81 518 ASN A CA 1
ATOM 4109 C C . ASN A 1 518 ? -9.453 -6.73 21.688 1 85.81 518 ASN A C 1
ATOM 4111 O O . ASN A 1 518 ? -10.547 -6.852 22.25 1 85.81 518 ASN A O 1
ATOM 4115 N N . VAL A 1 519 ? -8.969 -5.613 21.312 1 92.06 519 VAL A N 1
ATOM 4116 C CA . VAL A 1 519 ? -9.664 -4.379 21.672 1 92.06 519 VAL A CA 1
ATOM 4117 C C . VAL A 1 519 ? -10.844 -4.156 20.734 1 92.06 519 VAL A C 1
ATOM 4119 O O . VAL A 1 519 ? -10.703 -4.223 19.516 1 92.06 519 VAL A O 1
ATOM 4122 N N . LYS A 1 520 ? -11.992 -3.926 21.328 1 87.75 520 LYS A N 1
ATOM 4123 C CA . LYS A 1 520 ? -13.227 -3.602 20.609 1 87.75 520 LYS A CA 1
ATOM 4124 C C . LYS A 1 520 ? -13.859 -2.326 21.172 1 87.75 520 LYS A C 1
ATOM 4126 O O . LYS A 1 520 ? -13.672 -1.986 22.328 1 87.75 520 LYS A O 1
ATOM 4131 N N . ASP A 1 521 ? -14.516 -1.605 20.266 1 90.44 521 ASP A N 1
ATOM 4132 C CA . ASP A 1 521 ? -15.289 -0.456 20.734 1 90.44 521 ASP A CA 1
ATOM 4133 C C . ASP A 1 521 ? -16.359 -0.881 21.734 1 90.44 521 ASP A C 1
ATOM 4135 O O . ASP A 1 521 ? -17.188 -1.754 21.438 1 90.44 521 ASP A O 1
ATOM 4139 N N . PRO A 1 522 ? -16.344 -0.327 22.875 1 90.5 522 PRO A N 1
ATOM 4140 C CA . PRO A 1 522 ? -17.266 -0.799 23.922 1 90.5 522 PRO A CA 1
ATOM 4141 C C . PRO A 1 522 ? -18.719 -0.541 23.578 1 90.5 522 PRO A C 1
ATOM 4143 O O . PRO A 1 522 ? -19.609 -1.223 24.094 1 90.5 522 PRO A O 1
ATOM 4146 N N . ASP A 1 523 ? -19.016 0.415 22.766 1 89.31 523 ASP A N 1
ATOM 4147 C CA . ASP A 1 523 ? -20.391 0.779 22.422 1 89.31 523 ASP A CA 1
ATOM 4148 C C . ASP A 1 523 ? -20.891 -0.007 21.219 1 89.31 523 ASP A C 1
ATOM 4150 O O . ASP A 1 523 ? -22.047 -0.408 21.156 1 89.31 523 ASP A O 1
ATOM 4154 N N . THR A 1 524 ? -20 -0.199 20.266 1 81.94 524 THR A N 1
ATOM 4155 C CA . THR A 1 524 ? -20.453 -0.768 19 1 81.94 524 THR A CA 1
ATOM 4156 C C . THR A 1 524 ? -20 -2.217 18.859 1 81.94 524 THR A C 1
ATOM 4158 O O . THR A 1 524 ? -20.531 -2.963 18.031 1 81.94 524 THR A O 1
ATOM 4161 N N . GLY A 1 525 ? -18.953 -2.584 19.625 1 81.06 525 GLY A N 1
ATOM 4162 C CA . GLY A 1 525 ? -18.391 -3.918 19.5 1 81.06 525 GLY A CA 1
ATOM 4163 C C . GLY A 1 525 ? -17.484 -4.078 18.297 1 81.06 525 GLY A C 1
ATOM 4164 O O . GLY A 1 525 ? -16.938 -5.156 18.062 1 81.06 525 GLY A O 1
ATOM 4165 N N . GLU A 1 526 ? -17.297 -3.049 17.516 1 79.19 526 GLU A N 1
ATOM 4166 C CA . GLU A 1 526 ? -16.484 -3.129 16.312 1 79.19 526 GLU A CA 1
ATOM 4167 C C . GLU A 1 526 ? -14.992 -3.17 16.656 1 79.19 526 GLU A C 1
ATOM 4169 O O . GLU A 1 526 ? -14.57 -2.604 17.672 1 79.19 526 GLU A O 1
ATOM 4174 N N . PRO A 1 527 ? -14.195 -3.857 15.758 1 80.88 527 PRO A N 1
ATOM 4175 C CA . PRO A 1 527 ? -12.75 -3.77 15.969 1 80.88 527 PRO A CA 1
ATOM 4176 C C . PRO A 1 527 ? -12.211 -2.355 15.766 1 80.88 527 PRO A C 1
ATOM 4178 O O . PRO A 1 527 ? -12.672 -1.635 14.875 1 80.88 527 PRO A O 1
ATOM 4181 N N . VAL A 1 528 ? -11.242 -2.064 16.531 1 91.56 528 VAL A N 1
ATOM 4182 C CA . VAL A 1 528 ? -10.703 -0.707 16.531 1 91.56 528 VAL A CA 1
ATOM 4183 C C . VAL A 1 528 ? -9.453 -0.645 15.656 1 91.56 528 VAL A C 1
ATOM 4185 O O . VAL A 1 528 ? -9.203 0.359 14.984 1 91.56 528 VAL A O 1
ATOM 4188 N N . PHE A 1 529 ? -8.688 -1.708 15.617 1 92.12 529 PHE A N 1
ATOM 4189 C CA . PHE A 1 529 ? -7.438 -1.754 14.867 1 92.12 529 PHE A CA 1
ATOM 4190 C C . PHE A 1 529 ? -7.66 -2.348 13.484 1 92.12 529 PHE A C 1
ATOM 4192 O O . PHE A 1 529 ? -8.359 -3.355 13.336 1 92.12 529 PHE A O 1
ATOM 4199 N N . SER A 1 530 ? -7.164 -1.664 12.477 1 88.31 530 SER A N 1
ATOM 4200 C CA . SER A 1 530 ? -7.316 -2.148 11.102 1 88.31 530 SER A CA 1
ATOM 4201 C C . SER A 1 530 ? -6.105 -2.971 10.672 1 88.31 530 SER A C 1
ATOM 4203 O O . SER A 1 530 ? -6.223 -3.855 9.82 1 88.31 530 SER A O 1
ATOM 4205 N N . LEU A 1 531 ? -4.988 -2.658 11.203 1 90.06 531 LEU A N 1
ATOM 4206 C CA . LEU A 1 531 ? -3.734 -3.309 10.844 1 90.06 531 LEU A CA 1
ATOM 4207 C C . LEU A 1 531 ? -2.795 -3.379 12.039 1 90.06 531 LEU A C 1
ATOM 4209 O O . LEU A 1 531 ? -2.668 -2.41 12.797 1 90.06 531 LEU A O 1
ATOM 4213 N N . ILE A 1 532 ? -2.238 -4.543 12.281 1 92.38 532 ILE A N 1
ATOM 4214 C CA . ILE A 1 532 ? -1.186 -4.762 13.266 1 92.38 532 ILE A CA 1
ATOM 4215 C C . ILE A 1 532 ? -0.055 -5.574 12.641 1 92.38 532 ILE A C 1
ATOM 4217 O O . ILE A 1 532 ? -0.268 -6.703 12.195 1 92.38 532 ILE A O 1
ATOM 4221 N N . MET A 1 533 ? 1.179 -5.016 12.578 1 91.94 533 MET A N 1
ATOM 4222 C CA . MET A 1 533 ? 2.316 -5.656 11.922 1 91.94 533 MET A CA 1
ATOM 4223 C C . MET A 1 533 ? 3.545 -5.633 12.828 1 91.94 533 MET A C 1
ATOM 4225 O O . MET A 1 533 ? 3.723 -4.699 13.609 1 91.94 533 MET A O 1
ATOM 4229 N N . THR A 1 534 ? 4.352 -6.695 12.727 1 92.94 534 THR A N 1
ATOM 4230 C CA . THR A 1 534 ? 5.691 -6.652 13.297 1 92.94 534 THR A CA 1
ATOM 4231 C C . THR A 1 534 ? 6.59 -5.711 12.5 1 92.94 534 THR A C 1
ATOM 4233 O O . THR A 1 534 ? 6.246 -5.312 11.383 1 92.94 534 THR A O 1
ATOM 4236 N N . LYS A 1 535 ? 7.664 -5.379 13.148 1 93.06 535 LYS A N 1
ATOM 4237 C CA . LYS A 1 535 ? 8.672 -4.551 12.492 1 93.06 535 LYS A CA 1
ATOM 4238 C C . LYS A 1 535 ? 9.125 -5.18 11.172 1 93.06 535 LYS A C 1
ATOM 4240 O O . LYS A 1 535 ? 9.25 -4.492 10.164 1 93.06 535 LYS A O 1
ATOM 4245 N N . ASP A 1 536 ? 9.32 -6.43 11.125 1 87.44 536 ASP A N 1
ATOM 4246 C CA . ASP A 1 536 ? 9.781 -7.133 9.93 1 87.44 536 ASP A CA 1
ATOM 4247 C C . ASP A 1 536 ? 8.711 -7.105 8.836 1 87.44 536 ASP A C 1
ATOM 4249 O O . ASP A 1 536 ? 9.031 -7.004 7.652 1 87.44 536 ASP A O 1
ATOM 4253 N N . GLU A 1 537 ? 7.52 -7.176 9.242 1 86.94 537 GLU A N 1
ATOM 4254 C CA . GLU A 1 537 ? 6.406 -7.18 8.297 1 86.94 537 GLU A CA 1
ATOM 4255 C C . GLU A 1 537 ? 6.18 -5.793 7.703 1 86.94 537 GLU A C 1
ATOM 4257 O O . GLU A 1 537 ? 5.719 -5.664 6.566 1 86.94 537 GLU A O 1
ATOM 4262 N N . ALA A 1 538 ? 6.539 -4.719 8.398 1 91.56 538 ALA A N 1
ATOM 4263 C CA . ALA A 1 538 ? 6.172 -3.352 8.047 1 91.56 538 ALA A CA 1
ATOM 4264 C C . ALA A 1 538 ? 7.18 -2.752 7.066 1 91.56 538 ALA A C 1
ATOM 4266 O O . ALA A 1 538 ? 7.023 -1.612 6.625 1 91.56 538 ALA A O 1
ATOM 4267 N N . LYS A 1 539 ? 8.141 -3.496 6.609 1 88.12 539 LYS A N 1
ATOM 4268 C CA . LYS A 1 539 ? 9.203 -2.979 5.75 1 88.12 539 LYS A CA 1
ATOM 4269 C C . LYS A 1 539 ? 8.648 -2.48 4.422 1 88.12 539 LYS A C 1
ATOM 4271 O O . LYS A 1 539 ? 9.078 -1.442 3.912 1 88.12 539 LYS A O 1
ATOM 4276 N N . SER A 1 540 ? 7.715 -3.182 3.918 1 82.56 540 SER A N 1
ATOM 4277 C CA . SER A 1 540 ? 7.195 -2.824 2.604 1 82.56 540 SER A CA 1
ATOM 4278 C C . SER A 1 540 ? 6.285 -1.604 2.684 1 82.56 540 SER A C 1
ATOM 4280 O O . SER A 1 540 ? 5.91 -1.033 1.655 1 82.56 540 SER A O 1
ATOM 4282 N N . LEU A 1 541 ? 5.926 -1.18 3.936 1 88.88 541 LEU A N 1
ATOM 4283 C CA . LEU A 1 541 ? 5.219 0.08 4.141 1 88.88 541 LEU A CA 1
ATOM 4284 C C . LEU A 1 541 ? 6.203 1.232 4.32 1 88.88 541 LEU A C 1
ATOM 4286 O O . LEU A 1 541 ? 5.805 2.342 4.68 1 88.88 541 LEU A O 1
ATOM 4290 N N . GLY A 1 542 ? 7.441 0.961 4.141 1 90.94 542 GLY A N 1
ATOM 4291 C CA . GLY A 1 542 ? 8.484 1.971 4.234 1 90.94 542 GLY A CA 1
ATOM 4292 C C . GLY A 1 542 ? 9.047 2.123 5.637 1 90.94 542 GLY A C 1
ATOM 4293 O O . GLY A 1 542 ? 9.781 3.072 5.918 1 90.94 542 GLY A O 1
ATOM 4294 N N . LEU A 1 543 ? 8.695 1.229 6.551 1 93.75 543 LEU A N 1
ATOM 4295 C CA . LEU A 1 543 ? 9.148 1.307 7.941 1 93.75 543 LEU A CA 1
ATOM 4296 C C . LEU A 1 543 ? 10.188 0.237 8.234 1 93.75 543 LEU A C 1
ATOM 4298 O O . LEU A 1 543 ? 9.852 -0.94 8.391 1 93.75 543 LEU A O 1
ATOM 4302 N N . TYR A 1 544 ? 11.359 0.617 8.281 1 89.94 544 TYR A N 1
ATOM 4303 C CA . TYR A 1 544 ? 12.484 -0.245 8.633 1 89.94 544 TYR A CA 1
ATOM 4304 C C . TYR A 1 544 ? 13.633 0.568 9.219 1 89.94 544 TYR A C 1
ATOM 4306 O O . TYR A 1 544 ? 13.586 1.801 9.227 1 89.94 544 TYR A O 1
ATOM 4314 N N . GLY A 1 545 ? 14.57 -0.106 9.82 1 90.25 545 GLY A N 1
ATOM 4315 C CA . GLY A 1 545 ? 15.664 0.58 10.484 1 90.25 545 GLY A CA 1
ATOM 4316 C C . GLY A 1 545 ? 15.5 0.646 11.992 1 90.25 545 GLY A C 1
ATOM 4317 O O . GLY A 1 545 ? 14.539 0.103 12.547 1 90.25 545 GLY A O 1
ATOM 4318 N N . ASP A 1 546 ? 16.344 1.407 12.648 1 92 546 ASP A N 1
ATOM 4319 C CA . ASP A 1 546 ? 16.469 1.354 14.102 1 92 546 ASP A CA 1
ATOM 4320 C C . ASP A 1 546 ? 15.477 2.307 14.766 1 92 546 ASP A C 1
ATOM 4322 O O . ASP A 1 546 ? 15.234 2.217 15.969 1 92 546 ASP A O 1
ATOM 4326 N N . ARG A 1 547 ? 14.891 3.205 14 1 97.19 547 ARG A N 1
ATOM 4327 C CA . ARG A 1 547 ? 14.016 4.215 14.586 1 97.19 547 ARG A CA 1
ATOM 4328 C C . ARG A 1 547 ? 12.547 3.832 14.414 1 97.19 547 ARG A C 1
ATOM 4330 O O . ARG A 1 547 ? 11.672 4.695 14.461 1 97.19 547 ARG A O 1
ATOM 4337 N N . VAL A 1 548 ? 12.32 2.523 14.125 1 97.25 548 VAL A N 1
ATOM 4338 C CA . VAL A 1 548 ? 10.969 2.016 13.93 1 97.25 548 VAL A CA 1
ATOM 4339 C C . VAL A 1 548 ? 10.578 1.127 15.109 1 97.25 548 VAL A C 1
ATOM 4341 O O . VAL A 1 548 ? 11.414 0.403 15.656 1 97.25 548 VAL A O 1
ATOM 4344 N N . GLY A 1 549 ? 9.305 1.211 15.531 1 97.75 549 GLY A N 1
ATOM 4345 C CA . GLY A 1 549 ? 8.789 0.4 16.625 1 97.75 549 GLY A CA 1
ATOM 4346 C C . GLY A 1 549 ? 8.789 -1.086 16.312 1 97.75 549 GLY A C 1
ATOM 4347 O O . GLY A 1 549 ? 8.891 -1.484 15.148 1 97.75 549 GLY A O 1
ATOM 4348 N N . ASP A 1 550 ? 8.711 -1.881 17.375 1 97.94 550 ASP A N 1
ATOM 4349 C CA . ASP A 1 550 ? 8.742 -3.336 17.25 1 97.94 550 ASP A CA 1
ATOM 4350 C C . ASP A 1 550 ? 7.402 -3.879 16.766 1 97.94 550 ASP A C 1
ATOM 4352 O O . ASP A 1 550 ? 7.34 -4.961 16.188 1 97.94 550 ASP A O 1
ATOM 4356 N N . VAL A 1 551 ? 6.367 -3.143 17.094 1 97.12 551 VAL A N 1
ATOM 4357 C CA . VAL A 1 551 ? 5.027 -3.373 16.562 1 97.12 551 VAL A CA 1
ATOM 4358 C C . VAL A 1 551 ? 4.457 -2.066 16.016 1 97.12 551 VAL A C 1
ATOM 4360 O O . VAL A 1 551 ? 4.512 -1.029 16.672 1 97.12 551 VAL A O 1
ATOM 4363 N N . VAL A 1 552 ? 3.982 -2.055 14.789 1 96.94 552 VAL A N 1
ATOM 4364 C CA . VAL A 1 552 ? 3.307 -0.906 14.195 1 96.94 552 VAL A CA 1
ATOM 4365 C C . VAL A 1 552 ? 1.841 -1.246 13.938 1 96.94 552 VAL A C 1
ATOM 4367 O O . VAL A 1 552 ? 1.499 -2.408 13.703 1 96.94 552 VAL A O 1
ATOM 4370 N N . PHE A 1 553 ? 0.97 -0.295 14.047 1 96.5 553 PHE A N 1
ATOM 4371 C CA . PHE A 1 553 ? -0.455 -0.571 13.898 1 96.5 553 PHE A CA 1
ATOM 4372 C C . PHE A 1 553 ? -1.17 0.606 13.242 1 96.5 553 PHE A C 1
ATOM 4374 O O . PHE A 1 553 ? -0.617 1.704 13.156 1 96.5 553 PHE A O 1
ATOM 4381 N N . SER A 1 554 ? -2.297 0.424 12.664 1 96 554 SER A N 1
ATOM 4382 C CA . SER A 1 554 ? -3.254 1.438 12.234 1 96 554 SER A CA 1
ATOM 4383 C C . SER A 1 554 ? -4.621 1.211 12.867 1 96 554 SER A C 1
ATOM 4385 O O . SER A 1 554 ? -5.051 0.068 13.039 1 96 554 SER A O 1
ATOM 4387 N N . LEU A 1 555 ? -5.219 2.275 13.25 1 96.38 555 LEU A N 1
ATOM 4388 C CA . LEU A 1 555 ? -6.613 2.215 13.672 1 96.38 555 LEU A CA 1
ATOM 4389 C C . LEU A 1 555 ? -7.547 2.322 12.469 1 96.38 555 LEU A C 1
ATOM 4391 O O . LEU A 1 555 ? -7.094 2.543 11.344 1 96.38 555 LEU A O 1
ATOM 4395 N N . ARG A 1 556 ? -8.812 2.1 12.727 1 91.75 556 ARG A N 1
ATOM 4396 C CA . ARG A 1 556 ? -9.859 2.322 11.742 1 91.75 556 ARG A CA 1
ATOM 4397 C C . ARG A 1 556 ? -10.344 3.77 11.766 1 91.75 556 ARG A C 1
ATOM 4399 O O . ARG A 1 556 ? -10.164 4.469 12.766 1 91.75 556 ARG A O 1
ATOM 4406 N N . PRO A 1 557 ? -10.977 4.234 10.617 1 91.75 557 PRO A N 1
ATOM 4407 C CA . PRO A 1 557 ? -11.562 5.574 10.648 1 91.75 557 PRO A CA 1
ATOM 4408 C C . PRO A 1 557 ? -12.508 5.773 11.828 1 91.75 557 PRO A C 1
ATOM 4410 O O . PRO A 1 557 ? -13.273 4.871 12.172 1 91.75 557 PRO A O 1
ATOM 4413 N N . GLY A 1 558 ? -12.414 6.941 12.461 1 95.38 558 GLY A N 1
ATOM 4414 C CA . GLY A 1 558 ? -13.258 7.242 13.609 1 95.38 558 GLY A CA 1
ATOM 4415 C C . GLY A 1 558 ? -12.508 7.211 14.93 1 95.38 558 GLY A C 1
ATOM 4416 O O . GLY A 1 558 ? -13.008 7.68 15.945 1 95.38 558 GLY A O 1
ATOM 4417 N N . TYR A 1 559 ? -11.289 6.703 14.914 1 97.19 559 TYR A N 1
ATOM 4418 C CA . TYR A 1 559 ? -10.516 6.578 16.141 1 97.19 559 TYR A CA 1
ATOM 4419 C C . TYR A 1 559 ? -9.195 7.336 16.031 1 97.19 559 TYR A C 1
ATOM 4421 O O . TYR A 1 559 ? -8.742 7.652 14.93 1 97.19 559 TYR A O 1
ATOM 4429 N N . ALA A 1 560 ? -8.602 7.734 17.141 1 98.12 560 ALA A N 1
ATOM 4430 C CA . ALA A 1 560 ? -7.281 8.359 17.234 1 98.12 560 ALA A CA 1
ATOM 4431 C C . ALA A 1 560 ? -6.434 7.688 18.312 1 98.12 560 ALA A C 1
ATOM 4433 O O . ALA A 1 560 ? -6.867 7.562 19.469 1 98.12 560 ALA A O 1
ATOM 4434 N N . ALA A 1 561 ? -5.254 7.215 17.922 1 97.94 561 ALA A N 1
ATOM 4435 C CA . ALA A 1 561 ? -4.328 6.695 18.922 1 97.94 561 ALA A CA 1
ATOM 4436 C C . ALA A 1 561 ? -3.787 7.816 19.797 1 97.94 561 ALA A C 1
ATOM 4438 O O . ALA A 1 561 ? -3.328 8.844 19.297 1 97.94 561 ALA A O 1
ATOM 4439 N N . TRP A 1 562 ? -3.859 7.594 21.031 1 95.19 562 TRP A N 1
ATOM 4440 C CA . TRP A 1 562 ? -3.523 8.672 21.953 1 95.19 562 TRP A CA 1
ATOM 4441 C C . TRP A 1 562 ? -2.475 8.227 22.969 1 95.19 562 TRP A C 1
ATOM 4443 O O . TRP A 1 562 ? -2.465 7.062 23.391 1 95.19 562 TRP A O 1
ATOM 4453 N N . GLY A 1 563 ? -1.604 9.148 23.297 1 90.5 563 GLY A N 1
ATOM 4454 C CA . GLY A 1 563 ? -0.576 8.898 24.297 1 90.5 563 GLY A CA 1
ATOM 4455 C C . GLY A 1 563 ? -1.069 9.07 25.719 1 90.5 563 GLY A C 1
ATOM 4456 O O . GLY A 1 563 ? -2.236 9.398 25.938 1 90.5 563 GLY A O 1
ATOM 4457 N N . GLY A 1 564 ? -0.168 8.875 26.641 1 88.94 564 GLY A N 1
ATOM 4458 C CA . GLY A 1 564 ? -0.539 8.922 28.047 1 88.94 564 GLY A CA 1
ATOM 4459 C C . GLY A 1 564 ? -1.159 7.633 28.547 1 88.94 564 GLY A C 1
ATOM 4460 O O . GLY A 1 564 ? -1.319 6.68 27.781 1 88.94 564 GLY A O 1
ATOM 4461 N N . LEU A 1 565 ? -1.316 7.559 29.766 1 92.06 565 LEU A N 1
ATOM 4462 C CA . LEU A 1 565 ? -1.87 6.363 30.391 1 92.06 565 LEU A CA 1
ATOM 4463 C C . LEU A 1 565 ? -2.986 6.73 31.359 1 92.06 565 LEU A C 1
ATOM 4465 O O . LEU A 1 565 ? -2.801 7.578 32.25 1 92.06 565 LEU A O 1
ATOM 4469 N N . LYS A 1 566 ? -4.125 6.27 31.047 1 90.62 566 LYS A N 1
ATOM 4470 C CA . LYS A 1 566 ? -5.258 6.312 31.969 1 90.62 566 LYS A CA 1
ATOM 4471 C C . LYS A 1 566 ? -5.57 4.922 32.5 1 90.62 566 LYS A C 1
ATOM 4473 O O . LYS A 1 566 ? -6.172 4.098 31.812 1 90.62 566 LYS A O 1
ATOM 4478 N N . VAL A 1 567 ? -5.312 4.773 33.75 1 87.62 567 VAL A N 1
ATOM 4479 C CA . VAL A 1 567 ? -5.438 3.443 34.344 1 87.62 567 VAL A CA 1
ATOM 4480 C C . VAL A 1 567 ? -6.887 2.971 34.25 1 87.62 567 VAL A C 1
ATOM 4482 O O . VAL A 1 567 ? -7.805 3.672 34.656 1 87.62 567 VAL A O 1
ATOM 4485 N N . GLY A 1 568 ? -7.055 1.866 33.688 1 83.94 568 GLY A N 1
ATOM 4486 C CA . GLY A 1 568 ? -8.336 1.183 33.656 1 83.94 568 GLY A CA 1
ATOM 4487 C C . GLY A 1 568 ? -9.25 1.685 32.531 1 83.94 568 GLY A C 1
ATOM 4488 O O . GLY A 1 568 ? -10.344 1.142 32.344 1 83.94 568 GLY A O 1
ATOM 4489 N N . THR A 1 569 ? -8.805 2.713 31.812 1 92.69 569 THR A N 1
ATOM 4490 C CA . THR A 1 569 ? -9.648 3.285 30.781 1 92.69 569 THR A CA 1
ATOM 4491 C C . THR A 1 569 ? -8.914 3.314 29.438 1 92.69 569 THR A C 1
ATOM 4493 O O . THR A 1 569 ? -7.898 3.998 29.297 1 92.69 569 THR A O 1
ATOM 4496 N N . ILE A 1 570 ? -9.492 2.613 28.438 1 95.94 570 ILE A N 1
ATOM 4497 C CA . ILE A 1 570 ? -8.883 2.508 27.125 1 95.94 570 ILE A CA 1
ATOM 4498 C C . ILE A 1 570 ? -9.453 3.582 26.203 1 95.94 570 ILE A C 1
ATOM 4500 O O . ILE A 1 570 ? -8.75 4.098 25.328 1 95.94 570 ILE A O 1
ATOM 4504 N N . PHE A 1 571 ? -10.711 3.939 26.469 1 97.38 571 PHE A N 1
ATOM 4505 C CA . PHE A 1 571 ? -11.398 4.812 25.516 1 97.38 571 PHE A CA 1
ATOM 4506 C C . PHE A 1 571 ? -11.836 6.105 26.188 1 97.38 571 PHE A C 1
ATOM 4508 O O . PHE A 1 571 ? -12.258 6.098 27.344 1 97.38 571 PHE A O 1
ATOM 4515 N N . GLU A 1 572 ? -11.672 7.18 25.5 1 96.81 572 GLU A N 1
ATOM 4516 C CA . GLU A 1 572 ? -12.273 8.461 25.844 1 96.81 572 GLU A CA 1
ATOM 4517 C C . GLU A 1 572 ? -13.062 9.031 24.672 1 96.81 572 GLU A C 1
ATOM 4519 O O . GLU A 1 572 ? -12.555 9.109 23.547 1 96.81 572 GLU A O 1
ATOM 4524 N N . ASP A 1 573 ? -14.289 9.367 24.938 1 97.19 573 ASP A N 1
ATOM 4525 C CA . ASP A 1 573 ? -15.102 9.961 23.875 1 97.19 573 ASP A CA 1
ATOM 4526 C C . ASP A 1 573 ? -14.539 11.32 23.453 1 97.19 573 ASP A C 1
ATOM 4528 O O . ASP A 1 573 ? -14.094 12.102 24.297 1 97.19 573 ASP A O 1
ATOM 4532 N N . ALA A 1 574 ? -14.539 11.523 22.172 1 97.94 574 ALA A N 1
ATOM 4533 C CA . ALA A 1 574 ? -14.227 12.875 21.703 1 97.94 574 ALA A CA 1
ATOM 4534 C C . ALA A 1 574 ? -15.312 13.867 22.094 1 97.94 574 ALA A C 1
ATOM 4536 O O . ALA A 1 574 ? -16.5 13.555 22.016 1 97.94 574 ALA A O 1
ATOM 4537 N N . VAL A 1 575 ? -14.891 14.969 22.594 1 97.5 575 VAL A N 1
ATOM 4538 C CA . VAL A 1 575 ? -15.805 16.016 23.016 1 97.5 575 VAL A CA 1
ATOM 4539 C C . VAL A 1 575 ? -15.539 17.297 22.219 1 97.5 575 VAL A C 1
ATOM 4541 O O . VAL A 1 575 ? -14.469 17.891 22.344 1 97.5 575 VAL A O 1
ATOM 4544 N N . PRO A 1 576 ? -16.562 17.75 21.422 1 97.25 576 PRO A N 1
ATOM 4545 C CA . PRO A 1 576 ? -16.375 18.953 20.609 1 97.25 576 PRO A CA 1
ATOM 4546 C C . PRO A 1 576 ? -15.867 20.141 21.422 1 97.25 576 PRO A C 1
ATOM 4548 O O . PRO A 1 576 ? -16.328 20.375 22.547 1 97.25 576 PRO A O 1
ATOM 4551 N N . LEU A 1 577 ? -14.828 20.812 20.875 1 96.75 577 LEU A N 1
ATOM 4552 C CA . LEU A 1 577 ? -14.234 22.031 21.406 1 96.75 577 LEU A CA 1
ATOM 4553 C C . LEU A 1 577 ? -13.484 21.766 22.703 1 96.75 577 LEU A C 1
ATOM 4555 O O . LEU A 1 577 ? -13.125 22.703 23.422 1 96.75 577 LEU A O 1
ATOM 4559 N N . LYS A 1 578 ? -13.273 20.562 23.047 1 96.12 578 LYS A N 1
ATOM 4560 C CA . LYS A 1 578 ? -12.492 20.188 24.219 1 96.12 578 LYS A CA 1
ATOM 4561 C C . LYS A 1 578 ? -11.383 19.219 23.859 1 96.12 578 LYS A C 1
ATOM 4563 O O . LYS A 1 578 ? -10.281 19.281 24.422 1 96.12 578 LYS A O 1
ATOM 4568 N N . THR A 1 579 ? -11.742 18.281 23 1 96.38 579 THR A N 1
ATOM 4569 C CA . THR A 1 579 ? -10.758 17.359 22.453 1 96.38 579 THR A CA 1
ATOM 4570 C C . THR A 1 579 ? -10.664 17.5 20.938 1 96.38 579 THR A C 1
ATOM 4572 O O . THR A 1 579 ? -11.453 18.219 20.328 1 96.38 579 THR A O 1
ATOM 4575 N N . VAL A 1 580 ? -9.664 16.828 20.406 1 96.88 580 VAL A N 1
ATOM 4576 C CA . VAL A 1 580 ? -9.602 16.781 18.953 1 96.88 580 VAL A CA 1
ATOM 4577 C C . VAL A 1 580 ? -10.789 15.984 18.406 1 96.88 580 VAL A C 1
ATOM 4579 O O . VAL A 1 580 ? -11.203 14.992 19 1 96.88 580 VAL A O 1
ATOM 4582 N N . VAL A 1 581 ? -11.344 16.438 17.297 1 98.31 581 VAL A N 1
ATOM 4583 C CA . VAL A 1 581 ? -12.43 15.711 16.641 1 98.31 581 VAL A CA 1
ATOM 4584 C C . VAL A 1 581 ? -12.023 15.359 15.203 1 98.31 581 VAL A C 1
ATOM 4586 O O . VAL A 1 581 ? -12.844 14.898 14.414 1 98.31 581 VAL A O 1
ATOM 4589 N N . GLY A 1 582 ? -10.789 15.617 14.805 1 98.44 582 GLY A N 1
ATOM 4590 C CA . GLY A 1 582 ? -10.094 15.18 13.609 1 98.44 582 GLY A CA 1
ATOM 4591 C C . GLY A 1 582 ? -8.68 14.703 13.883 1 98.44 582 GLY A C 1
ATOM 4592 O O . GLY A 1 582 ? -7.973 15.273 14.711 1 98.44 582 GLY A O 1
ATOM 4593 N N . TRP A 1 583 ? -8.305 13.594 13.195 1 98 583 TRP A N 1
ATOM 4594 C CA . TRP A 1 583 ? -6.973 13.062 13.461 1 98 583 TRP A CA 1
ATOM 4595 C C . TRP A 1 583 ? -6.406 12.375 12.227 1 98 583 TRP A C 1
ATOM 4597 O O . TRP A 1 583 ? -7.113 12.195 11.227 1 98 583 TRP A O 1
ATOM 4607 N N . HIS A 1 584 ? -5.09 12.125 12.289 1 97.44 584 HIS A N 1
ATOM 4608 C CA . HIS A 1 584 ? -4.352 11.484 11.211 1 97.44 584 HIS A CA 1
ATOM 4609 C C . HIS A 1 584 ? -3.23 10.609 11.75 1 97.44 584 HIS A C 1
ATOM 4611 O O . HIS A 1 584 ? -3.229 10.25 12.93 1 97.44 584 HIS A O 1
ATOM 4617 N N . SER A 1 585 ? -2.316 10.062 10.984 1 95.69 585 SER A N 1
ATOM 4618 C CA . SER A 1 585 ? -1.16 9.242 11.328 1 95.69 585 SER A CA 1
ATOM 4619 C C . SER A 1 585 ? -1.35 7.801 10.867 1 95.69 585 SER A C 1
ATOM 4621 O O . SER A 1 585 ? -0.39 7.027 10.82 1 95.69 585 SER A O 1
ATOM 4623 N N . ASP A 1 586 ? -2.539 7.406 10.531 1 96.44 586 ASP A N 1
ATOM 4624 C CA . ASP A 1 586 ? -2.85 6 10.289 1 96.44 586 ASP A CA 1
ATOM 4625 C C . ASP A 1 586 ? -2.592 5.617 8.836 1 96.44 586 ASP A C 1
ATOM 4627 O O . ASP A 1 586 ? -1.914 6.348 8.109 1 96.44 586 ASP A O 1
ATOM 4631 N N . LEU A 1 587 ? -2.939 4.375 8.492 1 94.38 587 LEU A N 1
ATOM 4632 C CA . LEU A 1 587 ? -2.672 3.793 7.184 1 94.38 587 LEU A CA 1
ATOM 4633 C C . LEU A 1 587 ? -3.17 4.711 6.07 1 94.38 587 LEU A C 1
ATOM 4635 O O . LEU A 1 587 ? -4.367 4.988 5.98 1 94.38 587 LEU A O 1
ATOM 4639 N N . PRO A 1 588 ? -2.271 5.172 5.184 1 94.75 588 PRO A N 1
ATOM 4640 C CA . PRO A 1 588 ? -2.605 6.234 4.234 1 94.75 588 PRO A CA 1
ATOM 4641 C C . PRO A 1 588 ? -3.482 5.746 3.086 1 94.75 588 PRO A C 1
ATOM 4643 O O . PRO A 1 588 ? -3.895 6.543 2.236 1 94.75 588 PRO A O 1
ATOM 4646 N N . TYR A 1 589 ? -3.854 4.574 3.047 1 90.12 589 TYR A N 1
ATOM 4647 C CA . TYR A 1 589 ? -4.641 4.012 1.955 1 90.12 589 TYR A CA 1
ATOM 4648 C C . TYR A 1 589 ? -6.125 4.289 2.154 1 90.12 589 TYR A C 1
ATOM 4650 O O . TYR A 1 589 ? -6.922 4.129 1.228 1 90.12 589 TYR A O 1
ATOM 4658 N N . TYR A 1 590 ? -6.531 4.695 3.348 1 92.38 590 TYR A N 1
ATOM 4659 C CA . TYR A 1 590 ? -7.906 5.137 3.551 1 92.38 590 TYR A CA 1
ATOM 4660 C C . TYR A 1 590 ? -8.172 6.449 2.822 1 92.38 590 TYR A C 1
ATOM 4662 O O . TYR A 1 590 ? -7.336 7.355 2.84 1 92.38 590 TYR A O 1
ATOM 4670 N N . PRO A 1 591 ? -9.305 6.594 2.205 1 90.19 591 PRO A N 1
ATOM 4671 C CA . PRO A 1 591 ? -9.578 7.766 1.374 1 90.19 591 PRO A CA 1
ATOM 4672 C C . PRO A 1 591 ? -9.484 9.078 2.152 1 90.19 591 PRO A C 1
ATOM 4674 O O . PRO A 1 591 ? -9.047 10.094 1.605 1 90.19 591 PRO A O 1
ATOM 4677 N N . GLN A 1 592 ? -9.836 9.055 3.43 1 95.31 592 GLN A N 1
ATOM 4678 C CA . GLN A 1 592 ? -9.836 10.273 4.234 1 95.31 592 GLN A CA 1
ATOM 4679 C C . GLN A 1 592 ? -8.414 10.766 4.484 1 95.31 592 GLN A C 1
ATOM 4681 O O . GLN A 1 592 ? -8.211 11.906 4.895 1 95.31 592 GLN A O 1
ATOM 4686 N N . LEU A 1 593 ? -7.438 9.922 4.203 1 96.94 593 LEU A N 1
ATOM 4687 C CA . LEU A 1 593 ? -6.059 10.297 4.508 1 96.94 593 LEU A CA 1
ATOM 4688 C C . LEU A 1 593 ? -5.281 10.594 3.234 1 96.94 593 LEU A C 1
ATOM 4690 O O . LEU A 1 593 ? -4.082 10.891 3.287 1 96.94 593 LEU A O 1
ATOM 4694 N N . HIS A 1 594 ? -5.973 10.578 2.064 1 95.56 594 HIS A N 1
ATOM 4695 C CA . HIS A 1 594 ? -5.332 10.93 0.803 1 95.56 594 HIS A CA 1
ATOM 4696 C C . HIS A 1 594 ? -4.973 12.414 0.763 1 95.56 594 HIS A C 1
ATOM 4698 O O . HIS A 1 594 ? -5.766 13.258 1.187 1 95.56 594 HIS A O 1
ATOM 4704 N N . ALA A 1 595 ? -3.77 12.617 0.266 1 98.25 595 ALA A N 1
ATOM 4705 C CA . ALA A 1 595 ? -3.299 13.992 0.084 1 98.25 595 ALA A CA 1
ATOM 4706 C C . ALA A 1 595 ? -3.557 14.477 -1.34 1 98.25 595 ALA A C 1
ATOM 4708 O O . ALA A 1 595 ? -3.969 13.695 -2.201 1 98.25 595 ALA A O 1
ATOM 4709 N N . ILE A 1 596 ? -3.373 15.781 -1.575 1 98.5 596 ILE A N 1
ATOM 4710 C CA . ILE A 1 596 ? -3.607 16.375 -2.891 1 98.5 596 ILE A CA 1
ATOM 4711 C C . ILE A 1 596 ? -2.283 16.516 -3.633 1 98.5 596 ILE A C 1
ATOM 4713 O O . ILE A 1 596 ? -1.222 16.609 -3.012 1 98.5 596 ILE A O 1
ATOM 4717 N N . PHE A 1 597 ? -2.377 16.547 -4.918 1 98.19 597 PHE A N 1
ATOM 4718 C CA . PHE A 1 597 ? -1.313 16.938 -5.844 1 98.19 597 PHE A CA 1
ATOM 4719 C C . PHE A 1 597 ? -1.883 17.656 -7.059 1 98.19 597 PHE A C 1
ATOM 4721 O O . PHE A 1 597 ? -2.861 17.188 -7.656 1 98.19 597 PHE A O 1
ATOM 4728 N N . GLY A 1 598 ? -1.209 18.734 -7.406 1 98.44 598 GLY A N 1
ATOM 4729 C CA . GLY A 1 598 ? -1.435 19.438 -8.656 1 98.44 598 GLY A CA 1
ATOM 4730 C C . GLY A 1 598 ? -0.228 20.234 -9.117 1 98.44 598 GLY A C 1
ATOM 4731 O O . GLY A 1 598 ? 0.565 20.703 -8.297 1 98.44 598 GLY A O 1
ATOM 4732 N N . ALA A 1 599 ? -0.075 20.359 -10.398 1 98.44 599 ALA A N 1
ATOM 4733 C CA . ALA A 1 599 ? 1.016 21.156 -10.969 1 98.44 599 ALA A CA 1
ATOM 4734 C C . ALA A 1 599 ? 0.57 21.859 -12.25 1 98.44 599 ALA A C 1
ATOM 4736 O O . ALA A 1 599 ? -0.271 21.344 -12.984 1 98.44 599 ALA A O 1
ATOM 4737 N N . ILE A 1 600 ? 1.109 23 -12.477 1 98.44 600 ILE A N 1
ATOM 4738 C CA . ILE A 1 600 ? 0.795 23.797 -13.648 1 98.44 600 ILE A CA 1
ATOM 4739 C C . ILE A 1 600 ? 2.027 24.594 -14.07 1 98.44 600 ILE A C 1
ATOM 4741 O O . ILE A 1 600 ? 2.881 24.922 -13.242 1 98.44 600 ILE A O 1
ATOM 4745 N N . GLY A 1 601 ? 2.145 24.906 -15.383 1 98.25 601 GLY A N 1
ATOM 4746 C CA . GLY A 1 601 ? 3.17 25.828 -15.836 1 98.25 601 GLY A CA 1
ATOM 4747 C C . GLY A 1 601 ? 4.043 25.266 -16.938 1 98.25 601 GLY A C 1
ATOM 4748 O O . GLY A 1 601 ? 3.57 24.5 -17.781 1 98.25 601 GLY A O 1
ATOM 4749 N N . ALA A 1 602 ? 5.281 25.609 -16.938 1 96.25 602 ALA A N 1
ATOM 4750 C CA . ALA A 1 602 ? 6.246 25.344 -18 1 96.25 602 ALA A CA 1
ATOM 4751 C C . ALA A 1 602 ? 6.312 23.859 -18.328 1 96.25 602 ALA A C 1
ATOM 4753 O O . ALA A 1 602 ? 6.691 23.047 -17.484 1 96.25 602 ALA A O 1
ATOM 4754 N N . ASN A 1 603 ? 5.871 23.469 -19.531 1 91.56 603 ASN A N 1
ATOM 4755 C CA . ASN A 1 603 ? 6.027 22.156 -20.141 1 91.56 603 ASN A CA 1
ATOM 4756 C C . ASN A 1 603 ? 5.227 21.094 -19.391 1 91.56 603 ASN A C 1
ATOM 4758 O O . ASN A 1 603 ? 5.496 19.906 -19.531 1 91.56 603 ASN A O 1
ATOM 4762 N N . ILE A 1 604 ? 4.281 21.516 -18.516 1 94.5 604 ILE A N 1
ATOM 4763 C CA . ILE A 1 604 ? 3.418 20.547 -17.844 1 94.5 604 ILE A CA 1
ATOM 4764 C C . ILE A 1 604 ? 2.303 20.109 -18.781 1 94.5 604 ILE A C 1
ATOM 4766 O O . ILE A 1 604 ? 1.64 20.938 -19.406 1 94.5 604 ILE A O 1
ATOM 4770 N N . GLU A 1 605 ? 2.203 18.828 -18.922 1 86.44 605 GLU A N 1
ATOM 4771 C CA . GLU A 1 605 ? 1.124 18.266 -19.719 1 86.44 605 GLU A CA 1
ATOM 4772 C C . GLU A 1 605 ? -0.199 18.281 -18.953 1 86.44 605 GLU A C 1
ATOM 4774 O O . GLU A 1 605 ? -0.251 17.922 -17.781 1 86.44 605 GLU A O 1
ATOM 4779 N N . HIS A 1 606 ? -1.224 18.797 -19.656 1 90.12 606 HIS A N 1
ATOM 4780 C CA . HIS A 1 606 ? -2.545 18.812 -19.031 1 90.12 606 HIS A CA 1
ATOM 4781 C C . HIS A 1 606 ? -3.092 17.391 -18.875 1 90.12 606 HIS A C 1
ATOM 4783 O O . HIS A 1 606 ? -2.943 16.562 -19.781 1 90.12 606 HIS A O 1
ATOM 4789 N N . GLY A 1 607 ? -3.689 17.109 -17.609 1 86.44 607 GLY A N 1
ATOM 4790 C CA . GLY A 1 607 ? -4.301 15.797 -17.469 1 86.44 607 GLY A CA 1
ATOM 4791 C C . GLY A 1 607 ? -4.574 15.43 -16.016 1 86.44 607 GLY A C 1
ATOM 4792 O O . GLY A 1 607 ? -4.562 16.297 -15.141 1 86.44 607 GLY A O 1
ATOM 4793 N N . GLU A 1 608 ? -5.027 14.188 -15.875 1 85.12 608 GLU A N 1
ATOM 4794 C CA . GLU A 1 608 ? -5.309 13.594 -14.57 1 85.12 608 GLU A CA 1
ATOM 4795 C C . GLU A 1 608 ? -4.496 12.312 -14.359 1 85.12 608 GLU A C 1
ATOM 4797 O O . GLU A 1 608 ? -4.516 11.414 -15.203 1 85.12 608 GLU A O 1
ATOM 4802 N N . LEU A 1 609 ? -3.805 12.352 -13.242 1 82.69 609 LEU A N 1
ATOM 4803 C CA . LEU A 1 609 ? -3.055 11.164 -12.844 1 82.69 609 LEU A CA 1
ATOM 4804 C C . LEU A 1 609 ? -3.902 10.258 -11.961 1 82.69 609 LEU A C 1
ATOM 4806 O O . LEU A 1 609 ? -4.867 10.711 -11.336 1 82.69 609 LEU A O 1
ATOM 4810 N N . GLY A 1 610 ? -3.637 8.977 -11.914 1 79.44 610 GLY A N 1
ATOM 4811 C CA . GLY A 1 610 ? -4.184 8.117 -10.875 1 79.44 610 GLY A CA 1
ATOM 4812 C C . GLY A 1 610 ? -3.658 8.445 -9.492 1 79.44 610 GLY A C 1
ATOM 4813 O O . GLY A 1 610 ? -3.377 9.609 -9.195 1 79.44 610 GLY A O 1
ATOM 4814 N N . TYR A 1 611 ? -3.604 7.426 -8.664 1 84.19 611 TYR A N 1
ATOM 4815 C CA . TYR A 1 611 ? -2.979 7.602 -7.355 1 84.19 611 TYR A CA 1
ATOM 4816 C C . TYR A 1 611 ? -1.459 7.645 -7.48 1 84.19 611 TYR A C 1
ATOM 4818 O O . TYR A 1 611 ? -0.869 6.848 -8.219 1 84.19 611 TYR A O 1
ATOM 4826 N N . ILE A 1 612 ? -0.9 8.617 -6.906 1 87.44 612 ILE A N 1
ATOM 4827 C CA . ILE A 1 612 ? 0.552 8.75 -6.922 1 87.44 612 ILE A CA 1
ATOM 4828 C C . ILE A 1 612 ? 1.099 8.602 -5.504 1 87.44 612 ILE A C 1
ATOM 4830 O O . ILE A 1 612 ? 0.331 8.516 -4.539 1 87.44 612 ILE A O 1
ATOM 4834 N N . HIS A 1 613 ? 2.422 8.555 -5.398 1 89.94 613 HIS A N 1
ATOM 4835 C CA . HIS A 1 613 ? 3.07 8.43 -4.098 1 89.94 613 HIS A CA 1
ATOM 4836 C C . HIS A 1 613 ? 3.908 9.664 -3.775 1 89.94 613 HIS A C 1
ATOM 4838 O O . HIS A 1 613 ? 4.527 10.25 -4.668 1 89.94 613 HIS A O 1
ATOM 4844 N N . SER A 1 614 ? 3.975 9.953 -2.527 1 96.25 614 SER A N 1
ATOM 4845 C CA . SER A 1 614 ? 4.656 11.18 -2.119 1 96.25 614 SER A CA 1
ATOM 4846 C C . SER A 1 614 ? 6.16 11.078 -2.344 1 96.25 614 SER A C 1
ATOM 4848 O O . SER A 1 614 ? 6.852 12.094 -2.422 1 96.25 614 SER A O 1
ATOM 4850 N N . THR A 1 615 ? 6.699 9.898 -2.436 1 93.56 615 THR A N 1
ATOM 4851 C CA . THR A 1 615 ? 8.125 9.719 -2.701 1 93.56 615 THR A CA 1
ATOM 4852 C C . THR A 1 615 ? 8.484 10.25 -4.086 1 93.56 615 THR A C 1
ATOM 4854 O O . THR A 1 615 ? 9.664 10.422 -4.402 1 93.56 615 THR A O 1
ATOM 4857 N N . SER A 1 616 ? 7.531 10.555 -4.93 1 90.75 616 SER A N 1
ATOM 4858 C CA . SER A 1 616 ? 7.766 10.984 -6.305 1 90.75 616 SER A CA 1
ATOM 4859 C C . SER A 1 616 ? 7.984 12.492 -6.383 1 90.75 616 SER A C 1
ATOM 4861 O O . SER A 1 616 ? 8.422 13.016 -7.414 1 90.75 616 SER A O 1
ATOM 4863 N N . ILE A 1 617 ? 7.766 13.227 -5.32 1 97.38 617 ILE A N 1
ATOM 4864 C CA . ILE A 1 617 ? 7.668 14.68 -5.41 1 97.38 617 ILE A CA 1
ATOM 4865 C C . ILE A 1 617 ? 9.055 15.273 -5.617 1 97.38 617 ILE A C 1
ATOM 4867 O O . ILE A 1 617 ? 9.297 15.977 -6.605 1 97.38 617 ILE A O 1
ATOM 4871 N N . ALA A 1 618 ? 10 15 -4.766 1 97.88 618 ALA A N 1
ATOM 4872 C CA . ALA A 1 618 ? 11.336 15.578 -4.879 1 97.88 618 ALA A CA 1
ATOM 4873 C C . ALA A 1 618 ? 12 15.18 -6.191 1 97.88 618 ALA A C 1
ATOM 4875 O O . ALA A 1 618 ? 12.555 16.016 -6.898 1 97.88 618 ALA A O 1
ATOM 4876 N N . PRO A 1 619 ? 11.898 13.914 -6.59 1 91.69 619 PRO A N 1
ATOM 4877 C CA . PRO A 1 619 ? 12.461 13.539 -7.887 1 91.69 619 PRO A CA 1
ATOM 4878 C C . PRO A 1 619 ? 11.82 14.281 -9.055 1 91.69 619 PRO A C 1
ATOM 4880 O O . PRO A 1 619 ? 12.492 14.609 -10.031 1 91.69 619 PRO A O 1
ATOM 4883 N N . THR A 1 620 ? 10.547 14.523 -8.969 1 92.88 620 THR A N 1
ATOM 4884 C CA . THR A 1 620 ? 9.859 15.25 -10.023 1 92.88 620 THR A CA 1
ATOM 4885 C C . THR A 1 620 ? 10.352 16.688 -10.109 1 92.88 620 THR A C 1
ATOM 4887 O O . THR A 1 620 ? 10.602 17.203 -11.195 1 92.88 620 THR A O 1
ATOM 4890 N N . ILE A 1 621 ? 10.523 17.312 -9 1 98.12 621 ILE A N 1
ATOM 4891 C CA . ILE A 1 621 ? 10.977 18.703 -8.969 1 98.12 621 ILE A CA 1
ATOM 4892 C C . ILE A 1 621 ? 12.383 18.797 -9.555 1 98.12 621 ILE A C 1
ATOM 4894 O O . ILE A 1 621 ? 12.664 19.672 -10.383 1 98.12 621 ILE A O 1
ATOM 4898 N N . THR A 1 622 ? 13.266 17.938 -9.156 1 96.12 622 THR A N 1
ATOM 4899 C CA . THR A 1 622 ? 14.641 17.984 -9.633 1 96.12 622 THR A CA 1
ATOM 4900 C C . THR A 1 622 ? 14.711 17.672 -11.117 1 96.12 622 THR A C 1
ATOM 4902 O O . THR A 1 622 ? 15.539 18.219 -11.844 1 96.12 622 THR A O 1
ATOM 4905 N N . TYR A 1 623 ? 13.836 16.812 -11.523 1 89.75 623 TYR A N 1
ATOM 4906 C CA . TYR A 1 623 ? 13.742 16.516 -12.953 1 89.75 623 TYR A CA 1
ATOM 4907 C C . TYR A 1 623 ? 13.344 17.75 -13.742 1 89.75 623 TYR A C 1
ATOM 4909 O O . TYR A 1 623 ? 13.93 18.031 -14.789 1 89.75 623 TYR A O 1
ATOM 4917 N N . LEU A 1 624 ? 12.414 18.484 -13.281 1 93.88 624 LEU A N 1
ATOM 4918 C CA . LEU A 1 624 ? 11.961 19.719 -13.922 1 93.88 624 LEU A CA 1
ATOM 4919 C C . LEU A 1 624 ? 13.086 20.734 -14 1 93.88 624 LEU A C 1
ATOM 4921 O O . LEU A 1 624 ? 13.211 21.453 -14.992 1 93.88 624 LEU A O 1
ATOM 4925 N N . LEU A 1 625 ? 13.922 20.719 -13.016 1 96.56 625 LEU A N 1
ATOM 4926 C CA . LEU A 1 625 ? 14.992 21.703 -12.922 1 96.56 625 LEU A CA 1
ATOM 4927 C C . LEU A 1 625 ? 16.25 21.219 -13.633 1 96.56 625 LEU A C 1
ATOM 4929 O O . LEU A 1 625 ? 17.25 21.922 -13.703 1 96.56 625 LEU A O 1
ATOM 4933 N N . GLY A 1 626 ? 16.203 20.016 -14.086 1 91.75 626 GLY A N 1
ATOM 4934 C CA . GLY A 1 626 ? 17.297 19.469 -14.875 1 91.75 626 GLY A CA 1
ATOM 4935 C C . GLY A 1 626 ? 18.5 19.078 -14.039 1 91.75 626 GLY A C 1
ATOM 4936 O O . GLY A 1 626 ? 19.641 19.266 -14.461 1 91.75 626 GLY A O 1
ATOM 4937 N N . ILE A 1 627 ? 18.266 18.656 -12.844 1 93.19 627 ILE A N 1
ATOM 4938 C CA . ILE A 1 627 ? 19.359 18.219 -11.984 1 93.19 627 ILE A CA 1
ATOM 4939 C C . ILE A 1 627 ? 19.078 16.828 -11.43 1 93.19 627 ILE A C 1
ATOM 4941 O O . ILE A 1 627 ? 17.984 16.281 -11.641 1 93.19 627 ILE A O 1
ATOM 4945 N N . ASP A 1 628 ? 20.047 16.234 -10.688 1 89.12 628 ASP A N 1
ATOM 4946 C CA . ASP A 1 628 ? 19.891 14.922 -10.078 1 89.12 628 ASP A CA 1
ATOM 4947 C C . ASP A 1 628 ? 19 14.984 -8.844 1 89.12 628 ASP A C 1
ATOM 4949 O O . ASP A 1 628 ? 18.984 15.992 -8.133 1 89.12 628 ASP A O 1
ATOM 4953 N N . PRO A 1 629 ? 18.266 13.852 -8.617 1 92.12 629 PRO A N 1
ATOM 4954 C CA . PRO A 1 629 ? 17.438 13.836 -7.41 1 92.12 629 PRO A CA 1
ATOM 4955 C C . PRO A 1 629 ? 18.266 13.789 -6.129 1 92.12 629 PRO A C 1
ATOM 4957 O O . PRO A 1 629 ? 19.5 13.633 -6.191 1 92.12 629 PRO A O 1
ATOM 4960 N N . PRO A 1 630 ? 17.516 14 -4.977 1 94.88 630 PRO A N 1
ATOM 4961 C CA . PRO A 1 630 ? 18.25 13.836 -3.719 1 94.88 630 PRO A CA 1
ATOM 4962 C C . PRO A 1 630 ? 18.969 12.492 -3.615 1 94.88 630 PRO A C 1
ATOM 4964 O O . PRO A 1 630 ? 18.469 11.484 -4.125 1 94.88 630 PRO A O 1
ATOM 4967 N N . LEU A 1 631 ? 20.047 12.438 -2.908 1 88.31 631 LEU A N 1
ATOM 4968 C CA . LEU A 1 631 ? 20.938 11.297 -2.869 1 88.31 631 LEU A CA 1
ATOM 4969 C C . LEU A 1 631 ? 20.219 10.047 -2.367 1 88.31 631 LEU A C 1
ATOM 4971 O O . LEU A 1 631 ? 20.516 8.938 -2.793 1 88.31 631 LEU A O 1
ATOM 4975 N N . ASN A 1 632 ? 19.219 10.234 -1.524 1 88.75 632 ASN A N 1
ATOM 4976 C CA . ASN A 1 632 ? 18.578 9.086 -0.878 1 88.75 632 ASN A CA 1
ATOM 4977 C C . ASN A 1 632 ? 17.203 8.797 -1.466 1 88.75 632 ASN A C 1
ATOM 4979 O O . ASN A 1 632 ? 16.453 7.977 -0.936 1 88.75 632 ASN A O 1
ATOM 4983 N N . ALA A 1 633 ? 16.875 9.445 -2.506 1 89.25 633 ALA A N 1
ATOM 4984 C CA . ALA A 1 633 ? 15.531 9.312 -3.064 1 89.25 633 ALA A CA 1
ATOM 4985 C C . ALA A 1 633 ? 15.281 7.887 -3.557 1 89.25 633 ALA A C 1
ATOM 4987 O O . ALA A 1 633 ? 16.172 7.266 -4.152 1 89.25 633 ALA A O 1
ATOM 4988 N N . THR A 1 634 ? 14.07 7.371 -3.18 1 78.75 634 THR A N 1
ATOM 4989 C CA . THR A 1 634 ? 13.688 6.031 -3.609 1 78.75 634 THR A CA 1
ATOM 4990 C C . THR A 1 634 ? 12.508 6.09 -4.574 1 78.75 634 THR A C 1
ATOM 4992 O O . THR A 1 634 ? 12.211 5.117 -5.27 1 78.75 634 THR A O 1
ATOM 4995 N N . GLY A 1 635 ? 11.789 7.215 -4.637 1 80.38 635 GLY A N 1
ATOM 4996 C CA . GLY A 1 635 ? 10.641 7.379 -5.52 1 80.38 635 GLY A CA 1
ATOM 4997 C C . GLY A 1 635 ? 11.031 7.73 -6.945 1 80.38 635 GLY A C 1
ATOM 4998 O O . GLY A 1 635 ? 12.148 8.18 -7.191 1 80.38 635 GLY A O 1
ATOM 4999 N N . ASP A 1 636 ? 10.055 7.555 -7.863 1 74.06 636 ASP A N 1
ATOM 5000 C CA . ASP A 1 636 ? 10.242 7.902 -9.273 1 74.06 636 ASP A CA 1
ATOM 5001 C C . ASP A 1 636 ? 9.562 9.227 -9.602 1 74.06 636 ASP A C 1
ATOM 5003 O O . ASP A 1 636 ? 8.547 9.586 -9.008 1 74.06 636 ASP A O 1
ATOM 5007 N N . ARG A 1 637 ? 10.164 9.859 -10.562 1 81.56 637 ARG A N 1
ATOM 5008 C CA . ARG A 1 637 ? 9.547 11.102 -11.023 1 81.56 637 ARG A CA 1
ATOM 5009 C C . ARG A 1 637 ? 8.195 10.828 -11.664 1 81.56 637 ARG A C 1
ATOM 5011 O O . ARG A 1 637 ? 7.984 9.766 -12.266 1 81.56 637 ARG A O 1
ATOM 5018 N N . LEU A 1 638 ? 7.285 11.727 -11.633 1 83.62 638 LEU A N 1
ATOM 5019 C CA . LEU A 1 638 ? 5.969 11.633 -12.25 1 83.62 638 LEU A CA 1
ATOM 5020 C C . LEU A 1 638 ? 6.047 11.953 -13.742 1 83.62 638 LEU A C 1
ATOM 5022 O O . LEU A 1 638 ? 6.852 12.789 -14.156 1 83.62 638 LEU A O 1
ATOM 5026 N N . PRO A 1 639 ? 5.27 11.297 -14.594 1 75.44 639 PRO A N 1
ATOM 5027 C CA . PRO A 1 639 ? 5.242 11.562 -16.031 1 75.44 639 PRO A CA 1
ATOM 5028 C C . PRO A 1 639 ? 4.371 12.766 -16.391 1 75.44 639 PRO A C 1
ATOM 5030 O O . PRO A 1 639 ? 3.381 12.617 -17.109 1 75.44 639 PRO A O 1
ATOM 5033 N N . ILE A 1 640 ? 4.793 13.961 -16.047 1 85.81 640 ILE A N 1
ATOM 5034 C CA . ILE A 1 640 ? 3.865 15.086 -16.156 1 85.81 640 ILE A CA 1
ATOM 5035 C C . ILE A 1 640 ? 4.398 16.109 -17.156 1 85.81 640 ILE A C 1
ATOM 5037 O O . ILE A 1 640 ? 3.803 17.172 -17.344 1 85.81 640 ILE A O 1
ATOM 5041 N N . VAL A 1 641 ? 5.512 15.844 -17.781 1 84.19 641 VAL A N 1
ATOM 5042 C CA . VAL A 1 641 ? 6.105 16.812 -18.688 1 84.19 641 VAL A CA 1
ATOM 5043 C C . VAL A 1 641 ? 5.781 16.438 -20.125 1 84.19 641 VAL A C 1
ATOM 5045 O O . VAL A 1 641 ? 5.688 15.25 -20.453 1 84.19 641 VAL A O 1
ATOM 5048 N N . LYS A 1 642 ? 5.641 17.391 -20.969 1 73.38 642 LYS A N 1
ATOM 5049 C CA . LYS A 1 642 ? 5.453 17.203 -22.406 1 73.38 642 LYS A CA 1
ATOM 5050 C C . LYS A 1 642 ? 6.738 16.719 -23.062 1 73.38 642 LYS A C 1
ATOM 5052 O O . LYS A 1 642 ? 7.836 17.062 -22.625 1 73.38 642 LYS A O 1
ATOM 5057 N N . PRO A 1 643 ? 6.633 15.711 -23.969 1 54.94 643 PRO A N 1
ATOM 5058 C CA . PRO A 1 643 ? 7.84 15.312 -24.688 1 54.94 643 PRO A CA 1
ATOM 5059 C C . PRO A 1 643 ? 8.531 16.484 -25.375 1 54.94 643 PRO A C 1
ATOM 5061 O O . PRO A 1 643 ? 7.867 17.391 -25.891 1 54.94 643 PRO A O 1
ATOM 5064 N N . LEU A 1 644 ? 9.797 16.719 -25.047 1 51.09 644 LEU A N 1
ATOM 5065 C CA . LEU A 1 644 ? 10.539 17.781 -25.719 1 51.09 644 LEU A CA 1
ATOM 5066 C C . LEU A 1 644 ? 10.75 17.453 -27.188 1 51.09 644 LEU A C 1
ATOM 5068 O O . LEU A 1 644 ? 11.102 16.328 -27.531 1 51.09 644 LEU A O 1
ATOM 5072 N N . THR A 1 645 ? 10 17.859 -28.062 1 39.22 645 THR A N 1
ATOM 5073 C CA . THR A 1 645 ? 10.18 17.656 -29.5 1 39.22 645 THR A CA 1
ATOM 5074 C C . THR A 1 645 ? 11.539 18.172 -29.953 1 39.22 645 THR A C 1
ATOM 5076 O O . THR A 1 645 ? 11.867 19.344 -29.734 1 39.22 645 THR A O 1
ATOM 5079 N N . LYS A 1 646 ? 12.508 17.281 -29.922 1 35 646 LYS A N 1
ATOM 5080 C CA . LYS A 1 646 ? 13.727 17.672 -30.625 1 35 646 LYS A CA 1
ATOM 5081 C C . LYS A 1 646 ? 13.469 17.859 -32.125 1 35 646 LYS A C 1
ATOM 5083 O O . LYS A 1 646 ? 12.992 16.938 -32.781 1 35 646 LYS A O 1
ATOM 5088 N N . THR A 1 647 ? 13.164 19.031 -32.5 1 31.97 647 THR A N 1
ATOM 5089 C CA . THR A 1 647 ? 13.234 19.312 -33.938 1 31.97 647 THR A CA 1
ATOM 5090 C C . THR A 1 647 ? 14.648 19.094 -34.469 1 31.97 647 THR A C 1
ATOM 5092 O O . THR A 1 647 ? 15.586 19.781 -34.031 1 31.97 647 THR A O 1
ATOM 5095 N N . VAL A 1 648 ? 14.906 17.828 -34.656 1 31.02 648 VAL A N 1
ATOM 5096 C CA . VAL A 1 648 ? 16.156 17.609 -35.344 1 31.02 648 VAL A CA 1
ATOM 5097 C C . VAL A 1 648 ? 16.031 18.109 -36.781 1 31.02 648 VAL A C 1
ATOM 5099 O O . VAL A 1 648 ? 15.172 17.641 -37.562 1 31.02 648 VAL A O 1
ATOM 5102 N N . THR A 1 649 ? 16.219 19.422 -36.938 1 29.5 649 THR A N 1
ATOM 5103 C CA . THR A 1 649 ? 16.328 19.953 -38.281 1 29.5 649 THR A CA 1
ATOM 5104 C C . THR A 1 649 ? 17.562 19.406 -39 1 29.5 649 THR A C 1
ATOM 5106 O O . THR A 1 649 ? 18.688 19.625 -38.531 1 29.5 649 THR A O 1
ATOM 5109 N N . GLN A 1 650 ? 17.406 18.234 -39.344 1 27.17 650 GLN A N 1
ATOM 5110 C CA . GLN A 1 650 ? 18.469 17.734 -40.219 1 27.17 650 GLN A CA 1
ATOM 5111 C C . GLN A 1 650 ? 18.484 18.484 -41.531 1 27.17 650 GLN A C 1
ATOM 5113 O O . GLN A 1 650 ? 17.469 18.547 -42.25 1 27.17 650 GLN A O 1
ATOM 5118 N N . THR A 1 651 ? 19.219 19.594 -41.469 1 29.2 651 THR A N 1
ATOM 5119 C CA . THR A 1 651 ? 19.5 20.281 -42.719 1 29.2 651 THR A CA 1
ATOM 5120 C C . THR A 1 651 ? 20.391 19.438 -43.625 1 29.2 651 THR A C 1
ATOM 5122 O O . THR A 1 651 ? 21.516 19.109 -43.25 1 29.2 651 THR A O 1
ATOM 5125 N N . ILE A 1 652 ? 19.781 18.547 -44.219 1 27.69 652 ILE A N 1
ATOM 5126 C CA . ILE A 1 652 ? 20.469 17.797 -45.25 1 27.69 652 ILE A CA 1
ATOM 5127 C C . ILE A 1 652 ? 20.797 18.734 -46.406 1 27.69 652 ILE A C 1
ATOM 5129 O O . ILE A 1 652 ? 19.891 19.297 -47.031 1 27.69 652 ILE A O 1
ATOM 5133 N N . THR A 1 653 ? 21.906 19.453 -46.156 1 26.23 653 THR A N 1
ATOM 5134 C CA . THR A 1 653 ? 22.422 20.281 -47.25 1 26.23 653 THR A CA 1
ATOM 5135 C C . THR A 1 653 ? 22.953 19.422 -48.375 1 26.23 653 THR A C 1
ATOM 5137 O O . THR A 1 653 ? 23.828 18.578 -48.188 1 26.23 653 THR A O 1
ATOM 5140 N N . SER A 1 654 ? 22.062 18.906 -49.094 1 25.23 654 SER A N 1
ATOM 5141 C CA . SER A 1 654 ? 22.484 18.188 -50.281 1 25.23 654 SER A CA 1
ATOM 5142 C C . SER A 1 654 ? 23.031 19.156 -51.344 1 25.23 654 SER A C 1
ATOM 5144 O O . SER A 1 654 ? 22.375 20.141 -51.656 1 25.23 654 SER A O 1
ATOM 5146 N N . THR A 1 655 ? 24.281 19.547 -51.062 1 24.12 655 THR A N 1
ATOM 5147 C CA . THR A 1 655 ? 24.953 20.406 -52.062 1 24.12 655 THR A CA 1
ATOM 5148 C C . THR A 1 655 ? 25.172 19.656 -53.375 1 24.12 655 THR A C 1
ATOM 5150 O O . THR A 1 655 ? 25.812 18.594 -53.375 1 24.12 655 THR A O 1
ATOM 5153 N N . SER A 1 656 ? 24.141 19.484 -54.125 1 24.2 656 SER A N 1
ATOM 5154 C CA . SER A 1 656 ? 24.312 18.922 -55.438 1 24.2 656 SER A CA 1
ATOM 5155 C C . SER A 1 656 ? 24.969 19.906 -56.406 1 24.2 656 SER A C 1
ATOM 5157 O O . SER A 1 656 ? 24.484 21.047 -56.531 1 24.2 656 SER A O 1
ATOM 5159 N N . THR A 1 657 ? 26.266 20.047 -56.25 1 23.45 657 THR A N 1
ATOM 5160 C CA . THR A 1 657 ? 26.938 20.938 -57.188 1 23.45 657 THR A CA 1
ATOM 5161 C C . THR A 1 657 ? 26.844 20.406 -58.594 1 23.45 657 THR A C 1
ATOM 5163 O O . THR A 1 657 ? 27.328 19.312 -58.906 1 23.45 657 THR A O 1
ATOM 5166 N N . VAL A 1 658 ? 25.656 20.484 -59.219 1 24.3 658 VAL A N 1
ATOM 5167 C CA . VAL A 1 658 ? 25.531 20.172 -60.625 1 24.3 658 VAL A CA 1
ATOM 5168 C C . VAL A 1 658 ? 26.234 21.234 -61.469 1 24.3 658 VAL A C 1
ATOM 5170 O O . VAL A 1 658 ? 25.906 22.422 -61.375 1 24.3 658 VAL A O 1
ATOM 5173 N N . THR A 1 659 ? 27.438 20.969 -61.812 1 23.16 659 THR A N 1
ATOM 5174 C CA . THR A 1 659 ? 28.25 21.875 -62.594 1 23.16 659 THR A CA 1
ATOM 5175 C C . THR A 1 659 ? 27.703 22.016 -64 1 23.16 659 THR A C 1
ATOM 5177 O O . THR A 1 659 ? 27.719 21.047 -64.812 1 23.16 659 THR A O 1
ATOM 5180 N N . THR A 1 660 ? 26.375 22.234 -64.312 1 22.56 660 THR A N 1
ATOM 5181 C CA . THR A 1 660 ? 26.141 22.234 -65.75 1 22.56 660 THR A CA 1
ATOM 5182 C C . THR A 1 660 ? 26.594 23.547 -66.375 1 22.56 660 THR A C 1
ATOM 5184 O O . THR A 1 660 ? 26.422 24.609 -65.75 1 22.56 660 THR A O 1
ATOM 5187 N N . THR A 1 661 ? 27.203 23.422 -67.625 1 23.12 661 THR A N 1
ATOM 5188 C CA . THR A 1 661 ? 27.969 24.297 -68.5 1 23.12 661 THR A CA 1
ATOM 5189 C C . THR A 1 661 ? 27.062 25.344 -69.125 1 23.12 661 THR A C 1
ATOM 5191 O O . THR A 1 661 ? 27.469 26.5 -69.312 1 23.12 661 THR A O 1
ATOM 5194 N N . ASN A 1 662 ? 25.797 25.266 -69.375 1 20.62 662 ASN A N 1
ATOM 5195 C CA . ASN A 1 662 ? 25.484 25.797 -70.75 1 20.62 662 ASN A CA 1
ATOM 5196 C C . ASN A 1 662 ? 25.453 27.312 -70.75 1 20.62 662 ASN A C 1
ATOM 5198 O O . ASN A 1 662 ? 25.125 27.938 -69.688 1 20.62 662 ASN A O 1
ATOM 5202 N N . THR A 1 663 ? 25.938 27.953 -71.875 1 20.67 663 THR A N 1
ATOM 5203 C CA . THR A 1 663 ? 26.266 29.297 -72.312 1 20.67 663 THR A CA 1
ATOM 5204 C C . THR A 1 663 ? 25 30.094 -72.625 1 20.67 663 THR A C 1
ATOM 5206 O O . THR A 1 663 ? 24.953 31.297 -72.375 1 20.67 663 THR A O 1
ATOM 5209 N N . VAL A 1 664 ? 23.859 29.562 -73.062 1 20.88 664 VAL A N 1
ATOM 5210 C CA . VAL A 1 664 ? 23.266 30.328 -74.125 1 20.88 664 VAL A CA 1
ATOM 5211 C C . VAL A 1 664 ? 22.906 31.734 -73.625 1 20.88 664 VAL A C 1
ATOM 5213 O O . VAL A 1 664 ? 22.75 31.953 -72.438 1 20.88 664 VAL A O 1
ATOM 5216 N N . THR A 1 665 ? 21.953 32.375 -74.5 1 19.3 665 THR A N 1
ATOM 5217 C CA . THR A 1 665 ? 21.547 33.469 -75.375 1 19.3 665 THR A CA 1
ATOM 5218 C C . THR A 1 665 ? 20.828 34.562 -74.625 1 19.3 665 THR A C 1
ATOM 5220 O O . THR A 1 665 ? 20.359 34.344 -73.5 1 19.3 665 THR A O 1
ATOM 5223 N N . GLN A 1 666 ? 19.797 35.094 -75.375 1 19.98 666 GLN A N 1
ATOM 5224 C CA . GLN A 1 666 ? 19.281 36.375 -75.875 1 19.98 666 GLN A CA 1
ATOM 5225 C C . GLN A 1 666 ? 18.469 37.094 -74.812 1 19.98 666 GLN A C 1
ATOM 5227 O O . GLN A 1 666 ? 18.078 36.5 -73.812 1 19.98 666 GLN A O 1
ATOM 5232 N N . THR A 1 667 ? 17.297 37.625 -75.312 1 19.95 667 THR A N 1
ATOM 5233 C CA . THR A 1 667 ? 16.531 38.812 -75.562 1 19.95 667 THR A CA 1
ATOM 5234 C C . THR A 1 667 ? 15.719 39.219 -74.312 1 19.95 667 THR A C 1
ATOM 5236 O O . THR A 1 667 ? 15.469 38.406 -73.438 1 19.95 667 THR A O 1
ATOM 5239 N N . VAL A 1 668 ? 14.625 40.062 -74.812 1 21.28 668 VAL A N 1
ATOM 5240 C CA . VAL A 1 668 ? 13.992 41.312 -74.5 1 21.28 668 VAL A CA 1
ATOM 5241 C C . VAL A 1 668 ? 13.023 41.156 -73.312 1 21.28 668 VAL A C 1
ATOM 5243 O O . VAL A 1 668 ? 13.023 41.969 -72.375 1 21.28 668 VAL A O 1
ATOM 5246 N N . GLU A 1 669 ? 11.938 40.406 -73.562 1 22.02 669 GLU A N 1
ATOM 5247 C CA . GLU A 1 669 ? 10.523 40.719 -73.438 1 22.02 669 GLU A CA 1
ATOM 5248 C C . GLU A 1 669 ? 10.133 40.844 -71.938 1 22.02 669 GLU A C 1
ATOM 5250 O O . GLU A 1 669 ? 10.805 40.25 -71.062 1 22.02 669 GLU A O 1
ATOM 5255 N N . LYS A 1 670 ? 8.852 41.688 -71.875 1 26.88 670 LYS A N 1
ATOM 5256 C CA . LYS A 1 670 ? 8.031 42.406 -70.938 1 26.88 670 LYS A CA 1
ATOM 5257 C C . LYS A 1 670 ? 7.5 41.5 -69.812 1 26.88 670 LYS A C 1
ATOM 5259 O O . LYS A 1 670 ? 6.82 41.938 -68.875 1 26.88 670 LYS A O 1
ATOM 5264 N N . THR A 1 671 ? 8.188 40.625 -69.125 1 19.41 671 THR A N 1
ATOM 5265 C CA . THR A 1 671 ? 7.777 39.312 -68.688 1 19.41 671 THR A CA 1
ATOM 5266 C C . THR A 1 671 ? 6.922 39.375 -67.438 1 19.41 671 THR A C 1
ATOM 5268 O O . THR A 1 671 ? 7.375 39.875 -66.438 1 19.41 671 THR A O 1
ATOM 5271 N N . GLU A 1 672 ? 5.621 39.812 -67.562 1 22.95 672 GLU A N 1
ATOM 5272 C CA . GLU A 1 672 ? 4.832 39.969 -66.375 1 22.95 672 GLU A CA 1
ATOM 5273 C C . GLU A 1 672 ? 4.887 38.688 -65.5 1 22.95 672 GLU A C 1
ATOM 5275 O O . GLU A 1 672 ? 4.332 38.656 -64.438 1 22.95 672 GLU A O 1
ATOM 5280 N N . THR A 1 673 ? 5.84 37.969 -65.438 1 18.78 673 THR A N 1
ATOM 5281 C CA . THR A 1 673 ? 5.809 36.531 -65.188 1 18.78 673 THR A CA 1
ATOM 5282 C C . THR A 1 673 ? 5.586 36.219 -63.75 1 18.78 673 THR A C 1
ATOM 5284 O O . THR A 1 673 ? 6.301 36.719 -62.875 1 18.78 673 THR A O 1
ATOM 5287 N N . GLN A 1 674 ? 4.324 35.969 -63.219 1 22.08 674 GLN A N 1
ATOM 5288 C CA . GLN A 1 674 ? 4.086 35.5 -61.844 1 22.08 674 GLN A CA 1
ATOM 5289 C C . GLN A 1 674 ? 4.984 34.344 -61.5 1 22.08 674 GLN A C 1
ATOM 5291 O O . GLN A 1 674 ? 4.871 33.75 -60.406 1 22.08 674 GLN A O 1
ATOM 5296 N N . THR A 1 675 ? 6.219 34.344 -61.594 1 20.22 675 THR A N 1
ATOM 5297 C CA . THR A 1 675 ? 7.117 33.219 -61.75 1 20.22 675 THR A CA 1
ATOM 5298 C C . THR A 1 675 ? 7.332 32.469 -60.438 1 20.22 675 THR A C 1
ATOM 5300 O O . THR A 1 675 ? 7.574 33.094 -59.406 1 20.22 675 THR A O 1
ATOM 5303 N N . ILE A 1 676 ? 7.027 31.109 -60.406 1 23.33 676 ILE A N 1
ATOM 5304 C CA . ILE A 1 676 ? 7.246 29.766 -59.906 1 23.33 676 ILE A CA 1
ATOM 5305 C C . ILE A 1 676 ? 8.727 29.422 -59.969 1 23.33 676 ILE A C 1
ATOM 5307 O O . ILE A 1 676 ? 9.133 28.297 -59.625 1 23.33 676 ILE A O 1
ATOM 5311 N N . THR A 1 677 ? 9.641 30.203 -60.062 1 19.42 677 THR A N 1
ATOM 5312 C CA . THR A 1 677 ? 10.906 29.641 -60.531 1 19.42 677 THR A CA 1
ATOM 5313 C C . THR A 1 677 ? 11.656 28.953 -59.375 1 19.42 677 THR A C 1
ATOM 5315 O O . THR A 1 677 ? 12.062 27.797 -59.5 1 19.42 677 THR A O 1
ATOM 5318 N N . GLU A 1 678 ? 12.797 29.422 -58.656 1 19.88 678 GLU A N 1
ATOM 5319 C CA . GLU A 1 678 ? 14.188 29.609 -59.031 1 19.88 678 GLU A CA 1
ATOM 5320 C C . GLU A 1 678 ? 15.125 28.75 -58.188 1 19.88 678 GLU A C 1
ATOM 5322 O O . GLU A 1 678 ? 14.727 28.25 -57.125 1 19.88 678 GLU A O 1
ATOM 5327 N N . THR A 1 679 ? 16.359 28.828 -58.156 1 21 679 THR A N 1
ATOM 5328 C CA . THR A 1 679 ? 17.781 28.531 -58.188 1 21 679 THR A CA 1
ATOM 5329 C C . THR A 1 679 ? 18.375 28.484 -56.781 1 21 679 THR A C 1
ATOM 5331 O O . THR A 1 679 ? 18.297 29.469 -56.031 1 21 679 THR A O 1
ATOM 5334 N N . LYS A 1 680 ? 18.312 27.25 -56.312 1 23.31 680 LYS A N 1
ATOM 5335 C CA . LYS A 1 680 ? 18.906 27.172 -54.969 1 23.31 680 LYS A CA 1
ATOM 5336 C C . LYS A 1 680 ? 20.406 27.453 -55.031 1 23.31 680 LYS A C 1
ATOM 5338 O O . LYS A 1 680 ? 21.172 26.688 -55.625 1 23.31 680 LYS A O 1
ATOM 5343 N N . THR A 1 681 ? 20.734 28.625 -55.531 1 20.66 681 THR A N 1
ATOM 5344 C CA . THR A 1 681 ? 22.172 28.891 -55.5 1 20.66 681 THR A CA 1
ATOM 5345 C C . THR A 1 681 ? 22.656 29.156 -54.094 1 20.66 681 THR A C 1
ATOM 5347 O O . THR A 1 681 ? 22.109 30 -53.406 1 20.66 681 THR A O 1
ATOM 5350 N N . HIS A 1 682 ? 23.094 28.125 -53.656 1 20.03 682 HIS A N 1
ATOM 5351 C CA . HIS A 1 682 ? 23.797 28.203 -52.375 1 20.03 682 HIS A CA 1
ATOM 5352 C C . HIS A 1 682 ? 25.031 29.094 -52.469 1 20.03 682 HIS A C 1
ATOM 5354 O O . HIS A 1 682 ? 25.766 29.25 -51.5 1 20.03 682 HIS A O 1
ATOM 5360 N N . THR A 1 683 ? 24.953 30.125 -53.25 1 20.5 683 THR A N 1
ATOM 5361 C CA . THR A 1 683 ? 26.219 30.844 -53.188 1 20.5 683 THR A CA 1
ATOM 5362 C C . THR A 1 683 ? 26.422 31.484 -51.812 1 20.5 683 THR A C 1
ATOM 5364 O O . THR A 1 683 ? 25.531 32.219 -51.344 1 20.5 683 THR A O 1
ATOM 5367 N N . THR A 1 684 ? 27.203 30.875 -51.188 1 20.11 684 THR A N 1
ATOM 5368 C CA . THR A 1 684 ? 27.625 31.422 -49.906 1 20.11 684 THR A CA 1
ATOM 5369 C C . THR A 1 684 ? 28.391 32.75 -50.094 1 20.11 684 THR A C 1
ATOM 5371 O O . THR A 1 684 ? 29.594 32.719 -50.375 1 20.11 684 THR A O 1
ATOM 5374 N N . THR A 1 685 ? 27.969 33.531 -51.031 1 20.2 685 THR A N 1
ATOM 5375 C CA . THR A 1 685 ? 28.906 34.656 -51.094 1 20.2 685 THR A CA 1
ATOM 5376 C C . THR A 1 685 ? 28.875 35.469 -49.812 1 20.2 685 THR A C 1
ATOM 5378 O O . THR A 1 685 ? 27.797 35.844 -49.344 1 20.2 685 THR A O 1
ATOM 5381 N N . VAL A 1 686 ? 30.016 35.5 -49.281 1 20.48 686 VAL A N 1
ATOM 5382 C CA . VAL A 1 686 ? 30.438 36.156 -48.062 1 20.48 686 VAL A CA 1
ATOM 5383 C C . VAL A 1 686 ? 30.406 37.688 -48.281 1 20.48 686 VAL A C 1
ATOM 5385 O O . VAL A 1 686 ? 30.359 38.438 -47.312 1 20.48 686 VAL A O 1
ATOM 5388 N N . THR A 1 687 ? 29.578 38.188 -49.062 1 19.53 687 THR A N 1
ATOM 5389 C CA . THR A 1 687 ? 30.062 39.562 -49.312 1 19.53 687 THR A CA 1
ATOM 5390 C C . THR A 1 687 ? 30 40.406 -48.031 1 19.53 687 THR A C 1
ATOM 5392 O O . THR A 1 687 ? 29 40.375 -47.312 1 19.53 687 THR A O 1
ATOM 5395 N N . GLU A 1 688 ? 31.172 40.969 -47.844 1 19.31 688 GLU A N 1
ATOM 5396 C CA . GLU A 1 688 ? 31.625 41.812 -46.719 1 19.31 688 GLU A CA 1
ATOM 5397 C C . GLU A 1 688 ? 30.875 43.125 -46.688 1 19.31 688 GLU A C 1
ATOM 5399 O O . GLU A 1 688 ? 30.578 43.656 -45.625 1 19.31 688 GLU A O 1
ATOM 5404 N N . THR A 1 689 ? 30.109 43.5 -47.531 1 18.23 689 THR A N 1
ATOM 5405 C CA . THR A 1 689 ? 30.344 44.938 -47.656 1 18.23 689 THR A CA 1
ATOM 5406 C C . THR A 1 689 ? 29.75 45.688 -46.469 1 18.23 689 THR A C 1
ATOM 5408 O O . THR A 1 689 ? 28.578 45.5 -46.125 1 18.23 689 THR A O 1
ATOM 5411 N N . ALA A 1 690 ? 30.641 46.312 -45.75 1 19.81 690 ALA A N 1
ATOM 5412 C CA . ALA A 1 690 ? 30.422 47.094 -44.531 1 19.81 690 ALA A CA 1
ATOM 5413 C C . ALA A 1 690 ? 29.656 48.375 -44.812 1 19.81 690 ALA A C 1
ATOM 5415 O O . ALA A 1 690 ? 29.016 48.938 -43.938 1 19.81 690 ALA A O 1
ATOM 5416 N N . THR A 1 691 ? 28.969 48.594 -45.844 1 18.47 691 THR A N 1
ATOM 5417 C CA . THR A 1 691 ? 28.922 50.031 -46 1 18.47 691 THR A CA 1
ATOM 5418 C C . THR A 1 691 ? 28.141 50.656 -44.844 1 18.47 691 THR A C 1
ATOM 5420 O O . THR A 1 691 ? 27.203 50.062 -44.312 1 18.47 691 THR A O 1
ATOM 5423 N N . GLN A 1 692 ? 28.562 51.969 -44.5 1 19.02 692 GLN A N 1
ATOM 5424 C CA . GLN A 1 692 ? 28.531 52.906 -43.375 1 19.02 692 GLN A CA 1
ATOM 5425 C C . GLN A 1 692 ? 27.156 53.531 -43.219 1 19.02 692 GLN A C 1
ATOM 5427 O O . GLN A 1 692 ? 26.672 53.719 -42.094 1 19.02 692 GLN A O 1
ATOM 5432 N N . THR A 1 693 ? 26.156 53.5 -44.031 1 18.58 693 THR A N 1
ATOM 5433 C CA . THR A 1 693 ? 25.562 54.844 -44.188 1 18.58 693 THR A CA 1
ATOM 5434 C C . THR A 1 693 ? 24.703 55.188 -42.969 1 18.58 693 THR A C 1
ATOM 5436 O O . THR A 1 693 ? 23.906 54.375 -42.5 1 18.58 693 THR A O 1
ATOM 5439 N N . THR A 1 694 ? 24.969 56.375 -42.281 1 18.97 694 THR A N 1
ATOM 5440 C CA . THR A 1 694 ? 24.656 57.062 -41.031 1 18.97 694 THR A CA 1
ATOM 5441 C C . THR A 1 694 ? 23.172 57.375 -40.938 1 18.97 694 THR A C 1
ATOM 5443 O O . THR A 1 694 ? 22.531 57.094 -39.938 1 18.97 694 THR A O 1
ATOM 5446 N N . THR A 1 695 ? 22.422 58.125 -41.75 1 17.83 695 THR A N 1
ATOM 5447 C CA . THR A 1 695 ? 22.172 59.469 -41.25 1 17.83 695 THR A CA 1
ATOM 5448 C C . THR A 1 695 ? 20.891 59.5 -40.438 1 17.83 695 THR A C 1
ATOM 5450 O O . THR A 1 695 ? 20.891 60 -39.312 1 17.83 695 THR A O 1
ATOM 5453 N N . ARG A 1 696 ? 19.609 59.688 -40.969 1 19 696 ARG A N 1
ATOM 5454 C CA . ARG A 1 696 ? 18.875 60.906 -40.656 1 19 696 ARG A CA 1
ATOM 5455 C C . ARG A 1 696 ? 17.953 60.688 -39.469 1 19 696 ARG A C 1
ATOM 5457 O O . ARG A 1 696 ? 17.375 59.594 -39.312 1 19 696 ARG A O 1
ATOM 5464 N N . ILE A 1 697 ? 17.922 61.594 -38.438 1 20.56 697 ILE A N 1
ATOM 5465 C CA . ILE A 1 697 ? 17.484 62.094 -37.156 1 20.56 697 ILE A CA 1
ATOM 5466 C C . ILE A 1 697 ? 15.969 62.281 -37.156 1 20.56 697 ILE A C 1
ATOM 5468 O O . ILE A 1 697 ? 15.414 62.875 -38.094 1 20.56 697 ILE A O 1
ATOM 5472 N N . GLU A 1 698 ? 15.359 61.375 -36.656 1 18.14 698 GLU A N 1
ATOM 5473 C CA . GLU A 1 698 ? 13.93 61.469 -36.406 1 18.14 698 GLU A CA 1
ATOM 5474 C C . GLU A 1 698 ? 13.578 62.75 -35.656 1 18.14 698 GLU A C 1
ATOM 5476 O O . GLU A 1 698 ? 14.148 63.062 -34.594 1 18.14 698 GLU A O 1
ATOM 5481 N N . THR A 1 699 ? 13.133 63.719 -36.312 1 18.17 699 THR A N 1
ATOM 5482 C CA . THR A 1 699 ? 12.609 65.062 -35.906 1 18.17 699 THR A CA 1
ATOM 5483 C C . THR A 1 699 ? 11.32 64.875 -35.125 1 18.17 699 THR A C 1
ATOM 5485 O O . THR A 1 699 ? 10.484 64.062 -35.438 1 18.17 699 THR A O 1
ATOM 5488 N N . THR A 1 700 ? 11.148 65.688 -34 1 19.05 700 THR A N 1
ATOM 5489 C CA . THR A 1 700 ? 10.359 65.938 -32.781 1 19.05 700 THR A CA 1
ATOM 5490 C C . THR A 1 700 ? 8.93 66.375 -33.156 1 19.05 700 THR A C 1
ATOM 5492 O O . THR A 1 700 ? 7.988 66.062 -32.438 1 19.05 700 THR A O 1
ATOM 5495 N N . THR A 1 701 ? 8.234 66.438 -34.094 1 17.22 701 THR A N 1
ATOM 5496 C CA . THR A 1 701 ? 7.391 67.625 -34.031 1 17.22 701 THR A CA 1
ATOM 5497 C C . THR A 1 701 ? 6.195 67.375 -33.094 1 17.22 701 THR A C 1
ATOM 5499 O O . THR A 1 701 ? 5.742 66.25 -32.938 1 17.22 701 THR A O 1
ATOM 5502 N N . LYS A 1 702 ? 5.258 68.5 -32.781 1 19.39 702 LYS A N 1
ATOM 5503 C CA . LYS A 1 702 ? 4.453 69.25 -31.812 1 19.39 702 LYS A CA 1
ATOM 5504 C C . LYS A 1 702 ? 3.109 68.562 -31.562 1 19.39 702 LYS A C 1
ATOM 5506 O O . LYS A 1 702 ? 2.701 68.375 -30.422 1 19.39 702 LYS A O 1
ATOM 5511 N N . THR A 1 703 ? 1.994 68.125 -32.25 1 16.81 703 THR A N 1
ATOM 5512 C CA . THR A 1 703 ? 1.004 69.188 -32.281 1 16.81 703 THR A CA 1
ATOM 5513 C C . THR A 1 703 ? -0.16 68.875 -31.344 1 16.81 703 THR A C 1
ATOM 5515 O O . THR A 1 703 ? -0.698 69.75 -30.672 1 16.81 703 THR A O 1
ATOM 5518 N N . ILE A 1 704 ? -0.526 67.875 -30.859 1 17.47 704 ILE A N 1
ATOM 5519 C CA . ILE A 1 704 ? -1.981 68 -30.828 1 17.47 704 ILE A CA 1
ATOM 5520 C C . ILE A 1 704 ? -2.422 68.812 -29.641 1 17.47 704 ILE A C 1
ATOM 5522 O O . ILE A 1 704 ? -1.802 68.812 -28.578 1 17.47 704 ILE A O 1
ATOM 5526 N N . THR A 1 705 ? -3.82 69.312 -29.594 1 17.02 705 THR A N 1
ATOM 5527 C CA . THR A 1 705 ? -4.801 70.375 -29.5 1 17.02 705 THR A CA 1
ATOM 5528 C C . THR A 1 705 ? -5.605 70.25 -28.203 1 17.02 705 THR A C 1
ATOM 5530 O O . THR A 1 705 ? -6.07 69.125 -27.859 1 17.02 705 THR A O 1
ATOM 5533 N N . THR A 1 706 ? -5.914 71.312 -27.391 1 16.33 706 THR A N 1
ATOM 5534 C CA . THR A 1 706 ? -6.371 71.875 -26.125 1 16.33 706 THR A CA 1
ATOM 5535 C C . THR A 1 706 ? -7.895 71.812 -26.016 1 16.33 706 THR A C 1
ATOM 5537 O O . THR A 1 706 ? -8.453 71.938 -24.922 1 16.33 706 THR A O 1
ATOM 5540 N N . THR A 1 707 ? -8.891 71.375 -26.609 1 15.78 707 THR A N 1
ATOM 5541 C CA . THR A 1 707 ? -9.938 72.375 -26.328 1 15.78 707 THR A CA 1
ATOM 5542 C C . THR A 1 707 ? -10.617 72.062 -25 1 15.78 707 THR A C 1
ATOM 5544 O O . THR A 1 707 ? -10.594 70.938 -24.516 1 15.78 707 THR A O 1
ATOM 5547 N N . ALA A 1 708 ? -12.086 72.312 -24.812 1 16.02 708 ALA A N 1
ATOM 5548 C CA . ALA A 1 708 ? -12.922 73.312 -24.125 1 16.02 708 ALA A CA 1
ATOM 5549 C C . ALA A 1 708 ? -13.656 72.688 -22.953 1 16.02 708 ALA A C 1
ATOM 5551 O O . ALA A 1 708 ? -13.625 73.188 -21.828 1 16.02 708 ALA A O 1
ATOM 5552 N N . TYR A 1 709 ? -14.898 71.875 -22.812 1 15.38 709 TYR A N 1
ATOM 5553 C CA . TYR A 1 709 ? -16.016 72.688 -22.328 1 15.38 709 TYR A CA 1
ATOM 5554 C C . TYR A 1 709 ? -16.234 72.5 -20.828 1 15.38 709 TYR A C 1
ATOM 5556 O O . TYR A 1 709 ? -15.82 71.438 -20.281 1 15.38 709 TYR A O 1
ATOM 5564 N N . ASN A 1 710 ? -17.578 72.938 -20.219 1 14.67 710 ASN A N 1
ATOM 5565 C CA . ASN A 1 710 ? -18.125 73.875 -19.219 1 14.67 710 ASN A CA 1
ATOM 5566 C C . ASN A 1 710 ? -18.688 73.125 -18.016 1 14.67 710 ASN A C 1
ATOM 5568 O O . ASN A 1 710 ? -18.391 73.438 -16.875 1 14.67 710 ASN A O 1
ATOM 5572 N N . THR A 1 711 ? -20.016 72.5 -17.859 1 15.12 711 THR A N 1
ATOM 5573 C CA . THR A 1 711 ? -20.953 73.188 -16.984 1 15.12 711 THR A CA 1
ATOM 5574 C C . THR A 1 711 ? -20.938 72.625 -15.578 1 15.12 711 THR A C 1
ATOM 5576 O O . THR A 1 711 ? -20.578 71.438 -15.391 1 15.12 711 THR A O 1
ATOM 5579 N N . THR A 1 712 ? -22.094 72.875 -14.609 1 15.11 712 THR A N 1
ATOM 5580 C CA . THR A 1 712 ? -22.312 73.562 -13.359 1 15.11 712 THR A CA 1
ATOM 5581 C C . THR A 1 712 ? -22.688 72.625 -12.242 1 15.11 712 THR A C 1
ATOM 5583 O O . THR A 1 712 ? -22.109 72.688 -11.148 1 15.11 712 THR A O 1
ATOM 5586 N N . THR A 1 713 ? -23.953 71.875 -12.008 1 14.73 713 THR A N 1
ATOM 5587 C CA . THR A 1 713 ? -24.781 72.375 -10.945 1 14.73 713 THR A CA 1
ATOM 5588 C C . THR A 1 713 ? -24.516 71.688 -9.617 1 14.73 713 THR A C 1
ATOM 5590 O O . THR A 1 713 ? -24.047 70.562 -9.594 1 14.73 713 THR A O 1
ATOM 5593 N N . VAL A 1 714 ? -25.641 71.625 -8.516 1 14.24 714 VAL A N 1
ATOM 5594 C CA . VAL A 1 714 ? -25.828 72.125 -7.18 1 14.24 714 VAL A CA 1
ATOM 5595 C C . VAL A 1 714 ? -25.812 71 -6.152 1 14.24 714 VAL A C 1
ATOM 5597 O O . VAL A 1 714 ? -26.016 69.875 -6.496 1 14.24 714 VAL A O 1
ATOM 5600 N N . LYS A 1 715 ? -26.922 71.062 -4.953 1 15.32 715 LYS A N 1
ATOM 5601 C CA . LYS A 1 715 ? -26.719 71.375 -3.545 1 15.32 715 LYS A CA 1
ATOM 5602 C C . LYS A 1 715 ? -26.781 70.125 -2.662 1 15.32 715 LYS A C 1
ATOM 5604 O O . LYS A 1 715 ? -25.906 69.938 -1.833 1 15.32 715 LYS A O 1
ATOM 5609 N N . THR A 1 716 ? -28.094 69.688 -1.864 1 14.05 716 THR A N 1
ATOM 5610 C CA . THR A 1 716 ? -28.312 70 -0.454 1 14.05 716 THR A CA 1
ATOM 5611 C C . THR A 1 716 ? -28.234 68.75 0.387 1 14.05 716 THR A C 1
ATOM 5613 O O . THR A 1 716 ? -28.312 67.625 -0.145 1 14.05 716 THR A O 1
ATOM 5616 N N . ILE A 1 717 ? -29.484 68.25 1.413 1 14.71 717 ILE A N 1
ATOM 5617 C CA . ILE A 1 717 ? -29.625 68.438 2.85 1 14.71 717 ILE A CA 1
ATOM 5618 C C . ILE A 1 717 ? -29.594 67.125 3.574 1 14.71 717 ILE A C 1
ATOM 5620 O O . ILE A 1 717 ? -28.828 66.938 4.516 1 14.71 717 ILE A O 1
ATOM 5624 N N . ASP A 1 718 ? -30.875 66.312 4.012 1 14.09 718 ASP A N 1
ATOM 5625 C CA . ASP A 1 718 ? -31.484 66.25 5.332 1 14.09 718 ASP A CA 1
ATOM 5626 C C . ASP A 1 718 ? -31.188 64.938 6.066 1 14.09 718 ASP A C 1
ATOM 5628 O O . ASP A 1 718 ? -30.906 63.938 5.434 1 14.09 718 ASP A O 1
ATOM 5632 N N . VAL A 1 719 ? -31.844 64.625 7.422 1 15.77 719 VAL A N 1
ATOM 5633 C CA . VAL A 1 719 ? -31.594 64.375 8.844 1 15.77 719 VAL A CA 1
ATOM 5634 C C . VAL A 1 719 ? -31.875 62.938 9.195 1 15.77 719 VAL A C 1
ATOM 5636 O O . VAL A 1 719 ? -31 62.219 9.672 1 15.77 719 VAL A O 1
ATOM 5639 N N . GLY A 1 720 ? -33.031 62.562 10.008 1 15.12 720 GLY A N 1
ATOM 5640 C CA . GLY A 1 720 ? -33.219 62.219 11.414 1 15.12 720 GLY A CA 1
ATOM 5641 C C . GLY A 1 720 ? -33.312 60.719 11.656 1 15.12 720 GLY A C 1
ATOM 5642 O O . GLY A 1 720 ? -33.375 59.938 10.711 1 15.12 720 GLY A O 1
ATOM 5643 N N . ALA A 1 721 ? -34.469 60.125 12.57 1 15.32 721 ALA A N 1
ATOM 5644 C CA . ALA A 1 721 ? -34.688 59.594 13.922 1 15.32 721 ALA A CA 1
ATOM 5645 C C . ALA A 1 721 ? -34.938 58.094 13.898 1 15.32 721 ALA A C 1
ATOM 5647 O O . ALA A 1 721 ? -34.281 57.344 14.617 1 15.32 721 ALA A O 1
ATOM 5648 N N . THR A 1 722 ? -36.344 57.562 14.133 1 14.47 722 THR A N 1
ATOM 5649 C CA . THR A 1 722 ? -37.094 57 15.25 1 14.47 722 THR A CA 1
ATOM 5650 C C . THR A 1 722 ? -37.062 55.469 15.188 1 14.47 722 THR A C 1
ATOM 5652 O O . THR A 1 722 ? -36.75 54.906 14.141 1 14.47 722 THR A O 1
ATOM 5655 N N . THR A 1 723 ? -38.406 54.719 15.523 1 14.44 723 THR A N 1
ATOM 5656 C CA . THR A 1 723 ? -39.156 54 16.531 1 14.44 723 THR A CA 1
ATOM 5657 C C . THR A 1 723 ? -39.125 52.5 16.25 1 14.44 723 THR A C 1
ATOM 5659 O O . THR A 1 723 ? -38.844 52.094 15.133 1 14.44 723 THR A O 1
ATOM 5662 N N . ILE A 1 724 ? -40.25 51.594 16.875 1 14.62 724 ILE A N 1
ATOM 5663 C CA . ILE A 1 724 ? -40.688 50.656 17.906 1 14.62 724 ILE A CA 1
ATOM 5664 C C . ILE A 1 724 ? -41.031 49.312 17.25 1 14.62 724 ILE A C 1
ATOM 5666 O O . ILE A 1 724 ? -40.5 48.281 17.656 1 14.62 724 ILE A O 1
ATOM 5670 N N . TYR A 1 725 ? -42.438 48.875 17.266 1 13.53 725 TYR A N 1
ATOM 5671 C CA . TYR A 1 725 ? -43.312 47.938 18 1 13.53 725 TYR A CA 1
ATOM 5672 C C . TYR A 1 725 ? -43.438 46.625 17.266 1 13.53 725 TYR A C 1
ATOM 5674 O O . TYR A 1 725 ? -43.281 45.562 17.875 1 13.53 725 TYR A O 1
ATOM 5682 N N . ALA A 1 726 ? -44.281 46.344 16.172 1 13.91 726 ALA A N 1
ATOM 5683 C CA . ALA A 1 726 ? -45.625 45.781 16.125 1 13.91 726 ALA A CA 1
ATOM 5684 C C . ALA A 1 726 ? -45.562 44.25 16.078 1 13.91 726 ALA A C 1
ATOM 5686 O O . ALA A 1 726 ? -44.594 43.688 15.617 1 13.91 726 ALA A O 1
ATOM 5687 N N . ILE A 1 727 ? -46.906 43.469 16.234 1 14.36 727 ILE A N 1
ATOM 5688 C CA . ILE A 1 727 ? -47.906 42.562 16.828 1 14.36 727 ILE A CA 1
ATOM 5689 C C . ILE A 1 727 ? -47.875 41.219 16.141 1 14.36 727 ILE A C 1
ATOM 5691 O O . ILE A 1 727 ? -47.375 41.094 15.016 1 14.36 727 ILE A O 1
ATOM 5695 N N . ILE A 1 728 ? -49.094 40.281 16.344 1 13.8 728 ILE A N 1
ATOM 5696 C CA . ILE A 1 728 ? -49.781 39.156 16.922 1 13.8 728 ILE A CA 1
ATOM 5697 C C . ILE A 1 728 ? -50.125 38.125 15.82 1 13.8 728 ILE A C 1
ATOM 5699 O O . ILE A 1 728 ? -49.938 36.938 15.984 1 13.8 728 ILE A O 1
ATOM 5703 N N . ALA A 1 729 ? -50.75 38.5 14.664 1 13.55 729 ALA A N 1
ATOM 5704 C CA . ALA A 1 729 ? -52.062 37.969 14.32 1 13.55 729 ALA A CA 1
ATOM 5705 C C . ALA A 1 729 ? -52 36.469 14.062 1 13.55 729 ALA A C 1
ATOM 5707 O O . ALA A 1 729 ? -50.938 35.938 13.727 1 13.55 729 ALA A O 1
ATOM 5708 N N . LEU A 1 730 ? -53.156 35.906 13.422 1 13.92 730 LEU A N 1
ATOM 5709 C CA . LEU A 1 730 ? -54.438 35.188 13.5 1 13.92 730 LEU A CA 1
ATOM 5710 C C . LEU A 1 730 ? -54.281 33.75 12.969 1 13.92 730 LEU A C 1
ATOM 5712 O O . LEU A 1 730 ? -54.594 32.781 13.664 1 13.92 730 LEU A O 1
ATOM 5716 N N . ILE A 1 731 ? -55.219 33.344 11.906 1 14.27 731 ILE A N 1
ATOM 5717 C CA . ILE A 1 731 ? -56.469 32.625 11.797 1 14.27 731 ILE A CA 1
ATOM 5718 C C . ILE A 1 731 ? -56.219 31.188 11.367 1 14.27 731 ILE A C 1
ATOM 5720 O O . ILE A 1 731 ? -55.188 30.906 10.734 1 14.27 731 ILE A O 1
ATOM 5724 N N . VAL A 1 732 ? -57.375 30.328 11.172 1 13.88 732 VAL A N 1
ATOM 5725 C CA . VAL A 1 732 ? -58.281 29.188 11.398 1 13.88 732 VAL A CA 1
ATOM 5726 C C . VAL A 1 732 ? -58.062 28.141 10.312 1 13.88 732 VAL A C 1
ATOM 5728 O O . VAL A 1 732 ? -57.938 26.953 10.602 1 13.88 732 VAL A O 1
ATOM 5731 N N . GLY A 1 733 ? -58.531 28.422 9.016 1 13.9 733 GLY A N 1
ATOM 5732 C CA . GLY A 1 733 ? -59.688 27.734 8.453 1 13.9 733 GLY A CA 1
ATOM 5733 C C . GLY A 1 733 ? -59.406 26.281 8.102 1 13.9 733 GLY A C 1
ATOM 5734 O O . GLY A 1 733 ? -58.312 25.766 8.383 1 13.9 733 GLY A O 1
ATOM 5735 N N . LEU A 1 734 ? -60.062 25.828 6.957 1 14.07 734 LEU A N 1
ATOM 5736 C CA . LEU A 1 734 ? -61.188 24.984 6.531 1 14.07 734 LEU A CA 1
ATOM 5737 C C . LEU A 1 734 ? -60.688 23.594 6.141 1 14.07 734 LEU A C 1
ATOM 5739 O O . LEU A 1 734 ? -61.219 22.594 6.633 1 14.07 734 LEU A O 1
ATOM 5743 N N . ALA A 1 735 ? -60.906 23.25 4.824 1 15.03 735 ALA A N 1
ATOM 5744 C CA . ALA A 1 735 ? -61.938 22.438 4.195 1 15.03 735 ALA A CA 1
ATOM 5745 C C . ALA A 1 735 ? -61.5 20.969 4.133 1 15.03 735 ALA A C 1
ATOM 5747 O O . ALA A 1 735 ? -60.312 20.672 4.137 1 15.03 735 ALA A O 1
ATOM 5748 N N . ILE A 1 736 ? -62.469 20.078 3.59 1 14.66 736 ILE A N 1
ATOM 5749 C CA . ILE A 1 736 ? -63.344 18.906 3.578 1 14.66 736 ILE A CA 1
ATOM 5750 C C . ILE A 1 736 ? -62.688 17.766 2.799 1 14.66 736 ILE A C 1
ATOM 5752 O O . ILE A 1 736 ? -62.594 16.641 3.283 1 14.66 736 ILE A O 1
ATOM 5756 N N . GLY A 1 737 ? -62.719 17.859 1.398 1 14.3 737 GLY A N 1
ATOM 5757 C CA . GLY A 1 737 ? -63.562 16.969 0.623 1 14.3 737 GLY A CA 1
ATOM 5758 C C . GLY A 1 737 ? -63 15.562 0.489 1 14.3 737 GLY A C 1
ATOM 5759 O O . GLY A 1 737 ? -63.656 14.578 0.792 1 14.3 737 GLY A O 1
ATOM 5760 N N . MET A 1 738 ? -62.969 15.234 -0.84 1 15.25 738 MET A N 1
ATOM 5761 C CA . MET A 1 738 ? -63.719 14.227 -1.599 1 15.25 738 MET A CA 1
ATOM 5762 C C . MET A 1 738 ? -63.031 12.859 -1.467 1 15.25 738 MET A C 1
ATOM 5764 O O . MET A 1 738 ? -61.875 12.766 -1.135 1 15.25 738 MET A O 1
ATOM 5768 N N . LEU A 1 739 ? -63.75 12.039 -2.174 1 14.91 739 LEU A N 1
ATOM 5769 C CA . LEU A 1 739 ? -64.312 10.719 -2.359 1 14.91 739 LEU A CA 1
ATOM 5770 C C . LEU A 1 739 ? -63.281 9.711 -2.801 1 14.91 739 LEU A C 1
ATOM 5772 O O . LEU A 1 739 ? -63.188 8.602 -2.26 1 14.91 739 LEU A O 1
ATOM 5776 N N . ILE A 1 740 ? -62.938 9.938 -4.133 1 15.88 740 ILE A N 1
ATOM 5777 C CA . ILE A 1 740 ? -63.344 8.922 -5.102 1 15.88 740 ILE A CA 1
ATOM 5778 C C . ILE A 1 740 ? -62.531 7.648 -4.875 1 15.88 740 ILE A C 1
ATOM 5780 O O . ILE A 1 740 ? -62.062 7.383 -3.762 1 15.88 740 ILE A O 1
ATOM 5784 N N . TYR A 1 741 ? -62.25 7.113 -6.031 1 16.59 741 TYR A N 1
ATOM 5785 C CA . TYR A 1 741 ? -62.531 5.961 -6.875 1 16.59 741 TYR A CA 1
ATOM 5786 C C . TYR A 1 741 ? -61.562 4.828 -6.613 1 16.59 741 TYR A C 1
ATOM 5788 O O . TYR A 1 741 ? -60.469 5.055 -6.062 1 16.59 741 TYR A O 1
ATOM 5796 N N . ARG A 1 742 ? -61.5 3.986 -7.75 1 16.19 742 ARG A N 1
ATOM 5797 C CA . ARG A 1 742 ? -61.719 2.613 -8.203 1 16.19 742 ARG A CA 1
ATOM 5798 C C . ARG A 1 742 ? -60.469 1.775 -7.949 1 16.19 742 ARG A C 1
ATOM 5800 O O . ARG A 1 742 ? -60.531 0.703 -7.348 1 16.19 742 ARG A O 1
ATOM 5807 N N . ARG A 1 743 ? -59.844 1.455 -9.078 1 16.7 743 ARG A N 1
ATOM 5808 C CA . ARG A 1 743 ? -59.75 0.284 -9.945 1 16.7 743 ARG A CA 1
ATOM 5809 C C . ARG A 1 743 ? -58.594 -0.606 -9.547 1 16.7 743 ARG A C 1
ATOM 5811 O O . ARG A 1 743 ? -57.688 -0.165 -8.844 1 16.7 743 ARG A O 1
ATOM 5818 N N . LYS A 1 744 ? -58.156 -1.371 -10.766 1 17.3 744 LYS A N 1
ATOM 5819 C CA . LYS A 1 744 ? -57.719 -2.646 -11.305 1 17.3 744 LYS A CA 1
ATOM 5820 C C . LYS A 1 744 ? -56.25 -2.885 -11 1 17.3 744 LYS A C 1
ATOM 5822 O O . LYS A 1 744 ? -55.406 -1.985 -11.164 1 17.3 744 LYS A O 1
ATOM 5827 N N . MET B 1 1 ? -38.906 6.895 -80.25 1 20.98 1 MET B N 1
ATOM 5828 C CA . MET B 1 1 ? -37.781 6.004 -80.438 1 20.98 1 MET B CA 1
ATOM 5829 C C . MET B 1 1 ? -36.469 6.781 -80.375 1 20.98 1 MET B C 1
ATOM 5831 O O . MET B 1 1 ? -35.406 6.266 -80.75 1 20.98 1 MET B O 1
ATOM 5835 N N . LEU B 1 2 ? -36.688 8.07 -80.5 1 23.53 2 LEU B N 1
ATOM 5836 C CA . LEU B 1 2 ? -35.656 9.117 -80.438 1 23.53 2 LEU B CA 1
ATOM 5837 C C . LEU B 1 2 ? -34.812 8.945 -79.188 1 23.53 2 LEU B C 1
ATOM 5839 O O . LEU B 1 2 ? -35.281 9.102 -78.062 1 23.53 2 LEU B O 1
ATOM 5843 N N . SER B 1 3 ? -33.719 8.023 -79.25 1 20.22 3 SER B N 1
ATOM 5844 C CA . SER B 1 3 ? -32.781 7.105 -78.625 1 20.22 3 SER B CA 1
ATOM 5845 C C . SER B 1 3 ? -31.797 7.855 -77.688 1 20.22 3 SER B C 1
ATOM 5847 O O . SER B 1 3 ? -31.734 9.086 -77.75 1 20.22 3 SER B O 1
ATOM 5849 N N . ARG B 1 4 ? -30.5 7.355 -77.625 1 22.41 4 ARG B N 1
ATOM 5850 C CA . ARG B 1 4 ? -29.391 6.828 -76.875 1 22.41 4 ARG B CA 1
ATOM 5851 C C . ARG B 1 4 ? -28.344 7.91 -76.625 1 22.41 4 ARG B C 1
ATOM 5853 O O . ARG B 1 4 ? -27.719 7.926 -75.562 1 22.41 4 ARG B O 1
ATOM 5860 N N . ARG B 1 5 ? -27.922 8.547 -77.812 1 25.06 5 ARG B N 1
ATOM 5861 C CA . ARG B 1 5 ? -26.484 8.734 -77.938 1 25.06 5 ARG B CA 1
ATOM 5862 C C . ARG B 1 5 ? -25.984 9.93 -77.188 1 25.06 5 ARG B C 1
ATOM 5864 O O . ARG B 1 5 ? -24.797 10.023 -76.875 1 25.06 5 ARG B O 1
ATOM 5871 N N . ILE B 1 6 ? -26.766 10.945 -77.25 1 28.31 6 ILE B N 1
ATOM 5872 C CA . ILE B 1 6 ? -26.141 12.25 -77.062 1 28.31 6 ILE B CA 1
ATOM 5873 C C . ILE B 1 6 ? -25.703 12.422 -75.625 1 28.31 6 ILE B C 1
ATOM 5875 O O . ILE B 1 6 ? -25.156 13.461 -75.25 1 28.31 6 ILE B O 1
ATOM 5879 N N . ILE B 1 7 ? -26.328 11.492 -74.75 1 28.17 7 ILE B N 1
ATOM 5880 C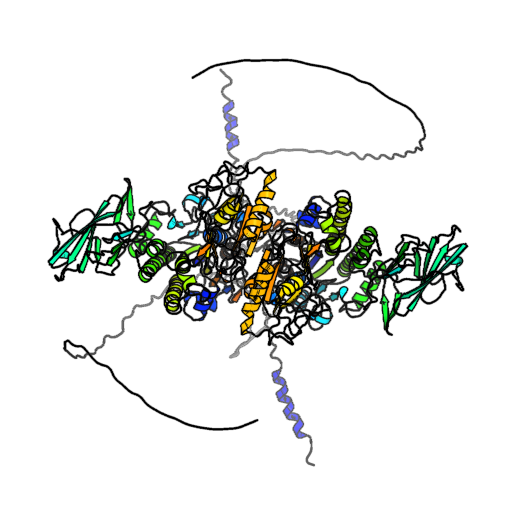 CA . ILE B 1 7 ? -26.156 11.688 -73.312 1 28.17 7 ILE B CA 1
ATOM 5881 C C . ILE B 1 7 ? -24.703 11.43 -72.938 1 28.17 7 ILE B C 1
ATOM 5883 O O . ILE B 1 7 ? -24.359 11.477 -71.75 1 28.17 7 ILE B O 1
ATOM 5887 N N . GLY B 1 8 ? -23.922 10.883 -74.062 1 24.17 8 GLY B N 1
ATOM 5888 C CA . GLY B 1 8 ? -22.625 10.281 -73.75 1 24.17 8 GLY B CA 1
ATOM 5889 C C . GLY B 1 8 ? -21.609 11.273 -73.25 1 24.17 8 GLY B C 1
ATOM 5890 O O . GLY B 1 8 ? -20.844 10.961 -72.312 1 24.17 8 GLY B O 1
ATOM 5891 N N . VAL B 1 9 ? -21.484 12.312 -74.062 1 26.61 9 VAL B N 1
ATOM 5892 C CA . VAL B 1 9 ? -20.156 12.938 -74.188 1 26.61 9 VAL B CA 1
ATOM 5893 C C . VAL B 1 9 ? -19.828 13.703 -72.938 1 26.61 9 VAL B C 1
ATOM 5895 O O . VAL B 1 9 ? -18.703 13.648 -72.438 1 26.61 9 VAL B O 1
ATOM 5898 N N . LEU B 1 10 ? -20.75 14.602 -72.562 1 27.48 10 LEU B N 1
ATOM 5899 C CA . LEU B 1 10 ? -20.281 15.734 -71.812 1 27.48 10 LEU B CA 1
ATOM 5900 C C . LEU B 1 10 ? -19.891 15.305 -70.375 1 27.48 10 LEU B C 1
ATOM 5902 O O . LEU B 1 10 ? -19.359 16.109 -69.625 1 27.48 10 LEU B O 1
ATOM 5906 N N . ILE B 1 11 ? -20.359 14.062 -70 1 27.31 11 ILE B N 1
ATOM 5907 C CA . ILE B 1 11 ? -20.094 13.594 -68.625 1 27.31 11 ILE B CA 1
ATOM 5908 C C . ILE B 1 11 ? -18.578 13.492 -68.438 1 27.31 11 ILE B C 1
ATOM 5910 O O . ILE B 1 11 ? -18.125 13.383 -67.312 1 27.31 11 ILE B O 1
ATOM 5914 N N . LEU B 1 12 ? -17.891 13.445 -69.625 1 25.48 12 LEU B N 1
ATOM 5915 C CA . LEU B 1 12 ? -16.5 13.008 -69.5 1 25.48 12 LEU B CA 1
ATOM 5916 C C . LEU B 1 12 ? -15.68 14.023 -68.688 1 25.48 12 LEU B C 1
ATOM 5918 O O . LEU B 1 12 ? -14.812 13.648 -67.875 1 25.48 12 LEU B O 1
ATOM 5922 N N . LEU B 1 13 ? -15.945 15.281 -69.062 1 27.08 13 LEU B N 1
ATOM 5923 C CA . LEU B 1 13 ? -14.898 16.25 -68.812 1 27.08 13 LEU B CA 1
ATOM 5924 C C . LEU B 1 13 ? -14.742 16.438 -67.25 1 27.08 13 LEU B C 1
ATOM 5926 O O . LEU B 1 13 ? -13.727 16.953 -66.812 1 27.08 13 LEU B O 1
ATOM 5930 N N . ALA B 1 14 ? -15.914 16.422 -66.625 1 27.39 14 ALA B N 1
ATOM 5931 C CA . ALA B 1 14 ? -15.844 16.938 -65.25 1 27.39 14 ALA B CA 1
ATOM 5932 C C . ALA B 1 14 ? -14.891 16.109 -64.438 1 27.39 14 ALA B C 1
ATOM 5934 O O . ALA B 1 14 ? -14.602 16.453 -63.281 1 27.39 14 ALA B O 1
ATOM 5935 N N . VAL B 1 15 ? -14.695 14.867 -64.875 1 26.42 15 VAL B N 1
ATOM 5936 C CA . VAL B 1 15 ? -14.102 13.922 -63.938 1 26.42 15 VAL B CA 1
ATOM 5937 C C . VAL B 1 15 ? -12.664 14.336 -63.625 1 26.42 15 VAL B C 1
ATOM 5939 O O . VAL B 1 15 ? -12.07 13.844 -62.656 1 26.42 15 VAL B O 1
ATOM 5942 N N . ILE B 1 16 ? -12.102 15.039 -64.625 1 26.84 16 ILE B N 1
ATOM 5943 C CA . ILE B 1 16 ? -10.648 14.883 -64.562 1 26.84 16 ILE B CA 1
ATOM 5944 C C . ILE B 1 16 ? -10.094 15.617 -63.344 1 26.84 16 ILE B C 1
ATOM 5946 O O . ILE B 1 16 ? -8.969 15.344 -62.906 1 26.84 16 ILE B O 1
ATOM 5950 N N . LEU B 1 17 ? -10.672 16.766 -63.094 1 28.7 17 LEU B N 1
ATOM 5951 C CA . LEU B 1 17 ? -9.812 17.703 -62.375 1 28.7 17 LEU B CA 1
ATOM 5952 C C . LEU B 1 17 ? -9.531 17.219 -60.969 1 28.7 17 LEU B C 1
ATOM 5954 O O . LEU B 1 17 ? -8.789 17.859 -60.219 1 28.7 17 LEU B O 1
ATOM 5958 N N . SER B 1 18 ? -10.422 16.375 -60.5 1 25.97 18 SER B N 1
ATOM 5959 C CA . SER B 1 18 ? -10.438 16.344 -59.062 1 25.97 18 SER B CA 1
ATOM 5960 C C . SER B 1 18 ? -9.125 15.797 -58.5 1 25.97 18 SER B C 1
ATOM 5962 O O . SER B 1 18 ? -8.898 15.82 -57.281 1 25.97 18 SER B O 1
ATOM 5964 N N . THR B 1 19 ? -8.516 14.938 -59.25 1 24.92 19 THR B N 1
ATOM 5965 C CA . THR B 1 19 ? -7.977 13.883 -58.406 1 24.92 19 THR B CA 1
ATOM 5966 C C . THR B 1 19 ? -6.828 14.414 -57.562 1 24.92 19 THR B C 1
ATOM 5968 O O . THR B 1 19 ? -6.562 13.891 -56.469 1 24.92 19 THR B O 1
ATOM 5971 N N . SER B 1 20 ? -5.922 15.18 -58.188 1 26 20 SER B N 1
ATOM 5972 C CA . SER B 1 20 ? -4.605 14.844 -57.656 1 26 20 SER B CA 1
ATOM 5973 C C . SER B 1 20 ? -4.348 15.531 -56.312 1 26 20 SER B C 1
ATOM 5975 O O . SER B 1 20 ? -3.689 16.562 -56.281 1 26 20 SER B O 1
ATOM 5977 N N . ILE B 1 21 ? -5.312 16.031 -55.594 1 29.94 21 ILE B N 1
ATOM 5978 C CA . ILE B 1 21 ? -4.785 16.672 -54.406 1 29.94 21 ILE B CA 1
ATOM 5979 C C . ILE B 1 21 ? -3.842 15.719 -53.688 1 29.94 21 ILE B C 1
ATOM 5981 O O . ILE B 1 21 ? -4.266 14.656 -53.219 1 29.94 21 ILE B O 1
ATOM 5985 N N . SER B 1 22 ? -2.662 15.555 -54.219 1 26.45 22 SER B N 1
ATOM 5986 C CA . SER B 1 22 ? -1.606 14.844 -53.531 1 26.45 22 SER B CA 1
ATOM 5987 C C . SER B 1 22 ? -1.553 15.266 -52.062 1 26.45 22 SER B C 1
ATOM 5989 O O . SER B 1 22 ? -1.376 16.453 -51.75 1 26.45 22 SER B O 1
ATOM 5991 N N . LEU B 1 23 ? -2.377 14.656 -51.219 1 28.53 23 LEU B N 1
ATOM 5992 C CA . LEU B 1 23 ? -2.234 14.734 -49.781 1 28.53 23 LEU B CA 1
ATOM 5993 C C . LEU B 1 23 ? -0.766 14.688 -49.375 1 28.53 23 LEU B C 1
ATOM 5995 O O . LEU B 1 23 ? -0.086 13.688 -49.594 1 28.53 23 LEU B O 1
ATOM 5999 N N . ILE B 1 24 ? -0.087 15.789 -49.625 1 29.45 24 ILE B N 1
ATOM 6000 C CA . ILE B 1 24 ? 1.147 15.852 -48.875 1 29.45 24 ILE B CA 1
ATOM 6001 C C . ILE B 1 24 ? 0.874 15.438 -47.406 1 29.45 24 ILE B C 1
ATOM 6003 O O . ILE B 1 24 ? 0.208 16.156 -46.688 1 29.45 24 ILE B O 1
ATOM 6007 N N . TYR B 1 25 ? 0.487 14.172 -47.281 1 26.3 25 TYR B N 1
ATOM 6008 C CA . TYR B 1 25 ? 0.623 13.688 -45.906 1 26.3 25 TYR B CA 1
ATOM 6009 C C . TYR B 1 25 ? 1.938 14.148 -45.312 1 26.3 25 TYR B C 1
ATOM 6011 O O . TYR B 1 25 ? 3.016 13.812 -45.781 1 26.3 25 TYR B O 1
ATOM 6019 N N . ALA B 1 26 ? 1.963 15.43 -44.938 1 27.58 26 ALA B N 1
ATOM 6020 C CA . ALA B 1 26 ? 3.045 15.805 -44.031 1 27.58 26 ALA B CA 1
ATOM 6021 C C . ALA B 1 26 ? 3.35 14.68 -43.031 1 27.58 26 ALA B C 1
ATOM 6023 O O . ALA B 1 26 ? 2.447 14.172 -42.375 1 27.58 26 ALA B O 1
ATOM 6024 N N . ASN B 1 27 ? 4.359 13.961 -43.344 1 28.7 27 ASN B N 1
ATOM 6025 C CA . ASN B 1 27 ? 4.949 13.062 -42.375 1 28.7 27 ASN B CA 1
ATOM 6026 C C . ASN B 1 27 ? 4.953 13.68 -40.969 1 28.7 27 ASN B C 1
ATOM 6028 O O . ASN B 1 27 ? 5.578 14.719 -40.75 1 28.7 27 ASN B O 1
ATOM 6032 N N . THR B 1 28 ? 3.824 13.805 -40.406 1 31.16 28 THR B N 1
ATOM 6033 C CA . THR B 1 28 ? 3.881 14.125 -38.969 1 31.16 28 THR B CA 1
ATOM 6034 C C . THR B 1 28 ? 5.109 13.492 -38.344 1 31.16 28 THR B C 1
ATOM 6036 O O . THR B 1 28 ? 5.332 12.281 -38.469 1 31.16 28 THR B O 1
ATOM 6039 N N . PRO B 1 29 ? 6.082 14.289 -38.156 1 31.64 29 PRO B N 1
ATOM 6040 C CA . PRO B 1 29 ? 7.199 13.664 -37.438 1 31.64 29 PRO B CA 1
ATOM 6041 C C . PRO B 1 29 ? 6.742 12.688 -36.375 1 31.64 29 PRO B C 1
ATOM 6043 O O . PRO B 1 29 ? 5.855 13.008 -35.594 1 31.64 29 PRO B O 1
ATOM 6046 N N . THR B 1 30 ? 6.59 11.469 -36.719 1 34.47 30 THR B N 1
ATOM 6047 C CA . THR B 1 30 ? 6.363 10.453 -35.688 1 34.47 30 THR B CA 1
ATOM 6048 C C . THR B 1 30 ? 7.32 10.648 -34.531 1 34.47 30 THR B C 1
ATOM 6050 O O . THR B 1 30 ? 8.523 10.844 -34.719 1 34.47 30 THR B O 1
ATOM 6053 N N . ASN B 1 31 ? 7.008 11.281 -33.562 1 38.03 31 ASN B N 1
ATOM 6054 C CA . ASN B 1 31 ? 7.727 11.336 -32.281 1 38.03 31 ASN B CA 1
ATOM 6055 C C . ASN B 1 31 ? 8.5 10.055 -32 1 38.03 31 ASN B C 1
ATOM 6057 O O . ASN B 1 31 ? 7.91 9.008 -31.75 1 38.03 31 ASN B O 1
ATOM 6061 N N . GLU B 1 32 ? 9.484 9.75 -32.75 1 47.38 32 GLU B N 1
ATOM 6062 C CA . GLU B 1 32 ? 10.273 8.523 -32.656 1 47.38 32 GLU B CA 1
ATOM 6063 C C . GLU B 1 32 ? 10.766 8.281 -31.25 1 47.38 32 GLU B C 1
ATOM 6065 O O . GLU B 1 32 ? 11.5 9.094 -30.688 1 47.38 32 GLU B O 1
ATOM 6070 N N . HIS B 1 33 ? 10.164 7.508 -30.375 1 64.12 33 HIS B N 1
ATOM 6071 C CA . HIS B 1 33 ? 10.594 7.004 -29.078 1 64.12 33 HIS B CA 1
ATOM 6072 C C . HIS B 1 33 ? 11.984 6.387 -29.156 1 64.12 33 HIS B C 1
ATOM 6074 O O . HIS B 1 33 ? 12.312 5.703 -30.141 1 64.12 33 HIS B O 1
ATOM 6080 N N . THR B 1 34 ? 12.914 6.969 -28.422 1 76.88 34 THR B N 1
ATOM 6081 C CA . THR B 1 34 ? 14.219 6.336 -28.266 1 76.88 34 THR B CA 1
ATOM 6082 C C . THR B 1 34 ? 14.062 4.871 -27.875 1 76.88 34 THR B C 1
ATOM 6084 O O . THR B 1 34 ? 13.312 4.551 -26.953 1 76.88 34 THR B O 1
ATOM 6087 N N . ARG B 1 35 ? 14.586 4.012 -28.781 1 88.62 35 ARG B N 1
ATOM 6088 C CA . ARG B 1 35 ? 14.617 2.578 -28.516 1 88.62 35 ARG B CA 1
ATOM 6089 C C . ARG B 1 35 ? 15.898 2.184 -27.781 1 88.62 35 ARG B C 1
ATOM 6091 O O . ARG B 1 35 ? 17 2.479 -28.25 1 88.62 35 ARG B O 1
ATOM 6098 N N . TYR B 1 36 ? 15.68 1.596 -26.594 1 91.12 36 TYR B N 1
ATOM 6099 C CA . TYR B 1 36 ? 16.828 1.234 -25.766 1 91.12 36 TYR B CA 1
ATOM 6100 C C . TYR B 1 36 ? 17.203 -0.225 -25.969 1 91.12 36 TYR B C 1
ATOM 6102 O O . TYR B 1 36 ? 18.312 -0.642 -25.609 1 91.12 36 TYR B O 1
ATOM 6110 N N . ALA B 1 37 ? 16.312 -1.038 -26.531 1 96.25 37 ALA B N 1
ATOM 6111 C CA . ALA B 1 37 ? 16.531 -2.443 -26.859 1 96.25 37 ALA B CA 1
ATOM 6112 C C . ALA B 1 37 ? 15.805 -2.828 -28.141 1 96.25 37 ALA B C 1
ATOM 6114 O O . ALA B 1 37 ? 14.68 -2.373 -28.391 1 96.25 37 ALA B O 1
ATOM 6115 N N . GLU B 1 38 ? 16.469 -3.639 -28.953 1 97.31 38 GLU B N 1
ATOM 6116 C CA . GLU B 1 38 ? 15.812 -4.148 -30.156 1 97.31 38 GLU B CA 1
ATOM 6117 C C . GLU B 1 38 ? 14.773 -5.211 -29.797 1 97.31 38 GLU B C 1
ATOM 6119 O O . GLU B 1 38 ? 13.734 -5.309 -30.453 1 97.31 38 GLU B O 1
ATOM 6124 N N . LYS B 1 39 ? 15.117 -5.98 -28.734 1 98.5 39 LYS B N 1
ATOM 6125 C CA . LYS B 1 39 ? 14.281 -7.09 -28.297 1 98.5 39 LYS B CA 1
ATOM 6126 C C . LYS B 1 39 ? 14.211 -7.164 -26.766 1 98.5 39 LYS B C 1
ATOM 6128 O O . LYS B 1 39 ? 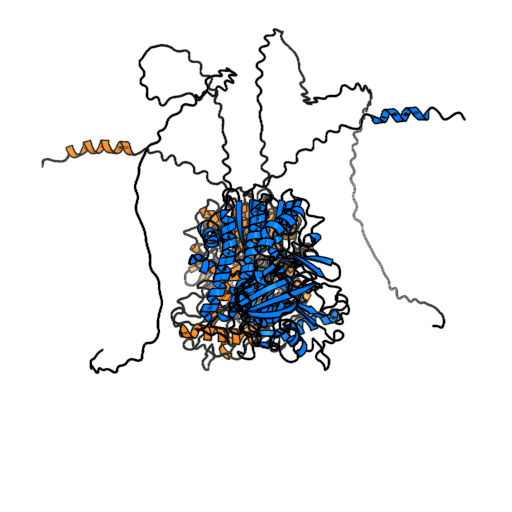15.156 -6.754 -26.078 1 98.5 39 LYS B O 1
ATOM 6133 N N . VAL B 1 40 ? 13.055 -7.652 -26.281 1 98.81 40 VAL B N 1
ATOM 6134 C CA . VAL B 1 40 ? 12.883 -7.891 -24.844 1 98.81 40 VAL B CA 1
ATOM 6135 C C . VAL B 1 40 ? 12.305 -9.289 -24.625 1 98.81 40 VAL B C 1
ATOM 6137 O O . VAL B 1 40 ? 11.398 -9.711 -25.328 1 98.81 40 VAL B O 1
ATOM 6140 N N . VAL B 1 41 ? 12.898 -10.055 -23.75 1 98.88 41 VAL B N 1
ATOM 6141 C CA . VAL B 1 41 ? 12.328 -11.305 -23.25 1 98.88 41 VAL B CA 1
ATOM 6142 C C . VAL B 1 41 ? 11.891 -11.125 -21.797 1 98.88 41 VAL B C 1
ATOM 6144 O O . VAL B 1 41 ? 12.633 -10.57 -20.984 1 98.88 41 VAL B O 1
ATOM 6147 N N . ILE B 1 42 ? 10.688 -11.539 -21.484 1 98.88 42 ILE B N 1
ATOM 6148 C CA . ILE B 1 42 ? 10.266 -11.57 -20.078 1 98.88 42 ILE B CA 1
ATOM 6149 C C . ILE B 1 42 ? 9.867 -13 -19.703 1 98.88 42 ILE B C 1
ATOM 6151 O O . ILE B 1 42 ? 9.125 -13.656 -20.422 1 98.88 42 ILE B O 1
ATOM 6155 N N . ILE B 1 43 ? 10.391 -13.5 -18.594 1 98.81 43 ILE B N 1
ATOM 6156 C CA . ILE B 1 43 ? 10.055 -14.805 -18.031 1 98.81 43 ILE B CA 1
ATOM 6157 C C . ILE B 1 43 ? 9.375 -14.617 -16.672 1 98.81 43 ILE B C 1
ATOM 6159 O O . ILE B 1 43 ? 9.914 -13.953 -15.789 1 98.81 43 ILE B O 1
ATOM 6163 N N . SER B 1 44 ? 8.219 -15.156 -16.5 1 98.75 44 SER B N 1
ATOM 6164 C CA . SER B 1 44 ? 7.531 -15.148 -15.211 1 98.75 44 SER B CA 1
ATOM 6165 C C . SER B 1 44 ? 7.641 -16.5 -14.523 1 98.75 44 SER B C 1
ATOM 6167 O O . SER B 1 44 ? 7.23 -17.516 -15.078 1 98.75 44 SER B O 1
ATOM 6169 N N . ILE B 1 45 ? 8.234 -16.531 -13.398 1 98.81 45 ILE B N 1
ATOM 6170 C CA . ILE B 1 45 ? 8.297 -17.719 -12.562 1 98.81 45 ILE B CA 1
ATOM 6171 C C . ILE B 1 45 ? 7.223 -17.656 -11.477 1 98.81 45 ILE B C 1
ATOM 6173 O O . ILE B 1 45 ? 7.383 -16.938 -10.484 1 98.81 45 ILE B O 1
ATOM 6177 N N . ASP B 1 46 ? 6.191 -18.422 -11.625 1 98.62 46 ASP B N 1
ATOM 6178 C CA . ASP B 1 46 ? 5.004 -18.344 -10.773 1 98.62 46 ASP B CA 1
ATOM 6179 C C . ASP B 1 46 ? 5.363 -18.562 -9.312 1 98.62 46 ASP B C 1
ATOM 6181 O O . ASP B 1 46 ? 5.949 -19.594 -8.961 1 98.62 46 ASP B O 1
ATOM 6185 N N . ALA B 1 47 ? 5.102 -17.578 -8.453 1 98.62 47 ALA B N 1
ATOM 6186 C CA . ALA B 1 47 ? 5.109 -17.625 -6.992 1 98.62 47 ALA B CA 1
ATOM 6187 C C . ALA B 1 47 ? 6.531 -17.531 -6.445 1 98.62 47 ALA B C 1
ATOM 6189 O O . ALA B 1 47 ? 6.75 -17.656 -5.238 1 98.62 47 ALA B O 1
ATOM 6190 N N . ALA B 1 48 ? 7.535 -17.344 -7.316 1 98.75 48 ALA B N 1
ATOM 6191 C CA . ALA B 1 48 ? 8.898 -17.266 -6.805 1 98.75 48 ALA B CA 1
ATOM 6192 C C . ALA B 1 48 ? 9.039 -16.125 -5.805 1 98.75 48 ALA B C 1
ATOM 6194 O O . ALA B 1 48 ? 9 -14.945 -6.18 1 98.75 48 ALA B O 1
ATOM 6195 N N . ARG B 1 49 ? 9.273 -16.547 -4.57 1 97.88 49 ARG B N 1
ATOM 6196 C CA . ARG B 1 49 ? 9.469 -15.578 -3.494 1 97.88 49 ARG B CA 1
ATOM 6197 C C . ARG B 1 49 ? 10.773 -14.812 -3.676 1 97.88 49 ARG B C 1
ATOM 6199 O O . ARG B 1 49 ? 11.789 -15.391 -4.07 1 97.88 49 ARG B O 1
ATOM 6206 N N . ALA B 1 50 ? 10.75 -13.578 -3.322 1 96.81 50 ALA B N 1
ATOM 6207 C CA . ALA B 1 50 ? 11.953 -12.758 -3.426 1 96.81 50 ALA B CA 1
ATOM 6208 C C . ALA B 1 50 ? 13.023 -13.242 -2.453 1 96.81 50 ALA B C 1
ATOM 6210 O O . ALA B 1 50 ? 14.188 -13.414 -2.836 1 96.81 50 ALA B O 1
ATOM 6211 N N . ASP B 1 51 ? 12.672 -13.5 -1.168 1 94.5 51 ASP B N 1
ATOM 6212 C CA . ASP B 1 51 ? 13.664 -13.836 -0.151 1 94.5 51 ASP B CA 1
ATOM 6213 C C . ASP B 1 51 ? 14.352 -15.164 -0.472 1 94.5 51 ASP B C 1
ATOM 6215 O O . ASP B 1 51 ? 15.578 -15.266 -0.403 1 94.5 51 ASP B O 1
ATOM 6219 N N . TYR B 1 52 ? 13.57 -16.172 -0.92 1 97.19 52 TYR B N 1
ATOM 6220 C CA . TYR B 1 52 ? 14.156 -17.469 -1.25 1 97.19 52 TYR B CA 1
ATOM 6221 C C . TYR B 1 52 ? 15.008 -17.391 -2.512 1 97.19 52 TYR B C 1
ATOM 6223 O O . TYR B 1 52 ? 16.109 -17.922 -2.559 1 97.19 52 TYR B O 1
ATOM 6231 N N . THR B 1 53 ? 14.5 -16.719 -3.525 1 98.44 53 THR B N 1
ATOM 6232 C CA . THR B 1 53 ? 15.203 -16.625 -4.801 1 98.44 53 THR B CA 1
ATOM 6233 C C . THR B 1 53 ? 16.531 -15.906 -4.633 1 98.44 53 THR B C 1
ATOM 6235 O O . THR B 1 53 ? 17.562 -16.359 -5.145 1 98.44 53 THR B O 1
ATOM 6238 N N . TYR B 1 54 ? 16.547 -14.828 -3.916 1 96.56 54 TYR B N 1
ATOM 6239 C CA . TYR B 1 54 ? 17.75 -14.039 -3.74 1 96.56 54 TYR B CA 1
ATOM 6240 C C . TYR B 1 54 ? 18.766 -14.781 -2.879 1 96.56 54 TYR B C 1
ATOM 6242 O O . TYR B 1 54 ? 19.969 -14.734 -3.141 1 96.56 54 TYR B O 1
ATOM 6250 N N . MET B 1 55 ? 18.281 -15.43 -1.833 1 95.56 55 MET B N 1
ATOM 6251 C CA . MET B 1 55 ? 19.156 -16.25 -1 1 95.56 55 MET B CA 1
ATOM 6252 C C . MET B 1 55 ? 19.828 -17.344 -1.824 1 95.56 55 MET B C 1
ATOM 6254 O O . MET B 1 55 ? 21.047 -17.5 -1.78 1 95.56 55 MET B O 1
ATOM 6258 N N . LEU B 1 56 ? 19.062 -18.078 -2.625 1 98.25 56 LEU B N 1
ATOM 6259 C CA . LEU B 1 56 ? 19.594 -19.172 -3.426 1 98.25 56 LEU B CA 1
ATOM 6260 C C . LEU B 1 56 ? 20.531 -18.672 -4.504 1 98.25 56 LEU B C 1
ATOM 6262 O O . LEU B 1 56 ? 21.547 -19.312 -4.805 1 98.25 56 LEU B O 1
ATOM 6266 N N . ALA B 1 57 ? 20.203 -17.531 -5.062 1 97.81 57 ALA B N 1
ATOM 6267 C CA . ALA B 1 57 ? 21.094 -16.922 -6.059 1 97.81 57 ALA B CA 1
ATOM 6268 C C . ALA B 1 57 ? 22.422 -16.516 -5.434 1 97.81 57 ALA B C 1
ATOM 6270 O O . ALA B 1 57 ? 23.484 -16.75 -6.016 1 97.81 57 ALA B O 1
ATOM 6271 N N . SER B 1 58 ? 22.344 -15.914 -4.305 1 94.38 58 SER B N 1
ATOM 6272 C CA . SER B 1 58 ? 23.547 -15.461 -3.611 1 94.38 58 SER B CA 1
ATOM 6273 C C . SER B 1 58 ? 24.453 -16.641 -3.254 1 94.38 58 SER B C 1
ATOM 6275 O O . SER B 1 58 ? 25.672 -16.5 -3.193 1 94.38 58 SER B O 1
ATOM 6277 N N . GLU B 1 59 ? 23.906 -17.797 -3.049 1 96.38 59 GLU B N 1
ATOM 6278 C CA . GLU B 1 59 ? 24.641 -19.016 -2.713 1 96.38 59 GLU B CA 1
ATOM 6279 C C . GLU B 1 59 ? 25.188 -19.688 -3.967 1 96.38 59 GLU B C 1
ATOM 6281 O O . GLU B 1 59 ? 25.875 -20.719 -3.877 1 96.38 59 GLU B O 1
ATOM 6286 N N . GLY B 1 60 ? 24.844 -19.156 -5.082 1 97.06 60 GLY B N 1
ATOM 6287 C CA . GLY B 1 60 ? 25.344 -19.688 -6.336 1 97.06 60 GLY B CA 1
ATOM 6288 C C . GLY B 1 60 ? 24.516 -20.844 -6.879 1 97.06 60 GLY B C 1
ATOM 6289 O O . GLY B 1 60 ? 24.891 -21.484 -7.859 1 97.06 60 GLY B O 1
ATOM 6290 N N . ILE B 1 61 ? 23.391 -21.047 -6.352 1 98.06 61 ILE B N 1
ATOM 6291 C CA . ILE B 1 61 ? 22.562 -22.188 -6.691 1 98.06 61 ILE B CA 1
ATOM 6292 C C . ILE B 1 61 ? 21.734 -21.875 -7.945 1 98.06 61 ILE B C 1
ATOM 6294 O O . ILE B 1 61 ? 21.359 -22.797 -8.688 1 98.06 61 ILE B O 1
ATOM 6298 N N . LEU B 1 62 ? 21.453 -20.625 -8.211 1 98.69 62 LEU B N 1
ATOM 6299 C CA . LEU B 1 62 ? 20.703 -20.172 -9.367 1 98.69 62 LEU B CA 1
ATOM 6300 C C . LEU B 1 62 ? 21.578 -19.328 -10.297 1 98.69 62 LEU B C 1
ATOM 6302 O O . LEU B 1 62 ? 21.453 -18.109 -10.336 1 98.69 62 LEU B O 1
ATOM 6306 N N . PRO B 1 63 ? 22.375 -19.984 -11.102 1 98.38 63 PRO B N 1
ATOM 6307 C CA . PRO B 1 63 ? 23.344 -19.25 -11.906 1 98.38 63 PRO B CA 1
ATOM 6308 C C . PRO B 1 63 ? 22.703 -18.281 -12.891 1 98.38 63 PRO B C 1
ATOM 6310 O O . PRO B 1 63 ? 23.281 -17.234 -13.195 1 98.38 63 PRO B O 1
ATOM 6313 N N . GLY B 1 64 ? 21.578 -18.609 -13.438 1 98.5 64 GLY B N 1
ATOM 6314 C CA . GLY B 1 64 ? 20.891 -17.688 -14.328 1 98.5 64 GLY B CA 1
ATOM 6315 C C . GLY B 1 64 ? 20.531 -16.375 -13.656 1 98.5 64 GLY B C 1
ATOM 6316 O O . GLY B 1 64 ? 20.953 -15.305 -14.102 1 98.5 64 GLY B O 1
ATOM 6317 N N . PHE B 1 65 ? 19.828 -16.484 -12.531 1 98.25 65 PHE B N 1
ATOM 6318 C CA . PHE B 1 65 ? 19.391 -15.281 -11.836 1 98.25 65 PHE B CA 1
ATOM 6319 C C . PHE B 1 65 ? 20.578 -14.57 -11.203 1 98.25 65 PHE B C 1
ATOM 6321 O O . PHE B 1 65 ? 20.594 -13.336 -11.102 1 98.25 65 PHE B O 1
ATOM 6328 N N . LYS B 1 66 ? 21.547 -15.336 -10.742 1 98 66 LYS B N 1
ATOM 6329 C CA . LYS B 1 66 ? 22.75 -14.727 -10.195 1 98 66 LYS B CA 1
ATOM 6330 C C . LYS B 1 66 ? 23.422 -13.812 -11.219 1 98 66 LYS B C 1
ATOM 6332 O O . LYS B 1 66 ? 23.922 -12.742 -10.867 1 98 66 LYS B O 1
ATOM 6337 N N . ARG B 1 67 ? 23.484 -14.219 -12.469 1 98.12 67 ARG B N 1
ATOM 6338 C CA . ARG B 1 67 ? 24.062 -13.391 -13.523 1 98.12 67 ARG B CA 1
ATOM 6339 C C . ARG B 1 67 ? 23.328 -12.062 -13.641 1 98.12 67 ARG B C 1
ATOM 6341 O O . ARG B 1 67 ? 23.938 -11.016 -13.844 1 98.12 67 ARG B O 1
ATOM 6348 N N . ILE B 1 68 ? 22.047 -12.102 -13.5 1 98.25 68 ILE B N 1
ATOM 6349 C CA . ILE B 1 68 ? 21.234 -10.891 -13.562 1 98.25 68 ILE B CA 1
ATOM 6350 C C . ILE B 1 68 ? 21.594 -9.969 -12.391 1 98.25 68 ILE B C 1
ATOM 6352 O O . ILE B 1 68 ? 21.766 -8.766 -12.57 1 98.25 68 ILE B O 1
ATOM 6356 N N . ILE B 1 69 ? 21.703 -10.547 -11.203 1 96.75 69 ILE B N 1
ATOM 6357 C CA . ILE B 1 69 ? 22.031 -9.773 -10.016 1 96.75 69 ILE B CA 1
ATOM 6358 C C . ILE B 1 69 ? 23.422 -9.156 -10.172 1 96.75 69 ILE B C 1
ATOM 6360 O O . ILE B 1 69 ? 23.625 -7.992 -9.836 1 96.75 69 ILE B O 1
ATOM 6364 N N . ASP B 1 70 ? 24.344 -9.922 -10.773 1 96.62 70 ASP B N 1
ATOM 6365 C CA . ASP B 1 70 ? 25.734 -9.516 -10.836 1 96.62 70 ASP B CA 1
ATOM 6366 C C . ASP B 1 70 ? 25.969 -8.484 -11.945 1 96.62 70 ASP B C 1
ATOM 6368 O O . ASP B 1 70 ? 26.828 -7.621 -11.828 1 96.62 70 ASP B O 1
ATOM 6372 N N . GLU B 1 71 ? 25.219 -8.609 -13.062 1 96.94 71 GLU B N 1
ATOM 6373 C CA . GLU B 1 71 ? 25.562 -7.824 -14.25 1 96.94 71 GLU B CA 1
ATOM 6374 C C . GLU B 1 71 ? 24.422 -6.863 -14.609 1 96.94 71 GLU B C 1
ATOM 6376 O O . GLU B 1 71 ? 24.625 -5.926 -15.383 1 96.94 71 GLU B O 1
ATOM 6381 N N . GLY B 1 72 ? 23.25 -7.184 -14.133 1 97.56 72 GLY B N 1
ATOM 6382 C CA . GLY B 1 72 ? 22.078 -6.391 -14.461 1 97.56 72 GLY B CA 1
ATOM 6383 C C . GLY B 1 72 ? 21.547 -5.594 -13.281 1 97.56 72 GLY B C 1
ATOM 6384 O O . GLY B 1 72 ? 22.328 -4.996 -12.531 1 97.56 72 GLY B O 1
ATOM 6385 N N . VAL B 1 73 ? 20.25 -5.473 -13.219 1 95.12 73 VAL B N 1
ATOM 6386 C CA . VAL B 1 73 ? 19.578 -4.758 -12.141 1 95.12 73 VAL B CA 1
ATOM 6387 C C . VAL B 1 73 ? 18.531 -5.656 -11.508 1 95.12 73 VAL B C 1
ATOM 6389 O O . VAL B 1 73 ? 17.938 -6.512 -12.18 1 95.12 73 VAL B O 1
ATOM 6392 N N . TYR B 1 74 ? 18.359 -5.574 -10.227 1 95.56 74 TYR B N 1
ATOM 6393 C CA . TYR B 1 74 ? 17.297 -6.309 -9.547 1 95.56 74 TYR B CA 1
ATOM 6394 C C . TYR B 1 74 ? 16.688 -5.473 -8.43 1 95.56 74 TYR B C 1
ATOM 6396 O O . TYR B 1 74 ? 17.266 -4.465 -8.016 1 95.56 74 TYR B O 1
ATOM 6404 N N . ALA B 1 75 ? 15.461 -5.855 -8.055 1 92.75 75 ALA B N 1
ATOM 6405 C CA . ALA B 1 75 ? 14.75 -5.137 -7 1 92.75 75 ALA B CA 1
ATOM 6406 C C . ALA B 1 75 ? 14.836 -5.887 -5.672 1 92.75 75 ALA B C 1
ATOM 6408 O O . ALA B 1 75 ? 14.859 -7.117 -5.648 1 92.75 75 ALA B O 1
ATOM 6409 N N . LYS B 1 76 ? 14.766 -5.176 -4.539 1 87 76 LYS B N 1
ATOM 6410 C CA . LYS B 1 76 ? 14.68 -5.797 -3.221 1 87 76 LYS B CA 1
ATOM 6411 C C . LYS B 1 76 ? 13.445 -6.684 -3.109 1 87 76 LYS B C 1
ATOM 6413 O O . LYS B 1 76 ? 13.461 -7.688 -2.391 1 87 76 LYS B O 1
ATOM 6418 N N . GLY B 1 77 ? 12.445 -6.254 -3.775 1 92.75 77 GLY B N 1
ATOM 6419 C CA . GLY B 1 77 ? 11.164 -6.938 -3.896 1 92.75 77 GLY B CA 1
ATOM 6420 C C . GLY B 1 77 ? 10.188 -6.207 -4.793 1 92.75 77 GLY B C 1
ATOM 6421 O O . GLY B 1 77 ? 10.297 -4.996 -4.996 1 92.75 77 GLY B O 1
ATOM 6422 N N . MET B 1 78 ? 9.312 -6.91 -5.352 1 95.62 78 MET B N 1
ATOM 6423 C CA . MET B 1 78 ? 8.227 -6.312 -6.121 1 95.62 78 MET B CA 1
ATOM 6424 C C . MET B 1 78 ? 6.895 -6.492 -5.406 1 95.62 78 MET B C 1
ATOM 6426 O O . MET B 1 78 ? 6.492 -7.617 -5.102 1 95.62 78 MET B O 1
ATOM 6430 N N . ILE B 1 79 ? 6.277 -5.391 -5.023 1 93.88 79 ILE B N 1
ATOM 6431 C CA . ILE B 1 79 ? 4.945 -5.375 -4.434 1 93.88 79 ILE B CA 1
ATOM 6432 C C . ILE B 1 79 ? 3.895 -5.531 -5.531 1 93.88 79 ILE B C 1
ATOM 6434 O O . ILE B 1 79 ? 3.754 -4.656 -6.395 1 93.88 79 ILE B O 1
ATOM 6438 N N . VAL B 1 80 ? 3.174 -6.598 -5.445 1 96.31 80 VAL B N 1
ATOM 6439 C CA . VAL B 1 80 ? 2.215 -6.906 -6.5 1 96.31 80 VAL B CA 1
ATOM 6440 C C . VAL B 1 80 ? 0.828 -6.406 -6.102 1 96.31 80 VAL B C 1
ATOM 6442 O O . VAL B 1 80 ? 0.686 -5.664 -5.125 1 96.31 80 VAL B O 1
ATOM 6445 N N . SER B 1 81 ? -0.174 -6.715 -6.91 1 93.06 81 SER B N 1
ATOM 6446 C CA . SER B 1 81 ? -1.538 -6.25 -6.684 1 93.06 81 SER B CA 1
ATOM 6447 C C . SER B 1 81 ? -2.207 -7.031 -5.559 1 93.06 81 SER B C 1
ATOM 6449 O O . SER B 1 81 ? -1.746 -8.109 -5.184 1 93.06 81 SER B O 1
ATOM 6451 N N . PHE B 1 82 ? -3.291 -6.43 -4.965 1 95.56 82 PHE B N 1
ATOM 6452 C CA . PHE B 1 82 ? -4.188 -7.129 -4.055 1 95.56 82 PHE B CA 1
ATOM 6453 C C . PHE B 1 82 ? -5.48 -7.523 -4.758 1 95.56 82 PHE B C 1
ATOM 6455 O O . PHE B 1 82 ? -6.148 -6.676 -5.355 1 95.56 82 PHE B O 1
ATOM 6462 N N . PRO B 1 83 ? -5.891 -8.734 -4.719 1 96.81 83 PRO B N 1
ATOM 6463 C CA . PRO B 1 83 ? -5.195 -9.859 -4.094 1 96.81 83 PRO B CA 1
ATOM 6464 C C . PRO B 1 83 ? -3.963 -10.305 -4.883 1 96.81 83 PRO B C 1
ATOM 6466 O O . PRO B 1 83 ? -3.93 -10.172 -6.109 1 96.81 83 PRO B O 1
ATOM 6469 N N . SER B 1 84 ? -2.959 -10.812 -4.176 1 97.5 84 SER B N 1
ATOM 6470 C CA . SER B 1 84 ? -1.751 -11.359 -4.785 1 97.5 84 SER B CA 1
ATOM 6471 C C . SER B 1 84 ? -1.992 -12.766 -5.328 1 97.5 84 SER B C 1
ATOM 6473 O O . SER B 1 84 ? -1.528 -13.75 -4.746 1 97.5 84 SER B O 1
ATOM 6475 N N . ALA B 1 85 ? -2.697 -12.852 -6.441 1 97.88 85 ALA B N 1
ATOM 6476 C CA . ALA B 1 85 ? -3.094 -14.102 -7.074 1 97.88 85 ALA B CA 1
ATOM 6477 C C . ALA B 1 85 ? -2.596 -14.172 -8.516 1 97.88 85 ALA B C 1
ATOM 6479 O O . ALA B 1 85 ? -2.35 -13.141 -9.141 1 97.88 85 ALA B O 1
ATOM 6480 N N . THR B 1 86 ? -2.527 -15.352 -9.023 1 98.25 86 THR B N 1
ATOM 6481 C CA . THR B 1 86 ? -1.86 -15.625 -10.289 1 98.25 86 THR B CA 1
ATOM 6482 C C . THR B 1 86 ? -2.514 -14.836 -11.422 1 98.25 86 THR B C 1
ATOM 6484 O O . THR B 1 86 ? -1.847 -14.062 -12.117 1 98.25 86 THR B O 1
ATOM 6487 N N . ALA B 1 87 ? -3.793 -14.992 -11.602 1 98.44 87 ALA B N 1
ATOM 6488 C CA . ALA B 1 87 ? -4.473 -14.32 -12.703 1 98.44 87 ALA B CA 1
ATOM 6489 C C . ALA B 1 87 ? -4.422 -12.805 -12.539 1 98.44 87 ALA B C 1
ATOM 6491 O O . ALA B 1 87 ? -4.207 -12.07 -13.508 1 98.44 87 ALA B O 1
ATOM 6492 N N . VAL B 1 88 ? -4.598 -12.359 -11.328 1 98.5 88 VAL B N 1
ATOM 6493 C CA . VAL B 1 88 ? -4.629 -10.93 -11.039 1 98.5 88 VAL B CA 1
ATOM 6494 C C . VAL B 1 88 ? -3.258 -10.32 -11.32 1 98.5 88 VAL B C 1
ATOM 6496 O O . VAL B 1 88 ? -3.154 -9.312 -12.031 1 98.5 88 VAL B O 1
ATOM 6499 N N . SER B 1 89 ? -2.266 -10.914 -10.773 1 98.5 89 SER B N 1
ATOM 6500 C CA . SER B 1 89 ? -0.913 -10.375 -10.875 1 98.5 89 SER B CA 1
ATOM 6501 C C . SER B 1 89 ? -0.432 -10.359 -12.32 1 98.5 89 SER B C 1
ATOM 6503 O O . SER B 1 89 ? 0.242 -9.422 -12.75 1 98.5 89 SER B O 1
ATOM 6505 N N . HIS B 1 90 ? -0.75 -11.367 -13.086 1 98.75 90 HIS B N 1
ATOM 6506 C CA . HIS B 1 90 ? -0.299 -11.406 -14.469 1 98.75 90 HIS B CA 1
ATOM 6507 C C . HIS B 1 90 ? -1.057 -10.398 -15.32 1 98.75 90 HIS B C 1
ATOM 6509 O O . HIS B 1 90 ? -0.498 -9.836 -16.266 1 98.75 90 HIS B O 1
ATOM 6515 N N . ALA B 1 91 ? -2.334 -10.172 -14.992 1 98.62 91 ALA B N 1
ATOM 6516 C CA . ALA B 1 91 ? -3.057 -9.094 -15.664 1 98.62 91 ALA B CA 1
ATOM 6517 C C . ALA B 1 91 ? -2.377 -7.75 -15.43 1 98.62 91 ALA B C 1
ATOM 6519 O O . ALA B 1 91 ? -2.238 -6.945 -16.344 1 98.62 91 ALA B O 1
ATOM 6520 N N . VAL B 1 92 ? -1.923 -7.562 -14.219 1 98.31 92 VAL B N 1
ATOM 6521 C CA . VAL B 1 92 ? -1.27 -6.312 -13.859 1 98.31 92 VAL B CA 1
ATOM 6522 C C . VAL B 1 92 ? 0.083 -6.211 -14.562 1 98.31 92 VAL B C 1
ATOM 6524 O O . VAL B 1 92 ? 0.431 -5.16 -15.109 1 98.31 92 VAL B O 1
ATOM 6527 N N . ILE B 1 93 ? 0.821 -7.23 -14.609 1 98.5 93 ILE B N 1
ATOM 6528 C CA . ILE B 1 93 ? 2.145 -7.262 -15.219 1 98.5 93 ILE B CA 1
ATOM 6529 C C . ILE B 1 93 ? 2.025 -6.984 -16.719 1 98.5 93 ILE B C 1
ATOM 6531 O O . ILE B 1 93 ? 2.816 -6.223 -17.281 1 98.5 93 ILE B O 1
ATOM 6535 N N . SER B 1 94 ? 1.006 -7.551 -17.391 1 98.62 94 SER B N 1
ATOM 6536 C CA . SER B 1 94 ? 0.903 -7.469 -18.844 1 98.62 94 SER B CA 1
ATOM 6537 C C . SER B 1 94 ? 0.26 -6.156 -19.281 1 98.62 94 SER B C 1
ATOM 6539 O O . SER B 1 94 ? 0.354 -5.773 -20.453 1 98.62 94 SER B O 1
ATOM 6541 N N . THR B 1 95 ? -0.406 -5.457 -18.375 1 98.06 95 THR B N 1
ATOM 6542 C CA . THR B 1 95 ? -1.133 -4.266 -18.781 1 98.06 95 THR B CA 1
ATOM 6543 C C . THR B 1 95 ? -0.516 -3.014 -18.172 1 98.06 95 THR B C 1
ATOM 6545 O O . THR B 1 95 ? -0.706 -1.905 -18.672 1 98.06 95 THR B O 1
ATOM 6548 N N . GLY B 1 96 ? 0.12 -3.217 -16.984 1 96.06 96 GLY B N 1
ATOM 6549 C CA . GLY B 1 96 ? 0.58 -2.068 -16.219 1 96.06 96 GLY B CA 1
ATOM 6550 C C . GLY B 1 96 ? -0.541 -1.34 -15.5 1 96.06 96 GLY B C 1
ATOM 6551 O O . GLY B 1 96 ? -0.389 -0.178 -15.117 1 96.06 96 GLY B O 1
ATOM 6552 N N . ALA B 1 97 ? -1.711 -2.037 -15.383 1 94.81 97 ALA B N 1
ATOM 6553 C CA . ALA B 1 97 ? -2.885 -1.406 -14.781 1 94.81 97 ALA B CA 1
ATOM 6554 C C . ALA B 1 97 ? -3.318 -2.143 -13.523 1 94.81 97 ALA B C 1
ATOM 6556 O O . ALA B 1 97 ? -3.096 -3.348 -13.391 1 94.81 97 ALA B O 1
ATOM 6557 N N . GLU B 1 98 ? -3.975 -1.474 -12.633 1 93.62 98 GLU B N 1
ATOM 6558 C CA . GLU B 1 98 ? -4.465 -2.039 -11.383 1 93.62 98 GLU B CA 1
ATOM 6559 C C . GLU B 1 98 ? -5.711 -2.891 -11.609 1 93.62 98 GLU B C 1
ATOM 6561 O O . GLU B 1 98 ? -6.379 -2.758 -12.633 1 93.62 98 GLU B O 1
ATOM 6566 N N . PRO B 1 99 ? -6.078 -3.727 -10.617 1 96.88 99 PRO B N 1
ATOM 6567 C CA . PRO B 1 99 ? -7.203 -4.652 -10.781 1 96.88 99 PRO B CA 1
ATOM 6568 C C . PRO B 1 99 ? -8.523 -3.932 -11.039 1 96.88 99 PRO B C 1
ATOM 6570 O O . PRO B 1 99 ? -9.375 -4.438 -11.773 1 96.88 99 PRO B O 1
ATOM 6573 N N . GLY B 1 100 ? -8.695 -2.799 -10.453 1 94.62 100 GLY B N 1
ATOM 6574 C CA . GLY B 1 100 ? -9.914 -2.053 -10.727 1 94.62 100 GLY B CA 1
ATOM 6575 C C . GLY B 1 100 ? -10.086 -1.7 -12.195 1 94.62 100 GLY B C 1
ATOM 6576 O O . GLY B 1 100 ? -11.211 -1.575 -12.68 1 94.62 100 GLY B O 1
ATOM 6577 N N . ILE B 1 101 ? -9 -1.6 -12.906 1 93.88 101 ILE B N 1
ATOM 6578 C CA . ILE B 1 101 ? -8.992 -1.251 -14.32 1 93.88 101 ILE B CA 1
ATOM 6579 C C . ILE B 1 101 ? -8.977 -2.523 -15.164 1 93.88 101 ILE B C 1
ATOM 6581 O O . ILE B 1 101 ? -9.703 -2.633 -16.156 1 93.88 101 ILE B O 1
ATOM 6585 N N . THR B 1 102 ? -8.195 -3.529 -14.742 1 97.69 102 THR B N 1
ATOM 6586 C CA . THR B 1 102 ? -8.062 -4.75 -15.531 1 97.69 102 THR B CA 1
ATOM 6587 C C . THR B 1 102 ? -9.352 -5.57 -15.469 1 97.69 102 THR B C 1
ATOM 6589 O O . THR B 1 102 ? -9.594 -6.41 -16.344 1 97.69 102 THR B O 1
ATOM 6592 N N . GLY B 1 103 ? -10.031 -5.375 -14.352 1 97.75 103 GLY B N 1
ATOM 6593 C CA . GLY B 1 103 ? -11.227 -6.168 -14.133 1 97.75 103 GLY B CA 1
ATOM 6594 C C . GLY B 1 103 ? -10.938 -7.574 -13.648 1 97.75 103 GLY B C 1
ATOM 6595 O O . GLY B 1 103 ? -11.852 -8.367 -13.43 1 97.75 103 GLY B O 1
ATOM 6596 N N . ILE B 1 104 ? -9.719 -7.973 -13.625 1 98.44 104 ILE B N 1
ATOM 6597 C CA . ILE B 1 104 ? -9.32 -9.258 -13.07 1 98.44 104 ILE B CA 1
ATOM 6598 C C . ILE B 1 104 ? -9.047 -9.109 -11.57 1 98.44 104 ILE B C 1
ATOM 6600 O O . ILE B 1 104 ? -7.961 -8.672 -11.18 1 98.44 104 ILE B O 1
ATOM 6604 N N . THR B 1 105 ? -9.977 -9.477 -10.734 1 97.75 105 THR B N 1
ATOM 6605 C CA . THR B 1 105 ? -9.898 -9.211 -9.297 1 97.75 105 THR B CA 1
ATOM 6606 C C . THR B 1 105 ? -9.727 -10.508 -8.516 1 97.75 105 THR B C 1
ATOM 6608 O O . THR B 1 105 ? -9.789 -10.508 -7.285 1 97.75 105 THR B O 1
ATOM 6611 N N . GLY B 1 106 ? -9.531 -11.633 -9.195 1 97.75 106 GLY B N 1
ATOM 6612 C CA . GLY B 1 106 ? -9.281 -12.961 -8.664 1 97.75 106 GLY B CA 1
ATOM 6613 C C . GLY B 1 106 ? -9.055 -14.008 -9.742 1 97.75 106 GLY B C 1
ATOM 6614 O O . GLY B 1 106 ? -9.281 -13.734 -10.922 1 97.75 106 GLY B O 1
ATOM 6615 N N . ASN B 1 107 ? -8.547 -15.227 -9.32 1 97.56 107 ASN B N 1
ATOM 6616 C CA . ASN B 1 107 ? -8.539 -16.328 -10.266 1 97.56 107 ASN B CA 1
ATOM 6617 C C . ASN B 1 107 ? -9.953 -16.703 -10.711 1 97.56 107 ASN B C 1
ATOM 6619 O O . ASN B 1 107 ? -10.141 -17.25 -11.797 1 97.56 107 ASN B O 1
ATOM 6623 N N . SER B 1 108 ? -10.875 -16.391 -9.859 1 96.56 108 SER B N 1
ATOM 6624 C CA . SER B 1 108 ? -12.305 -16.422 -10.148 1 96.56 108 SER B CA 1
ATOM 6625 C C . SER B 1 108 ? -12.945 -15.062 -9.859 1 96.56 108 SER B C 1
ATOM 6627 O O . SER B 1 108 ? -12.711 -14.461 -8.812 1 96.56 108 SER B O 1
ATOM 6629 N N . ILE B 1 109 ? -13.797 -14.594 -10.812 1 97.25 109 ILE B N 1
ATOM 6630 C CA . ILE B 1 109 ? -14.359 -13.25 -10.734 1 97.25 109 ILE B CA 1
ATOM 6631 C C . ILE B 1 109 ? -15.883 -13.32 -10.734 1 97.25 109 ILE B C 1
ATOM 6633 O O . ILE B 1 109 ? -16.469 -14.008 -11.57 1 97.25 109 ILE B O 1
ATOM 6637 N N . HIS B 1 110 ? -16.5 -12.68 -9.805 1 97.75 110 HIS B N 1
ATOM 6638 C CA . HIS B 1 110 ? -17.953 -12.508 -9.836 1 97.75 110 HIS B CA 1
ATOM 6639 C C . HIS B 1 110 ? -18.344 -11.312 -10.695 1 97.75 110 HIS B C 1
ATOM 6641 O O . HIS B 1 110 ? -17.75 -10.242 -10.578 1 97.75 110 HIS B O 1
ATOM 6647 N N . LEU B 1 111 ? -19.312 -11.531 -11.555 1 96.88 111 LEU B N 1
ATOM 6648 C CA . LEU B 1 111 ? -19.828 -10.461 -12.406 1 96.88 111 LEU B CA 1
ATOM 6649 C C . LEU B 1 111 ? -21.203 -9.992 -11.938 1 96.88 111 LEU B C 1
ATOM 6651 O O . LEU B 1 111 ? -22.047 -10.812 -11.57 1 96.88 111 LEU B O 1
ATOM 6655 N N . PRO B 1 112 ? -21.359 -8.633 -11.922 1 95.06 112 PRO B N 1
ATOM 6656 C CA . PRO B 1 112 ? -22.719 -8.148 -11.625 1 95.06 112 PRO B CA 1
ATOM 6657 C C . PRO B 1 112 ? -23.766 -8.68 -12.594 1 95.06 112 PRO B C 1
ATOM 6659 O O . PRO B 1 112 ? -23.453 -8.969 -13.75 1 95.06 112 PRO B O 1
ATOM 6662 N N . GLY B 1 113 ? -24.969 -8.797 -12.125 1 96.69 113 GLY B N 1
ATOM 6663 C CA . GLY B 1 113 ? -26.062 -9.25 -12.969 1 96.69 113 GLY B CA 1
ATOM 6664 C C . GLY B 1 113 ? -26.203 -10.766 -12.992 1 96.69 113 GLY B C 1
ATOM 6665 O O . GLY B 1 113 ? -27.109 -11.297 -13.633 1 96.69 113 GLY B O 1
ATOM 6666 N N . THR B 1 114 ? -25.328 -11.453 -12.359 1 97.75 114 THR B N 1
ATOM 6667 C CA . THR B 1 114 ? -25.406 -12.906 -12.25 1 97.75 114 THR B CA 1
ATOM 6668 C C . THR B 1 114 ? -25.688 -13.32 -10.812 1 97.75 114 THR B C 1
ATOM 6670 O O . THR B 1 114 ? -25.75 -12.477 -9.914 1 97.75 114 THR B O 1
ATOM 6673 N N . LYS B 1 115 ? -25.953 -14.617 -10.711 1 97.31 115 LYS B N 1
ATOM 6674 C CA . LYS B 1 115 ? -26.141 -15.109 -9.352 1 97.31 115 LYS B CA 1
ATOM 6675 C C . LYS B 1 115 ? -24.906 -14.883 -8.5 1 97.31 115 LYS B C 1
ATOM 6677 O O . LYS B 1 115 ? -23.781 -14.977 -9 1 97.31 115 LYS B O 1
ATOM 6682 N N . ILE B 1 116 ? -25.078 -14.633 -7.211 1 95.88 116 ILE B N 1
ATOM 6683 C CA . ILE B 1 116 ? -24 -14.172 -6.34 1 95.88 116 ILE B CA 1
ATOM 6684 C C . ILE B 1 116 ? -22.906 -15.234 -6.262 1 95.88 116 ILE B C 1
ATOM 6686 O O . ILE B 1 116 ? -21.75 -14.922 -6.012 1 95.88 116 ILE B O 1
ATOM 6690 N N . TYR B 1 117 ? -23.234 -16.484 -6.477 1 94.62 117 TYR B N 1
ATOM 6691 C CA . TYR B 1 117 ? -22.266 -17.562 -6.32 1 94.62 117 TYR B CA 1
ATOM 6692 C C . TYR B 1 117 ? -21.594 -17.891 -7.652 1 94.62 117 TYR B C 1
ATOM 6694 O O . TYR B 1 117 ? -20.719 -18.766 -7.719 1 94.62 117 TYR B O 1
ATOM 6702 N N . LYS B 1 118 ? -22 -17.312 -8.727 1 96.62 118 LYS B N 1
ATOM 6703 C CA . LYS B 1 118 ? -21.438 -17.578 -10.055 1 96.62 118 LYS B CA 1
ATOM 6704 C C . LYS B 1 118 ? -20.172 -16.766 -10.281 1 96.62 118 LYS B C 1
ATOM 6706 O O . LYS B 1 118 ? -20.094 -15.594 -9.906 1 96.62 118 LYS B O 1
ATOM 6711 N N . THR B 1 119 ? -19.156 -17.469 -10.852 1 97.38 119 THR B N 1
ATOM 6712 C CA . THR B 1 119 ? -17.906 -16.797 -11.164 1 97.38 119 THR B CA 1
ATOM 6713 C C . THR B 1 119 ? -17.438 -17.156 -12.57 1 97.38 119 THR B C 1
ATOM 6715 O O . THR B 1 119 ? -17.922 -18.109 -13.164 1 97.38 119 THR B O 1
ATOM 6718 N N . VAL B 1 120 ? -16.609 -16.344 -13.133 1 97.69 120 VAL B N 1
ATOM 6719 C CA . VAL B 1 120 ? -15.898 -16.609 -14.375 1 97.69 120 VAL B CA 1
ATOM 6720 C C . VAL B 1 120 ? -14.391 -16.656 -14.117 1 97.69 120 VAL B C 1
ATOM 6722 O O . VAL B 1 120 ? -13.922 -16.188 -13.078 1 97.69 120 VAL B O 1
ATOM 6725 N N . SER B 1 121 ? -13.672 -17.219 -15.031 1 97.5 121 SER B N 1
ATOM 6726 C CA . SER B 1 121 ? -12.234 -17.422 -14.828 1 97.5 121 SER B CA 1
ATOM 6727 C C . SER B 1 121 ? -11.453 -16.125 -15.055 1 97.5 121 SER B C 1
ATOM 6729 O O . SER B 1 121 ? -11.625 -15.469 -16.078 1 97.5 121 SER B O 1
ATOM 6731 N N . GLY B 1 122 ? -10.602 -15.812 -14.133 1 98 122 GLY B N 1
ATOM 6732 C CA . GLY B 1 122 ? -9.703 -14.688 -14.312 1 98 122 GLY B CA 1
ATOM 6733 C C . GLY B 1 122 ? -8.555 -14.984 -15.266 1 98 122 GLY B C 1
ATOM 6734 O O . GLY B 1 122 ? -7.832 -14.078 -15.672 1 98 122 GLY B O 1
ATOM 6735 N N . PHE B 1 123 ? -8.406 -16.234 -15.688 1 97.75 123 PHE B N 1
ATOM 6736 C CA . PHE B 1 123 ? -7.336 -16.641 -16.578 1 97.75 123 PHE B CA 1
ATOM 6737 C C . PHE B 1 123 ? -7.734 -16.438 -18.031 1 97.75 123 PHE B C 1
ATOM 6739 O O . PHE B 1 123 ? -6.887 -16.453 -18.938 1 97.75 123 PHE B O 1
ATOM 6746 N N . ASP B 1 124 ? -8.992 -16.25 -18.281 1 97 124 ASP B N 1
ATOM 6747 C CA . ASP B 1 124 ? -9.539 -16.094 -19.625 1 97 124 ASP B CA 1
ATOM 6748 C C . ASP B 1 124 ? -9.367 -14.664 -20.141 1 97 124 ASP B C 1
ATOM 6750 O O . ASP B 1 124 ? -9.938 -13.734 -19.578 1 97 124 ASP B O 1
ATOM 6754 N N . GLY B 1 125 ? -8.68 -14.555 -21.25 1 97.44 125 GLY B N 1
ATOM 6755 C CA . GLY B 1 125 ? -8.422 -13.242 -21.812 1 97.44 125 GLY B CA 1
ATOM 6756 C C . GLY B 1 125 ? -9.688 -12.484 -22.156 1 97.44 125 GLY B C 1
ATOM 6757 O O . GLY B 1 125 ? -9.68 -11.25 -22.234 1 97.44 125 GLY B O 1
ATOM 6758 N N . ARG B 1 126 ? -10.898 -13.117 -22.359 1 95.94 126 ARG B N 1
ATOM 6759 C CA . ARG B 1 126 ? -12.18 -12.492 -22.688 1 95.94 126 ARG B CA 1
ATOM 6760 C C . ARG B 1 126 ? -12.672 -11.625 -21.531 1 95.94 126 ARG B C 1
ATOM 6762 O O . ARG B 1 126 ? -13.523 -10.758 -21.719 1 95.94 126 ARG B O 1
ATOM 6769 N N . ASN B 1 127 ? -12.031 -11.875 -20.297 1 98 127 ASN B N 1
ATOM 6770 C CA . ASN B 1 127 ? -12.477 -11.141 -19.109 1 98 127 ASN B CA 1
ATOM 6771 C C . ASN B 1 127 ? -11.523 -10.008 -18.766 1 98 127 ASN B C 1
ATOM 6773 O O . ASN B 1 127 ? -11.742 -9.266 -17.797 1 98 127 ASN B O 1
ATOM 6777 N N . LEU B 1 128 ? -10.453 -9.906 -19.453 1 98.06 128 LEU B N 1
ATOM 6778 C CA . LEU B 1 128 ? -9.5 -8.812 -19.25 1 98.06 128 LEU B CA 1
ATOM 6779 C C . LEU B 1 128 ? -9.977 -7.543 -19.938 1 98.06 128 LEU B C 1
ATOM 6781 O O . LEU B 1 128 ? -10.102 -7.504 -21.156 1 98.06 128 LEU B O 1
ATOM 6785 N N . LEU B 1 129 ? -10.18 -6.484 -19.188 1 96.62 129 LEU B N 1
ATOM 6786 C CA . LEU B 1 129 ? -10.789 -5.266 -19.703 1 96.62 129 LEU B CA 1
ATOM 6787 C C . LEU B 1 129 ? -9.719 -4.301 -20.203 1 96.62 129 LEU B C 1
ATOM 6789 O O . LEU B 1 129 ? -10.008 -3.422 -21.031 1 96.62 129 LEU B O 1
ATOM 6793 N N . ALA B 1 130 ? -8.453 -4.453 -19.75 1 96.44 130 ALA B N 1
ATOM 6794 C CA . ALA B 1 130 ? -7.355 -3.566 -20.125 1 96.44 130 ALA B CA 1
ATOM 6795 C C . ALA B 1 130 ? -6.574 -4.137 -21.312 1 96.44 130 ALA B C 1
ATOM 6797 O O . ALA B 1 130 ? -6.598 -5.344 -21.547 1 96.44 130 ALA B O 1
ATOM 6798 N N . GLU B 1 131 ? -5.91 -3.264 -22.047 1 96.56 131 GLU B N 1
ATOM 6799 C CA . GLU B 1 131 ? -5.09 -3.691 -23.172 1 96.56 131 GLU B CA 1
ATOM 6800 C C . GLU B 1 131 ? -3.809 -4.375 -22.688 1 96.56 131 GLU B C 1
ATOM 6802 O O . GLU B 1 131 ? -2.986 -3.758 -22.016 1 96.56 131 GLU B O 1
ATOM 6807 N N . PRO B 1 132 ? -3.668 -5.625 -23.062 1 98.44 132 PRO B N 1
ATOM 6808 C CA . PRO B 1 132 ? -2.404 -6.277 -22.703 1 98.44 132 PRO B CA 1
ATOM 6809 C C . PRO B 1 132 ? -1.26 -5.891 -23.641 1 98.44 132 PRO B C 1
ATOM 6811 O O . PRO B 1 132 ? -1.502 -5.434 -24.766 1 98.44 132 PRO B O 1
ATOM 6814 N N . ILE B 1 133 ? -0.104 -6.094 -23.219 1 98.5 133 ILE B N 1
ATOM 6815 C CA . ILE B 1 133 ? 1.087 -5.566 -23.875 1 98.5 133 ILE B CA 1
ATOM 6816 C C . ILE B 1 133 ? 1.232 -6.191 -25.266 1 98.5 133 ILE B C 1
ATOM 6818 O O . ILE B 1 133 ? 1.751 -5.559 -26.188 1 98.5 133 ILE B O 1
ATOM 6822 N N . TRP B 1 134 ? 0.779 -7.445 -25.547 1 98.56 134 TRP B N 1
ATOM 6823 C CA . TRP B 1 134 ? 0.915 -8.055 -26.859 1 98.56 134 TRP B CA 1
ATOM 6824 C C . TRP B 1 134 ? -0.008 -7.375 -27.875 1 98.56 134 TRP B C 1
ATOM 6826 O O . TRP B 1 134 ? 0.283 -7.348 -29.062 1 98.56 134 TRP B O 1
ATOM 6836 N N . VAL B 1 135 ? -1.066 -6.82 -27.438 1 98.06 135 VAL B N 1
ATOM 6837 C CA . VAL B 1 135 ? -1.929 -6.02 -28.297 1 98.06 135 VAL B CA 1
ATOM 6838 C C . VAL B 1 135 ? -1.291 -4.652 -28.531 1 98.06 135 VAL B C 1
ATOM 6840 O O . VAL B 1 135 ? -1.366 -4.109 -29.641 1 98.06 135 VAL B O 1
ATOM 6843 N N . THR B 1 136 ? -0.697 -4.141 -27.469 1 97.56 136 THR B N 1
ATOM 6844 C CA . THR B 1 136 ? -0.007 -2.859 -27.562 1 97.56 136 THR B CA 1
ATOM 6845 C C . THR B 1 136 ? 1.062 -2.902 -28.641 1 97.56 136 THR B C 1
ATOM 6847 O O . THR B 1 136 ? 1.179 -1.971 -29.453 1 97.56 136 THR B O 1
ATOM 6850 N N . LEU B 1 137 ? 1.839 -3.963 -28.656 1 97.75 137 LEU B N 1
ATOM 6851 C CA . LEU B 1 137 ? 2.885 -4.113 -29.672 1 97.75 137 LEU B CA 1
ATOM 6852 C C . LEU B 1 137 ? 2.281 -4.219 -31.062 1 97.75 137 LEU B C 1
ATOM 6854 O O . LEU B 1 137 ? 2.732 -3.539 -32 1 97.75 137 LEU B O 1
ATOM 6858 N N . ASP B 1 138 ? 1.312 -5.051 -31.156 1 96.06 138 ASP B N 1
ATOM 6859 C CA . ASP B 1 138 ? 0.669 -5.25 -32.469 1 96.06 138 ASP B CA 1
ATOM 6860 C C . ASP B 1 138 ? 0.124 -3.934 -33 1 96.06 138 ASP B C 1
ATOM 6862 O O . ASP B 1 138 ? 0.336 -3.609 -34.188 1 96.06 138 ASP B O 1
ATOM 6866 N N . ARG B 1 139 ? -0.469 -3.158 -32.156 1 95.25 139 ARG B N 1
ATOM 6867 C CA . ARG B 1 139 ? -1.071 -1.882 -32.531 1 95.25 139 ARG B CA 1
ATOM 6868 C C . ARG B 1 139 ? -0.015 -0.904 -33.031 1 95.25 139 ARG B C 1
ATOM 6870 O O . ARG B 1 139 ? -0.3 -0.057 -33.875 1 95.25 139 ARG B O 1
ATOM 6877 N N . GLN B 1 140 ? 1.161 -1.132 -32.594 1 95.31 140 GLN B N 1
ATOM 6878 C CA . GLN B 1 140 ? 2.197 -0.151 -32.906 1 95.31 140 GLN B CA 1
ATOM 6879 C C . GLN B 1 140 ? 3.24 -0.728 -33.844 1 95.31 140 GLN B C 1
ATOM 6881 O O . GLN B 1 140 ? 4.359 -0.221 -33.938 1 95.31 140 GLN B O 1
ATOM 6886 N N . GLY B 1 141 ? 2.945 -1.885 -34.469 1 96.12 141 GLY B N 1
ATOM 6887 C CA . GLY B 1 141 ? 3.719 -2.406 -35.594 1 96.12 141 GLY B CA 1
ATOM 6888 C C . GLY B 1 141 ? 4.836 -3.338 -35.156 1 96.12 141 GLY B C 1
ATOM 6889 O O . GLY B 1 141 ? 5.703 -3.688 -35.938 1 96.12 141 GLY B O 1
ATOM 6890 N N . LEU B 1 142 ? 4.852 -3.703 -33.875 1 97.81 142 LEU B N 1
ATOM 6891 C CA . LEU B 1 142 ? 5.832 -4.656 -33.375 1 97.81 142 LEU B CA 1
ATOM 6892 C C . LEU B 1 142 ? 5.195 -6.023 -33.125 1 97.81 142 LEU B C 1
ATOM 6894 O O . LEU B 1 142 ? 3.971 -6.16 -33.188 1 97.81 142 LEU B O 1
ATOM 6898 N N . THR B 1 143 ? 6.008 -7.012 -32.969 1 98.31 143 THR B N 1
ATOM 6899 C CA . THR B 1 143 ? 5.527 -8.383 -32.844 1 98.31 143 THR B CA 1
ATOM 6900 C C . THR B 1 143 ? 5.836 -8.961 -31.469 1 98.31 143 THR B C 1
ATOM 6902 O O . THR B 1 143 ? 6.988 -8.945 -31.031 1 98.31 143 THR B O 1
ATOM 6905 N N . ALA B 1 144 ? 4.785 -9.438 -30.844 1 98.69 144 ALA B N 1
ATOM 6906 C CA . ALA B 1 144 ? 4.941 -10.195 -29.594 1 98.69 144 ALA B CA 1
ATOM 6907 C C . ALA B 1 144 ? 4.699 -11.688 -29.828 1 98.69 144 ALA B C 1
ATOM 6909 O O . ALA B 1 144 ? 3.799 -12.062 -30.594 1 98.69 144 ALA B O 1
ATOM 6910 N N . VAL B 1 145 ? 5.555 -12.477 -29.25 1 98.75 145 VAL B N 1
ATOM 6911 C CA . VAL B 1 145 ? 5.328 -13.914 -29.188 1 98.75 145 VAL B CA 1
ATOM 6912 C C . VAL B 1 145 ? 5.137 -14.336 -27.734 1 98.75 145 VAL B C 1
ATOM 6914 O O . VAL B 1 145 ? 6.047 -14.188 -26.906 1 98.75 145 VAL B O 1
ATOM 6917 N N . VAL B 1 146 ? 3.936 -14.852 -27.406 1 98.56 146 VAL B N 1
ATOM 6918 C CA . VAL B 1 146 ? 3.59 -15.25 -26.047 1 98.56 146 VAL B CA 1
ATOM 6919 C C . VAL B 1 146 ? 3.514 -16.766 -25.953 1 98.56 146 VAL B C 1
ATOM 6921 O O . VAL B 1 146 ? 2.594 -17.391 -26.5 1 98.56 146 VAL B O 1
ATOM 6924 N N . ALA B 1 147 ? 4.477 -17.344 -25.297 1 96.25 147 ALA B N 1
ATOM 6925 C CA . ALA B 1 147 ? 4.469 -18.797 -25.109 1 96.25 147 ALA B CA 1
ATOM 6926 C C . ALA B 1 147 ? 3.34 -19.234 -24.188 1 96.25 147 ALA B C 1
ATOM 6928 O O . ALA B 1 147 ? 2.559 -20.125 -24.516 1 96.25 147 ALA B O 1
ATOM 6929 N N . ALA B 1 148 ? 3.338 -18.578 -23.016 1 92.31 148 ALA B N 1
ATOM 6930 C CA . ALA B 1 148 ? 2.283 -18.797 -22.031 1 92.31 148 ALA B CA 1
ATOM 6931 C C . ALA B 1 148 ? 2.211 -17.625 -21.047 1 92.31 148 ALA B C 1
ATOM 6933 O O . ALA B 1 148 ? 3.223 -17.234 -20.453 1 92.31 148 ALA B O 1
ATOM 6934 N N . PHE B 1 149 ? 1.063 -17.125 -20.906 1 93.5 149 PHE B N 1
ATOM 6935 C CA . PHE B 1 149 ? 0.757 -16.094 -19.922 1 93.5 149 PHE B CA 1
ATOM 6936 C C . PHE B 1 149 ? -0.734 -16.078 -19.609 1 93.5 149 PHE B C 1
ATOM 6938 O O . PHE B 1 149 ? -1.566 -16.188 -20.516 1 93.5 149 PHE B O 1
ATOM 6945 N N . PRO B 1 150 ? -1.038 -16 -18.328 1 96.06 150 PRO B N 1
ATOM 6946 C CA . PRO B 1 150 ? -2.471 -15.844 -18.062 1 96.06 150 PRO B CA 1
ATOM 6947 C C . PRO B 1 150 ? -3.105 -14.742 -18.906 1 96.06 150 PRO B C 1
ATOM 6949 O O . PRO B 1 150 ? -2.494 -13.695 -19.125 1 96.06 150 PRO B O 1
ATOM 6952 N N . GLN B 1 151 ? -4.293 -14.992 -19.531 1 97.31 151 GLN B N 1
ATOM 6953 C CA . GLN B 1 151 ? -5.129 -14.102 -20.328 1 97.31 151 GLN B CA 1
ATOM 6954 C C . GLN B 1 151 ? -4.617 -14 -21.75 1 97.31 151 GLN B C 1
ATOM 6956 O O . GLN B 1 151 ? -5.066 -13.141 -22.516 1 97.31 151 GLN B O 1
ATOM 6961 N N . SER B 1 152 ? -3.645 -14.836 -22.109 1 97.69 152 SER B N 1
ATOM 6962 C CA . SER B 1 152 ? -3.182 -14.828 -23.5 1 97.69 152 SER B CA 1
ATOM 6963 C C . SER B 1 152 ? -4.039 -15.742 -24.375 1 97.69 152 SER B C 1
ATOM 6965 O O . SER B 1 152 ? -3.562 -16.281 -25.359 1 97.69 152 SER B O 1
ATOM 6967 N N . THR B 1 153 ? -5.254 -15.914 -24.016 1 95.81 153 THR B N 1
ATOM 6968 C CA . THR B 1 153 ? -6.215 -16.688 -24.797 1 95.81 153 THR B CA 1
ATOM 6969 C C . THR B 1 153 ? -6.281 -16.172 -26.219 1 95.81 153 THR B C 1
ATOM 6971 O O . THR B 1 153 ? -6.715 -15.039 -26.469 1 95.81 153 THR B O 1
ATOM 6974 N N . PRO B 1 154 ? -5.961 -17 -27.188 1 96.12 154 PRO B N 1
ATOM 6975 C CA . PRO B 1 154 ? -5.867 -16.516 -28.562 1 96.12 154 PRO B CA 1
ATOM 6976 C C . PRO B 1 154 ? -7.195 -15.969 -29.078 1 96.12 154 PRO B C 1
ATOM 6978 O O . PRO B 1 154 ? -7.23 -14.914 -29.719 1 96.12 154 PRO B O 1
ATOM 6981 N N . SER B 1 155 ? -8.281 -16.641 -28.812 1 94.81 155 SER B N 1
ATOM 6982 C CA . SER B 1 155 ? -9.578 -16.234 -29.328 1 94.81 155 SER B CA 1
ATOM 6983 C C . SER B 1 155 ? -10.016 -14.883 -28.75 1 94.81 155 SER B C 1
ATOM 6985 O O . SER B 1 155 ? -10.766 -14.141 -29.391 1 94.81 155 SER B O 1
ATOM 6987 N N . ALA B 1 156 ? -9.555 -14.562 -27.578 1 96 156 ALA B N 1
ATOM 6988 C CA . ALA B 1 156 ? -9.922 -13.312 -26.922 1 96 156 ALA B CA 1
ATOM 6989 C C . ALA B 1 156 ? -9.344 -12.117 -27.672 1 96 156 ALA B C 1
ATOM 6991 O O . ALA B 1 156 ? -9.883 -11.008 -27.594 1 96 156 ALA B O 1
ATOM 6992 N N . TRP B 1 157 ? -8.266 -12.352 -28.422 1 96.44 157 TRP B N 1
ATOM 6993 C CA . TRP B 1 157 ? -7.523 -11.234 -29 1 96.44 157 TRP B CA 1
ATOM 6994 C C . TRP B 1 157 ? -7.488 -11.344 -30.531 1 96.44 157 TRP B C 1
ATOM 6996 O O . TRP B 1 157 ? -6.742 -10.617 -31.188 1 96.44 157 TRP B O 1
ATOM 7006 N N . ALA B 1 158 ? -8.281 -12.195 -31.141 1 94.38 158 ALA B N 1
ATOM 7007 C CA . ALA B 1 158 ? -8.266 -12.523 -32.562 1 94.38 158 ALA B CA 1
ATOM 7008 C C . ALA B 1 158 ? -8.492 -11.281 -33.438 1 94.38 158 ALA B C 1
ATOM 7010 O O . ALA B 1 158 ? -7.906 -11.141 -34.5 1 94.38 158 ALA B O 1
ATOM 7011 N N . ASP B 1 159 ? -9.258 -10.367 -32.906 1 93.38 159 ASP B N 1
ATOM 7012 C CA . ASP B 1 159 ? -9.602 -9.18 -33.688 1 93.38 159 ASP B CA 1
ATOM 7013 C C . ASP B 1 159 ? -8.578 -8.07 -33.5 1 93.38 159 ASP B C 1
ATOM 7015 O O . ASP B 1 159 ? -8.586 -7.066 -34.188 1 93.38 159 ASP B O 1
ATOM 7019 N N . LYS B 1 160 ? -7.664 -8.266 -32.562 1 93.5 160 LYS B N 1
ATOM 7020 C CA . LYS B 1 160 ? -6.762 -7.18 -32.188 1 93.5 160 LYS B CA 1
ATOM 7021 C C . LYS B 1 160 ? -5.312 -7.539 -32.5 1 93.5 160 LYS B C 1
ATOM 7023 O O . LYS B 1 160 ? -4.441 -6.668 -32.531 1 93.5 160 LYS B O 1
ATOM 7028 N N . VAL B 1 161 ? -5.066 -8.789 -32.688 1 94.94 161 VAL B N 1
ATOM 7029 C CA . VAL B 1 161 ? -3.709 -9.266 -32.938 1 94.94 161 VAL B CA 1
ATOM 7030 C C . VAL B 1 161 ? -3.588 -9.766 -34.375 1 94.94 161 VAL B C 1
ATOM 7032 O O . VAL B 1 161 ? -4.297 -10.695 -34.781 1 94.94 161 VAL B O 1
ATOM 7035 N N . ASN B 1 162 ? -2.672 -9.156 -35.125 1 92.75 162 ASN B N 1
ATOM 7036 C CA . ASN B 1 162 ? -2.473 -9.523 -36.531 1 92.75 162 ASN B CA 1
ATOM 7037 C C . ASN B 1 162 ? -1.082 -10.109 -36.75 1 92.75 162 ASN B C 1
ATOM 7039 O O . ASN B 1 162 ? -0.916 -11.023 -37.562 1 92.75 162 ASN B O 1
ATOM 7043 N N . ARG B 1 163 ? -0.132 -9.578 -36.062 1 94.06 163 ARG B N 1
ATOM 7044 C CA . ARG B 1 163 ? 1.257 -9.969 -36.281 1 94.06 163 ARG B CA 1
ATOM 7045 C C . ARG B 1 163 ? 1.754 -10.867 -35.156 1 94.06 163 ARG B C 1
ATOM 7047 O O . ARG B 1 163 ? 2.529 -11.797 -35.406 1 94.06 163 ARG B O 1
ATOM 7054 N N . SER B 1 164 ? 1.262 -10.617 -34.062 1 97.25 164 SER B N 1
ATOM 7055 C CA . SER B 1 164 ? 1.751 -11.312 -32.875 1 97.25 164 SER B CA 1
ATOM 7056 C C . SER B 1 164 ? 1.242 -12.75 -32.844 1 97.25 164 SER B C 1
ATOM 7058 O O . SER B 1 164 ? 0.221 -13.07 -33.438 1 97.25 164 SER B O 1
ATOM 7060 N N . ILE B 1 165 ? 2.021 -13.602 -32.219 1 98.19 165 ILE B N 1
ATOM 7061 C CA . ILE B 1 165 ? 1.707 -15.023 -32.062 1 98.19 165 ILE B CA 1
ATOM 7062 C C . ILE B 1 165 ? 1.391 -15.328 -30.609 1 98.19 165 ILE B C 1
ATOM 7064 O O . ILE B 1 165 ? 2.225 -15.102 -29.719 1 98.19 165 ILE B O 1
ATOM 7068 N N . LEU B 1 166 ? 0.191 -15.852 -30.359 1 98.19 166 LEU B N 1
ATOM 7069 C CA . LEU B 1 166 ? -0.259 -16.125 -29 1 98.19 166 LEU B CA 1
ATOM 7070 C C . LEU B 1 166 ? -0.473 -17.609 -28.781 1 98.19 166 LEU B C 1
ATOM 7072 O O . LEU B 1 166 ? -1.088 -18.281 -29.609 1 98.19 166 LEU B O 1
ATOM 7076 N N . PHE B 1 167 ? 0.116 -18.094 -27.734 1 98 167 PHE B N 1
ATOM 7077 C CA . PHE B 1 167 ? -0.17 -19.422 -27.219 1 98 167 PHE B CA 1
ATOM 7078 C C . PHE B 1 167 ? -0.717 -19.344 -25.797 1 98 167 PHE B C 1
ATOM 7080 O O . PHE B 1 167 ? -0.368 -18.453 -25.047 1 98 167 PHE B O 1
ATOM 7087 N N . ASN B 1 168 ? -1.574 -20.266 -25.453 1 96.94 168 ASN B N 1
ATOM 7088 C CA . ASN B 1 168 ? -1.981 -20.578 -24.078 1 96.94 168 ASN B CA 1
ATOM 7089 C C . ASN B 1 168 ? -2.248 -22.062 -23.906 1 96.94 168 ASN B C 1
ATOM 7091 O O . ASN B 1 168 ? -3.387 -22.516 -24.031 1 96.94 168 ASN B O 1
ATOM 7095 N N . PRO B 1 169 ? -1.271 -22.766 -23.516 1 96.31 169 PRO B N 1
ATOM 7096 C CA . PRO B 1 169 ? -1.412 -24.219 -23.406 1 96.31 169 PRO B CA 1
ATOM 7097 C C . PRO B 1 169 ? -2.543 -24.625 -22.469 1 96.31 169 PRO B C 1
ATOM 7099 O O . PRO B 1 169 ? -3.123 -25.703 -22.625 1 96.31 169 PRO B O 1
ATOM 7102 N N . TYR B 1 170 ? -2.926 -23.812 -21.578 1 95.44 170 TYR B N 1
ATOM 7103 C CA . TYR B 1 170 ? -3.963 -24.141 -20.609 1 95.44 170 TYR B CA 1
ATOM 7104 C C . TYR B 1 170 ? -5.336 -24.156 -21.266 1 95.44 170 TYR B C 1
ATOM 7106 O O . TYR B 1 170 ? -6.285 -24.734 -20.719 1 95.44 170 TYR B O 1
ATOM 7114 N N . ASP B 1 171 ? -5.43 -23.625 -22.422 1 95 171 ASP B N 1
ATOM 7115 C CA . ASP B 1 171 ? -6.695 -23.609 -23.156 1 95 171 ASP B CA 1
ATOM 7116 C C . ASP B 1 171 ? -6.906 -24.922 -23.906 1 95 171 ASP B C 1
ATOM 7118 O O . ASP B 1 171 ? -8.016 -25.219 -24.359 1 95 171 ASP B O 1
ATOM 7122 N N . SER B 1 172 ? -5.883 -25.688 -24.062 1 94.5 172 SER B N 1
ATOM 7123 C CA . SER B 1 172 ? -5.977 -27 -24.672 1 94.5 172 SER B CA 1
ATOM 7124 C C . SER B 1 172 ? -6.488 -28.047 -23.688 1 94.5 172 SER B C 1
ATOM 7126 O O . SER B 1 172 ? -5.727 -28.547 -22.859 1 94.5 172 SER B O 1
ATOM 7128 N N . PHE B 1 173 ? -7.805 -28.359 -23.766 1 92.94 173 PHE B N 1
ATOM 7129 C CA . PHE B 1 173 ? -8.344 -29.219 -22.719 1 92.94 173 PHE B CA 1
ATOM 7130 C C . PHE B 1 173 ? -9.531 -30.031 -23.234 1 92.94 173 PHE B C 1
ATOM 7132 O O . PHE B 1 173 ? -10.367 -29.5 -23.969 1 92.94 173 PHE B O 1
ATOM 7139 N N . ILE B 1 174 ? -9.539 -31.297 -22.953 1 91.56 174 ILE B N 1
ATOM 7140 C CA . ILE B 1 174 ? -10.672 -32.188 -23.141 1 91.56 174 ILE B CA 1
ATOM 7141 C C . ILE B 1 174 ? -11.148 -32.719 -21.797 1 91.56 174 ILE B C 1
ATOM 7143 O O . ILE B 1 174 ? -10.477 -33.531 -21.172 1 91.56 174 ILE B O 1
ATOM 7147 N N . TRP B 1 175 ? -12.281 -32.312 -21.344 1 89.38 175 TRP B N 1
ATOM 7148 C CA . TRP B 1 175 ? -12.82 -32.812 -20.094 1 89.38 175 TRP B CA 1
ATOM 7149 C C . TRP B 1 175 ? -13.422 -34.219 -20.297 1 89.38 175 TRP B C 1
ATOM 7151 O O . TRP B 1 175 ? -14.227 -34.406 -21.203 1 89.38 175 TRP B O 1
ATOM 7161 N N . PRO B 1 176 ? -13.109 -35.125 -19.422 1 91.69 176 PRO B N 1
ATOM 7162 C CA . PRO B 1 176 ? -12.133 -35.125 -18.328 1 91.69 176 PRO B CA 1
ATOM 7163 C C . PRO B 1 176 ? -10.805 -35.781 -18.719 1 91.69 176 PRO B C 1
ATOM 7165 O O . PRO B 1 176 ? -9.945 -36 -17.859 1 91.69 176 PRO B O 1
ATOM 7168 N N . ILE B 1 177 ? -10.633 -36.031 -20 1 91.38 177 ILE B N 1
ATOM 7169 C CA . ILE B 1 177 ? -9.586 -36.906 -20.484 1 91.38 177 ILE B CA 1
ATOM 7170 C C . ILE B 1 177 ? -8.219 -36.281 -20.281 1 91.38 177 ILE B C 1
ATOM 7172 O O . ILE B 1 177 ? -7.215 -36.969 -20.125 1 91.38 177 ILE B O 1
ATOM 7176 N N . SER B 1 178 ? -8.188 -34.969 -20.219 1 94.62 178 SER B N 1
ATOM 7177 C CA . SER B 1 178 ? -6.922 -34.25 -20.078 1 94.62 178 SER B CA 1
ATOM 7178 C C . SER B 1 178 ? -6.328 -34.438 -18.688 1 94.62 178 SER B C 1
ATOM 7180 O O . SER B 1 178 ? -5.133 -34.219 -18.484 1 94.62 178 SER B O 1
ATOM 7182 N N . TYR B 1 179 ? -7.082 -34.875 -17.734 1 96.25 179 TYR B N 1
ATOM 7183 C CA . TYR B 1 179 ? -6.578 -35.125 -16.391 1 96.25 179 TYR B CA 1
ATOM 7184 C C . TYR B 1 179 ? -5.801 -36.438 -16.312 1 96.25 179 TYR B C 1
ATOM 7186 O O . TYR B 1 179 ? -5.938 -37.281 -17.188 1 96.25 179 TYR B O 1
ATOM 7194 N N . SER B 1 180 ? -5 -36.562 -15.328 1 97.81 180 SER B N 1
ATOM 7195 C CA . SER B 1 180 ? -4.23 -37.781 -15.094 1 97.81 180 SER B CA 1
ATOM 7196 C C . SER B 1 180 ? -5.129 -38.906 -14.625 1 97.81 180 SER B C 1
ATOM 7198 O O . SER B 1 180 ? -6.293 -38.688 -14.281 1 97.81 180 SER B O 1
ATOM 7200 N N . LYS B 1 181 ? -4.477 -40.094 -14.656 1 97.69 181 LYS B N 1
ATOM 7201 C CA . LYS B 1 181 ? -5.195 -41.312 -14.219 1 97.69 181 LYS B CA 1
ATOM 7202 C C . LYS B 1 181 ? -4.234 -42.344 -13.641 1 97.69 181 LYS B C 1
ATOM 7204 O O . LYS B 1 181 ? -3.094 -42.469 -14.094 1 97.69 181 LYS B O 1
ATOM 7209 N N . LEU B 1 182 ? -4.707 -43 -12.633 1 98.44 182 LEU B N 1
ATOM 7210 C CA . LEU B 1 182 ? -4.023 -44.188 -12.141 1 98.44 182 LEU B CA 1
ATOM 7211 C C . LEU B 1 182 ? -4.844 -45.438 -12.422 1 98.44 182 LEU B C 1
ATOM 7213 O O . LEU B 1 182 ? -6.012 -45.531 -12.039 1 98.44 182 LEU B O 1
ATOM 7217 N N . TYR B 1 183 ? -4.227 -46.438 -13.133 1 98.31 183 TYR B N 1
ATOM 7218 C CA . TYR B 1 183 ? -4.785 -47.781 -13.281 1 98.31 183 TYR B CA 1
ATOM 7219 C C . TYR B 1 183 ? -4.176 -48.719 -12.266 1 98.31 183 TYR B C 1
ATOM 7221 O O . TYR B 1 183 ? -2.955 -48.906 -12.219 1 98.31 183 TYR B O 1
ATOM 7229 N N . THR B 1 184 ? -5.023 -49.312 -11.469 1 98.5 184 THR B N 1
ATOM 7230 C CA . THR B 1 184 ? -4.469 -50.156 -10.398 1 98.5 184 THR B CA 1
ATOM 7231 C C . THR B 1 184 ? -5.391 -51.312 -10.078 1 98.5 184 THR B C 1
ATOM 7233 O O . THR B 1 184 ? -6.578 -51.281 -10.414 1 98.5 184 THR B O 1
ATOM 7236 N N . THR B 1 185 ? -4.809 -52.406 -9.57 1 97.94 185 THR B N 1
ATOM 7237 C CA . THR B 1 185 ? -5.586 -53.562 -9.078 1 97.94 185 THR B CA 1
ATOM 7238 C C . THR B 1 185 ? -5.918 -53.375 -7.598 1 97.94 185 THR B C 1
ATOM 7240 O O . THR B 1 185 ? -6.676 -54.156 -7.027 1 97.94 185 THR B O 1
ATOM 7243 N N . ASN B 1 186 ? -5.375 -52.344 -7.016 1 97.06 186 ASN B N 1
ATOM 7244 C CA . ASN B 1 186 ? -5.578 -52.062 -5.598 1 97.06 186 ASN B CA 1
ATOM 7245 C C . ASN B 1 186 ? -6.812 -51.188 -5.367 1 97.06 186 ASN B C 1
ATOM 7247 O O . ASN B 1 186 ? -6.746 -49.969 -5.48 1 97.06 186 ASN B O 1
ATOM 7251 N N . SER B 1 187 ? -7.859 -51.781 -4.879 1 95.19 187 SER B N 1
ATOM 7252 C CA . SER B 1 187 ? -9.148 -51.094 -4.746 1 95.19 187 SER B CA 1
ATOM 7253 C C . SER B 1 187 ? -9.141 -50.125 -3.576 1 95.19 187 SER B C 1
ATOM 7255 O O . SER B 1 187 ? -10.047 -49.312 -3.443 1 95.19 187 SER B O 1
ATOM 7257 N N . SER B 1 188 ? -8.148 -50.125 -2.787 1 95.62 188 SER B N 1
ATOM 7258 C CA . SER B 1 188 ? -8.086 -49.219 -1.629 1 95.62 188 SER B CA 1
ATOM 7259 C C . SER B 1 188 ? -7.582 -47.844 -2.02 1 95.62 188 SER B C 1
ATOM 7261 O O . SER B 1 188 ? -7.676 -46.906 -1.232 1 95.62 188 SER B O 1
ATOM 7263 N N . VAL B 1 189 ? -7.078 -47.719 -3.188 1 95.88 189 VAL B N 1
ATOM 7264 C CA . VAL B 1 189 ? -6.562 -46.406 -3.623 1 95.88 189 VAL B CA 1
ATOM 7265 C C . VAL B 1 189 ? -7.719 -45.5 -4.047 1 95.88 189 VAL B C 1
ATOM 7267 O O . VAL B 1 189 ? -8.484 -45.844 -4.945 1 95.88 189 VAL B O 1
ATOM 7270 N N . SER B 1 190 ? -7.746 -44.344 -3.43 1 94.94 190 SER B N 1
ATOM 7271 C CA . SER B 1 190 ? -8.859 -43.438 -3.648 1 94.94 190 SER B CA 1
ATOM 7272 C C . SER B 1 190 ? -8.828 -42.844 -5.055 1 94.94 190 SER B C 1
ATOM 7274 O O . SER B 1 190 ? -7.762 -42.5 -5.57 1 94.94 190 SER B O 1
ATOM 7276 N N . ARG B 1 191 ? -10.016 -42.781 -5.766 1 95.88 191 ARG B N 1
ATOM 7277 C CA . ARG B 1 191 ? -10.258 -42.031 -6.996 1 95.88 191 ARG B CA 1
ATOM 7278 C C . ARG B 1 191 ? -9.445 -42.594 -8.148 1 95.88 191 ARG B C 1
ATOM 7280 O O . ARG B 1 191 ? -9.156 -41.906 -9.125 1 95.88 191 ARG B O 1
ATOM 7287 N N . ALA B 1 192 ? -8.938 -43.812 -8.008 1 97.25 192 ALA B N 1
ATOM 7288 C CA . ALA B 1 192 ? -8.188 -44.469 -9.07 1 97.25 192 ALA B CA 1
ATOM 7289 C C . ALA B 1 192 ? -9.109 -45.281 -9.961 1 97.25 192 ALA B C 1
ATOM 7291 O O . ALA B 1 192 ? -10.273 -45.531 -9.617 1 97.25 192 ALA B O 1
ATOM 7292 N N . SER B 1 193 ? -8.609 -45.656 -11.172 1 96.94 193 SER B N 1
ATOM 7293 C CA . SER B 1 193 ? -9.305 -46.594 -12.047 1 96.94 193 SER B CA 1
ATOM 7294 C C . SER B 1 193 ? -8.922 -48.031 -11.719 1 96.94 193 SER B C 1
ATOM 7296 O O . SER B 1 193 ? -7.793 -48.469 -11.984 1 96.94 193 SER B O 1
ATOM 7298 N N . ILE B 1 194 ? -9.891 -48.75 -11.219 1 97.25 194 ILE B N 1
ATOM 7299 C CA . ILE B 1 194 ? -9.625 -50.125 -10.805 1 97.25 194 ILE B CA 1
ATOM 7300 C C . ILE B 1 194 ? -9.734 -51.062 -12.008 1 97.25 194 ILE B C 1
ATOM 7302 O O . ILE B 1 194 ? -10.742 -51.062 -12.727 1 97.25 194 ILE B O 1
ATOM 7306 N N . ILE B 1 195 ? -8.664 -51.875 -12.219 1 97.38 195 ILE B N 1
ATOM 7307 C CA . ILE B 1 195 ? -8.656 -52.844 -13.328 1 97.38 195 ILE B CA 1
ATOM 7308 C C . ILE B 1 195 ? -8.391 -54.25 -12.797 1 97.38 195 ILE B C 1
ATOM 7310 O O . ILE B 1 195 ? -7.938 -54.406 -11.664 1 97.38 195 ILE B O 1
ATOM 7314 N N . ASP B 1 196 ? -8.734 -55.219 -13.703 1 96.19 196 ASP B N 1
ATOM 7315 C CA . ASP B 1 196 ? -8.453 -56.594 -13.383 1 96.19 196 ASP B CA 1
ATOM 7316 C C . ASP B 1 196 ? -7.352 -57.156 -14.273 1 96.19 196 ASP B C 1
ATOM 7318 O O . ASP B 1 196 ? -7.27 -56.812 -15.461 1 96.19 196 ASP B O 1
ATOM 7322 N N . LEU B 1 197 ? -6.496 -58 -13.641 1 97.5 197 LEU B N 1
ATOM 7323 C CA . LEU B 1 197 ? -5.48 -58.719 -14.406 1 97.5 1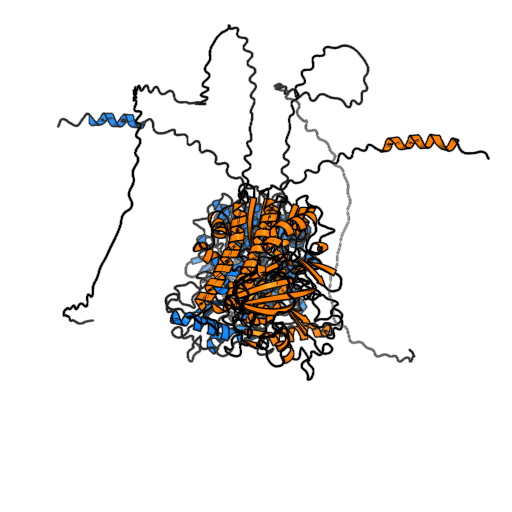97 LEU B CA 1
ATOM 7324 C C . LEU B 1 197 ? -5.832 -60.188 -14.516 1 97.5 197 LEU B C 1
ATOM 7326 O O . LEU B 1 197 ? -6.113 -60.844 -13.508 1 97.5 197 LEU B O 1
ATOM 7330 N N . VAL B 1 198 ? -5.824 -60.625 -15.75 1 97.5 198 VAL B N 1
ATOM 7331 C CA . VAL B 1 198 ? -6.098 -62.031 -16.016 1 97.5 198 VAL B CA 1
ATOM 7332 C C . VAL B 1 198 ? -4.977 -62.625 -16.875 1 97.5 198 VAL B C 1
ATOM 7334 O O . VAL B 1 198 ? -4.121 -61.906 -17.375 1 97.5 198 VAL B O 1
ATOM 7337 N N . GLU B 1 199 ? -5.02 -63.938 -16.922 1 97.19 199 GLU B N 1
ATOM 7338 C CA . GLU B 1 199 ? -4.023 -64.562 -17.781 1 97.19 199 GLU B CA 1
ATOM 7339 C C . GLU B 1 199 ? -4.16 -64.062 -19.234 1 97.19 199 GLU B C 1
ATOM 7341 O O . GLU B 1 199 ? -5.273 -63.969 -19.75 1 97.19 199 GLU B O 1
ATOM 7346 N N . ALA B 1 200 ? -3.049 -63.812 -19.812 1 97.88 200 ALA B N 1
ATOM 7347 C CA . ALA B 1 200 ? -3.045 -63.312 -21.172 1 97.88 200 ALA B CA 1
ATOM 7348 C C . ALA B 1 200 ? -3.426 -64.375 -22.172 1 97.88 200 ALA B C 1
ATOM 7350 O O . ALA B 1 200 ? -2.91 -65.5 -22.094 1 97.88 200 ALA B O 1
ATOM 7351 N N . THR B 1 201 ? -4.363 -64.062 -23.094 1 96.56 201 THR B N 1
ATOM 7352 C CA . THR B 1 201 ? -4.785 -65 -24.125 1 96.56 201 THR B CA 1
ATOM 7353 C C . THR B 1 201 ? -4.926 -64.312 -25.469 1 96.56 201 THR B C 1
ATOM 7355 O O . THR B 1 201 ? -5.246 -63.125 -25.547 1 96.56 201 THR B O 1
ATOM 7358 N N . ASN B 1 202 ? -4.684 -65 -26.547 1 96.69 202 ASN B N 1
ATOM 7359 C CA . ASN B 1 202 ? -4.953 -64.625 -27.922 1 96.69 202 ASN B CA 1
ATOM 7360 C C . ASN B 1 202 ? -4.109 -63.406 -28.312 1 96.69 202 ASN B C 1
ATOM 7362 O O . ASN B 1 202 ? -4.625 -62.438 -28.875 1 96.69 202 ASN B O 1
ATOM 7366 N N . TRP B 1 203 ? -2.812 -63.344 -27.844 1 97.38 203 TRP B N 1
ATOM 7367 C CA . TRP B 1 203 ? -1.871 -62.281 -28.25 1 97.38 203 TRP B CA 1
ATOM 7368 C C . TRP B 1 203 ? -1.014 -62.75 -29.422 1 97.38 203 TRP B C 1
ATOM 7370 O O . TRP B 1 203 ? -0.647 -63.938 -29.5 1 97.38 203 TRP B O 1
ATOM 7380 N N . THR B 1 204 ? -0.786 -61.875 -30.344 1 96.56 204 THR B N 1
ATOM 7381 C CA . THR B 1 204 ? 0.114 -62.156 -31.453 1 96.56 204 THR B CA 1
ATOM 7382 C C . THR B 1 204 ? 1.444 -61.438 -31.266 1 96.56 204 THR B C 1
ATOM 7384 O O . THR B 1 204 ? 1.514 -60.406 -30.562 1 96.56 204 THR B O 1
ATOM 7387 N N . ASN B 1 205 ? 2.588 -62 -31.812 1 96 205 ASN B N 1
ATOM 7388 C CA . ASN B 1 205 ? 3.924 -61.438 -31.859 1 96 205 ASN B CA 1
ATOM 7389 C C . ASN B 1 205 ? 4.5 -61.25 -30.469 1 96 205 ASN B C 1
ATOM 7391 O O . ASN B 1 205 ? 5.137 -60.219 -30.188 1 96 205 ASN B O 1
ATOM 7395 N N . THR B 1 206 ? 4.297 -62.125 -29.562 1 93.5 206 THR B N 1
ATOM 7396 C CA . THR B 1 206 ? 4.723 -62.031 -28.172 1 93.5 206 THR B CA 1
ATOM 7397 C C . THR B 1 206 ? 6.238 -62.188 -28.047 1 93.5 206 THR B C 1
ATOM 7399 O O . THR B 1 206 ? 6.824 -61.844 -27.016 1 93.5 206 THR B O 1
ATOM 7402 N N . GLY B 1 207 ? 6.898 -62.656 -29.047 1 90.56 207 GLY B N 1
ATOM 7403 C CA . GLY B 1 207 ? 8.336 -62.875 -29.047 1 90.56 207 GLY B CA 1
ATOM 7404 C C . GLY B 1 207 ? 9.133 -61.594 -28.906 1 90.56 207 GLY B C 1
ATOM 7405 O O . GLY B 1 207 ? 10.305 -61.625 -28.516 1 90.56 207 GLY B O 1
ATOM 7406 N N . ILE B 1 208 ? 8.523 -60.469 -29.156 1 91.75 208 ILE B N 1
ATOM 7407 C CA . ILE B 1 208 ? 9.219 -59.188 -29.188 1 91.75 208 ILE B CA 1
ATOM 7408 C C . ILE B 1 208 ? 9.672 -58.812 -27.781 1 91.75 208 ILE B C 1
ATOM 7410 O O . ILE B 1 208 ? 10.672 -58.125 -27.609 1 91.75 208 ILE B O 1
ATOM 7414 N N . ILE B 1 209 ? 9.039 -59.281 -26.75 1 92.88 209 ILE B N 1
ATOM 7415 C CA . ILE B 1 209 ? 9.344 -58.875 -25.375 1 92.88 209 ILE B CA 1
ATOM 7416 C C . ILE B 1 209 ? 10.281 -59.906 -24.734 1 92.88 209 ILE B C 1
ATOM 7418 O O . ILE B 1 209 ? 10.742 -59.719 -23.609 1 92.88 209 ILE B O 1
ATOM 7422 N N . GLY B 1 210 ? 10.594 -61.031 -25.453 1 90.25 210 GLY B N 1
ATOM 7423 C CA . GLY B 1 210 ? 11.469 -62.094 -24.953 1 90.25 210 GLY B CA 1
ATOM 7424 C C . GLY B 1 210 ? 10.734 -63.375 -24.672 1 90.25 210 GLY B C 1
ATOM 7425 O O . GLY B 1 210 ? 9.609 -63.594 -25.141 1 90.25 210 GLY B O 1
ATOM 7426 N N . ASN B 1 211 ? 11.453 -64.25 -23.969 1 92 211 ASN B N 1
ATOM 7427 C CA . ASN B 1 211 ? 10.852 -65.5 -23.578 1 92 211 ASN B CA 1
ATOM 7428 C C . ASN B 1 211 ? 9.891 -65.312 -22.406 1 92 211 ASN B C 1
ATOM 7430 O O . ASN B 1 211 ? 10.32 -65.125 -21.266 1 92 211 ASN B O 1
ATOM 7434 N N . VAL B 1 212 ? 8.656 -65.562 -22.625 1 94.25 212 VAL B N 1
ATOM 7435 C CA . VAL B 1 212 ? 7.613 -65.312 -21.641 1 94.25 212 VAL B CA 1
ATOM 7436 C C . VAL B 1 212 ? 7.262 -66.562 -20.906 1 94.25 212 VAL B C 1
ATOM 7438 O O . VAL B 1 212 ? 6.84 -67.562 -21.531 1 94.25 212 VAL B O 1
ATOM 7441 N N . THR B 1 213 ? 7.402 -66.625 -19.641 1 95.5 213 THR B N 1
ATOM 7442 C CA . THR B 1 213 ? 7.016 -67.75 -18.812 1 95.5 213 THR B CA 1
ATOM 7443 C C . THR B 1 213 ? 5.523 -67.688 -18.516 1 95.5 213 THR B C 1
ATOM 7445 O O . THR B 1 213 ? 4.84 -68.75 -18.594 1 95.5 213 THR B O 1
ATOM 7448 N N . SER B 1 214 ? 5.117 -66.625 -18.094 1 96.12 214 SER B N 1
ATOM 7449 C CA . SER B 1 214 ? 3.701 -66.312 -17.891 1 96.12 214 SER B CA 1
ATOM 7450 C C . SER B 1 214 ? 3.369 -64.875 -18.203 1 96.12 214 SER B C 1
ATOM 7452 O O . SER B 1 214 ? 4.254 -64 -18.219 1 96.12 214 SER B O 1
ATOM 7454 N N . ALA B 1 215 ? 2.145 -64.688 -18.531 1 97.56 215 ALA B N 1
ATOM 7455 C CA . ALA B 1 215 ? 1.747 -63.344 -18.891 1 97.56 215 ALA B CA 1
ATOM 7456 C C . ALA B 1 215 ? 0.315 -63.062 -18.438 1 97.56 215 ALA B C 1
ATOM 7458 O O . ALA B 1 215 ? -0.515 -63.969 -18.375 1 97.56 215 ALA B O 1
ATOM 7459 N N . TYR B 1 216 ? 0.147 -61.844 -18.094 1 98.12 216 TYR B N 1
ATOM 7460 C CA . TYR B 1 216 ? -1.167 -61.344 -17.703 1 98.12 216 TYR B CA 1
ATOM 7461 C C . TYR B 1 216 ? -1.595 -60.156 -18.562 1 98.12 216 TYR B C 1
ATOM 7463 O O . TYR B 1 216 ? -0.769 -59.562 -19.25 1 98.12 216 TYR B O 1
ATOM 7471 N N . GLU B 1 217 ? -2.873 -59.906 -18.594 1 97.94 217 GLU B N 1
ATOM 7472 C CA . GLU B 1 217 ? -3.375 -58.812 -19.422 1 97.94 217 GLU B CA 1
ATOM 7473 C C . GLU B 1 217 ? -4.508 -58.062 -18.719 1 97.94 217 GLU B C 1
ATOM 7475 O O . GLU B 1 217 ? -5.098 -58.562 -17.766 1 97.94 217 GLU B O 1
ATOM 7480 N N . SER B 1 218 ? -4.73 -56.844 -19.172 1 98.06 218 SER B N 1
ATOM 7481 C CA . SER B 1 218 ? -5.891 -56.031 -18.828 1 98.06 218 SER B CA 1
ATOM 7482 C C . SER B 1 218 ? -6.246 -55.094 -19.969 1 98.06 218 SER B C 1
ATOM 7484 O O . SER B 1 218 ? -5.516 -55 -20.953 1 98.06 218 SER B O 1
ATOM 7486 N N . SER B 1 219 ? -7.402 -54.469 -19.875 1 97.25 219 SER B N 1
ATOM 7487 C CA . SER B 1 219 ? -7.805 -53.406 -20.812 1 97.25 219 SER B CA 1
ATOM 7488 C C . SER B 1 219 ? -8.047 -52.094 -20.094 1 97.25 219 SER B C 1
ATOM 7490 O O . SER B 1 219 ? -8.578 -52.062 -18.984 1 97.25 219 SER B O 1
ATOM 7492 N N . ILE B 1 220 ? -7.617 -51.062 -20.734 1 96.94 220 ILE B N 1
ATOM 7493 C CA . ILE B 1 220 ? -7.871 -49.75 -20.219 1 96.94 220 ILE B CA 1
ATOM 7494 C C . ILE B 1 220 ? -8.477 -48.875 -21.328 1 96.94 220 ILE B C 1
ATOM 7496 O O . ILE B 1 220 ? -8.367 -49.188 -22.5 1 96.94 220 ILE B O 1
ATOM 7500 N N . TYR B 1 221 ? -9.094 -47.781 -20.859 1 94.75 221 TYR B N 1
ATOM 7501 C CA . TYR B 1 221 ? -9.688 -46.875 -21.828 1 94.75 221 TYR B CA 1
ATOM 7502 C C . TYR B 1 221 ? -8.867 -45.594 -21.953 1 94.75 221 TYR B C 1
ATOM 7504 O O . TYR B 1 221 ? -8.5 -45 -20.938 1 94.75 221 TYR B O 1
ATOM 7512 N N . MET B 1 222 ? -8.594 -45.281 -23.109 1 94.44 222 MET B N 1
ATOM 7513 C CA . MET B 1 222 ? -8.094 -43.969 -23.516 1 94.44 222 MET B CA 1
ATOM 7514 C C . MET B 1 222 ? -9.148 -43.188 -24.328 1 94.44 222 MET B C 1
ATOM 7516 O O . MET B 1 222 ? -9.219 -43.344 -25.547 1 94.44 222 MET B O 1
ATOM 7520 N N . GLY B 1 223 ? -9.805 -42.312 -23.625 1 93.19 223 GLY B N 1
ATOM 7521 C CA . GLY B 1 223 ? -11.055 -41.875 -24.234 1 93.19 223 GLY B CA 1
ATOM 7522 C C . GLY B 1 223 ? -12.047 -43 -24.453 1 93.19 223 GLY B C 1
ATOM 7523 O O . GLY B 1 223 ? -12.352 -43.75 -23.516 1 93.19 223 GLY B O 1
ATOM 7524 N N . ASP B 1 224 ? -12.484 -43.094 -25.719 1 95.38 224 ASP B N 1
ATOM 7525 C CA . ASP B 1 224 ? -13.414 -44.188 -26.078 1 95.38 224 ASP B CA 1
ATOM 7526 C C . ASP B 1 224 ? -12.664 -45.375 -26.641 1 95.38 224 ASP B C 1
ATOM 7528 O O . ASP B 1 224 ? -13.266 -46.438 -26.891 1 95.38 224 ASP B O 1
ATOM 7532 N N . ASP B 1 225 ? -11.375 -45.25 -26.734 1 96.44 225 ASP B N 1
ATOM 7533 C CA . ASP B 1 225 ? -10.57 -46.312 -27.312 1 96.44 225 ASP B CA 1
ATOM 7534 C C . ASP B 1 225 ? -10.164 -47.312 -26.266 1 96.44 225 ASP B C 1
ATOM 7536 O O . ASP B 1 225 ? -9.859 -46.969 -25.125 1 96.44 225 ASP B O 1
ATOM 7540 N N . THR B 1 226 ? -10.156 -48.531 -26.719 1 97.31 226 THR B N 1
ATOM 7541 C CA . THR B 1 226 ? -9.656 -49.594 -25.844 1 97.31 226 THR B CA 1
ATOM 7542 C C . THR B 1 226 ? -8.172 -49.844 -26.109 1 97.31 226 THR B C 1
ATOM 7544 O O . THR B 1 226 ? -7.773 -50.125 -27.25 1 97.31 226 THR B O 1
ATOM 7547 N N . TRP B 1 227 ? -7.438 -49.75 -25.078 1 98 227 TRP B N 1
ATOM 7548 C CA . TRP B 1 227 ? -6.035 -50.156 -25.094 1 98 227 TRP B CA 1
ATOM 7549 C C . TRP B 1 227 ? -5.809 -51.375 -24.219 1 98 227 TRP B C 1
ATOM 7551 O O . TRP B 1 227 ? -6.613 -51.656 -23.328 1 98 227 TRP B O 1
ATOM 7561 N N . TYR B 1 228 ? -4.742 -52.062 -24.531 1 98.25 228 TYR B N 1
ATOM 7562 C CA . TYR B 1 228 ? -4.469 -53.281 -23.781 1 98.25 228 TYR B CA 1
ATOM 7563 C C . TYR B 1 228 ? -3.129 -53.219 -23.062 1 98.25 228 TYR B C 1
ATOM 7565 O O . TYR B 1 228 ? -2.188 -52.594 -23.562 1 98.25 228 TYR B O 1
ATOM 7573 N N . LEU B 1 229 ? -3.133 -53.844 -21.938 1 98.5 229 LEU B N 1
ATOM 7574 C CA . LEU B 1 229 ? -1.917 -54.031 -21.141 1 98.5 229 LEU B CA 1
ATOM 7575 C C . LEU B 1 229 ? -1.456 -55.5 -21.188 1 98.5 229 LEU B C 1
ATOM 7577 O O . LEU B 1 229 ? -2.275 -56.406 -21.094 1 98.5 229 LEU B O 1
ATOM 7581 N N . TYR B 1 230 ? -0.182 -55.656 -21.406 1 98.19 230 TYR B N 1
ATOM 7582 C CA . TYR B 1 230 ? 0.438 -56.969 -21.375 1 98.19 230 TYR B CA 1
ATOM 7583 C C . TYR B 1 230 ? 1.581 -57 -20.375 1 98.19 230 TYR B C 1
ATOM 7585 O O . TYR B 1 230 ? 2.615 -56.375 -20.562 1 98.19 230 TYR B O 1
ATOM 7593 N N . LEU B 1 231 ? 1.396 -57.812 -19.312 1 98.19 231 LEU B N 1
ATOM 7594 C CA . LEU B 1 231 ? 2.406 -57.969 -18.281 1 98.19 231 LEU B CA 1
ATOM 7595 C C . LEU B 1 231 ? 3.117 -59.312 -18.438 1 98.19 231 LEU B C 1
ATOM 7597 O O . LEU B 1 231 ? 2.488 -60.375 -18.328 1 98.19 231 LEU B O 1
ATOM 7601 N N . ALA B 1 232 ? 4.441 -59.25 -18.578 1 97.75 232 ALA B N 1
ATOM 7602 C CA . ALA B 1 232 ? 5.188 -60.469 -18.859 1 97.75 232 ALA B CA 1
ATOM 7603 C C . ALA B 1 232 ? 6.137 -60.812 -17.719 1 97.75 232 ALA B C 1
ATOM 7605 O O . ALA B 1 232 ? 6.887 -59.969 -17.25 1 97.75 232 ALA B O 1
ATOM 7606 N N . ASP B 1 233 ? 6.023 -62 -17.281 1 97 233 ASP B N 1
ATOM 7607 C CA . ASP B 1 233 ? 7.035 -62.594 -16.422 1 97 233 ASP B CA 1
ATOM 7608 C C . ASP B 1 233 ? 8.062 -63.375 -17.25 1 97 233 ASP B C 1
ATOM 7610 O O . ASP B 1 233 ? 7.754 -64.438 -17.812 1 97 233 ASP B O 1
ATOM 7614 N N . LEU B 1 234 ? 9.234 -62.875 -17.266 1 95.38 234 LEU B N 1
ATOM 7615 C CA . LEU B 1 234 ? 10.242 -63.406 -18.172 1 95.38 234 LEU B CA 1
ATOM 7616 C C . LEU B 1 234 ? 11.109 -64.438 -17.469 1 95.38 234 LEU B C 1
ATOM 7618 O O . LEU B 1 234 ? 11.703 -65.312 -18.109 1 95.38 234 LEU B O 1
ATOM 7622 N N . ASP B 1 235 ? 11.141 -64.375 -16.141 1 93.94 235 ASP B N 1
ATOM 7623 C CA . ASP B 1 235 ? 12.078 -65.25 -15.445 1 93.94 235 ASP B CA 1
ATOM 7624 C C . ASP B 1 235 ? 11.344 -66.312 -14.641 1 93.94 235 ASP B C 1
ATOM 7626 O O . ASP B 1 235 ? 11.969 -67.188 -14 1 93.94 235 ASP B O 1
ATOM 7630 N N . GLY B 1 236 ? 10.055 -66.25 -14.477 1 93.44 236 GLY B N 1
ATOM 7631 C CA . GLY B 1 236 ? 9.234 -67.312 -13.906 1 93.44 236 GLY B CA 1
ATOM 7632 C C . GLY B 1 236 ? 9.086 -67.25 -12.398 1 93.44 236 GLY B C 1
ATOM 7633 O O . GLY B 1 236 ? 8.672 -68.188 -11.75 1 93.44 236 GLY B O 1
ATOM 7634 N N . ASP B 1 237 ? 9.391 -66.125 -11.906 1 94.25 237 ASP B N 1
ATOM 7635 C CA . ASP B 1 237 ? 9.352 -66 -10.453 1 94.25 237 ASP B CA 1
ATOM 7636 C C . ASP B 1 237 ? 7.965 -65.625 -9.969 1 94.25 237 ASP B C 1
ATOM 7638 O O . ASP B 1 237 ? 7.758 -65.375 -8.773 1 94.25 237 ASP B O 1
ATOM 7642 N N . GLY B 1 238 ? 7.117 -65.438 -10.844 1 92.5 238 GLY B N 1
ATOM 7643 C CA . GLY B 1 238 ? 5.746 -65.125 -10.484 1 92.5 238 GLY B CA 1
ATOM 7644 C C . GLY B 1 238 ? 5.469 -63.625 -10.453 1 92.5 238 GLY B C 1
ATOM 7645 O O . GLY B 1 238 ? 4.332 -63.219 -10.234 1 92.5 238 GLY B O 1
ATOM 7646 N N . TYR B 1 239 ? 6.473 -62.812 -10.602 1 95.62 239 TYR B N 1
ATOM 7647 C CA . TYR B 1 239 ? 6.379 -61.344 -10.656 1 95.62 239 TYR B CA 1
ATOM 7648 C C . TYR B 1 239 ? 6.652 -60.844 -12.062 1 95.62 239 TYR B C 1
ATOM 7650 O O . TYR B 1 239 ? 7.715 -61.094 -12.633 1 95.62 239 TYR B O 1
ATOM 7658 N N . PRO B 1 240 ? 5.703 -60.094 -12.625 1 97.25 240 PRO B N 1
ATOM 7659 C CA . PRO B 1 240 ? 5.953 -59.594 -13.977 1 97.25 240 PRO B CA 1
ATOM 7660 C C . PRO B 1 240 ? 7.191 -58.688 -14.047 1 97.25 240 PRO B C 1
ATOM 7662 O O . PRO B 1 240 ? 7.438 -57.906 -13.148 1 97.25 240 PRO B O 1
ATOM 7665 N N . ASP B 1 241 ? 7.895 -58.781 -15.172 1 97.12 241 ASP B N 1
ATOM 7666 C CA . ASP B 1 241 ? 9.125 -58.031 -15.375 1 97.12 241 ASP B CA 1
ATOM 7667 C C . ASP B 1 241 ? 8.898 -56.844 -16.312 1 97.12 241 ASP B C 1
ATOM 7669 O O . ASP B 1 241 ? 9.594 -55.844 -16.219 1 97.12 241 ASP B O 1
ATOM 7673 N N . LYS B 1 242 ? 8.008 -57.031 -17.234 1 97.94 242 LYS B N 1
ATOM 7674 C CA . LYS B 1 242 ? 7.77 -56 -18.25 1 97.94 242 LYS B CA 1
ATOM 7675 C C . LYS B 1 242 ? 6.273 -55.75 -18.422 1 97.94 242 LYS B C 1
ATOM 7677 O O . LYS B 1 242 ? 5.453 -56.656 -18.25 1 97.94 242 LYS B O 1
ATOM 7682 N N . LEU B 1 243 ? 5.988 -54.5 -18.703 1 98.31 243 LEU B N 1
ATOM 7683 C CA . LEU B 1 243 ? 4.641 -54.062 -19.047 1 98.31 243 LEU B CA 1
ATOM 7684 C C . LEU B 1 243 ? 4.613 -53.438 -20.438 1 98.31 243 LEU B C 1
ATOM 7686 O O . LEU B 1 243 ? 5.324 -52.469 -20.703 1 98.31 243 LEU B O 1
ATOM 7690 N N . ALA B 1 244 ? 3.852 -54 -21.328 1 98.38 244 ALA B N 1
ATOM 7691 C CA . ALA B 1 244 ? 3.621 -53.438 -22.641 1 98.38 244 ALA B CA 1
ATOM 7692 C C . ALA B 1 244 ? 2.248 -52.75 -22.719 1 98.38 244 ALA B C 1
ATOM 7694 O O . ALA B 1 244 ? 1.264 -53.312 -22.203 1 98.38 244 ALA B O 1
ATOM 7695 N N . ILE B 1 245 ? 2.176 -51.562 -23.25 1 98.38 245 ILE B N 1
ATOM 7696 C CA . ILE B 1 245 ? 0.929 -50.875 -23.5 1 98.38 245 ILE B CA 1
ATOM 7697 C C . ILE B 1 245 ? 0.623 -50.875 -25 1 98.38 245 ILE B C 1
ATOM 7699 O O . ILE B 1 245 ? 1.414 -50.375 -25.812 1 98.38 245 ILE B O 1
ATOM 7703 N N . VAL B 1 246 ? -0.547 -51.406 -25.359 1 97.94 246 VAL B N 1
ATOM 7704 C CA . VAL B 1 246 ? -0.833 -51.688 -26.766 1 97.94 246 VAL B CA 1
ATOM 7705 C C . VAL B 1 246 ? -2.211 -51.156 -27.141 1 97.94 246 VAL B C 1
ATOM 7707 O O . VAL B 1 246 ? -3.23 -51.625 -26.641 1 97.94 246 VAL B O 1
ATOM 7710 N N . PRO B 1 247 ? -2.309 -50.25 -28.109 1 97.19 247 PRO B N 1
ATOM 7711 C CA . PRO B 1 247 ? -3.6 -49.688 -28.5 1 97.19 247 PRO B CA 1
ATOM 7712 C C . PRO B 1 247 ? -4.406 -50.625 -29.391 1 97.19 247 PRO B C 1
ATOM 7714 O O . PRO B 1 247 ? -3.846 -51.281 -30.266 1 97.19 247 PRO B O 1
ATOM 7717 N N . HIS B 1 248 ? -5.66 -50.875 -29.172 1 95.81 248 HIS B N 1
ATOM 7718 C CA . HIS B 1 248 ? -6.723 -51.281 -30.078 1 95.81 248 HIS B CA 1
ATOM 7719 C C . HIS B 1 248 ? -6.742 -52.812 -30.25 1 95.81 248 HIS B C 1
ATOM 7721 O O . HIS B 1 248 ? -7.812 -53.406 -30.344 1 95.81 248 HIS B O 1
ATOM 7727 N N . GLU B 1 249 ? -5.559 -53.406 -30.312 1 95.94 249 GLU B N 1
ATOM 7728 C CA . GLU B 1 249 ? -5.566 -54.844 -30.578 1 95.94 249 GLU B CA 1
ATOM 7729 C C . GLU B 1 249 ? -4.461 -55.562 -29.797 1 95.94 249 GLU B C 1
ATOM 7731 O O . GLU B 1 249 ? -3.461 -54.938 -29.422 1 95.94 249 GLU B O 1
ATOM 7736 N N . LYS B 1 250 ? -4.613 -56.844 -29.609 1 97.25 250 LYS B N 1
ATOM 7737 C CA . LYS B 1 250 ? -3.666 -57.625 -28.844 1 97.25 250 LYS B CA 1
ATOM 7738 C C . LYS B 1 250 ? -2.52 -58.125 -29.719 1 97.25 250 LYS B C 1
ATOM 7740 O O . LYS B 1 250 ? -2.373 -59.344 -29.922 1 97.25 250 LYS B O 1
ATOM 7745 N N . ASP B 1 251 ? -1.826 -57.156 -30.234 1 97.88 251 ASP B N 1
ATOM 7746 C CA . ASP B 1 251 ? -0.626 -57.375 -31.031 1 97.88 251 ASP B CA 1
ATOM 7747 C C . ASP B 1 251 ? 0.574 -56.656 -30.438 1 97.88 251 ASP B C 1
ATOM 7749 O O . ASP B 1 251 ? 0.682 -55.438 -30.531 1 97.88 251 ASP B O 1
ATOM 7753 N N . LEU B 1 252 ? 1.493 -57.438 -29.859 1 97.31 252 LEU B N 1
ATOM 7754 C CA . LEU B 1 252 ? 2.592 -56.844 -29.094 1 97.31 252 LEU B CA 1
ATOM 7755 C C . LEU B 1 252 ? 3.506 -56.031 -30 1 97.31 252 LEU B C 1
ATOM 7757 O O . LEU B 1 252 ? 4.266 -55.188 -29.531 1 97.31 252 LEU B O 1
ATOM 7761 N N . SER B 1 253 ? 3.508 -56.312 -31.312 1 96.31 253 SER B N 1
ATOM 7762 C CA . SER B 1 253 ? 4.309 -55.531 -32.25 1 96.31 253 SER B CA 1
ATOM 7763 C C . SER B 1 253 ? 3.791 -54.094 -32.344 1 96.31 253 SER B C 1
ATOM 7765 O O . SER B 1 253 ? 4.492 -53.219 -32.844 1 96.31 253 SER B O 1
ATOM 7767 N N . LYS B 1 254 ? 2.672 -53.812 -31.859 1 96.81 254 LYS B N 1
ATOM 7768 C CA . LYS B 1 254 ? 2.047 -52.5 -31.906 1 96.81 254 LYS B CA 1
ATOM 7769 C C . LYS B 1 254 ? 2.156 -51.781 -30.562 1 96.81 254 LYS B C 1
ATOM 7771 O O . LYS B 1 254 ? 1.521 -50.75 -30.344 1 96.81 254 LYS B O 1
ATOM 7776 N N . ALA B 1 255 ? 2.98 -52.344 -29.719 1 97.56 255 ALA B N 1
ATOM 7777 C CA . ALA B 1 255 ? 3.174 -51.719 -28.422 1 97.56 255 ALA B CA 1
ATOM 7778 C C . ALA B 1 255 ? 3.752 -50.312 -28.594 1 97.56 255 ALA B C 1
ATOM 7780 O O . ALA B 1 255 ? 4.707 -50.094 -29.344 1 97.56 255 ALA B O 1
ATOM 7781 N N . VAL B 1 256 ? 3.113 -49.375 -27.969 1 97.25 256 VAL B N 1
ATOM 7782 C CA . VAL B 1 256 ? 3.598 -48 -28.047 1 97.25 256 VAL B CA 1
ATOM 7783 C C . VAL B 1 256 ? 4.742 -47.812 -27.062 1 97.25 256 VAL B C 1
ATOM 7785 O O . VAL B 1 256 ? 5.535 -46.875 -27.203 1 97.25 256 VAL B O 1
ATOM 7788 N N . THR B 1 257 ? 4.809 -48.656 -26.047 1 97.19 257 THR B N 1
ATOM 7789 C CA . THR B 1 257 ? 5.922 -48.625 -25.094 1 97.19 257 THR B CA 1
ATOM 7790 C C . THR B 1 257 ? 5.984 -49.938 -24.328 1 97.19 257 THR B C 1
ATOM 7792 O O . THR B 1 257 ? 4.992 -50.688 -24.234 1 97.19 257 THR B O 1
ATOM 7795 N N . ILE B 1 258 ? 7.133 -50.312 -23.875 1 97.81 258 ILE B N 1
ATOM 7796 C CA . ILE B 1 258 ? 7.406 -51.438 -22.969 1 97.81 258 ILE B CA 1
ATOM 7797 C C . ILE B 1 258 ? 8.227 -50.938 -21.781 1 97.81 258 ILE B C 1
ATOM 7799 O O . ILE B 1 258 ? 9.305 -50.375 -21.953 1 97.81 258 ILE B O 1
ATOM 7803 N N . LEU B 1 259 ? 7.672 -51.156 -20.594 1 98.19 259 LEU B N 1
ATOM 7804 C CA . LEU B 1 259 ? 8.25 -50.531 -19.406 1 98.19 259 LEU B CA 1
ATOM 7805 C C . LEU B 1 259 ? 8.625 -51.594 -18.375 1 98.19 259 LEU B C 1
ATOM 7807 O O . LEU B 1 259 ? 7.938 -52.625 -18.234 1 98.19 259 LEU B O 1
ATOM 7811 N N . SER B 1 260 ? 9.703 -51.312 -17.719 1 97.94 260 SER B N 1
ATOM 7812 C CA . SER B 1 260 ? 9.992 -52 -16.453 1 97.94 260 SER B CA 1
ATOM 7813 C C . SER B 1 260 ? 9.438 -51.219 -15.266 1 97.94 260 SER B C 1
ATOM 7815 O O . SER B 1 260 ? 9.031 -50.062 -15.398 1 97.94 260 SER B O 1
ATOM 7817 N N . GLU B 1 261 ? 9.375 -51.938 -14.125 1 97.94 261 GLU B N 1
ATOM 7818 C CA . GLU B 1 261 ? 8.875 -51.281 -12.922 1 97.94 261 GLU B CA 1
ATOM 7819 C C . GLU B 1 261 ? 9.688 -50.031 -12.594 1 97.94 261 GLU B C 1
ATOM 7821 O O . GLU B 1 261 ? 10.922 -50.062 -12.617 1 97.94 261 GLU B O 1
ATOM 7826 N N . GLY B 1 262 ? 9.008 -48.875 -12.344 1 98 262 GLY B N 1
ATOM 7827 C CA . GLY B 1 262 ? 9.648 -47.625 -11.992 1 98 262 GLY B CA 1
ATOM 7828 C C . GLY B 1 262 ? 9.945 -46.75 -13.188 1 98 262 GLY B C 1
ATOM 7829 O O . GLY B 1 262 ? 10.281 -45.562 -13.031 1 98 262 GLY B O 1
ATOM 7830 N N . GLU B 1 263 ? 9.695 -47.219 -14.367 1 98.19 263 GLU B N 1
ATOM 7831 C CA . GLU B 1 263 ? 10.125 -46.531 -15.57 1 98.19 263 GLU B CA 1
ATOM 7832 C C . GLU B 1 263 ? 9 -45.656 -16.125 1 98.19 263 GLU B C 1
ATOM 7834 O O . GLU B 1 263 ? 7.828 -46.062 -16.078 1 98.19 263 GLU B O 1
ATOM 7839 N N . TRP B 1 264 ? 9.398 -44.469 -16.625 1 98.56 264 TRP B N 1
ATOM 7840 C CA . TRP B 1 264 ? 8.523 -43.625 -17.438 1 98.56 264 TRP B CA 1
ATOM 7841 C C . TRP B 1 264 ? 8.625 -44 -18.922 1 98.56 264 TRP B C 1
ATOM 7843 O O . TRP B 1 264 ? 9.695 -44.375 -19.391 1 98.56 264 TRP B O 1
ATOM 7853 N N . SER B 1 265 ? 7.602 -43.906 -19.578 1 98.44 265 SER B N 1
ATOM 7854 C CA . SER B 1 265 ? 7.68 -43.906 -21.031 1 98.44 265 SER B CA 1
ATOM 7855 C C . SER B 1 265 ? 8.156 -42.562 -21.562 1 98.44 265 SER B C 1
ATOM 7857 O O . SER B 1 265 ? 8.141 -41.562 -20.844 1 98.44 265 SER B O 1
ATOM 7859 N N . GLU B 1 266 ? 8.594 -42.562 -22.828 1 97.44 266 GLU B N 1
ATOM 7860 C CA . GLU B 1 266 ? 8.594 -41.312 -23.578 1 97.44 266 GLU B CA 1
ATOM 7861 C C . GLU B 1 266 ? 7.172 -40.844 -23.891 1 97.44 266 GLU B C 1
ATOM 7863 O O . GLU B 1 266 ? 6.223 -41.625 -23.781 1 97.44 266 GLU B O 1
ATOM 7868 N N . PRO B 1 267 ? 7 -39.562 -24.203 1 98.06 267 PRO B N 1
ATOM 7869 C CA . PRO B 1 267 ? 5.664 -39.156 -24.641 1 98.06 267 PRO B CA 1
ATOM 7870 C C . PRO B 1 267 ? 5.156 -39.969 -25.828 1 98.06 267 PRO B C 1
ATOM 7872 O O . PRO B 1 267 ? 5.898 -40.219 -26.781 1 98.06 267 PRO B O 1
ATOM 7875 N N . ILE B 1 268 ? 3.984 -40.438 -25.688 1 97.88 268 ILE B N 1
ATOM 7876 C CA . ILE B 1 268 ? 3.385 -41.25 -26.734 1 97.88 268 ILE B CA 1
ATOM 7877 C C . ILE B 1 268 ? 2.543 -40.375 -27.656 1 97.88 268 ILE B C 1
ATOM 7879 O O . ILE B 1 268 ? 1.371 -40.125 -27.375 1 97.88 268 ILE B O 1
ATOM 7883 N N . ASN B 1 269 ? 3.18 -39.969 -28.719 1 97 269 ASN B N 1
ATOM 7884 C CA . ASN B 1 269 ? 2.434 -39.188 -29.719 1 97 269 ASN B CA 1
ATOM 7885 C C . ASN B 1 269 ? 1.43 -40.094 -30.453 1 97 269 ASN B C 1
ATOM 7887 O O . ASN B 1 269 ? 1.817 -40.969 -31.234 1 97 269 ASN B O 1
ATOM 7891 N N . THR B 1 270 ? 0.184 -39.875 -30.188 1 95.94 270 THR B N 1
ATOM 7892 C CA . THR B 1 270 ? -0.849 -40.781 -30.703 1 95.94 270 THR B CA 1
ATOM 7893 C C . THR B 1 270 ? -2.176 -40.031 -30.844 1 95.94 270 THR B C 1
ATOM 7895 O O . THR B 1 270 ? -2.252 -38.844 -30.594 1 95.94 270 THR B O 1
ATOM 7898 N N . THR B 1 271 ? -3.186 -40.781 -31.359 1 96 271 THR B N 1
ATOM 7899 C CA . THR B 1 271 ? -4.543 -40.281 -31.438 1 96 271 THR B CA 1
ATOM 7900 C C . THR B 1 271 ? -5.492 -41.062 -30.547 1 96 271 THR B C 1
ATOM 7902 O O . THR B 1 271 ? -5.297 -42.281 -30.359 1 96 271 THR B O 1
ATOM 7905 N N . ILE B 1 272 ? -6.418 -40.344 -30.031 1 95.5 272 ILE B N 1
ATOM 7906 C CA . ILE B 1 272 ? -7.5 -41 -29.297 1 95.5 272 ILE B CA 1
ATOM 7907 C C . ILE B 1 272 ? -8.844 -40.469 -29.781 1 95.5 272 ILE B C 1
ATOM 7909 O O . ILE B 1 272 ? -8.922 -39.375 -30.328 1 95.5 272 ILE B O 1
ATOM 7913 N N . THR B 1 273 ? -9.852 -41.281 -29.547 1 95.56 273 THR B N 1
ATOM 7914 C CA . THR B 1 273 ? -11.211 -40.875 -29.859 1 95.56 273 THR B CA 1
ATOM 7915 C C . THR B 1 273 ? -12.008 -40.625 -28.594 1 95.56 273 THR B C 1
ATOM 7917 O O . THR B 1 273 ? -11.898 -41.375 -27.625 1 95.56 273 THR B O 1
ATOM 7920 N N . TYR B 1 274 ? -12.719 -39.594 -28.562 1 95.12 274 TYR B N 1
ATOM 7921 C CA . TYR B 1 274 ? -13.617 -39.281 -27.469 1 95.12 274 TYR B CA 1
ATOM 7922 C C . TYR B 1 274 ? -14.852 -38.531 -27.953 1 95.12 274 TYR B C 1
ATOM 7924 O O . TYR B 1 274 ? -14.727 -37.469 -28.609 1 95.12 274 TYR B O 1
ATOM 7932 N N . ASN B 1 275 ? -16.047 -39.062 -27.672 1 94.25 275 ASN B N 1
ATOM 7933 C CA . ASN B 1 275 ? -17.328 -38.469 -28.078 1 94.25 275 ASN B CA 1
ATOM 7934 C C . ASN B 1 275 ? -17.375 -38.219 -29.578 1 94.25 275 ASN B C 1
ATOM 7936 O O . ASN B 1 275 ? -17.766 -37.125 -30 1 94.25 275 ASN B O 1
ATOM 7940 N N . GLY B 1 276 ? -16.828 -39 -30.328 1 93 276 GLY B N 1
ATOM 7941 C CA . GLY B 1 276 ? -16.922 -38.969 -31.766 1 93 276 GLY B CA 1
ATOM 7942 C C . GLY B 1 276 ? -15.828 -38.125 -32.406 1 93 276 GLY B C 1
ATOM 7943 O O . GLY B 1 276 ? -15.75 -38.031 -33.656 1 93 276 GLY B O 1
ATOM 7944 N N . ASN B 1 277 ? -15.039 -37.562 -31.656 1 94.12 277 ASN B N 1
ATOM 7945 C CA . ASN B 1 277 ? -13.953 -36.719 -32.188 1 94.12 277 ASN B CA 1
ATOM 7946 C C . ASN B 1 277 ? -12.594 -37.406 -31.969 1 94.12 277 ASN B C 1
ATOM 7948 O O . ASN B 1 277 ? -12.391 -38.094 -30.969 1 94.12 277 ASN B O 1
ATOM 7952 N N . THR B 1 278 ? -11.695 -37.188 -32.906 1 95.12 278 THR B N 1
ATOM 7953 C CA . THR B 1 278 ? -10.336 -37.688 -32.781 1 95.12 278 THR B CA 1
ATOM 7954 C C . THR B 1 278 ? -9.383 -36.562 -32.344 1 95.12 278 THR B C 1
ATOM 7956 O O . THR B 1 278 ? -9.398 -35.469 -32.906 1 95.12 278 THR B O 1
ATOM 7959 N N . TYR B 1 279 ? -8.625 -36.875 -31.375 1 95.38 279 TYR B N 1
ATOM 7960 C CA . TYR B 1 279 ? -7.68 -35.906 -30.844 1 95.38 279 TYR B CA 1
ATOM 7961 C C . TYR B 1 279 ? -6.25 -36.406 -30.922 1 95.38 279 TYR B C 1
ATOM 7963 O O . TYR B 1 279 ? -6.016 -37.625 -30.75 1 95.38 279 TYR B O 1
ATOM 7971 N N . ILE B 1 280 ? -5.34 -35.531 -31.203 1 96.94 280 ILE B N 1
ATOM 7972 C CA . ILE B 1 280 ? -3.924 -35.844 -31.062 1 96.94 280 ILE B CA 1
ATOM 7973 C C . ILE B 1 280 ? -3.449 -35.531 -29.656 1 96.94 280 ILE B C 1
ATOM 7975 O O . ILE B 1 280 ? -3.662 -34.406 -29.172 1 96.94 280 ILE B O 1
ATOM 7979 N N . VAL B 1 281 ? -2.82 -36.5 -28.969 1 96.94 281 VAL B N 1
ATOM 7980 C CA . VAL B 1 281 ? -2.348 -36.312 -27.609 1 96.94 281 VAL B CA 1
ATOM 7981 C C . VAL B 1 281 ? -0.943 -36.906 -27.469 1 96.94 281 VAL B C 1
ATOM 7983 O O . VAL B 1 281 ? -0.455 -37.594 -28.375 1 96.94 281 VAL B O 1
ATOM 7986 N N . ALA B 1 282 ? -0.289 -36.594 -26.359 1 97.69 282 ALA B N 1
ATOM 7987 C CA . ALA B 1 282 ? 1.052 -37.094 -26.109 1 97.69 282 ALA B CA 1
ATOM 7988 C C . ALA B 1 282 ? 1.261 -37.375 -24.625 1 97.69 282 ALA B C 1
ATOM 7990 O O . ALA B 1 282 ? 2.145 -36.781 -23.984 1 97.69 282 ALA B O 1
ATOM 7991 N N . PRO B 1 283 ? 0.541 -38.312 -24.062 1 97.44 283 PRO B N 1
ATOM 7992 C CA . PRO B 1 283 ? 0.689 -38.656 -22.641 1 97.44 283 PRO B CA 1
ATOM 7993 C C . PRO B 1 283 ? 1.965 -39.438 -22.344 1 97.44 283 PRO B C 1
ATOM 7995 O O . PRO B 1 283 ? 2.576 -40 -23.25 1 97.44 283 PRO B O 1
ATOM 7998 N N . LEU B 1 284 ? 2.391 -39.375 -21.125 1 98.44 284 LEU B N 1
ATOM 7999 C CA . LEU B 1 284 ? 3.406 -40.281 -20.578 1 98.44 284 LEU B CA 1
ATOM 8000 C C . LEU B 1 284 ? 2.783 -41.281 -19.609 1 98.44 284 LEU B C 1
ATOM 8002 O O . LEU B 1 284 ? 1.746 -41 -19 1 98.44 284 LEU B O 1
ATOM 8006 N N . PHE B 1 285 ? 3.455 -42.438 -19.516 1 98.62 285 PHE B N 1
ATOM 8007 C CA . PHE B 1 285 ? 3.062 -43.438 -18.547 1 98.62 285 PHE B CA 1
ATOM 8008 C C . PHE B 1 285 ? 4.23 -43.812 -17.641 1 98.62 285 PHE B C 1
ATOM 8010 O O . PHE B 1 285 ? 5.387 -43.812 -18.062 1 98.62 285 PHE B O 1
ATOM 8017 N N . LYS B 1 286 ? 3.889 -44.062 -16.422 1 98.75 286 LYS B N 1
ATOM 8018 C CA . LYS B 1 286 ? 4.871 -44.594 -15.5 1 98.75 286 LYS B CA 1
ATOM 8019 C C . LYS B 1 286 ? 4.375 -45.906 -14.891 1 98.75 286 LYS B C 1
ATOM 8021 O O . LYS B 1 286 ? 3.283 -45.969 -14.32 1 98.75 286 LYS B O 1
ATOM 8026 N N . ALA B 1 287 ? 5.25 -46.969 -15.094 1 98.75 287 ALA B N 1
ATOM 8027 C CA . ALA B 1 287 ? 4.973 -48.219 -14.391 1 98.75 287 ALA B CA 1
ATOM 8028 C C . ALA B 1 287 ? 5.461 -48.156 -12.945 1 98.75 287 ALA B C 1
ATOM 8030 O O . ALA B 1 287 ? 6.609 -48.5 -12.656 1 98.75 287 ALA B O 1
ATOM 8031 N N . ILE B 1 288 ? 4.543 -47.875 -12.086 1 98.5 288 ILE B N 1
ATOM 8032 C CA . ILE B 1 288 ? 4.938 -47.594 -10.703 1 98.5 288 ILE B CA 1
ATOM 8033 C C . ILE B 1 288 ? 5.16 -48.938 -9.977 1 98.5 288 ILE B C 1
ATOM 8035 O O . ILE B 1 288 ? 6.117 -49.062 -9.211 1 98.5 288 ILE B O 1
ATOM 8039 N N . ASN B 1 289 ? 4.273 -49.844 -10.141 1 98.12 289 ASN B N 1
ATOM 8040 C CA . ASN B 1 289 ? 4.289 -51.156 -9.5 1 98.12 289 ASN B CA 1
ATOM 8041 C C . ASN B 1 289 ? 3.705 -52.25 -10.406 1 98.12 289 ASN B C 1
ATOM 8043 O O . ASN B 1 289 ? 2.645 -52.062 -11 1 98.12 289 ASN B O 1
ATOM 8047 N N . LEU B 1 290 ? 4.387 -53.469 -10.508 1 97.94 290 LEU B N 1
ATOM 8048 C CA . LEU B 1 290 ? 3.932 -54.5 -11.453 1 97.94 290 LEU B CA 1
ATOM 8049 C C . LEU B 1 290 ? 3.369 -55.688 -10.719 1 97.94 290 LEU B C 1
ATOM 8051 O O . LEU B 1 290 ? 3.004 -56.688 -11.344 1 97.94 290 LEU B O 1
ATOM 8055 N N . SER B 1 291 ? 3.24 -55.5 -9.391 1 96.75 291 SER B N 1
ATOM 8056 C CA . SER B 1 291 ? 2.627 -56.594 -8.633 1 96.75 291 SER B CA 1
ATOM 8057 C C . SER B 1 291 ? 1.185 -56.812 -9.07 1 96.75 291 SER B C 1
ATOM 8059 O O . SER B 1 291 ? 0.436 -55.875 -9.297 1 96.75 291 SER B O 1
ATOM 8061 N N . LEU B 1 292 ? 0.843 -58.125 -9.102 1 95.5 292 LEU B N 1
ATOM 8062 C CA . LEU B 1 292 ? -0.501 -58.469 -9.562 1 95.5 292 LEU B CA 1
ATOM 8063 C C . LEU B 1 292 ? -1.551 -57.969 -8.57 1 95.5 292 LEU B C 1
ATOM 8065 O O . LEU B 1 292 ? -2.682 -57.656 -8.953 1 95.5 292 LEU B O 1
ATOM 8069 N N . THR B 1 293 ? -1.188 -57.844 -7.328 1 94.31 293 THR B N 1
ATOM 8070 C CA . THR B 1 293 ? -2.143 -57.438 -6.293 1 94.31 293 THR B CA 1
ATOM 8071 C C . THR B 1 293 ? -2.092 -55.938 -6.035 1 94.31 293 THR B C 1
ATOM 8073 O O . THR B 1 293 ? -3.002 -55.375 -5.422 1 94.31 293 THR B O 1
ATOM 8076 N N . ASN B 1 294 ? -1.053 -55.344 -6.465 1 97.19 294 ASN B N 1
ATOM 8077 C CA . ASN B 1 294 ? -0.895 -53.906 -6.309 1 97.19 294 ASN B CA 1
ATOM 8078 C C . ASN B 1 294 ? -0.315 -53.25 -7.566 1 97.19 294 ASN B C 1
ATOM 8080 O O . ASN B 1 294 ? 0.659 -52.5 -7.492 1 97.19 294 ASN B O 1
ATOM 8084 N N . PHE B 1 295 ? -0.888 -53.688 -8.672 1 97.94 295 PHE B N 1
ATOM 8085 C CA . PHE B 1 295 ? -0.479 -53.094 -9.938 1 97.94 295 PHE B CA 1
ATOM 8086 C C . PHE B 1 295 ? -0.798 -51.625 -9.969 1 97.94 295 PHE B C 1
ATOM 8088 O O . PHE B 1 295 ? -1.879 -51.188 -9.547 1 97.94 295 PHE B O 1
ATOM 8095 N N . ARG B 1 296 ? 0.188 -50.719 -10.406 1 98.44 296 ARG B N 1
ATOM 8096 C CA . ARG B 1 296 ? -0.013 -49.281 -10.531 1 98.44 296 ARG B CA 1
ATOM 8097 C C . ARG B 1 296 ? 0.614 -48.75 -11.812 1 98.44 296 ARG B C 1
ATOM 8099 O O . ARG B 1 296 ? 1.838 -48.75 -11.969 1 98.44 296 ARG B O 1
ATOM 8106 N N . LEU B 1 297 ? -0.213 -48.375 -12.703 1 98.69 297 LEU B N 1
ATOM 8107 C CA . LEU B 1 297 ? 0.189 -47.656 -13.914 1 98.69 297 LEU B CA 1
ATOM 8108 C C . LEU B 1 297 ? -0.364 -46.25 -13.922 1 98.69 297 LEU B C 1
ATOM 8110 O O . LEU B 1 297 ? -1.581 -46.031 -13.93 1 98.69 297 LEU B O 1
ATOM 8114 N N . TYR B 1 298 ? 0.542 -45.281 -13.891 1 98.69 298 TYR B N 1
ATOM 8115 C CA . TYR B 1 298 ? 0.181 -43.844 -13.859 1 98.69 298 TYR B CA 1
ATOM 8116 C C . TYR B 1 298 ? 0.253 -43.25 -15.258 1 98.69 298 TYR B C 1
ATOM 8118 O O . TYR B 1 298 ? 1.249 -43.406 -15.961 1 98.69 298 TYR B O 1
ATOM 8126 N N . ARG B 1 299 ? -0.832 -42.594 -15.68 1 98.38 299 ARG B N 1
ATOM 8127 C CA . ARG B 1 299 ? -0.839 -41.812 -16.891 1 98.38 299 ARG B CA 1
ATOM 8128 C C . ARG B 1 299 ? -0.828 -40.312 -16.562 1 98.38 299 ARG B C 1
ATOM 8130 O O . ARG B 1 299 ? -1.667 -39.844 -15.797 1 98.38 299 ARG B O 1
ATOM 8137 N N . SER B 1 300 ? -0.025 -39.594 -17.172 1 98.06 300 SER B N 1
ATOM 8138 C CA . SER B 1 300 ? 0.188 -38.188 -16.891 1 98.06 300 SER B CA 1
ATOM 8139 C C . SER B 1 300 ? -0.979 -37.344 -17.375 1 98.06 300 SER B C 1
ATOM 8141 O O . SER B 1 300 ? -1.852 -37.844 -18.094 1 98.06 300 SER B O 1
ATOM 8143 N N . LEU B 1 301 ? -0.949 -36.031 -16.922 1 95.94 301 LEU B N 1
ATOM 8144 C CA . LEU B 1 301 ? -1.753 -35.031 -17.594 1 95.94 301 LEU B CA 1
ATOM 8145 C C . LEU B 1 301 ? -1.412 -34.938 -19.078 1 95.94 301 LEU B C 1
ATOM 8147 O O . LEU B 1 301 ? -0.271 -35.188 -19.469 1 95.94 301 LEU B O 1
ATOM 8151 N N . MET B 1 302 ? -2.455 -34.688 -19.844 1 93.19 302 MET B N 1
ATOM 8152 C CA . MET B 1 302 ? -2.207 -34.531 -21.266 1 93.19 302 MET B CA 1
ATOM 8153 C C . MET B 1 302 ? -3.152 -33.469 -21.859 1 93.19 302 MET B C 1
ATOM 8155 O O . MET B 1 302 ? -4.273 -33.312 -21.375 1 93.19 302 MET B O 1
ATOM 8159 N N . ARG B 1 303 ? -2.635 -32.812 -22.812 1 95.69 303 ARG B N 1
ATOM 8160 C CA . ARG B 1 303 ? -3.414 -31.812 -23.547 1 95.69 303 ARG B CA 1
ATOM 8161 C C . ARG B 1 303 ? -3.455 -32.125 -25.031 1 95.69 303 ARG B C 1
ATOM 8163 O O . ARG B 1 303 ? -2.455 -32.562 -25.609 1 95.69 303 ARG B O 1
ATOM 8170 N N . PRO B 1 304 ? -4.602 -31.922 -25.672 1 96.69 304 PRO B N 1
ATOM 8171 C CA . PRO B 1 304 ? -4.73 -32.25 -27.094 1 96.69 304 PRO B CA 1
ATOM 8172 C C . PRO B 1 304 ? -4.199 -31.156 -28.016 1 96.69 304 PRO B C 1
ATOM 8174 O O . PRO B 1 304 ? -4.059 -30 -27.578 1 96.69 304 PRO B O 1
ATOM 8177 N N . PHE B 1 305 ? -3.828 -31.609 -29.172 1 95.69 305 PHE B N 1
ATOM 8178 C CA . PHE B 1 305 ? -3.668 -30.609 -30.219 1 95.69 305 PHE B CA 1
ATOM 8179 C C . PHE B 1 305 ? -5.023 -30.141 -30.719 1 95.69 305 PHE B C 1
ATOM 8181 O O . PHE B 1 305 ? -5.715 -30.875 -31.438 1 95.69 305 PHE B O 1
ATOM 8188 N N . ASN B 1 306 ? -5.504 -29.047 -30.344 1 91.56 306 ASN B N 1
ATOM 8189 C CA . ASN B 1 306 ? -6.719 -28.406 -30.844 1 91.56 306 ASN B CA 1
ATOM 8190 C C . ASN B 1 306 ? -6.496 -26.922 -31.141 1 91.56 306 ASN B C 1
ATOM 8192 O O . ASN B 1 306 ? -5.395 -26.406 -30.953 1 91.56 306 ASN B O 1
ATOM 8196 N N . ASP B 1 307 ? -7.484 -26.281 -31.641 1 91.94 307 ASP B N 1
ATOM 8197 C CA . ASP B 1 307 ? -7.301 -24.922 -32.156 1 91.94 307 ASP B CA 1
ATOM 8198 C C . ASP B 1 307 ? -7.508 -23.891 -31.062 1 91.94 307 ASP B C 1
ATOM 8200 O O . ASP B 1 307 ? -7.441 -22.688 -31.312 1 91.94 307 ASP B O 1
ATOM 8204 N N . ASP B 1 308 ? -7.602 -24.266 -29.891 1 93.19 308 ASP B N 1
ATOM 8205 C CA . ASP B 1 308 ? -8 -23.328 -28.844 1 93.19 308 ASP B CA 1
ATOM 8206 C C . ASP B 1 308 ? -6.781 -22.625 -28.234 1 93.19 308 ASP B C 1
ATOM 8208 O O . ASP B 1 308 ? -6.914 -21.562 -27.625 1 93.19 308 ASP B O 1
ATOM 8212 N N . TRP B 1 309 ? -5.609 -23.156 -28.406 1 96.88 309 TRP B N 1
ATOM 8213 C CA . TRP B 1 309 ? -4.504 -22.703 -27.578 1 96.88 309 TRP B CA 1
ATOM 8214 C C . TRP B 1 309 ? -3.465 -21.953 -28.406 1 96.88 309 TRP B C 1
ATOM 8216 O O . TRP B 1 309 ? -2.371 -21.656 -27.922 1 96.88 309 TRP B O 1
ATOM 8226 N N . PHE B 1 310 ? -3.797 -21.609 -29.719 1 97.5 310 PHE B N 1
ATOM 8227 C CA . PHE B 1 310 ? -2.883 -20.844 -30.562 1 97.5 310 PHE B CA 1
ATOM 8228 C C . PHE B 1 310 ? -3.656 -19.984 -31.562 1 97.5 310 PHE B C 1
ATOM 8230 O O . PHE B 1 310 ? -4.852 -20.188 -31.766 1 97.5 310 PHE B O 1
ATOM 8237 N N . ASN B 1 311 ? -2.939 -18.969 -32.156 1 97.38 311 ASN B N 1
ATOM 8238 C CA . ASN B 1 311 ? -3.549 -18.188 -33.219 1 97.38 311 ASN B CA 1
ATOM 8239 C C . ASN B 1 311 ? -2.793 -18.344 -34.531 1 97.38 311 ASN B C 1
ATOM 8241 O O . ASN B 1 311 ? -3.125 -17.703 -35.531 1 97.38 311 ASN B O 1
ATOM 8245 N N . ASN B 1 312 ? -1.724 -19.172 -34.5 1 97.12 312 ASN B N 1
ATOM 8246 C CA . ASN B 1 312 ? -0.941 -19.5 -35.688 1 97.12 312 ASN B CA 1
ATOM 8247 C C . ASN B 1 312 ? -0.73 -21 -35.812 1 97.12 312 ASN B C 1
ATOM 8249 O O . ASN B 1 312 ? 0.142 -21.562 -35.156 1 97.12 312 ASN B O 1
ATOM 8253 N N . GLU B 1 313 ? -1.407 -21.641 -36.688 1 96.94 313 GLU B N 1
ATOM 8254 C CA . GLU B 1 313 ? -1.473 -23.094 -36.781 1 96.94 313 GLU B CA 1
ATOM 8255 C C . GLU B 1 313 ? -0.136 -23.672 -37.25 1 96.94 313 GLU B C 1
ATOM 8257 O O . GLU B 1 313 ? 0.269 -24.734 -36.781 1 96.94 313 GLU B O 1
ATOM 8262 N N . ASN B 1 314 ? 0.527 -23 -38.156 1 97.62 314 ASN B N 1
ATOM 8263 C CA . ASN B 1 314 ? 1.81 -23.5 -38.625 1 97.62 314 ASN B CA 1
ATOM 8264 C C . ASN B 1 314 ? 2.842 -23.578 -37.5 1 97.62 314 ASN B C 1
ATOM 8266 O O . ASN B 1 314 ? 3.531 -24.594 -37.375 1 97.62 314 ASN B O 1
ATOM 8270 N N . VAL B 1 315 ? 2.883 -22.516 -36.781 1 98.06 315 VAL B N 1
ATOM 8271 C CA . VAL B 1 315 ? 3.836 -22.484 -35.656 1 98.06 315 VAL B CA 1
ATOM 8272 C C . VAL B 1 315 ? 3.42 -23.5 -34.594 1 98.06 315 VAL B C 1
ATOM 8274 O O . VAL B 1 315 ? 4.273 -24.125 -33.969 1 98.06 315 VAL B O 1
ATOM 8277 N N . ALA B 1 316 ? 2.129 -23.719 -34.406 1 98.12 316 ALA B N 1
ATOM 8278 C CA . ALA B 1 316 ? 1.63 -24.688 -33.438 1 98.12 316 ALA B CA 1
ATOM 8279 C C . ALA B 1 316 ? 2.059 -26.094 -33.812 1 98.12 316 ALA B C 1
ATOM 8281 O O . ALA B 1 316 ? 2.445 -26.891 -32.938 1 98.12 316 ALA B O 1
ATOM 8282 N N . TRP B 1 317 ? 1.979 -26.391 -35.094 1 98.12 317 TRP B N 1
ATOM 8283 C CA . TRP B 1 317 ? 2.422 -27.703 -35.531 1 98.12 317 TRP B CA 1
ATOM 8284 C C . TRP B 1 317 ? 3.924 -27.859 -35.344 1 98.12 317 TRP B C 1
ATOM 8286 O O . TRP B 1 317 ? 4.387 -28.938 -34.969 1 98.12 317 TRP B O 1
ATOM 8296 N N . ASP B 1 318 ? 4.613 -26.812 -35.625 1 98.25 318 ASP B N 1
ATOM 8297 C CA . ASP B 1 318 ? 6.051 -26.859 -35.406 1 98.25 318 ASP B CA 1
ATOM 8298 C C . ASP B 1 318 ? 6.359 -27.141 -33.938 1 98.25 318 ASP B C 1
ATOM 8300 O O . ASP B 1 318 ? 7.238 -27.938 -33.625 1 98.25 318 ASP B O 1
ATOM 8304 N N . VAL B 1 319 ? 5.66 -26.484 -33.031 1 98.25 319 VAL B N 1
ATOM 8305 C CA . VAL B 1 319 ? 5.844 -26.656 -31.594 1 98.25 319 VAL B CA 1
ATOM 8306 C C . VAL B 1 319 ? 5.488 -28.078 -31.203 1 98.25 319 VAL B C 1
ATOM 8308 O O . VAL B 1 319 ? 6.223 -28.734 -30.453 1 98.25 319 VAL B O 1
ATOM 8311 N N . TRP B 1 320 ? 4.379 -28.594 -31.719 1 98.31 320 TRP B N 1
ATOM 8312 C CA . TRP B 1 320 ? 3.961 -29.953 -31.375 1 98.31 320 TRP B CA 1
ATOM 8313 C C . TRP B 1 320 ? 5.012 -30.969 -31.797 1 98.31 320 TRP B C 1
ATOM 8315 O O . TRP B 1 320 ? 5.422 -31.812 -31 1 98.31 320 TRP B O 1
ATOM 8325 N N . ASN B 1 321 ? 5.516 -30.797 -33 1 98.19 321 ASN B N 1
ATOM 8326 C CA . ASN B 1 321 ? 6.379 -31.781 -33.625 1 98.19 321 ASN B CA 1
ATOM 8327 C C . ASN B 1 321 ? 7.801 -31.719 -33.094 1 98.19 321 ASN B C 1
ATOM 8329 O O . ASN B 1 321 ? 8.547 -32.688 -33.156 1 98.19 321 ASN B O 1
ATOM 8333 N N . ASN B 1 322 ? 8.109 -30.578 -32.562 1 98.19 322 ASN B N 1
ATOM 8334 C CA . ASN B 1 322 ? 9.5 -30.438 -32.156 1 98.19 322 ASN B CA 1
ATOM 8335 C C . ASN B 1 322 ? 9.633 -30.359 -30.641 1 98.19 322 ASN B C 1
ATOM 8337 O O . ASN B 1 322 ? 10.719 -30.547 -30.094 1 98.19 322 ASN B O 1
ATOM 8341 N N . VAL B 1 323 ? 8.555 -30.047 -29.953 1 98.38 323 VAL B N 1
ATOM 8342 C CA . VAL B 1 323 ? 8.648 -29.875 -28.516 1 98.38 323 VAL B CA 1
ATOM 8343 C C . VAL B 1 323 ? 7.746 -30.875 -27.812 1 98.38 323 VAL B C 1
ATOM 8345 O O . VAL B 1 323 ? 8.227 -31.734 -27.062 1 98.38 323 VAL B O 1
ATOM 8348 N N . VAL B 1 324 ? 6.453 -30.969 -28.109 1 98.38 324 VAL B N 1
ATOM 8349 C CA . VAL B 1 324 ? 5.465 -31.75 -27.375 1 98.38 324 VAL B CA 1
ATOM 8350 C C . VAL B 1 324 ? 5.766 -33.25 -27.547 1 98.38 324 VAL B C 1
ATOM 8352 O O . VAL B 1 324 ? 5.645 -34.031 -26.594 1 98.38 324 VAL B O 1
ATOM 8355 N N . VAL B 1 325 ? 6.207 -33.625 -28.703 1 97.75 325 VAL B N 1
ATOM 8356 C CA . VAL B 1 325 ? 6.48 -35.062 -28.969 1 97.75 325 VAL B CA 1
ATOM 8357 C C . VAL B 1 325 ? 7.645 -35.531 -28.109 1 97.75 325 VAL B C 1
ATOM 8359 O O . VAL B 1 325 ? 7.75 -36.719 -27.797 1 97.75 325 VAL B O 1
ATOM 8362 N N . ARG B 1 326 ? 8.422 -34.594 -27.641 1 97.69 326 ARG B N 1
ATOM 8363 C CA . ARG B 1 326 ? 9.602 -34.938 -26.875 1 97.69 326 ARG B CA 1
ATOM 8364 C C . ARG B 1 326 ? 9.344 -34.781 -25.375 1 97.69 326 ARG B C 1
ATOM 8366 O O . ARG B 1 326 ? 9.859 -35.562 -24.562 1 97.69 326 ARG B O 1
ATOM 8373 N N . THR B 1 327 ? 8.547 -33.812 -25.031 1 97.62 327 THR B N 1
ATOM 8374 C CA . THR B 1 327 ? 8.438 -33.469 -23.625 1 97.62 327 THR B CA 1
ATOM 8375 C C . THR B 1 327 ? 7.059 -33.812 -23.078 1 97.62 327 THR B C 1
ATOM 8377 O O . THR B 1 327 ? 6.855 -33.875 -21.859 1 97.62 327 THR B O 1
ATOM 8380 N N . GLY B 1 328 ? 6.164 -34.188 -23.969 1 97.31 328 GLY B N 1
ATOM 8381 C CA . GLY B 1 328 ? 4.773 -34.125 -23.547 1 97.31 328 GLY B CA 1
ATOM 8382 C C . GLY B 1 328 ? 4.309 -32.688 -23.297 1 97.31 328 GLY B C 1
ATOM 8383 O O . GLY B 1 328 ? 5.098 -31.75 -23.391 1 97.31 328 GLY B O 1
ATOM 8384 N N . MET B 1 329 ? 3.018 -32.5 -23.125 1 97.44 329 MET B N 1
ATOM 8385 C CA . MET B 1 329 ? 2.434 -31.203 -22.781 1 97.44 329 MET B CA 1
ATOM 8386 C C . MET B 1 329 ? 1.763 -31.25 -21.406 1 97.44 329 MET B C 1
ATOM 8388 O O . MET B 1 329 ? 0.534 -31.234 -21.312 1 97.44 329 MET B O 1
ATOM 8392 N N . ILE B 1 330 ? 2.654 -31.359 -20.406 1 97.25 330 ILE B N 1
ATOM 8393 C CA . ILE B 1 330 ? 2.26 -31.312 -19.016 1 97.25 330 ILE B CA 1
ATOM 8394 C C . ILE B 1 330 ? 2.412 -29.891 -18.469 1 97.25 330 ILE B C 1
ATOM 8396 O O . ILE B 1 330 ? 3.498 -29.312 -18.547 1 97.25 330 ILE B O 1
ATOM 8400 N N . THR B 1 331 ? 1.313 -29.344 -17.922 1 96.69 331 THR B N 1
ATOM 8401 C CA . THR B 1 331 ? 1.332 -27.906 -17.656 1 96.69 331 THR B CA 1
ATOM 8402 C C . THR B 1 331 ? 1.518 -27.641 -16.156 1 96.69 331 THR B C 1
ATOM 8404 O O . THR B 1 331 ? 1.811 -26.516 -15.758 1 96.69 331 THR B O 1
ATOM 8407 N N . ASP B 1 332 ? 1.398 -28.641 -15.305 1 97.69 332 ASP B N 1
ATOM 8408 C CA . ASP B 1 332 ? 1.532 -28.5 -13.859 1 97.69 332 ASP B CA 1
ATOM 8409 C C . ASP B 1 332 ? 1.997 -29.797 -13.211 1 97.69 332 ASP B C 1
ATOM 8411 O O . ASP B 1 332 ? 1.812 -30.875 -13.773 1 97.69 332 ASP B O 1
ATOM 8415 N N . GLY B 1 333 ? 2.607 -29.641 -12.055 1 98.12 333 GLY B N 1
ATOM 8416 C CA . GLY B 1 333 ? 2.729 -30.828 -11.219 1 98.12 333 GLY B CA 1
ATOM 8417 C C . GLY B 1 333 ? 1.389 -31.422 -10.836 1 98.12 333 GLY B C 1
ATOM 8418 O O . GLY B 1 333 ? 0.419 -30.688 -10.617 1 98.12 333 GLY B O 1
ATOM 8419 N N . ASP B 1 334 ? 1.352 -32.719 -10.719 1 98.25 334 ASP B N 1
ATOM 8420 C CA . ASP B 1 334 ? 0.083 -33.406 -10.508 1 98.25 334 ASP B CA 1
ATOM 8421 C C . ASP B 1 334 ? -0.234 -33.531 -9.016 1 98.25 334 ASP B C 1
ATOM 8423 O O . ASP B 1 334 ? -0.185 -34.625 -8.445 1 98.25 334 ASP B O 1
ATOM 8427 N N . TRP B 1 335 ? -0.667 -32.469 -8.445 1 97.75 335 TRP B N 1
ATOM 8428 C CA . TRP B 1 335 ? -0.991 -32.438 -7.02 1 97.75 335 TRP B CA 1
ATOM 8429 C C . TRP B 1 335 ? -2.131 -33.375 -6.695 1 97.75 335 TRP B C 1
ATOM 8431 O O . TRP B 1 335 ? -2.182 -33.938 -5.602 1 97.75 335 TRP B O 1
ATOM 8441 N N . TYR B 1 336 ? -3.086 -33.562 -7.59 1 97.56 336 TYR B N 1
ATOM 8442 C CA . TYR B 1 336 ? -4.234 -34.438 -7.371 1 97.56 336 TYR B CA 1
ATOM 8443 C C . TYR B 1 336 ? -3.787 -35.906 -7.18 1 97.56 336 TYR B C 1
ATOM 8445 O O . TYR B 1 336 ? -4.266 -36.594 -6.273 1 97.56 336 TYR B O 1
ATOM 8453 N N . ALA B 1 337 ? -2.893 -36.375 -8.039 1 98.25 337 ALA B N 1
ATOM 8454 C CA . ALA B 1 337 ? -2.336 -37.719 -7.895 1 98.25 337 ALA B CA 1
ATOM 8455 C C . ALA B 1 337 ? -1.611 -37.875 -6.562 1 98.25 337 ALA B C 1
ATOM 8457 O O . ALA B 1 337 ? -1.695 -38.906 -5.922 1 98.25 337 ALA B O 1
ATOM 8458 N N . LEU B 1 338 ? -0.908 -36.844 -6.184 1 98 338 LEU B N 1
ATOM 8459 C CA . LEU B 1 338 ? -0.151 -36.875 -4.938 1 98 338 LEU B CA 1
ATOM 8460 C C . LEU B 1 338 ? -1.084 -36.969 -3.736 1 98 338 LEU B C 1
ATOM 8462 O O . LEU B 1 338 ? -0.926 -37.844 -2.898 1 98 338 LEU B O 1
ATOM 8466 N N . VAL B 1 339 ? -2.107 -36.156 -3.654 1 97 339 VAL B N 1
ATOM 8467 C CA . VAL B 1 339 ? -2.941 -36.062 -2.461 1 97 339 VAL B CA 1
ATOM 8468 C C . VAL B 1 339 ? -3.848 -37.281 -2.363 1 97 339 VAL B C 1
ATOM 8470 O O . VAL B 1 339 ? -4.301 -37.656 -1.274 1 97 339 VAL B O 1
ATOM 8473 N N . ASN B 1 340 ? -4.051 -38 -3.463 1 97.25 340 ASN B N 1
ATOM 8474 C CA . ASN B 1 340 ? -4.875 -39.188 -3.453 1 97.25 340 ASN B CA 1
ATOM 8475 C C . ASN B 1 340 ? -4.027 -40.438 -3.326 1 97.25 340 ASN B C 1
ATOM 8477 O O . ASN B 1 340 ? -4.543 -41.562 -3.414 1 97.25 340 ASN B O 1
ATOM 8481 N N . GLY B 1 341 ? -2.785 -40.219 -3.207 1 96.62 341 GLY B N 1
ATOM 8482 C CA . GLY B 1 341 ? -1.9 -41.344 -2.943 1 96.62 341 GLY B CA 1
ATOM 8483 C C . GLY B 1 341 ? -1.606 -42.188 -4.18 1 96.62 341 GLY B C 1
ATOM 8484 O O . GLY B 1 341 ? -1.252 -43.344 -4.074 1 96.62 341 GLY B O 1
ATOM 8485 N N . TRP B 1 342 ? -1.862 -41.656 -5.363 1 98.06 342 TRP B N 1
ATOM 8486 C CA . TRP B 1 342 ? -1.525 -42.375 -6.594 1 98.06 342 TRP B CA 1
ATOM 8487 C C . TRP B 1 342 ? -0.014 -42.5 -6.742 1 98.06 342 TRP B C 1
ATOM 8489 O O . TRP B 1 342 ? 0.479 -43.562 -7.176 1 98.06 342 TRP B O 1
ATOM 8499 N N . ILE B 1 343 ? 0.642 -41.438 -6.422 1 98 343 ILE B N 1
ATOM 8500 C CA . ILE B 1 343 ? 2.086 -41.344 -6.602 1 98 343 ILE B CA 1
ATOM 8501 C C . ILE B 1 343 ? 2.73 -40.844 -5.32 1 98 343 ILE B C 1
ATOM 8503 O O . ILE B 1 343 ? 2.053 -40.25 -4.469 1 98 343 ILE B O 1
ATOM 8507 N N . ASP B 1 344 ? 4.035 -41.094 -5.152 1 97.5 344 ASP B N 1
ATOM 8508 C CA . ASP B 1 344 ? 4.777 -40.594 -4.008 1 97.5 344 ASP B CA 1
ATOM 8509 C C . ASP B 1 344 ? 5.379 -39.219 -4.324 1 97.5 344 ASP B C 1
ATOM 8511 O O . ASP B 1 344 ? 5.152 -38.656 -5.402 1 97.5 344 ASP B O 1
ATOM 8515 N N . THR B 1 345 ? 6.074 -38.594 -3.365 1 98.44 345 THR B N 1
ATOM 8516 C CA . THR B 1 345 ? 6.578 -37.219 -3.51 1 98.44 345 THR B CA 1
ATOM 8517 C C . THR B 1 345 ? 7.668 -37.156 -4.574 1 98.44 345 THR B C 1
ATOM 8519 O O . THR B 1 345 ? 7.797 -36.156 -5.277 1 98.44 345 THR B O 1
ATOM 8522 N N . ASP B 1 346 ? 8.438 -38.219 -4.75 1 98.31 346 ASP B N 1
ATOM 8523 C CA . ASP B 1 346 ? 9.453 -38.25 -5.797 1 98.31 346 ASP B CA 1
ATOM 8524 C C . ASP B 1 346 ? 8.812 -38.219 -7.184 1 98.31 346 ASP B C 1
ATOM 8526 O O . ASP B 1 346 ? 9.258 -37.5 -8.07 1 98.31 346 ASP B O 1
ATOM 8530 N N . THR B 1 347 ? 7.863 -39.062 -7.363 1 98.5 347 THR B N 1
ATOM 8531 C CA . THR B 1 347 ? 7.16 -39.094 -8.641 1 98.5 347 THR B CA 1
ATOM 8532 C C . THR B 1 347 ? 6.453 -37.781 -8.906 1 98.5 347 THR B C 1
ATOM 8534 O O . THR B 1 347 ? 6.375 -37.344 -10.055 1 98.5 347 THR B O 1
ATOM 8537 N N . TYR B 1 348 ? 5.871 -37.188 -7.867 1 98.62 348 TYR B N 1
ATOM 8538 C CA . TYR B 1 348 ? 5.289 -35.844 -8.016 1 98.62 348 TYR B CA 1
ATOM 8539 C C . TYR B 1 348 ? 6.316 -34.875 -8.562 1 98.62 348 TYR B C 1
ATOM 8541 O O . TYR B 1 348 ? 6.023 -34.125 -9.5 1 98.62 348 TYR B O 1
ATOM 8549 N N . MET B 1 349 ? 7.496 -34.844 -7.961 1 98.81 349 MET B N 1
ATOM 8550 C CA . MET B 1 349 ? 8.539 -33.938 -8.414 1 98.81 349 MET B CA 1
ATOM 8551 C C . MET B 1 349 ? 8.93 -34.25 -9.859 1 98.81 349 MET B C 1
ATOM 8553 O O . MET B 1 349 ? 9.281 -33.312 -10.609 1 98.81 349 MET B O 1
ATOM 8557 N N . GLU B 1 350 ? 8.82 -35.5 -10.273 1 98.69 350 GLU B N 1
ATOM 8558 C CA . GLU B 1 350 ? 9.062 -35.812 -11.68 1 98.69 350 GLU B CA 1
ATOM 8559 C C . GLU B 1 350 ? 8.023 -35.156 -12.578 1 98.69 350 GLU B C 1
ATOM 8561 O O . GLU B 1 350 ? 8.344 -34.688 -13.664 1 98.69 350 GLU B O 1
ATOM 8566 N N . THR B 1 351 ? 6.742 -35.219 -12.156 1 98.69 351 THR B N 1
ATOM 8567 C CA . THR B 1 351 ? 5.715 -34.562 -12.945 1 98.69 351 THR B CA 1
ATOM 8568 C C . THR B 1 351 ? 5.98 -33.062 -13.023 1 98.69 351 THR B C 1
ATOM 8570 O O . THR B 1 351 ? 5.742 -32.406 -14.055 1 98.69 351 THR B O 1
ATOM 8573 N N . VAL B 1 352 ? 6.477 -32.406 -11.914 1 98.81 352 VAL B N 1
ATOM 8574 C CA . VAL B 1 352 ? 6.863 -30.984 -11.875 1 98.81 352 VAL B CA 1
ATOM 8575 C C . VAL B 1 352 ? 7.988 -30.734 -12.883 1 98.81 352 VAL B C 1
ATOM 8577 O O . VAL B 1 352 ? 7.965 -29.734 -13.609 1 98.81 352 VAL B O 1
ATOM 8580 N N . HIS B 1 353 ? 8.898 -31.609 -12.891 1 98.62 353 HIS B N 1
ATOM 8581 C CA . HIS B 1 353 ? 10.023 -31.484 -13.805 1 98.62 353 HIS B CA 1
ATOM 8582 C C . HIS B 1 353 ? 9.57 -31.562 -15.258 1 98.62 353 HIS B C 1
ATOM 8584 O O . HIS B 1 353 ? 10.039 -30.797 -16.109 1 98.62 353 HIS B O 1
ATOM 8590 N N . TYR B 1 354 ? 8.719 -32.5 -15.562 1 98.25 354 TYR B N 1
ATOM 8591 C CA . TYR B 1 354 ? 8.188 -32.594 -16.922 1 98.25 354 TYR B CA 1
ATOM 8592 C C . TYR B 1 354 ? 7.477 -31.328 -17.328 1 98.25 354 TYR B C 1
ATOM 8594 O O . TYR B 1 354 ? 7.594 -30.875 -18.469 1 98.25 354 TYR B O 1
ATOM 8602 N N . ALA B 1 355 ? 6.699 -30.734 -16.391 1 98.44 355 ALA B N 1
ATOM 8603 C CA . ALA B 1 355 ? 6.059 -29.453 -16.688 1 98.44 355 ALA B CA 1
ATOM 8604 C C . ALA B 1 355 ? 7.094 -28.391 -17.016 1 98.44 355 ALA B C 1
ATOM 8606 O O . ALA B 1 355 ? 6.934 -27.641 -17.984 1 98.44 355 ALA B O 1
ATOM 8607 N N . ASN B 1 356 ? 8.117 -28.344 -16.25 1 98.5 356 ASN B N 1
ATOM 8608 C CA . ASN B 1 356 ? 9.164 -27.359 -16.469 1 98.5 356 ASN B CA 1
ATOM 8609 C C . ASN B 1 356 ? 9.852 -27.562 -17.828 1 98.5 356 ASN B C 1
ATOM 8611 O O . ASN B 1 356 ? 10.172 -26.609 -18.516 1 98.5 356 ASN B O 1
ATOM 8615 N N . GLU B 1 357 ? 10.133 -28.859 -18.156 1 98.12 357 GLU B N 1
ATOM 8616 C CA . GLU B 1 357 ? 10.789 -29.172 -19.422 1 98.12 357 GLU B CA 1
ATOM 8617 C C . GLU B 1 357 ? 9.938 -28.719 -20.609 1 98.12 357 GLU B C 1
ATOM 8619 O O . GLU B 1 357 ? 10.469 -28.203 -21.594 1 98.12 357 GLU B O 1
ATOM 8624 N N . PHE B 1 358 ? 8.688 -28.953 -20.547 1 98.38 358 PHE B N 1
ATOM 8625 C CA . PHE B 1 358 ? 7.801 -28.469 -21.609 1 98.38 358 PHE B CA 1
ATOM 8626 C C . PHE B 1 358 ? 7.914 -26.953 -21.766 1 98.38 358 PHE B C 1
ATOM 8628 O O . PHE B 1 358 ? 8.211 -26.453 -22.844 1 98.38 358 PHE B O 1
ATOM 8635 N N . PHE B 1 359 ? 7.789 -26.188 -20.641 1 98.56 359 PHE B N 1
ATOM 8636 C CA . PHE B 1 359 ? 7.793 -24.734 -20.734 1 98.56 359 PHE B CA 1
ATOM 8637 C C . PHE B 1 359 ? 9.164 -24.219 -21.156 1 98.56 359 PHE B C 1
ATOM 8639 O O . PHE B 1 359 ? 9.266 -23.219 -21.859 1 98.56 359 PHE B O 1
ATOM 8646 N N . LYS B 1 360 ? 10.203 -24.844 -20.656 1 98.56 360 LYS B N 1
ATOM 8647 C CA . LYS B 1 360 ? 11.555 -24.453 -21.047 1 98.56 360 LYS B CA 1
ATOM 8648 C C . LYS B 1 360 ? 11.766 -24.641 -22.547 1 98.56 360 LYS B C 1
ATOM 8650 O O . LYS B 1 360 ? 12.125 -23.703 -23.25 1 98.56 360 LYS B O 1
ATOM 8655 N N . GLU B 1 361 ? 11.484 -25.875 -23.062 1 98.38 361 GLU B N 1
ATOM 8656 C CA . GLU B 1 361 ? 11.711 -26.172 -24.469 1 98.38 361 GLU B CA 1
ATOM 8657 C C . GLU B 1 361 ? 10.758 -25.391 -25.359 1 98.38 361 GLU B C 1
ATOM 8659 O O . GLU B 1 361 ? 11.125 -25 -26.469 1 98.38 361 GLU B O 1
ATOM 8664 N N . PHE B 1 362 ? 9.531 -25.25 -24.938 1 98.38 362 PHE B N 1
ATOM 8665 C CA . PHE B 1 362 ? 8.523 -24.469 -25.641 1 98.38 362 PHE B CA 1
ATOM 8666 C C . PHE B 1 362 ? 8.992 -23.031 -25.828 1 98.38 362 PHE B C 1
ATOM 8668 O O . PHE B 1 362 ? 9 -22.531 -26.953 1 98.38 362 PHE B O 1
ATOM 8675 N N . THR B 1 363 ? 9.461 -22.406 -24.75 1 98.38 363 THR B N 1
ATOM 8676 C CA . THR B 1 363 ? 9.953 -21.031 -24.781 1 98.38 363 THR B CA 1
ATOM 8677 C C . THR B 1 363 ? 11.188 -20.906 -25.672 1 98.38 363 THR B C 1
ATOM 8679 O O . THR B 1 363 ? 11.281 -20 -26.5 1 98.38 363 THR B O 1
ATOM 8682 N N . LEU B 1 364 ? 12.086 -21.844 -25.547 1 98.31 364 LEU B N 1
ATOM 8683 C CA . LEU B 1 364 ? 13.32 -21.812 -26.312 1 98.31 364 LEU B CA 1
ATOM 8684 C C . LEU B 1 364 ? 13.047 -22.016 -27.797 1 98.31 364 LEU B C 1
ATOM 8686 O O . LEU B 1 364 ? 13.703 -21.406 -28.656 1 98.31 364 LEU B O 1
ATOM 8690 N N . TYR B 1 365 ? 12.141 -22.875 -28.109 1 98.56 365 TYR B N 1
ATOM 8691 C CA . TYR B 1 365 ? 11.805 -23.109 -29.5 1 98.56 365 TYR B CA 1
ATOM 8692 C C . TYR B 1 365 ? 11.273 -21.828 -30.141 1 98.56 365 TYR B C 1
ATOM 8694 O O . TYR B 1 365 ? 11.711 -21.453 -31.234 1 98.56 365 TYR B O 1
ATOM 8702 N N . LEU B 1 366 ? 10.32 -21.203 -29.516 1 98.69 366 LEU B N 1
ATOM 8703 C CA . LEU B 1 366 ? 9.75 -19.969 -30.047 1 98.69 366 LEU B CA 1
ATOM 8704 C C . LEU B 1 366 ? 10.812 -18.891 -30.141 1 98.69 366 LEU B C 1
ATOM 8706 O O . LEU B 1 366 ? 10.82 -18.094 -31.094 1 98.69 366 LEU B O 1
ATOM 8710 N N . LEU B 1 367 ? 11.664 -18.859 -29.141 1 98.44 367 LEU B N 1
ATOM 8711 C CA . LEU B 1 367 ? 12.758 -17.875 -29.109 1 98.44 367 LEU B CA 1
ATOM 8712 C C . LEU B 1 367 ? 13.625 -18 -30.359 1 98.44 367 LEU B C 1
ATOM 8714 O O . LEU B 1 367 ? 13.992 -17 -30.953 1 98.44 367 LEU B O 1
ATOM 8718 N N . ASN B 1 368 ? 13.852 -19.219 -30.812 1 98.19 368 ASN B N 1
ATOM 8719 C CA . ASN B 1 368 ? 14.844 -19.469 -31.844 1 98.19 368 ASN B CA 1
ATOM 8720 C C . ASN B 1 368 ? 14.195 -19.609 -33.219 1 98.19 368 ASN B C 1
ATOM 8722 O O . ASN B 1 368 ? 14.875 -19.531 -34.25 1 98.19 368 ASN B O 1
ATOM 8726 N N . HIS B 1 369 ? 12.859 -19.703 -33.312 1 98.06 369 HIS B N 1
ATOM 8727 C CA . HIS B 1 369 ? 12.281 -20.078 -34.594 1 98.06 369 HIS B CA 1
ATOM 8728 C C . HIS B 1 369 ? 11.164 -19.125 -35.031 1 98.06 369 HIS B C 1
ATOM 8730 O O . HIS B 1 369 ? 10.414 -19.406 -35.938 1 98.06 369 HIS B O 1
ATOM 8736 N N . THR B 1 370 ? 11 -18.141 -34.281 1 98.06 370 THR B N 1
ATOM 8737 C CA . THR B 1 370 ? 10.055 -17.094 -34.688 1 98.06 370 THR B CA 1
ATOM 8738 C C . THR B 1 370 ? 10.719 -15.719 -34.625 1 98.06 370 THR B C 1
ATOM 8740 O O . THR B 1 370 ? 11.789 -15.555 -34.031 1 98.06 370 THR B O 1
ATOM 8743 N N . ASP B 1 371 ? 10.148 -14.789 -35.375 1 96.5 371 ASP B N 1
ATOM 8744 C CA . ASP B 1 371 ? 10.57 -13.391 -35.281 1 96.5 371 ASP B CA 1
ATOM 8745 C C . ASP B 1 371 ? 9.75 -12.625 -34.25 1 96.5 371 ASP B C 1
ATOM 8747 O O . ASP B 1 371 ? 8.516 -12.711 -34.25 1 96.5 371 ASP B O 1
ATOM 8751 N N . TRP B 1 372 ? 10.375 -11.961 -33.375 1 98.31 372 TRP B N 1
ATOM 8752 C CA . TRP B 1 372 ? 9.703 -11.273 -32.281 1 98.31 372 TRP B CA 1
ATOM 8753 C C . TRP B 1 372 ? 10.469 -10.023 -31.875 1 98.31 372 TRP B C 1
ATOM 8755 O O . TRP B 1 372 ? 11.688 -9.953 -32.062 1 98.31 372 TRP B O 1
ATOM 8765 N N . ASP B 1 373 ? 9.727 -9.016 -31.391 1 98.62 373 ASP B N 1
ATOM 8766 C CA . ASP B 1 373 ? 10.281 -7.887 -30.656 1 98.62 373 ASP B CA 1
ATOM 8767 C C . ASP B 1 373 ? 10.164 -8.109 -29.141 1 98.62 373 ASP B C 1
ATOM 8769 O O . ASP B 1 373 ? 10.992 -7.609 -28.375 1 98.62 373 ASP B O 1
ATOM 8773 N N . LEU B 1 374 ? 9.125 -8.82 -28.703 1 98.81 374 LEU B N 1
ATOM 8774 C CA . LEU B 1 374 ? 8.875 -9.219 -27.328 1 98.81 374 LEU B CA 1
ATOM 8775 C C . LEU B 1 374 ? 8.531 -10.703 -27.25 1 98.81 374 LEU B C 1
ATOM 8777 O O . LEU B 1 374 ? 7.629 -11.172 -27.953 1 98.81 374 LEU B O 1
ATOM 8781 N N . LEU B 1 375 ? 9.227 -11.406 -26.5 1 98.81 375 LEU B N 1
ATOM 8782 C CA . LEU B 1 375 ? 8.914 -12.797 -26.219 1 98.81 375 LEU B CA 1
ATOM 8783 C C . LEU B 1 375 ? 8.57 -12.977 -24.734 1 98.81 375 LEU B C 1
ATOM 8785 O O . LEU B 1 375 ? 9.305 -12.508 -23.859 1 98.81 375 LEU B O 1
ATOM 8789 N N . MET B 1 376 ? 7.449 -13.617 -24.453 1 98.69 376 MET B N 1
ATOM 8790 C CA . MET B 1 376 ? 6.984 -13.805 -23.078 1 98.69 376 MET B CA 1
ATOM 8791 C C . MET B 1 376 ? 6.914 -15.281 -22.719 1 98.69 376 MET B C 1
ATOM 8793 O O . MET B 1 376 ? 6.25 -16.062 -23.406 1 98.69 376 MET B O 1
ATOM 8797 N N . GLY B 1 377 ? 7.617 -15.664 -21.703 1 98.06 377 GLY B N 1
ATOM 8798 C CA . GLY B 1 377 ? 7.621 -17.031 -21.203 1 98.06 377 GLY B CA 1
ATOM 8799 C C . GLY B 1 377 ? 7.07 -17.156 -19.797 1 98.06 377 GLY B C 1
ATOM 8800 O O . GLY B 1 377 ? 6.871 -16.141 -19.109 1 98.06 377 GLY B O 1
ATOM 8801 N N . TYR B 1 378 ? 6.875 -18.453 -19.328 1 97.56 378 TYR B N 1
ATOM 8802 C CA . TYR B 1 378 ? 6.184 -18.734 -18.078 1 97.56 378 TYR B CA 1
ATOM 8803 C C . TYR B 1 378 ? 6.523 -20.125 -17.562 1 97.56 378 TYR B C 1
ATOM 8805 O O . TYR B 1 378 ? 6.773 -21.031 -18.359 1 97.56 378 TYR B O 1
ATOM 8813 N N . THR B 1 379 ? 6.641 -20.281 -16.266 1 98.38 379 THR B N 1
ATOM 8814 C CA . THR B 1 379 ? 6.629 -21.609 -15.656 1 98.38 379 THR B CA 1
ATOM 8815 C C . THR B 1 379 ? 5.871 -21.594 -14.336 1 98.38 379 THR B C 1
ATOM 8817 O O . THR B 1 379 ? 5.996 -20.656 -13.555 1 98.38 379 THR B O 1
ATOM 8820 N N . PRO B 1 380 ? 5.02 -22.562 -14.047 1 98.38 380 PRO B N 1
ATOM 8821 C CA . PRO B 1 380 ? 4.18 -22.625 -12.844 1 98.38 380 PRO B CA 1
ATOM 8822 C C . PRO B 1 380 ? 4.832 -23.406 -11.703 1 98.38 380 PRO B C 1
ATOM 8824 O O . PRO B 1 380 ? 4.254 -23.516 -10.617 1 98.38 380 PRO B O 1
ATOM 8827 N N . ILE B 1 381 ? 5.984 -23.875 -11.828 1 98.75 381 ILE B N 1
ATOM 8828 C CA . ILE B 1 381 ? 6.398 -25.062 -11.07 1 98.75 381 ILE B CA 1
ATOM 8829 C C . ILE B 1 381 ? 6.73 -24.656 -9.633 1 98.75 381 ILE B C 1
ATOM 8831 O O . ILE B 1 381 ? 6.531 -25.438 -8.703 1 98.75 381 ILE B O 1
ATOM 8835 N N . VAL B 1 382 ? 7.25 -23.438 -9.445 1 98.88 382 VAL B N 1
ATOM 8836 C CA . VAL B 1 382 ? 7.562 -23.047 -8.078 1 98.88 382 VAL B CA 1
ATOM 8837 C C . VAL B 1 382 ? 6.273 -22.922 -7.27 1 98.88 382 VAL B C 1
ATOM 8839 O O . VAL B 1 382 ? 6.211 -23.344 -6.117 1 98.88 382 VAL B O 1
ATOM 8842 N N . ASP B 1 383 ? 5.277 -22.406 -7.883 1 98.75 383 ASP B N 1
ATOM 8843 C CA . ASP B 1 383 ? 3.965 -22.328 -7.254 1 98.75 383 ASP B CA 1
ATOM 8844 C C . ASP B 1 383 ? 3.449 -23.703 -6.867 1 98.75 383 ASP B C 1
ATOM 8846 O O . ASP B 1 383 ? 2.965 -23.906 -5.75 1 98.75 383 ASP B O 1
ATOM 8850 N N . ASN B 1 384 ? 3.58 -24.641 -7.781 1 98.69 384 ASN B N 1
ATOM 8851 C CA . ASN B 1 384 ? 3.131 -26.016 -7.547 1 98.69 384 ASN B CA 1
ATOM 8852 C C . ASN B 1 384 ? 3.795 -26.609 -6.309 1 98.69 384 ASN B C 1
ATOM 8854 O O . ASN B 1 384 ? 3.119 -27.172 -5.453 1 98.69 384 ASN B O 1
ATOM 8858 N N . VAL B 1 385 ? 5.039 -26.422 -6.273 1 98.88 385 VAL B N 1
ATOM 8859 C CA . VAL B 1 385 ? 5.828 -27.062 -5.227 1 98.88 385 VAL B CA 1
ATOM 8860 C C . VAL B 1 385 ? 5.555 -26.375 -3.887 1 98.88 385 VAL B C 1
ATOM 8862 O O . VAL B 1 385 ? 5.461 -27.047 -2.852 1 98.88 385 VAL B O 1
ATOM 8865 N N . TYR B 1 386 ? 5.441 -25.031 -3.908 1 98.81 386 TYR B N 1
ATOM 8866 C CA . TYR B 1 386 ? 5.156 -24.297 -2.682 1 98.81 386 TYR B CA 1
ATOM 8867 C C . TYR B 1 386 ? 3.826 -24.734 -2.078 1 98.81 386 TYR B C 1
ATOM 8869 O O . TYR B 1 386 ? 3.717 -24.922 -0.862 1 98.81 386 TYR B O 1
ATOM 8877 N N . HIS B 1 387 ? 2.834 -24.969 -2.857 1 98.69 387 HIS B N 1
ATOM 8878 C CA . HIS B 1 387 ? 1.527 -25.391 -2.361 1 98.69 387 HIS B CA 1
ATOM 8879 C C . HIS B 1 387 ? 1.629 -26.703 -1.582 1 98.69 387 HIS B C 1
ATOM 8881 O O . HIS B 1 387 ? 0.914 -26.891 -0.597 1 98.69 387 HIS B O 1
ATOM 8887 N N . GLU B 1 388 ? 2.529 -27.547 -1.979 1 98.62 388 GLU B N 1
ATOM 8888 C CA . GLU B 1 388 ? 2.574 -28.891 -1.437 1 98.62 388 GLU B CA 1
ATOM 8889 C C . GLU B 1 388 ? 3.592 -29 -0.305 1 98.62 388 GLU B C 1
ATOM 8891 O O . GLU B 1 388 ? 3.43 -29.812 0.608 1 98.62 388 GLU B O 1
ATOM 8896 N N . PHE B 1 389 ? 4.664 -28.156 -0.342 1 98.81 389 PHE B N 1
ATOM 8897 C CA . PHE B 1 389 ? 5.777 -28.516 0.525 1 98.81 389 PHE B CA 1
ATOM 8898 C C . PHE B 1 389 ? 6.227 -27.328 1.354 1 98.81 389 PHE B C 1
ATOM 8900 O O . PHE B 1 389 ? 7.02 -27.469 2.289 1 98.81 389 PHE B O 1
ATOM 8907 N N . LEU B 1 390 ? 5.793 -26.125 1.134 1 98.69 390 LEU B N 1
ATOM 8908 C CA . LEU B 1 390 ? 6.359 -24.922 1.729 1 98.69 390 LEU B CA 1
ATOM 8909 C C . LEU B 1 390 ? 6.254 -24.969 3.25 1 98.69 390 LEU B C 1
ATOM 8911 O O . LEU B 1 390 ? 7.211 -24.641 3.953 1 98.69 390 LEU B O 1
ATOM 8915 N N . GLY B 1 391 ? 5.094 -25.406 3.715 1 98.5 391 GLY B N 1
ATOM 8916 C CA . GLY B 1 391 ? 4.891 -25.469 5.152 1 98.5 391 GLY B CA 1
ATOM 8917 C C . GLY B 1 391 ? 5.77 -26.5 5.832 1 98.5 391 GLY B C 1
ATOM 8918 O O . GLY B 1 391 ? 6.059 -26.391 7.027 1 98.5 391 GLY B O 1
ATOM 8919 N N . LEU B 1 392 ? 6.262 -27.469 5.141 1 98.56 392 LEU B N 1
ATOM 8920 C CA . LEU B 1 392 ? 7 -28.594 5.703 1 98.56 392 LEU B CA 1
ATOM 8921 C C . LEU B 1 392 ? 8.438 -28.188 6.031 1 98.56 392 LEU B C 1
ATOM 8923 O O . LEU B 1 392 ? 9.141 -28.922 6.742 1 98.56 392 LEU B O 1
ATOM 8927 N N . VAL B 1 393 ? 8.797 -27.016 5.547 1 98.19 393 VAL B N 1
ATOM 8928 C CA . VAL B 1 393 ? 10.172 -26.594 5.781 1 98.19 393 VAL B CA 1
ATOM 8929 C C . VAL B 1 393 ? 10.195 -25.438 6.777 1 98.19 393 VAL B C 1
ATOM 8931 O O . VAL B 1 393 ? 11.258 -24.891 7.078 1 98.19 393 VAL B O 1
ATOM 8934 N N . ASP B 1 394 ? 9.086 -24.984 7.242 1 96.25 394 ASP B N 1
ATOM 8935 C CA . ASP B 1 394 ? 8.969 -23.891 8.203 1 96.25 394 ASP B CA 1
ATOM 8936 C C . ASP B 1 394 ? 8.82 -24.422 9.625 1 96.25 394 ASP B C 1
ATOM 8938 O O . ASP B 1 394 ? 7.801 -25.031 9.969 1 96.25 394 ASP B O 1
ATOM 8942 N N . PRO B 1 395 ? 9.734 -24.172 10.508 1 93.56 395 PRO B N 1
ATOM 8943 C CA . PRO B 1 395 ? 9.703 -24.75 11.852 1 93.56 395 PRO B CA 1
ATOM 8944 C C . PRO B 1 395 ? 8.539 -24.219 12.688 1 93.56 395 PRO B C 1
ATOM 8946 O O . PRO B 1 395 ? 8.219 -24.781 13.734 1 93.56 395 PRO B O 1
ATOM 8949 N N . SER B 1 396 ? 7.91 -23.125 12.227 1 89.75 396 SER B N 1
ATOM 8950 C CA . SER B 1 396 ? 6.816 -22.547 13.008 1 89.75 396 SER B CA 1
ATOM 8951 C C . SER B 1 396 ? 5.504 -23.266 12.734 1 89.75 396 SER B C 1
ATOM 8953 O O . SER B 1 396 ? 4.512 -23.062 13.43 1 89.75 396 SER B O 1
ATOM 8955 N N . MET B 1 397 ? 5.473 -24.188 11.773 1 95.56 397 MET B N 1
ATOM 8956 C CA . MET B 1 397 ? 4.258 -24.922 11.43 1 95.56 397 MET B CA 1
ATOM 8957 C C . MET B 1 397 ? 4.012 -26.047 12.422 1 95.56 397 MET B C 1
ATOM 8959 O O . MET B 1 397 ? 4.957 -26.703 12.867 1 95.56 397 MET B O 1
ATOM 8963 N N . PRO B 1 398 ? 2.742 -26.281 12.797 1 95.81 398 PRO B N 1
ATOM 8964 C CA . PRO B 1 398 ? 2.434 -27.297 13.797 1 95.81 398 PRO B CA 1
ATOM 8965 C C . PRO B 1 398 ? 2.799 -28.703 13.336 1 95.81 398 PRO B C 1
ATOM 8967 O O . PRO B 1 398 ? 2.994 -29.594 14.164 1 95.81 398 PRO B O 1
ATOM 8970 N N . TYR B 1 399 ? 2.955 -28.938 12.07 1 97.5 399 TYR B N 1
ATOM 8971 C CA . TYR B 1 399 ? 3.236 -30.266 11.531 1 97.5 399 TYR B CA 1
ATOM 8972 C C . TYR B 1 399 ? 4.703 -30.375 11.125 1 97.5 399 TYR B C 1
ATOM 8974 O O . TYR B 1 399 ? 5.09 -31.344 10.453 1 97.5 399 TYR B O 1
ATOM 8982 N N . TYR B 1 400 ? 5.488 -29.469 11.523 1 96.69 400 TYR B N 1
ATOM 8983 C CA . TYR B 1 400 ? 6.902 -29.469 11.164 1 96.69 400 TYR B CA 1
ATOM 8984 C C . TYR B 1 400 ? 7.598 -30.719 11.703 1 96.69 400 TYR B C 1
ATOM 8986 O O . TYR B 1 400 ? 7.402 -31.094 12.859 1 96.69 400 TYR B O 1
ATOM 8994 N N . ASN B 1 401 ? 8.32 -31.375 10.906 1 97.31 401 ASN B N 1
ATOM 8995 C CA . ASN B 1 401 ? 9.148 -32.531 11.242 1 97.31 401 ASN B CA 1
ATOM 8996 C C . ASN B 1 401 ? 10.602 -32.312 10.828 1 97.31 401 ASN B C 1
ATOM 8998 O O . ASN B 1 401 ? 10.93 -32.406 9.641 1 97.31 401 ASN B O 1
ATOM 9002 N N . PRO B 1 402 ? 11.453 -32.062 11.766 1 95.19 402 PRO B N 1
ATOM 9003 C CA . PRO B 1 402 ? 12.852 -31.766 11.438 1 95.19 402 PRO B CA 1
ATOM 9004 C C . PRO B 1 402 ? 13.531 -32.875 10.648 1 95.19 402 PRO B C 1
ATOM 9006 O O . PRO B 1 402 ? 14.414 -32.625 9.828 1 95.19 402 PRO B O 1
ATOM 9009 N N . SER B 1 403 ? 13.141 -34.094 10.867 1 96.75 403 SER B N 1
ATOM 9010 C CA . SER B 1 403 ? 13.773 -35.25 10.195 1 96.75 403 SER B CA 1
ATOM 9011 C C . SER B 1 403 ? 13.445 -35.25 8.711 1 96.75 403 SER B C 1
ATOM 9013 O O . SER B 1 403 ? 14.172 -35.844 7.914 1 96.75 403 SER B O 1
ATOM 9015 N N . GLU B 1 404 ? 12.367 -34.594 8.297 1 97.19 404 GLU B N 1
ATOM 9016 C CA . GLU B 1 404 ? 11.93 -34.625 6.906 1 97.19 404 GLU B CA 1
ATOM 9017 C C . GLU B 1 404 ? 12.148 -33.25 6.234 1 97.19 404 GLU B C 1
ATOM 9019 O O . GLU B 1 404 ? 12.109 -33.156 5.008 1 97.19 404 GLU B O 1
ATOM 9024 N N . ALA B 1 405 ? 12.398 -32.281 7.031 1 97.12 405 ALA B N 1
ATOM 9025 C CA . ALA B 1 405 ? 12.461 -30.906 6.551 1 97.12 405 ALA B CA 1
ATOM 9026 C C . ALA B 1 405 ? 13.492 -30.766 5.434 1 97.12 405 ALA B C 1
ATOM 9028 O O . ALA B 1 405 ? 13.266 -30.031 4.461 1 97.12 405 ALA B O 1
ATOM 9029 N N . GLU B 1 406 ? 14.57 -31.406 5.578 1 97.44 406 GLU B N 1
ATOM 9030 C CA . GLU B 1 406 ? 15.633 -31.312 4.582 1 97.44 406 GLU B CA 1
ATOM 9031 C C . GLU B 1 406 ? 15.18 -31.859 3.234 1 97.44 406 GLU B C 1
ATOM 9033 O O . GLU B 1 406 ? 15.508 -31.312 2.184 1 97.44 406 GLU B O 1
ATOM 9038 N N . LYS B 1 407 ? 14.523 -32.969 3.238 1 98.19 407 LYS B N 1
ATOM 9039 C CA . LYS B 1 407 ? 14 -33.562 2.016 1 98.19 407 LYS B CA 1
ATOM 9040 C C . LYS B 1 407 ? 13.125 -32.562 1.249 1 98.19 407 LYS B C 1
ATOM 9042 O O . LYS B 1 407 ? 13.312 -32.375 0.049 1 98.19 407 LYS B O 1
ATOM 9047 N N . TYR B 1 408 ? 12.211 -32 1.907 1 98.56 408 TYR B N 1
ATOM 9048 C CA . TYR B 1 408 ? 11.258 -31.094 1.264 1 98.56 408 TYR B CA 1
ATOM 9049 C C . TYR B 1 408 ? 11.93 -29.781 0.88 1 98.56 408 TYR B C 1
ATOM 9051 O O . TYR B 1 408 ? 11.578 -29.156 -0.129 1 98.56 408 TYR B O 1
ATOM 9059 N N . TRP B 1 409 ? 12.867 -29.312 1.688 1 98.38 409 TRP B N 1
ATOM 9060 C CA . TRP B 1 409 ? 13.672 -28.172 1.275 1 98.38 409 TRP B CA 1
ATOM 9061 C C . TRP B 1 409 ? 14.391 -28.453 -0.036 1 98.38 409 TRP B C 1
ATOM 9063 O O . TRP B 1 409 ? 14.445 -27.594 -0.92 1 98.38 409 TRP B O 1
ATOM 9073 N N . ASN B 1 410 ? 14.922 -29.625 -0.144 1 98.62 410 ASN B N 1
ATOM 9074 C CA . ASN B 1 410 ? 15.594 -30 -1.384 1 98.62 410 ASN B CA 1
ATOM 9075 C C . ASN B 1 410 ? 14.633 -29.969 -2.57 1 98.62 410 ASN B C 1
ATOM 9077 O O . ASN B 1 410 ? 15.023 -29.594 -3.68 1 98.62 410 ASN B O 1
ATOM 9081 N N . TYR B 1 411 ? 13.406 -30.391 -2.367 1 98.81 411 TYR B N 1
ATOM 9082 C CA . TYR B 1 411 ? 12.406 -30.312 -3.426 1 98.81 411 TYR B CA 1
ATOM 9083 C C . TYR B 1 411 ? 12.195 -28.859 -3.854 1 98.81 411 TYR B C 1
ATOM 9085 O O . TYR B 1 411 ? 12.125 -28.562 -5.047 1 98.81 411 TYR B O 1
ATOM 9093 N N . ILE B 1 412 ? 12.086 -27.938 -2.889 1 98.81 412 ILE B N 1
ATOM 9094 C CA . ILE B 1 412 ? 11.883 -26.516 -3.158 1 98.81 412 ILE B CA 1
ATOM 9095 C C . ILE B 1 412 ? 13.078 -25.953 -3.92 1 98.81 412 ILE B C 1
ATOM 9097 O O . ILE B 1 412 ? 12.914 -25.25 -4.926 1 98.81 412 ILE B O 1
ATOM 9101 N N . VAL B 1 413 ? 14.25 -26.281 -3.471 1 98.81 413 VAL B N 1
ATOM 9102 C CA . VAL B 1 413 ? 15.469 -25.812 -4.125 1 98.81 413 VAL B CA 1
ATOM 9103 C C . VAL B 1 413 ? 15.516 -26.328 -5.562 1 98.81 413 VAL B C 1
ATOM 9105 O O . VAL B 1 413 ? 15.867 -25.578 -6.48 1 98.81 413 VAL B O 1
ATOM 9108 N N . GLU B 1 414 ? 15.148 -27.578 -5.754 1 98.75 414 GLU B N 1
ATOM 9109 C CA . GLU B 1 414 ? 15.141 -28.172 -7.09 1 98.75 414 GLU B CA 1
ATOM 9110 C C . GLU B 1 414 ? 14.18 -27.438 -8.016 1 98.75 414 GLU B C 1
ATOM 9112 O O . GLU B 1 414 ? 14.492 -27.203 -9.18 1 98.75 414 GLU B O 1
ATOM 9117 N N . ALA B 1 415 ? 13.047 -27.125 -7.531 1 98.88 415 ALA B N 1
ATOM 9118 C CA . ALA B 1 415 ? 12.086 -26.375 -8.336 1 98.88 415 ALA B CA 1
ATOM 9119 C C . ALA B 1 415 ? 12.672 -25.047 -8.781 1 98.88 415 ALA B C 1
ATOM 9121 O O . ALA B 1 415 ? 12.516 -24.641 -9.938 1 98.88 415 ALA B O 1
ATOM 9122 N N . HIS B 1 416 ? 13.328 -24.328 -7.852 1 98.88 416 HIS B N 1
ATOM 9123 C CA . HIS B 1 416 ? 13.977 -23.062 -8.188 1 98.88 416 HIS B CA 1
ATOM 9124 C C . HIS B 1 416 ? 15.078 -23.266 -9.227 1 98.88 416 HIS B C 1
ATOM 9126 O O . HIS B 1 416 ? 15.234 -22.438 -10.133 1 98.88 416 HIS B O 1
ATOM 9132 N N . LYS B 1 417 ? 15.82 -24.328 -9.07 1 98.88 417 LYS B N 1
ATOM 9133 C CA . LYS B 1 417 ? 16.891 -24.625 -10.023 1 98.88 417 LYS B CA 1
ATOM 9134 C C . LYS B 1 417 ? 16.328 -24.875 -11.422 1 98.88 417 LYS B C 1
ATOM 9136 O O . LYS B 1 417 ? 16.859 -24.359 -12.406 1 98.88 417 LYS B O 1
ATOM 9141 N N . TRP B 1 418 ? 15.336 -25.688 -11.461 1 98.88 418 TRP B N 1
ATOM 9142 C CA . TRP B 1 418 ? 14.727 -25.984 -12.75 1 98.88 418 TRP B CA 1
ATOM 9143 C C . TRP B 1 418 ? 14.188 -24.719 -13.406 1 98.88 418 TRP B C 1
ATOM 9145 O O . TRP B 1 418 ? 14.367 -24.5 -14.609 1 98.88 418 TRP B O 1
ATOM 9155 N N . ALA B 1 419 ? 13.461 -23.891 -12.633 1 98.88 419 ALA B N 1
ATOM 9156 C CA . ALA B 1 419 ? 12.984 -22.609 -13.172 1 98.88 419 ALA B CA 1
ATOM 9157 C C . ALA B 1 419 ? 14.141 -21.75 -13.672 1 98.88 419 ALA B C 1
ATOM 9159 O O . ALA B 1 419 ? 14.039 -21.125 -14.727 1 98.88 419 ALA B O 1
ATOM 9160 N N . ASP B 1 420 ? 15.219 -21.734 -12.945 1 98.75 420 ASP B N 1
ATOM 9161 C CA . ASP B 1 420 ? 16.391 -20.953 -13.297 1 98.75 420 ASP B CA 1
ATOM 9162 C C . ASP B 1 420 ? 17.031 -21.469 -14.586 1 98.75 420 ASP B C 1
ATOM 9164 O O . ASP B 1 420 ? 17.688 -20.719 -15.305 1 98.75 420 ASP B O 1
ATOM 9168 N N . GLU B 1 421 ? 16.859 -22.734 -14.883 1 98.62 421 GLU B N 1
ATOM 9169 C CA . GLU B 1 421 ? 17.375 -23.281 -16.125 1 98.62 421 GLU B CA 1
ATOM 9170 C C . GLU B 1 421 ? 16.734 -22.609 -17.344 1 98.62 421 GLU B C 1
ATOM 9172 O O . GLU B 1 421 ? 17.359 -22.469 -18.391 1 98.62 421 GLU B O 1
ATOM 9177 N N . ILE B 1 422 ? 15.492 -22.25 -17.203 1 98.56 422 ILE B N 1
ATOM 9178 C CA . ILE B 1 422 ? 14.852 -21.5 -18.266 1 98.56 422 ILE B CA 1
ATOM 9179 C C . ILE B 1 422 ? 15.555 -20.156 -18.453 1 98.56 422 ILE B C 1
ATOM 9181 O O . ILE B 1 422 ? 15.852 -19.75 -19.578 1 98.56 422 ILE B O 1
ATOM 9185 N N . VAL B 1 423 ? 15.812 -19.453 -17.312 1 98.69 423 VAL B N 1
ATOM 9186 C CA . VAL B 1 423 ? 16.484 -18.156 -17.328 1 98.69 423 VAL B CA 1
ATOM 9187 C C . VAL B 1 423 ? 17.844 -18.297 -17.984 1 98.69 423 VAL B C 1
ATOM 9189 O O . VAL B 1 423 ? 18.188 -17.531 -18.891 1 98.69 423 VAL B O 1
ATOM 9192 N N . LYS B 1 424 ? 18.578 -19.281 -17.578 1 98.38 424 LYS B N 1
ATOM 9193 C CA . LYS B 1 424 ? 19.906 -19.531 -18.109 1 98.38 424 LYS B CA 1
ATOM 9194 C C . LYS B 1 424 ? 19.859 -19.828 -19.609 1 98.38 424 LYS B C 1
ATOM 9196 O O . LYS B 1 424 ? 20.672 -19.312 -20.375 1 98.38 424 LYS B O 1
ATOM 9201 N N . ALA B 1 425 ? 18.953 -20.672 -19.953 1 98.31 425 ALA B N 1
ATOM 9202 C CA . ALA B 1 425 ? 18.812 -21.047 -21.359 1 98.31 425 ALA B CA 1
ATOM 9203 C C . ALA B 1 425 ? 18.516 -19.828 -22.234 1 98.31 425 ALA B C 1
ATOM 9205 O O . ALA B 1 425 ? 19.062 -19.688 -23.328 1 98.31 425 ALA B O 1
ATOM 9206 N N . VAL B 1 426 ? 17.625 -18.969 -21.797 1 98.62 426 VAL B N 1
ATOM 9207 C CA . VAL B 1 426 ? 17.281 -17.75 -22.531 1 98.62 426 VAL B CA 1
ATOM 9208 C C . VAL B 1 426 ? 18.516 -16.859 -22.625 1 98.62 426 VAL B C 1
ATOM 9210 O O . VAL B 1 426 ? 18.844 -16.375 -23.719 1 98.62 426 VAL B O 1
ATOM 9213 N N . LEU B 1 427 ? 19.234 -16.688 -21.531 1 98.56 427 LEU B N 1
ATOM 9214 C CA . LEU B 1 427 ? 20.422 -15.844 -21.5 1 98.56 427 LEU B CA 1
ATOM 9215 C C . LEU B 1 427 ? 21.484 -16.375 -22.469 1 98.56 427 LEU B C 1
ATOM 9217 O O . LEU B 1 427 ? 22.203 -15.586 -23.094 1 98.56 427 LEU B O 1
ATOM 9221 N N . ASP B 1 428 ? 21.531 -17.656 -22.625 1 97.88 428 ASP B N 1
ATOM 9222 C CA . ASP B 1 428 ? 22.531 -18.281 -23.484 1 97.88 428 ASP B CA 1
ATOM 9223 C C . ASP B 1 428 ? 22.141 -18.203 -24.953 1 97.88 428 ASP B C 1
ATOM 9225 O O . ASP B 1 428 ? 22.953 -18.453 -25.828 1 97.88 428 ASP B O 1
ATOM 9229 N N . ASN B 1 429 ? 20.906 -17.797 -25.234 1 98.19 429 ASN B N 1
ATOM 9230 C CA . ASN B 1 429 ? 20.438 -17.875 -26.609 1 98.19 429 ASN B CA 1
ATOM 9231 C C . ASN B 1 429 ? 20.047 -16.5 -27.141 1 98.19 429 ASN B C 1
ATOM 9233 O O . ASN B 1 429 ? 19.375 -16.406 -28.172 1 98.19 429 ASN B O 1
ATOM 9237 N N . VAL B 1 430 ? 20.359 -15.461 -26.422 1 98.25 430 VAL B N 1
ATOM 9238 C CA . VAL B 1 430 ? 20.062 -14.117 -26.906 1 98.25 430 VAL B CA 1
ATOM 9239 C C . VAL B 1 430 ? 21.359 -13.289 -26.922 1 98.25 430 VAL B C 1
ATOM 9241 O O . VAL B 1 430 ? 22.328 -13.625 -26.25 1 98.25 430 VAL B O 1
ATOM 9244 N N . ASP B 1 431 ? 21.422 -12.219 -27.766 1 97.94 431 ASP B N 1
ATOM 9245 C CA . ASP B 1 431 ? 22.484 -11.227 -27.766 1 97.94 431 ASP B CA 1
ATOM 9246 C C . ASP B 1 431 ? 22.172 -10.07 -26.812 1 97.94 431 ASP B C 1
ATOM 9248 O O . ASP B 1 431 ? 21.375 -9.188 -27.156 1 97.94 431 ASP B O 1
ATOM 9252 N N . LEU B 1 432 ? 22.828 -10.031 -25.75 1 97.81 432 LEU B N 1
ATOM 9253 C CA . LEU B 1 432 ? 22.531 -9.078 -24.672 1 97.81 432 LEU B CA 1
ATOM 9254 C C . LEU B 1 432 ? 22.938 -7.668 -25.078 1 97.81 432 LEU B C 1
ATOM 9256 O O . LEU B 1 432 ? 22.594 -6.699 -24.391 1 97.81 432 LEU B O 1
ATOM 9260 N N . ASN B 1 433 ? 23.641 -7.527 -26.188 1 96.44 433 ASN B N 1
ATOM 9261 C CA . ASN B 1 433 ? 23.969 -6.191 -26.672 1 96.44 433 ASN B CA 1
ATOM 9262 C C . ASN B 1 433 ? 22.75 -5.488 -27.266 1 96.44 433 ASN B C 1
ATOM 9264 O O . ASN B 1 433 ? 22.703 -4.258 -27.312 1 96.44 433 ASN B O 1
ATOM 9268 N N . ASN B 1 434 ? 21.828 -6.293 -27.656 1 97.25 434 ASN B N 1
ATOM 9269 C CA . ASN B 1 434 ? 20.672 -5.676 -28.281 1 97.25 434 ASN B CA 1
ATOM 9270 C C . ASN B 1 434 ? 19.375 -6.148 -27.641 1 97.25 434 ASN B C 1
ATOM 9272 O O . ASN B 1 434 ? 18.297 -5.648 -27.969 1 97.25 434 ASN B O 1
ATOM 9276 N N . THR B 1 435 ? 19.469 -7.148 -26.75 1 98.62 435 THR B N 1
ATOM 9277 C CA . THR B 1 435 ? 18.281 -7.742 -26.141 1 98.62 435 THR B CA 1
ATOM 9278 C C . THR B 1 435 ? 18.297 -7.539 -24.625 1 98.62 435 THR B C 1
ATOM 9280 O O . THR B 1 435 ? 19.344 -7.648 -23.984 1 98.62 435 THR B O 1
ATOM 9283 N N . VAL B 1 436 ? 17.141 -7.18 -24.062 1 98.75 436 VAL B N 1
ATOM 9284 C CA . VAL B 1 436 ? 16.969 -7.172 -22.609 1 98.75 436 VAL B CA 1
ATOM 9285 C C . VAL B 1 436 ? 16.203 -8.422 -22.172 1 98.75 436 VAL B C 1
ATOM 9287 O O . VAL B 1 436 ? 15.219 -8.812 -22.797 1 98.75 436 VAL B O 1
ATOM 9290 N N . VAL B 1 437 ? 16.734 -9.086 -21.172 1 98.88 437 VAL B N 1
ATOM 9291 C CA . VAL B 1 437 ? 16.047 -10.203 -20.531 1 98.88 437 VAL B CA 1
ATOM 9292 C C . VAL B 1 437 ? 15.555 -9.789 -19.141 1 98.88 437 VAL B C 1
ATOM 9294 O O . VAL B 1 437 ? 16.344 -9.328 -18.312 1 98.88 437 VAL B O 1
ATOM 9297 N N . MET B 1 438 ? 14.266 -9.922 -18.984 1 98.75 438 MET B N 1
ATOM 9298 C CA . MET B 1 438 ? 13.609 -9.586 -17.734 1 98.75 438 MET B CA 1
ATOM 9299 C C . MET B 1 438 ? 13.023 -10.828 -17.078 1 98.75 438 MET B C 1
ATOM 9301 O O . MET B 1 438 ? 12.438 -11.672 -17.75 1 98.75 438 MET B O 1
ATOM 9305 N N . VAL B 1 439 ? 13.227 -10.992 -15.766 1 98.88 439 VAL B N 1
ATOM 9306 C CA . VAL B 1 439 ? 12.656 -12.102 -14.992 1 98.88 439 VAL B CA 1
ATOM 9307 C C . VAL B 1 439 ? 11.797 -11.547 -13.859 1 98.88 439 VAL B C 1
ATOM 9309 O O . VAL B 1 439 ? 12.242 -10.695 -13.086 1 98.88 439 VAL B O 1
ATOM 9312 N N . VAL B 1 440 ? 10.547 -12.008 -13.758 1 98.81 440 VAL B N 1
ATOM 9313 C CA . VAL B 1 440 ? 9.625 -11.586 -12.711 1 98.81 440 VAL B CA 1
ATOM 9314 C C . VAL B 1 440 ? 8.93 -12.805 -12.109 1 98.81 440 VAL B C 1
ATOM 9316 O O . VAL B 1 440 ? 9.078 -13.922 -12.609 1 98.81 440 VAL B O 1
ATOM 9319 N N . SER B 1 441 ? 8.328 -12.656 -11.016 1 98.69 441 SER B N 1
ATOM 9320 C CA . SER B 1 441 ? 7.258 -13.523 -10.531 1 98.69 441 SER B CA 1
ATOM 9321 C C . SER B 1 441 ? 5.988 -12.727 -10.25 1 98.69 441 SER B C 1
ATOM 9323 O O . SER B 1 441 ? 6.004 -11.492 -10.266 1 98.69 441 SER B O 1
ATOM 9325 N N . ASP B 1 442 ? 4.898 -13.406 -10.117 1 98.44 442 ASP B N 1
ATOM 9326 C CA . ASP B 1 442 ? 3.588 -12.766 -10.016 1 98.44 442 ASP B CA 1
ATOM 9327 C C . ASP B 1 442 ? 3.201 -12.539 -8.555 1 98.44 442 ASP B C 1
ATOM 9329 O O . ASP B 1 442 ? 2.381 -11.672 -8.258 1 98.44 442 ASP B O 1
ATOM 9333 N N . HIS B 1 443 ? 3.676 -13.297 -7.664 1 98.19 443 HIS B N 1
ATOM 9334 C CA . HIS B 1 443 ? 3.498 -13.188 -6.223 1 98.19 443 HIS B CA 1
ATOM 9335 C C . HIS B 1 443 ? 4.445 -14.117 -5.473 1 98.19 443 HIS B C 1
ATOM 9337 O O . HIS B 1 443 ? 5.172 -14.898 -6.094 1 98.19 443 HIS B O 1
ATOM 9343 N N . GLY B 1 444 ? 4.508 -13.961 -4.121 1 98 444 GLY B N 1
ATOM 9344 C CA . GLY B 1 444 ? 5.086 -14.977 -3.256 1 98 444 GLY B CA 1
ATOM 9345 C C . GLY B 1 444 ? 4.059 -15.938 -2.688 1 98 444 GLY B C 1
ATOM 9346 O O . GLY B 1 444 ? 3.018 -16.172 -3.305 1 98 444 GLY B O 1
ATOM 9347 N N . GLN B 1 445 ? 4.477 -16.594 -1.647 1 98.38 445 GLN B N 1
ATOM 9348 C CA . GLN B 1 445 ? 3.635 -17.547 -0.947 1 98.38 445 GLN B CA 1
ATOM 9349 C C . GLN B 1 445 ? 4.082 -17.719 0.503 1 98.38 445 GLN B C 1
ATOM 9351 O O . GLN B 1 445 ? 5.258 -17.531 0.823 1 98.38 445 GLN B O 1
ATOM 9356 N N . TRP B 1 446 ? 3.102 -17.984 1.42 1 97.56 446 TRP B N 1
ATOM 9357 C CA . TRP B 1 446 ? 3.52 -18.25 2.793 1 97.56 446 TRP B CA 1
ATOM 9358 C C . TRP B 1 446 ? 2.998 -19.609 3.266 1 97.56 446 TRP B C 1
ATOM 9360 O O . TRP B 1 446 ? 2.096 -20.188 2.652 1 97.56 446 TRP B O 1
ATOM 9370 N N . PRO B 1 447 ? 3.662 -20.234 4.27 1 98.19 447 PRO B N 1
ATOM 9371 C CA . PRO B 1 447 ? 3.201 -21.5 4.852 1 98.19 447 PRO B CA 1
ATOM 9372 C C . PRO B 1 447 ? 1.827 -21.375 5.508 1 98.19 447 PRO B C 1
ATOM 9374 O O . PRO B 1 447 ? 1.472 -20.312 6.016 1 98.19 447 PRO B O 1
ATOM 9377 N N . VAL B 1 448 ? 1.115 -22.453 5.543 1 98.38 448 VAL B N 1
ATOM 9378 C CA . VAL B 1 448 ? -0.257 -22.438 6.043 1 98.38 448 VAL B CA 1
ATOM 9379 C C . VAL B 1 448 ? -0.404 -23.453 7.18 1 98.38 448 VAL B C 1
ATOM 9381 O O . VAL B 1 448 ? -0.047 -24.625 7.035 1 98.38 448 VAL B O 1
ATOM 9384 N N . LYS B 1 449 ? -0.904 -23.047 8.312 1 97.88 449 LYS B N 1
ATOM 9385 C CA . LYS B 1 449 ? -1.188 -23.938 9.43 1 97.88 449 LYS B CA 1
ATOM 9386 C C . LYS B 1 449 ? -2.67 -24.297 9.477 1 97.88 449 LYS B C 1
ATOM 9388 O O . LYS B 1 449 ? -3.031 -25.391 9.906 1 97.88 449 LYS B O 1
ATOM 9393 N N . LYS B 1 450 ? -3.578 -23.297 9.008 1 98 450 LYS B N 1
ATOM 9394 C CA . LYS B 1 450 ? -5.012 -23.562 9.039 1 98 450 LYS B CA 1
ATOM 9395 C C . LYS B 1 450 ? -5.707 -22.984 7.805 1 98 450 LYS B C 1
ATOM 9397 O O . LYS B 1 450 ? -5.348 -21.906 7.328 1 98 450 LYS B O 1
ATOM 9402 N N . LEU B 1 451 ? -6.625 -23.75 7.309 1 97.94 451 LEU B N 1
ATOM 9403 C CA . LEU B 1 451 ? -7.59 -23.266 6.328 1 97.94 451 LEU B CA 1
ATOM 9404 C C . LEU B 1 451 ? -8.781 -22.609 7.016 1 97.94 451 LEU B C 1
ATOM 9406 O O . LEU B 1 451 ? -9.32 -23.141 7.988 1 97.94 451 LEU B O 1
ATOM 9410 N N . VAL B 1 452 ? -9.133 -21.391 6.582 1 98.19 452 VAL B N 1
ATOM 9411 C CA . VAL B 1 452 ? -10.227 -20.641 7.188 1 98.19 452 VAL B CA 1
ATOM 9412 C C . VAL B 1 452 ? -11.422 -20.609 6.238 1 98.19 452 VAL B C 1
ATOM 9414 O O . VAL B 1 452 ? -11.359 -19.984 5.176 1 98.19 452 VAL B O 1
ATOM 9417 N N . TYR B 1 453 ? -12.492 -21.281 6.648 1 97.94 453 TYR B N 1
ATOM 9418 C CA . TYR B 1 453 ? -13.703 -21.328 5.832 1 97.94 453 TYR B CA 1
ATOM 9419 C C . TYR B 1 453 ? -14.523 -20.062 6.012 1 97.94 453 TYR B C 1
ATOM 9421 O O . TYR B 1 453 ? -15.336 -19.969 6.938 1 97.94 453 TYR B O 1
ATOM 9429 N N . ILE B 1 454 ? -14.445 -19.156 5.074 1 98.19 454 ILE B N 1
ATOM 9430 C CA . ILE B 1 454 ? -15.023 -17.812 5.18 1 98.19 454 ILE B CA 1
ATOM 9431 C C . ILE B 1 454 ? -16.547 -17.906 5.191 1 98.19 454 ILE B C 1
ATOM 9433 O O . ILE B 1 454 ? -17.203 -17.203 5.961 1 98.19 454 ILE B O 1
ATOM 9437 N N . ASN B 1 455 ? -17.109 -18.781 4.344 1 98 455 ASN B N 1
ATOM 9438 C CA . ASN B 1 455 ? -18.562 -18.891 4.293 1 98 455 ASN B CA 1
ATOM 9439 C C . ASN B 1 455 ? -19.109 -19.531 5.566 1 98 455 ASN B C 1
ATOM 9441 O O . ASN B 1 455 ? -20.281 -19.312 5.914 1 98 455 ASN B O 1
ATOM 9445 N N . SER B 1 456 ? -18.312 -20.281 6.285 1 97.75 456 SER B N 1
ATOM 9446 C CA . SER B 1 456 ? -18.734 -20.766 7.594 1 97.75 456 SER B CA 1
ATOM 9447 C C . SER B 1 456 ? -18.844 -19.641 8.609 1 97.75 456 SER B C 1
ATOM 9449 O O . SER B 1 456 ? -19.719 -19.656 9.469 1 97.75 456 SER B O 1
ATOM 9451 N N . ILE B 1 457 ? -17.891 -18.688 8.539 1 97.44 457 ILE B N 1
ATOM 9452 C CA . ILE B 1 457 ? -17.969 -17.5 9.383 1 97.44 457 ILE B CA 1
ATOM 9453 C C . ILE B 1 457 ? -19.266 -16.766 9.117 1 97.44 457 ILE B C 1
ATOM 9455 O O . ILE B 1 457 ? -19.969 -16.359 10.055 1 97.44 457 ILE B O 1
ATOM 9459 N N . LEU B 1 458 ? -19.594 -16.609 7.812 1 97.88 458 LEU B N 1
ATOM 9460 C CA . LEU B 1 458 ? -20.812 -15.898 7.418 1 97.88 458 LEU B CA 1
ATOM 9461 C C . LEU B 1 458 ? -22.062 -16.641 7.867 1 97.88 458 LEU B C 1
ATOM 9463 O O . LEU B 1 458 ? -23.047 -16.031 8.289 1 97.88 458 LEU B O 1
ATOM 9467 N N . GLU B 1 459 ? -22.016 -17.969 7.805 1 97.69 459 GLU B N 1
ATOM 9468 C CA . GLU B 1 459 ? -23.125 -18.797 8.258 1 97.69 459 GLU B CA 1
ATOM 9469 C C . GLU B 1 459 ? -23.359 -18.641 9.758 1 97.69 459 GLU B C 1
ATOM 9471 O O . GLU B 1 459 ? -24.5 -18.438 10.195 1 97.69 459 GLU B O 1
ATOM 9476 N N . GLN B 1 460 ? -22.328 -18.672 10.516 1 96.25 460 GLN B N 1
ATOM 9477 C CA . GLN B 1 460 ? -22.422 -18.531 11.961 1 96.25 460 GLN B CA 1
ATOM 9478 C C . GLN B 1 460 ? -22.953 -17.156 12.344 1 96.25 460 GLN B C 1
ATOM 9480 O O . GLN B 1 460 ? -23.625 -17 13.367 1 96.25 460 GLN B O 1
ATOM 9485 N N . ALA B 1 461 ? -22.672 -16.188 11.531 1 95.94 461 ALA B N 1
ATOM 9486 C CA . ALA B 1 461 ? -23.094 -14.82 11.789 1 95.94 461 ALA B CA 1
ATOM 9487 C C . ALA B 1 461 ? -24.531 -14.594 11.297 1 95.94 461 ALA B C 1
ATOM 9489 O O . ALA B 1 461 ? -25.062 -13.492 11.422 1 95.94 461 ALA B O 1
ATOM 9490 N N . GLY B 1 462 ? -25.141 -15.594 10.672 1 96.25 462 GLY B N 1
ATOM 9491 C CA . GLY B 1 462 ? -26.5 -15.5 10.188 1 96.25 462 GLY B CA 1
ATOM 9492 C C . GLY B 1 462 ? -26.609 -14.844 8.82 1 96.25 462 GLY B C 1
ATOM 9493 O O . GLY B 1 462 ? -27.703 -14.461 8.391 1 96.25 462 GLY B O 1
ATOM 9494 N N . LEU B 1 463 ? -25.516 -14.688 8.125 1 98.06 463 LEU B N 1
ATOM 9495 C CA . LEU B 1 463 ? -25.484 -14.031 6.824 1 98.06 463 LEU B CA 1
ATOM 9496 C C . LEU B 1 463 ? -25.688 -15.039 5.703 1 98.06 463 LEU B C 1
ATOM 9498 O O . LEU B 1 463 ? -26.031 -14.672 4.578 1 98.06 463 LEU B O 1
ATOM 9502 N N . ILE B 1 464 ? -25.344 -16.297 5.941 1 97.94 464 ILE B N 1
ATOM 9503 C CA . ILE B 1 464 ? -25.672 -17.438 5.078 1 97.94 464 ILE B CA 1
ATOM 9504 C C . ILE B 1 464 ? -26.625 -18.375 5.797 1 97.94 464 ILE B C 1
ATOM 9506 O O . ILE B 1 464 ? -26.422 -18.719 6.965 1 97.94 464 ILE B O 1
ATOM 9510 N N . LYS B 1 465 ? -27.703 -18.719 5.125 1 97.12 465 LYS B N 1
ATOM 9511 C CA . LYS B 1 465 ? -28.656 -19.688 5.668 1 97.12 465 LYS B CA 1
ATOM 9512 C C . LYS B 1 465 ? -28.531 -21.031 4.961 1 97.12 465 LYS B C 1
ATOM 9514 O O . LYS B 1 465 ? -28.359 -21.094 3.742 1 97.12 465 LYS B O 1
ATOM 9519 N N . VAL B 1 466 ? -28.594 -22.109 5.723 1 96.81 466 VAL B N 1
ATOM 9520 C CA . VAL B 1 466 ? -28.516 -23.453 5.164 1 96.81 466 VAL B CA 1
ATOM 9521 C C . VAL B 1 466 ? -29.734 -24.266 5.602 1 96.81 466 VAL B C 1
ATOM 9523 O O . VAL B 1 466 ? -30.359 -23.953 6.613 1 96.81 466 VAL B O 1
ATOM 9526 N N . ASP B 1 467 ? -30.125 -25.234 4.871 1 94.88 467 ASP B N 1
ATOM 9527 C CA . ASP B 1 467 ? -31.172 -26.156 5.277 1 94.88 467 ASP B CA 1
ATOM 9528 C C . ASP B 1 467 ? -30.625 -27.266 6.176 1 94.88 467 ASP B C 1
ATOM 9530 O O . ASP B 1 467 ? -29.484 -27.188 6.629 1 94.88 467 ASP B O 1
ATOM 9534 N N . ASP B 1 468 ? -31.469 -28.281 6.395 1 92.44 468 ASP B N 1
ATOM 9535 C CA . ASP B 1 468 ? -31.141 -29.344 7.348 1 92.44 468 ASP B CA 1
ATOM 9536 C C . ASP B 1 468 ? -30 -30.219 6.816 1 92.44 468 ASP B C 1
ATOM 9538 O O . ASP B 1 468 ? -29.312 -30.891 7.59 1 92.44 468 ASP B O 1
ATOM 9542 N N . GLN B 1 469 ? -29.812 -30.172 5.52 1 91.69 469 GLN B N 1
ATOM 9543 C CA . GLN B 1 469 ? -28.781 -31 4.906 1 91.69 469 GLN B CA 1
ATOM 9544 C C . GLN B 1 469 ? -27.5 -30.188 4.668 1 91.69 469 GLN B C 1
ATOM 9546 O O . GLN B 1 469 ? -26.516 -30.703 4.141 1 91.69 469 GLN B O 1
ATOM 9551 N N . GLY B 1 470 ? -27.5 -28.938 5.043 1 91 470 GLY B N 1
ATOM 9552 C CA . GLY B 1 470 ? -26.312 -28.109 4.914 1 91 470 GLY B CA 1
ATOM 9553 C C . GLY B 1 470 ? -26.219 -27.391 3.582 1 91 470 GLY B C 1
ATOM 9554 O O . GLY B 1 470 ? -25.203 -26.75 3.279 1 91 470 GLY B O 1
ATOM 9555 N N . HIS B 1 471 ? -27.234 -27.516 2.768 1 93.5 471 HIS B N 1
ATOM 9556 C CA . HIS B 1 471 ? -27.25 -26.797 1.493 1 93.5 471 HIS B CA 1
ATOM 9557 C C . HIS B 1 471 ? -27.625 -25.344 1.68 1 93.5 471 HIS B C 1
ATOM 9559 O O . HIS B 1 471 ? -28.531 -25.031 2.461 1 93.5 471 HIS B O 1
ATOM 9565 N N . ILE B 1 472 ? -26.969 -24.5 0.967 1 95.38 472 ILE B N 1
ATOM 9566 C CA . ILE B 1 472 ? -27.203 -23.062 1.091 1 95.38 472 ILE B CA 1
ATOM 9567 C C . ILE B 1 472 ? -28.578 -22.719 0.513 1 95.38 472 ILE B C 1
ATOM 9569 O O . ILE B 1 472 ? -28.922 -23.156 -0.587 1 95.38 472 ILE B O 1
ATOM 9573 N N . LEU B 1 473 ? -29.328 -21.969 1.292 1 96.56 473 LEU B N 1
ATOM 9574 C CA . LEU B 1 473 ? -30.594 -21.406 0.843 1 96.56 473 LEU B CA 1
ATOM 9575 C C . LEU B 1 473 ? -30.375 -20 0.257 1 96.56 473 LEU B C 1
ATOM 9577 O O . LEU B 1 473 ? -30.469 -19 0.972 1 96.56 473 LEU B O 1
ATOM 9581 N N . TRP B 1 474 ? -30.281 -19.969 -1.048 1 95.06 474 TRP B N 1
ATOM 9582 C CA . TRP B 1 474 ? -29.844 -18.766 -1.73 1 95.06 474 TRP B CA 1
ATOM 9583 C C . TRP B 1 474 ? -30.875 -17.656 -1.592 1 95.06 474 TRP B C 1
ATOM 9585 O O . TRP B 1 474 ? -30.531 -16.469 -1.592 1 95.06 474 TRP B O 1
ATOM 9595 N N . ASN B 1 475 ? -32.125 -17.984 -1.433 1 95.25 475 ASN B N 1
ATOM 9596 C CA . ASN B 1 475 ? -33.188 -17 -1.282 1 95.25 475 ASN B CA 1
ATOM 9597 C C . ASN B 1 475 ? -33.219 -16.422 0.129 1 95.25 475 ASN B C 1
ATOM 9599 O O . ASN B 1 475 ? -34.031 -15.531 0.427 1 95.25 475 ASN B O 1
ATOM 9603 N N . GLU B 1 476 ? -32.312 -16.859 0.953 1 97.12 476 GLU B N 1
ATOM 9604 C CA . GLU B 1 476 ? -32.219 -16.328 2.311 1 97.12 476 GLU B CA 1
ATOM 9605 C C . GLU B 1 476 ? -30.797 -15.93 2.652 1 97.12 476 GLU B C 1
ATOM 9607 O O . GLU B 1 476 ? -30.5 -15.602 3.801 1 97.12 476 GLU B O 1
ATOM 9612 N N . THR B 1 477 ? -29.906 -16.047 1.759 1 97.88 477 THR B N 1
ATOM 9613 C CA . THR B 1 477 ? -28.5 -15.719 1.94 1 97.88 477 THR B CA 1
ATOM 9614 C C . THR B 1 477 ? -28.219 -14.289 1.494 1 97.88 477 THR B C 1
ATOM 9616 O O . THR B 1 477 ? -28.469 -13.93 0.345 1 97.88 477 THR B O 1
ATOM 9619 N N . VAL B 1 478 ? -27.609 -13.484 2.451 1 97.88 478 VAL B N 1
ATOM 9620 C CA . VAL B 1 478 ? -27.531 -12.062 2.15 1 97.88 478 VAL B CA 1
ATOM 9621 C C . VAL B 1 478 ? -26.094 -11.703 1.757 1 97.88 478 VAL B C 1
ATOM 9623 O O . VAL B 1 478 ? -25.859 -10.641 1.177 1 97.88 478 VAL B O 1
ATOM 9626 N N . ALA B 1 479 ? -25.094 -12.562 2.014 1 98.5 479 ALA B N 1
ATOM 9627 C CA . ALA B 1 479 ? -23.703 -12.328 1.631 1 98.5 479 ALA B CA 1
ATOM 9628 C C . ALA B 1 479 ? -23 -13.633 1.299 1 98.5 479 ALA B C 1
ATOM 9630 O O . ALA B 1 479 ? -23.391 -14.695 1.788 1 98.5 479 ALA B O 1
ATOM 9631 N N . TYR B 1 480 ? -21.938 -13.57 0.492 1 98.31 480 TYR B N 1
ATOM 9632 C CA . TYR B 1 480 ? -21.266 -14.789 0.064 1 98.31 480 TYR B CA 1
ATOM 9633 C C . TYR B 1 480 ? -19.812 -14.5 -0.321 1 98.31 480 TYR B C 1
ATOM 9635 O O . TYR B 1 480 ? -19.531 -13.484 -0.958 1 98.31 480 TYR B O 1
ATOM 9643 N N . TYR B 1 481 ? -18.938 -15.391 0.185 1 97.94 481 TYR B N 1
ATOM 9644 C CA . TYR B 1 481 ? -17.531 -15.367 -0.205 1 97.94 481 TYR B CA 1
ATOM 9645 C C . TYR B 1 481 ? -17.312 -16.141 -1.503 1 97.94 481 TYR B C 1
ATOM 9647 O O . TYR B 1 481 ? -17.547 -17.344 -1.565 1 97.94 481 TYR B O 1
ATOM 9655 N N . VAL B 1 482 ? -16.766 -15.469 -2.578 1 95.44 482 VAL B N 1
ATOM 9656 C CA . VAL B 1 482 ? -16.641 -16.078 -3.896 1 95.44 482 VAL B CA 1
ATOM 9657 C C . VAL B 1 482 ? -15.188 -16.516 -4.121 1 95.44 482 VAL B C 1
ATOM 9659 O O . VAL B 1 482 ? -14.875 -17.156 -5.133 1 95.44 482 VAL B O 1
ATOM 9662 N N . GLY B 1 483 ? -14.359 -16.188 -3.258 1 95.69 483 GLY B N 1
ATOM 9663 C CA . GLY B 1 483 ? -12.938 -16.469 -3.422 1 95.69 483 GLY B CA 1
ATOM 9664 C C . GLY B 1 483 ? -12.102 -15.203 -3.541 1 95.69 483 GLY B C 1
ATOM 9665 O O . GLY B 1 483 ? -12.633 -14.109 -3.729 1 95.69 483 GLY B O 1
ATOM 9666 N N . TYR B 1 484 ? -10.836 -15.359 -3.205 1 96.5 484 TYR B N 1
ATOM 9667 C CA . TYR B 1 484 ? -9.789 -14.367 -3.422 1 96.5 484 TYR B CA 1
ATOM 9668 C C . TYR B 1 484 ? -10.086 -13.086 -2.643 1 96.5 484 TYR B C 1
ATOM 9670 O O . TYR B 1 484 ? -10.078 -11.992 -3.209 1 96.5 484 TYR B O 1
ATOM 9678 N N . ASN B 1 485 ? -10.398 -13.258 -1.338 1 97.44 485 ASN B N 1
ATOM 9679 C CA . ASN B 1 485 ? -10.398 -12.25 -0.283 1 97.44 485 ASN B CA 1
ATOM 9680 C C . ASN B 1 485 ? -11.531 -11.25 -0.474 1 97.44 485 ASN B C 1
ATOM 9682 O O . ASN B 1 485 ? -11.406 -10.086 -0.078 1 97.44 485 ASN B O 1
ATOM 9686 N N . GLN B 1 486 ? -12.68 -11.68 -1.178 1 97.31 486 GLN B N 1
ATOM 9687 C CA . GLN B 1 486 ? -13.773 -10.758 -1.463 1 97.31 486 GLN B CA 1
ATOM 9688 C C . GLN B 1 486 ? -15.117 -11.359 -1.063 1 97.31 486 GLN B C 1
ATOM 9690 O O . GLN B 1 486 ? -15.422 -12.5 -1.414 1 97.31 486 GLN B O 1
ATOM 9695 N N . ILE B 1 487 ? -15.875 -10.609 -0.344 1 98.31 487 ILE B N 1
ATOM 9696 C CA . ILE B 1 487 ? -17.234 -10.984 0.03 1 98.31 487 ILE B CA 1
ATOM 9697 C C . ILE B 1 487 ? -18.234 -10.055 -0.647 1 98.31 487 ILE B C 1
ATOM 9699 O O . ILE B 1 487 ? -18.047 -8.836 -0.66 1 98.31 487 ILE B O 1
ATOM 9703 N N . PHE B 1 488 ? -19.25 -10.633 -1.241 1 98.38 488 PHE B N 1
ATOM 9704 C CA . PHE B 1 488 ? -20.266 -9.867 -1.942 1 98.38 488 PHE B CA 1
ATOM 9705 C C . PHE B 1 488 ? -21.578 -9.891 -1.173 1 98.38 488 PHE B C 1
ATOM 9707 O O . PHE B 1 488 ? -21.938 -10.906 -0.574 1 98.38 488 PHE B O 1
ATOM 9714 N N . VAL B 1 489 ? -22.266 -8.75 -1.162 1 98.56 489 VAL B N 1
ATOM 9715 C CA . VAL B 1 489 ? -23.641 -8.656 -0.661 1 98.56 489 VAL B CA 1
ATOM 9716 C C . VAL B 1 489 ? -24.625 -9.062 -1.756 1 98.56 489 VAL B C 1
ATOM 9718 O O . VAL B 1 489 ? -24.453 -8.688 -2.92 1 98.56 489 VAL B O 1
ATOM 9721 N N . ASN B 1 490 ? -25.562 -9.898 -1.396 1 98.56 490 ASN B N 1
ATOM 9722 C CA . ASN B 1 490 ? -26.625 -10.312 -2.318 1 98.56 490 ASN B CA 1
ATOM 9723 C C . ASN B 1 490 ? -27.641 -9.195 -2.551 1 98.56 490 ASN B C 1
ATOM 9725 O O . ASN B 1 490 ? -28.812 -9.359 -2.246 1 98.56 490 ASN B O 1
ATOM 9729 N N . LEU B 1 491 ? -27.25 -8.164 -3.221 1 98.19 491 LEU B N 1
ATOM 9730 C CA . LEU B 1 491 ? -27.922 -6.879 -3.307 1 98.19 491 LEU B CA 1
ATOM 9731 C C . LEU B 1 491 ? -29 -6.902 -4.383 1 98.19 491 LEU B C 1
ATOM 9733 O O . LEU B 1 491 ? -28.75 -7.348 -5.508 1 98.19 491 LEU B O 1
ATOM 9737 N N . GLN B 1 492 ? -30.188 -6.41 -4.035 1 97.69 492 GLN B N 1
ATOM 9738 C CA . GLN B 1 492 ? -31.266 -6.262 -5.008 1 97.69 492 GLN B CA 1
ATOM 9739 C C . GLN B 1 492 ? -30.875 -5.293 -6.117 1 97.69 492 GLN B C 1
ATOM 9741 O O . GLN B 1 492 ? -30.312 -4.227 -5.852 1 97.69 492 GLN B O 1
ATOM 9746 N N . GLY B 1 493 ? -31.109 -5.684 -7.402 1 96.44 493 GLY B N 1
ATOM 9747 C CA . GLY B 1 493 ? -30.812 -4.82 -8.539 1 96.44 493 GLY B CA 1
ATOM 9748 C C . GLY B 1 493 ? -29.422 -5.055 -9.109 1 96.44 493 GLY B C 1
ATOM 9749 O O . GLY B 1 493 ? -29.172 -4.762 -10.281 1 96.44 493 GLY B O 1
ATOM 9750 N N . ARG B 1 494 ? -28.516 -5.562 -8.328 1 97.19 494 ARG B N 1
ATOM 9751 C CA . ARG B 1 494 ? -27.172 -5.805 -8.812 1 97.19 494 ARG B CA 1
ATOM 9752 C C . ARG B 1 494 ? -26.938 -7.289 -9.094 1 97.19 494 ARG B C 1
ATOM 9754 O O . ARG B 1 494 ? -26.422 -7.652 -10.148 1 97.19 494 ARG B O 1
ATOM 9761 N N . GLU B 1 495 ? -27.297 -8.156 -8.133 1 97.44 495 GLU B N 1
ATOM 9762 C CA . GLU B 1 495 ? -27.188 -9.602 -8.305 1 97.44 495 GLU B CA 1
ATOM 9763 C C . GLU B 1 495 ? -28.469 -10.195 -8.859 1 97.44 495 GLU B C 1
ATOM 9765 O O . GLU B 1 495 ? -29.562 -9.766 -8.484 1 97.44 495 GLU B O 1
ATOM 9770 N N . ASP B 1 496 ? -28.359 -11.188 -9.758 1 97.12 496 ASP B N 1
ATOM 9771 C CA . ASP B 1 496 ? -29.531 -11.945 -10.164 1 97.12 496 ASP B CA 1
ATOM 9772 C C . ASP B 1 496 ? -30.125 -12.695 -8.977 1 97.12 496 ASP B C 1
ATOM 9774 O O . ASP B 1 496 ? -29.5 -13.594 -8.414 1 97.12 496 ASP B O 1
ATOM 9778 N N . GLY B 1 497 ? -31.328 -12.211 -8.586 1 96.25 497 GLY B N 1
ATOM 9779 C CA . GLY B 1 497 ? -31.969 -12.82 -7.43 1 96.25 497 GLY B CA 1
ATOM 9780 C C . GLY B 1 497 ? -31.578 -12.172 -6.117 1 96.25 497 GLY B C 1
ATOM 9781 O O . GLY B 1 497 ? -31.75 -12.758 -5.051 1 96.25 497 GLY B O 1
ATOM 9782 N N . GLY B 1 498 ? -31 -11.031 -6.145 1 97.56 498 GLY B N 1
ATOM 9783 C CA . GLY B 1 498 ? -30.609 -10.32 -4.941 1 97.56 498 GLY B CA 1
ATOM 9784 C C . GLY B 1 498 ? -31.75 -10.086 -3.977 1 97.56 498 GLY B C 1
ATOM 9785 O O . GLY B 1 498 ? -32.875 -9.82 -4.398 1 97.56 498 GLY B O 1
ATOM 9786 N N . ILE B 1 499 ? -31.484 -10.094 -2.654 1 98 499 ILE B N 1
ATOM 9787 C CA . ILE B 1 499 ? -32.594 -10.039 -1.693 1 98 499 ILE B CA 1
ATOM 9788 C C . ILE B 1 499 ? -32.344 -8.891 -0.711 1 98 499 ILE B C 1
ATOM 9790 O O . ILE B 1 499 ? -33.25 -8.531 0.055 1 98 499 ILE B O 1
ATOM 9794 N N . VAL B 1 500 ? -31.141 -8.344 -0.619 1 98.5 500 VAL B N 1
ATOM 9795 C CA . VAL B 1 500 ? -30.844 -7.258 0.307 1 98.5 500 VAL B CA 1
ATOM 9796 C C . VAL B 1 500 ? -31.25 -5.926 -0.311 1 98.5 500 VAL B C 1
ATOM 9798 O O . VAL B 1 500 ? -30.672 -5.496 -1.316 1 98.5 500 VAL B O 1
ATOM 9801 N N . PRO B 1 501 ? -32.188 -5.258 0.266 1 97.75 501 PRO B N 1
ATOM 9802 C CA . PRO B 1 501 ? -32.531 -3.93 -0.252 1 97.75 501 PRO B CA 1
ATOM 9803 C C . PRO B 1 501 ? -31.391 -2.924 -0.091 1 97.75 501 PRO B C 1
ATOM 9805 O O . PRO B 1 501 ? -30.641 -2.984 0.888 1 97.75 501 PRO B O 1
ATOM 9808 N N . PRO B 1 502 ? -31.297 -1.951 -1.018 1 96.56 502 PRO B N 1
ATOM 9809 C CA . PRO B 1 502 ? -30.203 -0.972 -0.979 1 96.56 502 PRO B CA 1
ATOM 9810 C C . PRO B 1 502 ? -30.125 -0.236 0.355 1 96.56 502 PRO B C 1
ATOM 9812 O O . PRO B 1 502 ? -29.031 0.103 0.809 1 96.56 502 PRO B O 1
ATOM 9815 N N . ASN B 1 503 ? -31.25 -0.019 0.98 1 95.19 503 ASN B N 1
ATOM 9816 C CA . ASN B 1 503 ? -31.234 0.737 2.229 1 95.19 503 ASN B CA 1
ATOM 9817 C C . ASN B 1 503 ? -30.672 -0.085 3.379 1 95.19 503 ASN B C 1
ATOM 9819 O O . ASN B 1 503 ? -30.344 0.458 4.438 1 95.19 503 ASN B O 1
ATOM 9823 N N . GLU B 1 504 ? -30.484 -1.396 3.193 1 96.44 504 GLU B N 1
ATOM 9824 C CA . GLU B 1 504 ? -29.922 -2.26 4.219 1 96.44 504 GLU B CA 1
ATOM 9825 C C . GLU B 1 504 ? -28.469 -2.609 3.896 1 96.44 504 GLU B C 1
ATOM 9827 O O . GLU B 1 504 ? -27.812 -3.33 4.656 1 96.44 504 GLU B O 1
ATOM 9832 N N . TYR B 1 505 ? -27.984 -2.105 2.811 1 96.75 505 TYR B N 1
ATOM 9833 C CA . TYR B 1 505 ? -26.656 -2.436 2.305 1 96.75 505 TYR B CA 1
ATOM 9834 C C . TYR B 1 505 ? -25.594 -2.18 3.363 1 96.75 505 TYR B C 1
ATOM 9836 O O . TYR B 1 505 ? -24.797 -3.074 3.695 1 96.75 505 TYR B O 1
ATOM 9844 N N . ASN B 1 506 ? -25.562 -1.034 3.963 1 92.12 506 ASN B N 1
ATOM 9845 C CA . ASN B 1 506 ? -24.531 -0.663 4.926 1 92.12 506 ASN B CA 1
ATOM 9846 C C . ASN B 1 506 ? -24.609 -1.521 6.184 1 92.12 506 ASN B C 1
ATOM 9848 O O . ASN B 1 506 ? -23.578 -1.843 6.781 1 92.12 506 ASN B O 1
ATOM 9852 N N . ASP B 1 507 ? -25.797 -1.87 6.586 1 92.12 507 ASP B N 1
ATOM 9853 C CA . ASP B 1 507 ? -25.969 -2.73 7.754 1 92.12 507 ASP B CA 1
ATOM 9854 C C . ASP B 1 507 ? -25.359 -4.109 7.516 1 92.12 507 ASP B C 1
ATOM 9856 O O . ASP B 1 507 ? -24.703 -4.66 8.398 1 92.12 507 ASP B O 1
ATOM 9860 N N . VAL B 1 508 ? -25.578 -4.641 6.305 1 96.56 508 VAL B N 1
ATOM 9861 C CA . VAL B 1 508 ? -25.047 -5.953 5.957 1 96.56 508 VAL B CA 1
ATOM 9862 C C . VAL B 1 508 ? -23.531 -5.895 5.898 1 96.56 508 VAL B C 1
ATOM 9864 O O . VAL B 1 508 ? -22.844 -6.777 6.426 1 96.56 508 VAL B O 1
ATOM 9867 N N . VAL B 1 509 ? -22.953 -4.863 5.289 1 95.25 509 VAL B N 1
ATOM 9868 C CA . VAL B 1 509 ? -21.516 -4.672 5.195 1 95.25 509 VAL B CA 1
ATOM 9869 C C . VAL B 1 509 ? -20.906 -4.629 6.598 1 95.25 509 VAL B C 1
ATOM 9871 O O . VAL B 1 509 ? -19.922 -5.305 6.871 1 95.25 509 VAL B O 1
ATOM 9874 N N . ASN B 1 510 ? -21.531 -3.92 7.5 1 88.88 510 ASN B N 1
ATOM 9875 C CA . ASN B 1 510 ? -21.047 -3.809 8.875 1 88.88 510 ASN B CA 1
ATOM 9876 C C . ASN B 1 510 ? -21.109 -5.148 9.602 1 88.88 510 ASN B C 1
ATOM 9878 O O . ASN B 1 510 ? -20.219 -5.469 10.391 1 88.88 510 ASN B O 1
ATOM 9882 N N . LYS B 1 511 ? -22.156 -5.883 9.359 1 93.25 511 LYS B N 1
ATOM 9883 C CA . LYS B 1 511 ? -22.297 -7.199 9.977 1 93.25 511 LYS B CA 1
ATOM 9884 C C . LYS B 1 511 ? -21.188 -8.141 9.5 1 93.25 511 LYS B C 1
ATOM 9886 O O . LYS B 1 511 ? -20.672 -8.945 10.273 1 93.25 511 LYS B O 1
ATOM 9891 N N . ILE B 1 512 ? -20.828 -8.055 8.188 1 96.62 512 ILE B N 1
ATOM 9892 C CA . ILE B 1 512 ? -19.75 -8.859 7.641 1 96.62 512 ILE B CA 1
ATOM 9893 C C . ILE B 1 512 ? -18.438 -8.508 8.336 1 96.62 512 ILE B C 1
ATOM 9895 O O . ILE B 1 512 ? -17.719 -9.391 8.805 1 96.62 512 ILE B O 1
ATOM 9899 N N . ILE B 1 513 ? -18.125 -7.238 8.43 1 92.38 513 ILE B N 1
ATOM 9900 C CA . ILE B 1 513 ? -16.891 -6.75 9.023 1 92.38 513 ILE B CA 1
ATOM 9901 C C . ILE B 1 513 ? -16.812 -7.199 10.484 1 92.38 513 ILE B C 1
ATOM 9903 O O . ILE B 1 513 ? -15.766 -7.691 10.93 1 92.38 513 ILE B O 1
ATOM 9907 N N . THR B 1 514 ? -17.906 -7.117 11.203 1 87.44 514 THR B N 1
ATOM 9908 C CA . THR B 1 514 ? -17.969 -7.535 12.594 1 87.44 514 THR B CA 1
ATOM 9909 C C . THR B 1 514 ? -17.719 -9.031 12.719 1 87.44 514 THR B C 1
ATOM 9911 O O . THR B 1 514 ? -16.953 -9.469 13.586 1 87.44 514 THR B O 1
ATOM 9914 N N . ALA B 1 515 ? -18.344 -9.789 11.875 1 93.5 515 ALA B N 1
ATOM 9915 C CA . ALA B 1 515 ? -18.188 -11.242 11.906 1 93.5 515 ALA B CA 1
ATOM 9916 C C . ALA B 1 515 ? -16.719 -11.641 11.711 1 93.5 515 ALA B C 1
ATOM 9918 O O . ALA B 1 515 ? -16.203 -12.492 12.43 1 93.5 515 ALA B O 1
ATOM 9919 N N . LEU B 1 516 ? -16.031 -11.047 10.711 1 94.56 516 LEU B N 1
ATOM 9920 C CA . LEU B 1 516 ? -14.641 -11.367 10.414 1 94.56 516 LEU B CA 1
ATOM 9921 C C . LEU B 1 516 ? -13.734 -10.93 11.555 1 94.56 516 LEU B C 1
ATOM 9923 O O . LEU B 1 516 ? -12.82 -11.656 11.938 1 94.56 516 LEU B O 1
ATOM 9927 N N . SER B 1 517 ? -13.984 -9.797 12.086 1 84.94 517 SER B N 1
ATOM 9928 C CA . SER B 1 517 ? -13.117 -9.203 13.102 1 84.94 517 SER B CA 1
ATOM 9929 C C . SER B 1 517 ? -13.156 -10.008 14.398 1 84.94 517 SER B C 1
ATOM 9931 O O . SER B 1 517 ? -12.227 -9.945 15.203 1 84.94 517 SER B O 1
ATOM 9933 N N . ASN B 1 518 ? -14.203 -10.812 14.617 1 85.81 518 ASN B N 1
ATOM 9934 C CA . ASN B 1 518 ? -14.391 -11.57 15.852 1 85.81 518 ASN B CA 1
ATOM 9935 C C . ASN B 1 518 ? -13.688 -12.922 15.789 1 85.81 518 ASN B C 1
ATOM 9937 O O . ASN B 1 518 ? -13.586 -13.625 16.797 1 85.81 518 ASN B O 1
ATOM 9941 N N . VAL B 1 519 ? -13.195 -13.25 14.656 1 91.94 519 VAL B N 1
ATOM 9942 C CA . VAL B 1 519 ? -12.625 -14.586 14.477 1 91.94 519 VAL B CA 1
ATOM 9943 C C . VAL B 1 519 ? -11.211 -14.625 15.062 1 91.94 519 VAL B C 1
ATOM 9945 O O . VAL B 1 519 ? -10.383 -13.766 14.758 1 91.94 519 VAL B O 1
ATOM 9948 N N . LYS B 1 520 ? -10.984 -15.609 15.906 1 87.62 520 LYS B N 1
ATOM 9949 C CA . LYS B 1 520 ? -9.68 -15.875 16.5 1 87.62 520 LYS B CA 1
ATOM 9950 C C . LYS B 1 520 ? -9.266 -17.328 16.297 1 87.62 520 LYS B C 1
ATOM 9952 O O . LYS B 1 520 ? -10.117 -18.203 16.156 1 87.62 520 LYS B O 1
ATOM 9957 N N . ASP B 1 521 ? -7.961 -17.531 16.172 1 90.5 521 ASP B N 1
ATOM 9958 C CA . ASP B 1 521 ? -7.461 -18.891 16.125 1 90.5 521 ASP B CA 1
ATOM 9959 C C . ASP B 1 521 ? -7.828 -19.656 17.406 1 90.5 521 ASP B C 1
ATOM 9961 O O . ASP B 1 521 ? -7.52 -19.203 18.5 1 90.5 521 ASP B O 1
ATOM 9965 N N . PRO B 1 522 ? -8.492 -20.734 17.266 1 90.56 522 PRO B N 1
ATOM 9966 C CA . PRO B 1 522 ? -9 -21.422 18.469 1 90.56 522 PRO B CA 1
ATOM 9967 C C . PRO B 1 522 ? -7.875 -21.953 19.344 1 90.56 522 PRO B C 1
ATOM 9969 O O . PRO B 1 522 ? -8.078 -22.172 20.547 1 90.56 522 PRO B O 1
ATOM 9972 N N . ASP B 1 523 ? -6.738 -22.219 18.812 1 89.38 523 ASP B N 1
ATOM 9973 C CA . ASP B 1 523 ? -5.629 -22.797 19.562 1 89.38 523 ASP B CA 1
ATOM 9974 C C . ASP B 1 523 ? -4.762 -21.719 20.188 1 89.38 523 ASP B C 1
ATOM 9976 O O . ASP B 1 523 ? -4.281 -21.875 21.312 1 89.38 523 ASP B O 1
ATOM 9980 N N . THR B 1 524 ? -4.57 -20.625 19.453 1 82.06 524 THR B N 1
ATOM 9981 C CA . THR B 1 524 ? -3.596 -19.641 19.906 1 82.06 524 THR B CA 1
ATOM 9982 C C . THR B 1 524 ? -4.297 -18.391 20.438 1 82.06 524 THR B C 1
ATOM 9984 O O . THR B 1 524 ? -3.689 -17.594 21.141 1 82.06 524 THR B O 1
ATOM 9987 N N . GLY B 1 525 ? -5.566 -18.219 20.031 1 81 525 GLY B N 1
ATOM 9988 C CA . GLY B 1 525 ? -6.297 -17.016 20.406 1 81 525 GLY B CA 1
ATOM 9989 C C . GLY B 1 525 ? -5.898 -15.797 19.594 1 81 525 GLY B C 1
ATOM 9990 O O . GLY B 1 525 ? -6.426 -14.703 19.812 1 81 525 GLY B O 1
ATOM 9991 N N . GLU B 1 526 ? -4.996 -15.938 18.656 1 79.06 526 GLU B N 1
ATOM 9992 C CA . GLU B 1 526 ? -4.535 -14.82 17.844 1 79.06 526 GLU B CA 1
ATOM 9993 C C . GLU B 1 526 ? -5.582 -14.422 16.797 1 79.06 526 GLU B C 1
ATOM 9995 O O . GLU B 1 526 ? -6.348 -15.258 16.328 1 79.06 526 GLU B O 1
ATOM 10000 N N . PRO B 1 527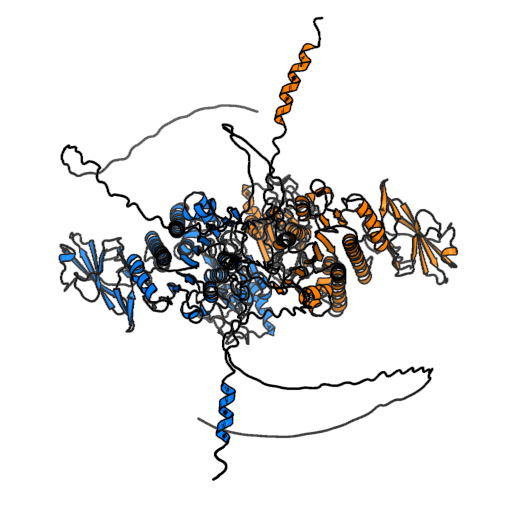 ? -5.582 -13.07 16.453 1 80.88 527 PRO B N 1
ATOM 10001 C CA . PRO B 1 527 ? -6.457 -12.688 15.336 1 80.88 527 PRO B CA 1
ATOM 10002 C C . PRO B 1 527 ? -6.023 -13.305 14.008 1 80.88 527 PRO B C 1
ATOM 10004 O O . PRO B 1 527 ? -4.824 -13.43 13.742 1 80.88 527 PRO B O 1
ATOM 10007 N N . VAL B 1 528 ? -6.996 -13.586 13.242 1 91.56 528 VAL B N 1
ATOM 10008 C CA . VAL B 1 528 ? -6.742 -14.297 11.992 1 91.56 528 VAL B CA 1
ATOM 10009 C C . VAL B 1 528 ? -6.703 -13.297 10.828 1 91.56 528 VAL B C 1
ATOM 10011 O O . VAL B 1 528 ? -5.922 -13.461 9.891 1 91.56 528 VAL B O 1
ATOM 10014 N N . PHE B 1 529 ? -7.484 -12.242 10.906 1 92.19 529 PHE B N 1
ATOM 10015 C CA . PHE B 1 529 ? -7.574 -11.25 9.844 1 92.19 529 PHE B CA 1
ATOM 10016 C C . PHE B 1 529 ? -6.637 -10.078 10.117 1 92.19 529 PHE B C 1
ATOM 10018 O O . PHE B 1 529 ? -6.559 -9.586 11.242 1 92.19 529 PHE B O 1
ATOM 10025 N N . SER B 1 530 ? -5.867 -9.711 9.109 1 88.38 530 SER B N 1
ATOM 10026 C CA . SER B 1 530 ? -4.941 -8.594 9.25 1 88.38 530 SER B CA 1
ATOM 10027 C C . SER B 1 530 ? -5.566 -7.289 8.766 1 88.38 530 SER B C 1
ATOM 10029 O O . SER B 1 530 ? -5.203 -6.207 9.234 1 88.38 530 SER B O 1
ATOM 10031 N N . LEU B 1 531 ? -6.426 -7.387 7.832 1 90 531 LEU B N 1
ATOM 10032 C CA . LEU B 1 531 ? -7.059 -6.227 7.215 1 90 531 LEU B CA 1
ATOM 10033 C C . LEU B 1 531 ? -8.484 -6.551 6.777 1 90 531 LEU B C 1
ATOM 10035 O O . LEU B 1 531 ? -8.734 -7.621 6.227 1 90 531 LEU B O 1
ATOM 10039 N N . ILE B 1 532 ? -9.406 -5.695 7.129 1 92.31 532 ILE B N 1
ATOM 10040 C CA . ILE B 1 532 ? -10.789 -5.742 6.66 1 92.31 532 ILE B CA 1
ATOM 10041 C C . ILE B 1 532 ? -11.219 -4.355 6.188 1 92.31 532 ILE B C 1
ATOM 10043 O O . ILE B 1 532 ? -11.219 -3.398 6.969 1 92.31 532 ILE B O 1
ATOM 10047 N N . MET B 1 533 ? -11.586 -4.203 4.887 1 91.88 533 MET B N 1
ATOM 10048 C CA . MET B 1 533 ? -11.938 -2.912 4.301 1 91.88 533 MET B CA 1
ATOM 10049 C C . MET B 1 533 ? -13.25 -3.006 3.525 1 91.88 533 MET B C 1
ATOM 10051 O O . MET B 1 533 ? -13.57 -4.055 2.963 1 91.88 533 MET B O 1
ATOM 10055 N N . THR B 1 534 ? -14.008 -1.9 3.561 1 92.88 534 THR B N 1
ATOM 10056 C CA . THR B 1 534 ? -15.117 -1.757 2.627 1 92.88 534 THR B CA 1
ATOM 10057 C C . THR B 1 534 ? -14.609 -1.542 1.206 1 92.88 534 THR B C 1
ATOM 10059 O O . THR B 1 534 ? -13.422 -1.253 1.004 1 92.88 534 THR B O 1
ATOM 10062 N N . LYS B 1 535 ? -15.531 -1.743 0.306 1 93.06 535 LYS B N 1
ATOM 10063 C CA . LYS B 1 535 ? -15.227 -1.49 -1.098 1 93.06 535 LYS B CA 1
ATOM 10064 C C . LYS B 1 535 ? -14.711 -0.069 -1.301 1 93.06 535 LYS B C 1
ATOM 10066 O O . LYS B 1 535 ? -13.727 0.146 -2.021 1 93.06 535 LYS B O 1
ATOM 10071 N N . ASP B 1 536 ? -15.273 0.886 -0.688 1 87.44 536 ASP B N 1
ATOM 10072 C CA . ASP B 1 536 ? -14.883 2.285 -0.831 1 87.44 536 ASP B CA 1
ATOM 10073 C C . ASP B 1 536 ? -13.492 2.529 -0.245 1 87.44 536 ASP B C 1
ATOM 10075 O O . ASP B 1 536 ? -12.719 3.33 -0.777 1 87.44 536 ASP B O 1
ATOM 10079 N N . GLU B 1 537 ? -13.203 1.831 0.786 1 86.94 537 GLU B N 1
ATOM 10080 C CA . GLU B 1 537 ? -11.914 1.982 1.453 1 86.94 537 GLU B CA 1
ATOM 10081 C C . GLU B 1 537 ? -10.797 1.324 0.65 1 86.94 537 GLU B C 1
ATOM 10083 O O . GLU B 1 537 ? -9.641 1.755 0.712 1 86.94 537 GLU B O 1
ATOM 10088 N N . ALA B 1 538 ? -11.086 0.317 -0.162 1 91.62 538 ALA B N 1
ATOM 10089 C CA . ALA B 1 538 ? -10.078 -0.531 -0.8 1 91.62 538 ALA B CA 1
ATOM 10090 C C . ALA B 1 538 ? -9.617 0.067 -2.127 1 91.62 538 ALA B C 1
ATOM 10092 O O . ALA B 1 538 ? -8.758 -0.501 -2.807 1 91.62 538 ALA B O 1
ATOM 10093 N N . LYS B 1 539 ? -10.055 1.242 -2.484 1 88.19 539 LYS B N 1
ATOM 10094 C CA . LYS B 1 539 ? -9.75 1.842 -3.779 1 88.19 539 LYS B CA 1
ATOM 10095 C C . LYS B 1 539 ? -8.25 2.1 -3.928 1 88.19 539 LYS B C 1
ATOM 10097 O O . LYS B 1 539 ? -7.68 1.876 -4.996 1 88.19 539 LYS B O 1
ATOM 10102 N N . SER B 1 540 ? -7.656 2.516 -2.889 1 82.5 540 SER B N 1
ATOM 10103 C CA . SER B 1 540 ? -6.246 2.879 -2.979 1 82.5 540 SER B CA 1
ATOM 10104 C C . SER B 1 540 ? -5.359 1.64 -3.018 1 82.5 540 SER B C 1
ATOM 10106 O O . SER B 1 540 ? -4.16 1.739 -3.279 1 82.5 540 SER B O 1
ATOM 10108 N N . LEU B 1 541 ? -5.961 0.439 -2.758 1 88.81 541 LEU B N 1
ATOM 10109 C CA . LEU B 1 541 ? -5.258 -0.822 -2.963 1 88.81 541 LEU B CA 1
ATOM 10110 C C . LEU B 1 541 ? -5.449 -1.325 -4.391 1 88.81 541 LEU B C 1
ATOM 10112 O O . LEU B 1 541 ? -5.078 -2.457 -4.707 1 88.81 541 LEU B O 1
ATOM 10116 N N . GLY B 1 542 ? -6.062 -0.537 -5.195 1 91 542 GLY B N 1
ATOM 10117 C CA . GLY B 1 542 ? -6.273 -0.862 -6.598 1 91 542 GLY B CA 1
ATOM 10118 C C . GLY B 1 542 ? -7.57 -1.606 -6.848 1 91 542 GLY B C 1
ATOM 10119 O O . GLY B 1 542 ? -7.789 -2.135 -7.941 1 91 542 GLY B O 1
ATOM 10120 N N . LEU B 1 543 ? -8.445 -1.697 -5.852 1 93.69 543 LEU B N 1
ATOM 10121 C CA . LEU B 1 543 ? -9.695 -2.432 -5.969 1 93.69 543 LEU B CA 1
ATOM 10122 C C . LEU B 1 543 ? -10.883 -1.474 -6.043 1 93.69 543 LEU B C 1
ATOM 10124 O O . LEU B 1 543 ? -11.281 -0.896 -5.031 1 93.69 543 LEU B O 1
ATOM 10128 N N . TYR B 1 544 ? -11.367 -1.294 -7.164 1 89.88 544 TYR B N 1
ATOM 10129 C CA . TYR B 1 544 ? -12.562 -0.487 -7.414 1 89.88 544 TYR B CA 1
ATOM 10130 C C . TYR B 1 544 ? -13.273 -0.946 -8.68 1 89.88 544 TYR B C 1
ATOM 10132 O O . TYR B 1 544 ? -12.773 -1.804 -9.406 1 89.88 544 TYR B O 1
ATOM 10140 N N . GLY B 1 545 ? -14.492 -0.492 -8.852 1 90.31 545 GLY B N 1
ATOM 10141 C CA . GLY B 1 545 ? -15.289 -0.935 -9.984 1 90.31 545 GLY B CA 1
ATOM 10142 C C . GLY B 1 545 ? -16.328 -1.979 -9.609 1 90.31 545 GLY B C 1
ATOM 10143 O O . GLY B 1 545 ? -16.469 -2.332 -8.438 1 90.31 545 GLY B O 1
ATOM 10144 N N . ASP B 1 546 ? -16.953 -2.564 -10.594 1 92.06 546 ASP B N 1
ATOM 10145 C CA . ASP B 1 546 ? -18.141 -3.385 -10.375 1 92.06 546 ASP B CA 1
ATOM 10146 C C . ASP B 1 546 ? -17.766 -4.836 -10.086 1 92.06 546 ASP B C 1
ATOM 10148 O O . ASP B 1 546 ? -18.594 -5.617 -9.609 1 92.06 546 ASP B O 1
ATOM 10152 N N . ARG B 1 547 ? -16.516 -5.195 -10.344 1 97.19 547 ARG B N 1
ATOM 10153 C CA . ARG B 1 547 ? -16.109 -6.59 -10.188 1 97.19 547 ARG B CA 1
ATOM 10154 C C . ARG B 1 547 ? -15.383 -6.809 -8.875 1 97.19 547 ARG B C 1
ATOM 10156 O O . ARG B 1 547 ? -14.625 -7.773 -8.734 1 97.19 547 ARG B O 1
ATOM 10163 N N . VAL B 1 548 ? -15.547 -5.836 -7.953 1 97.25 548 VAL B N 1
ATOM 10164 C CA . VAL B 1 548 ? -14.906 -5.906 -6.648 1 97.25 548 VAL B CA 1
ATOM 10165 C C . VAL B 1 548 ? -15.953 -6.199 -5.57 1 97.25 548 VAL B C 1
ATOM 10167 O O . VAL B 1 548 ? -17.078 -5.719 -5.652 1 97.25 548 VAL B O 1
ATOM 10170 N N . GLY B 1 549 ? -15.578 -7.016 -4.578 1 97.75 549 GLY B N 1
ATOM 10171 C CA . GLY B 1 549 ? -16.469 -7.348 -3.475 1 97.75 549 GLY B CA 1
ATOM 10172 C C . GLY B 1 549 ? -16.812 -6.152 -2.615 1 97.75 549 GLY B C 1
ATOM 10173 O O . GLY B 1 549 ? -16.156 -5.121 -2.668 1 97.75 549 GLY B O 1
ATOM 10174 N N . ASP B 1 550 ? -17.906 -6.309 -1.848 1 97.94 550 ASP B N 1
ATOM 10175 C CA . ASP B 1 550 ? -18.406 -5.234 -0.99 1 97.94 550 ASP B CA 1
ATOM 10176 C C . ASP B 1 550 ? -17.547 -5.102 0.272 1 97.94 550 ASP B C 1
ATOM 10178 O O . ASP B 1 550 ? -17.5 -4.027 0.877 1 97.94 550 ASP B O 1
ATOM 10182 N N . VAL B 1 551 ? -16.969 -6.215 0.661 1 97.06 551 VAL B N 1
ATOM 10183 C CA . VAL B 1 551 ? -15.961 -6.262 1.717 1 97.06 551 VAL B CA 1
ATOM 10184 C C . VAL B 1 551 ? -14.734 -7.027 1.229 1 97.06 551 VAL B C 1
ATOM 10186 O O . VAL B 1 551 ? -14.859 -8.117 0.67 1 97.06 551 VAL B O 1
ATOM 10189 N N . VAL B 1 552 ? -13.562 -6.469 1.343 1 97 552 VAL B N 1
ATOM 10190 C CA . VAL B 1 552 ? -12.305 -7.145 1.028 1 97 552 VAL B CA 1
ATOM 10191 C C . VAL B 1 552 ? -11.484 -7.332 2.303 1 97 552 VAL B C 1
ATOM 10193 O O . VAL B 1 552 ? -11.594 -6.535 3.238 1 97 552 VAL B O 1
ATOM 10196 N N . PHE B 1 553 ? -10.742 -8.383 2.395 1 96.5 553 PHE B N 1
ATOM 10197 C CA . PHE B 1 553 ? -10 -8.672 3.619 1 96.5 553 PHE B CA 1
ATOM 10198 C C . PHE B 1 553 ? -8.672 -9.344 3.303 1 96.5 553 PHE B C 1
ATOM 10200 O O . PHE B 1 553 ? -8.461 -9.812 2.182 1 96.5 553 PHE B O 1
ATOM 10207 N N . SER B 1 554 ? -7.723 -9.312 4.156 1 96.06 554 SER B N 1
ATOM 10208 C CA . SER B 1 554 ? -6.5 -10.109 4.168 1 96.06 554 SER B CA 1
ATOM 10209 C C . SER B 1 554 ? -6.363 -10.891 5.469 1 96.06 554 SER B C 1
ATOM 10211 O O . SER B 1 554 ? -6.723 -10.398 6.539 1 96.06 554 SER B O 1
ATOM 10213 N N . LEU B 1 555 ? -5.926 -12.086 5.336 1 96.31 555 LEU B N 1
ATOM 10214 C CA . LEU B 1 555 ? -5.543 -12.859 6.512 1 96.31 555 LEU B CA 1
ATOM 10215 C C . LEU B 1 555 ? -4.105 -12.555 6.922 1 96.31 555 LEU B C 1
ATOM 10217 O O . LEU B 1 555 ? -3.4 -11.82 6.227 1 96.31 555 LEU B O 1
ATOM 10221 N N . ARG B 1 556 ? -3.738 -13.07 8.07 1 91.69 556 ARG B N 1
ATOM 10222 C CA . ARG B 1 556 ? -2.357 -13.023 8.547 1 91.69 556 ARG B CA 1
ATOM 10223 C C . ARG B 1 556 ? -1.559 -14.211 8.016 1 91.69 556 ARG B C 1
ATOM 10225 O O . ARG B 1 556 ? -2.133 -15.234 7.641 1 91.69 556 ARG B O 1
ATOM 10232 N N . PRO B 1 557 ? -0.174 -14.07 7.98 1 91.69 557 PRO B N 1
ATOM 10233 C CA . PRO B 1 557 ? 0.637 -15.234 7.598 1 91.69 557 PRO B CA 1
ATOM 10234 C C . PRO B 1 557 ? 0.309 -16.484 8.414 1 91.69 557 PRO B C 1
ATOM 10236 O O . PRO B 1 557 ? 0.086 -16.391 9.625 1 91.69 557 PRO B O 1
ATOM 10239 N N . GLY B 1 558 ? 0.252 -17.609 7.75 1 95.38 558 GLY B N 1
ATOM 10240 C CA . GLY B 1 558 ? -0.063 -18.859 8.422 1 95.38 558 GLY B CA 1
ATOM 10241 C C . GLY B 1 558 ? -1.466 -19.359 8.125 1 95.38 558 GLY B C 1
ATOM 10242 O O . GLY B 1 558 ? -1.795 -20.516 8.414 1 95.38 558 GLY B O 1
ATOM 10243 N N . TYR B 1 559 ? -2.281 -18.547 7.516 1 97.19 559 TYR B N 1
ATOM 10244 C CA . TYR B 1 559 ? -3.666 -18.906 7.238 1 97.19 559 TYR B CA 1
ATOM 10245 C C . TYR B 1 559 ? -3.963 -18.828 5.746 1 97.19 559 TYR B C 1
ATOM 10247 O O . TYR B 1 559 ? -3.232 -18.172 4.996 1 97.19 559 TYR B O 1
ATOM 10255 N N . ALA B 1 560 ? -4.965 -19.547 5.258 1 98.12 560 ALA B N 1
ATOM 10256 C CA . ALA B 1 560 ? -5.473 -19.5 3.891 1 98.12 560 ALA B CA 1
ATOM 10257 C C . ALA B 1 560 ? -6.996 -19.391 3.875 1 98.12 560 ALA B C 1
ATOM 10259 O O . ALA B 1 560 ? -7.691 -20.188 4.504 1 98.12 560 ALA B O 1
ATOM 10260 N N . ALA B 1 561 ? -7.492 -18.344 3.197 1 97.88 561 ALA B N 1
ATOM 10261 C CA . ALA B 1 561 ? -8.938 -18.25 3.014 1 97.88 561 ALA B CA 1
ATOM 10262 C C . ALA B 1 561 ? -9.445 -19.344 2.076 1 97.88 561 ALA B C 1
ATOM 10264 O O . ALA B 1 561 ? -8.891 -19.547 0.993 1 97.88 561 ALA B O 1
ATOM 10265 N N . TRP B 1 562 ? -10.438 -19.984 2.504 1 95.12 562 TRP B N 1
ATOM 10266 C CA . TRP B 1 562 ? -10.883 -21.156 1.757 1 95.12 562 TRP B CA 1
ATOM 10267 C C . TRP B 1 562 ? -12.375 -21.062 1.438 1 95.12 562 TRP B C 1
ATOM 10269 O O . TRP B 1 562 ? -13.156 -20.547 2.234 1 95.12 562 TRP B O 1
ATOM 10279 N N . GLY B 1 563 ? -12.703 -21.547 0.266 1 90.38 563 GLY B N 1
ATOM 10280 C CA . GLY B 1 563 ? -14.094 -21.594 -0.165 1 90.38 563 GLY B CA 1
ATOM 10281 C C . GLY B 1 563 ? -14.844 -22.797 0.376 1 90.38 563 GLY B C 1
ATOM 10282 O O . GLY B 1 563 ? -14.281 -23.609 1.104 1 90.38 563 GLY B O 1
ATOM 10283 N N . GLY B 1 564 ? -16.094 -22.875 -0.002 1 88.81 564 GLY B N 1
ATOM 10284 C CA . GLY B 1 564 ? -16.938 -23.922 0.521 1 88.81 564 GLY B CA 1
ATOM 10285 C C . GLY B 1 564 ? -17.516 -23.609 1.891 1 88.81 564 GLY B C 1
ATOM 10286 O O . GLY B 1 564 ? -17.219 -22.547 2.459 1 88.81 564 GLY B O 1
ATOM 10287 N N . LEU B 1 565 ? -18.391 -24.375 2.285 1 91.88 565 LEU B N 1
ATOM 10288 C CA . LEU B 1 565 ? -19.047 -24.172 3.57 1 91.88 565 LEU B CA 1
ATOM 10289 C C . LEU B 1 565 ? -19.062 -25.469 4.379 1 91.88 565 LEU B C 1
ATOM 10291 O O . LEU B 1 565 ? -19.5 -26.5 3.879 1 91.88 565 LEU B O 1
ATOM 10295 N N . LYS B 1 566 ? -18.406 -25.406 5.465 1 90.5 566 LYS B N 1
ATOM 10296 C CA . LYS B 1 566 ? -18.516 -26.453 6.477 1 90.5 566 LYS B CA 1
ATOM 10297 C C . LYS B 1 566 ? -19.312 -25.984 7.684 1 90.5 566 LYS B C 1
ATOM 10299 O O . LYS B 1 566 ? -18.812 -25.219 8.516 1 90.5 566 LYS B O 1
ATOM 10304 N N . VAL B 1 567 ? -20.438 -26.547 7.812 1 87.44 567 VAL B N 1
ATOM 10305 C CA . VAL B 1 567 ? -21.344 -26.062 8.844 1 87.44 567 VAL B CA 1
ATOM 10306 C C . VAL B 1 567 ? -20.719 -26.25 10.227 1 87.44 567 VAL B C 1
ATOM 10308 O O . VAL B 1 567 ? -20.297 -27.344 10.57 1 87.44 567 VAL B O 1
ATOM 10311 N N . GLY B 1 568 ? -20.641 -25.219 10.938 1 83.81 568 GLY B N 1
ATOM 10312 C CA . GLY B 1 568 ? -20.219 -25.234 12.328 1 83.81 568 GLY B CA 1
ATOM 10313 C C . GLY B 1 568 ? -18.719 -25.25 12.5 1 83.81 568 GLY B C 1
ATOM 10314 O O . GLY B 1 568 ? -18.203 -25.188 13.617 1 83.81 568 GLY B O 1
ATOM 10315 N N . THR B 1 569 ? -18 -25.328 11.383 1 92.69 569 THR B N 1
ATOM 10316 C CA . THR B 1 569 ? -16.547 -25.406 11.469 1 92.69 569 THR B CA 1
ATOM 10317 C C . THR B 1 569 ? -15.898 -24.312 10.633 1 92.69 569 THR B C 1
ATOM 10319 O O . THR B 1 569 ? -16.062 -24.266 9.414 1 92.69 569 THR B O 1
ATOM 10322 N N . ILE B 1 570 ? -15.102 -23.438 11.312 1 95.94 570 ILE B N 1
ATOM 10323 C CA . ILE B 1 570 ? -14.461 -22.312 10.656 1 95.94 570 ILE B CA 1
ATOM 10324 C C . ILE B 1 570 ? -13.039 -22.688 10.242 1 95.94 570 ILE B C 1
ATOM 10326 O O . ILE B 1 570 ? -12.539 -22.219 9.219 1 95.94 570 ILE B O 1
ATOM 10330 N N . PHE B 1 571 ? -12.453 -23.609 11.023 1 97.31 571 PHE B N 1
ATOM 10331 C CA . PHE B 1 571 ? -11.031 -23.875 10.812 1 97.31 571 PHE B CA 1
ATOM 10332 C C . PHE B 1 571 ? -10.805 -25.344 10.477 1 97.31 571 PHE B C 1
ATOM 10334 O O . PHE B 1 571 ? -11.477 -26.219 11.023 1 97.31 571 PHE B O 1
ATOM 10341 N N . GLU B 1 572 ? -9.945 -25.578 9.547 1 96.75 572 GLU B N 1
ATOM 10342 C CA . GLU B 1 572 ? -9.383 -26.891 9.273 1 96.75 572 GLU B CA 1
ATOM 10343 C C . GLU B 1 572 ? -7.859 -26.859 9.289 1 96.75 572 GLU B C 1
ATOM 10345 O O . GLU B 1 572 ? -7.246 -26.016 8.633 1 96.75 572 GLU B O 1
ATOM 10350 N N . ASP B 1 573 ? -7.297 -27.75 10.062 1 97.12 573 ASP B N 1
ATOM 10351 C CA . ASP B 1 573 ? -5.84 -27.812 10.102 1 97.12 573 ASP B CA 1
ATOM 10352 C C . ASP B 1 573 ? -5.273 -28.25 8.758 1 97.12 573 ASP B C 1
ATOM 10354 O O . ASP B 1 573 ? -5.836 -29.125 8.094 1 97.12 573 ASP B O 1
ATOM 10358 N N . ALA B 1 574 ? -4.215 -27.594 8.375 1 97.94 574 ALA B N 1
ATOM 10359 C CA . ALA B 1 574 ? -3.49 -28.078 7.203 1 97.94 574 ALA B CA 1
ATOM 10360 C C . ALA B 1 574 ? -2.838 -29.422 7.488 1 97.94 574 ALA B C 1
ATOM 10362 O O . ALA B 1 574 ? -2.281 -29.641 8.57 1 97.94 574 ALA B O 1
ATOM 10363 N N . VAL B 1 575 ? -3.002 -30.312 6.578 1 97.5 575 VAL B N 1
ATOM 10364 C CA . VAL B 1 575 ? -2.438 -31.656 6.699 1 97.5 575 VAL B CA 1
ATOM 10365 C C . VAL B 1 575 ? -1.474 -31.922 5.547 1 97.5 575 VAL B C 1
ATOM 10367 O O . VAL B 1 575 ? -1.886 -31.969 4.383 1 97.5 575 VAL B O 1
ATOM 10370 N N . PRO B 1 576 ? -0.148 -32.125 5.879 1 97.31 576 PRO B N 1
ATOM 10371 C CA . PRO B 1 576 ? 0.841 -32.375 4.824 1 97.31 576 PRO B CA 1
ATOM 10372 C C . PRO B 1 576 ? 0.419 -33.5 3.859 1 97.31 576 PRO B C 1
ATOM 10374 O O . PRO B 1 576 ? -0.098 -34.531 4.289 1 97.31 576 PRO B O 1
ATOM 10377 N N . LEU B 1 577 ? 0.554 -33.188 2.549 1 96.75 577 LEU B N 1
ATOM 10378 C CA . LEU B 1 577 ? 0.327 -34.125 1.438 1 96.75 577 LEU B CA 1
ATOM 10379 C C . LEU B 1 577 ? -1.155 -34.438 1.302 1 96.75 577 LEU B C 1
ATOM 10381 O O . LEU B 1 577 ? -1.522 -35.375 0.597 1 96.75 577 LEU B O 1
ATOM 10385 N N . LYS B 1 578 ? -1.993 -33.75 1.955 1 96.25 578 LYS B N 1
ATOM 10386 C CA . LYS B 1 578 ? -3.438 -33.938 1.832 1 96.25 578 LYS B CA 1
ATOM 10387 C C . LYS B 1 578 ? -4.121 -32.594 1.525 1 96.25 578 LYS B C 1
ATOM 10389 O O . LYS B 1 578 ? -5.094 -32.562 0.768 1 96.25 578 LYS B O 1
ATOM 10394 N N . THR B 1 579 ? -3.646 -31.578 2.197 1 96.38 579 THR B N 1
ATOM 10395 C CA . THR B 1 579 ? -4.105 -30.219 1.93 1 96.38 579 THR B CA 1
ATOM 10396 C C . THR B 1 579 ? -2.945 -29.344 1.471 1 96.38 579 THR B C 1
ATOM 10398 O O . THR B 1 579 ? -1.787 -29.766 1.503 1 96.38 579 THR B O 1
ATOM 10401 N N . VAL B 1 580 ? -3.312 -28.141 1.03 1 96.94 580 VAL B N 1
ATOM 10402 C CA . VAL B 1 580 ? -2.256 -27.188 0.73 1 96.94 580 VAL B CA 1
ATOM 10403 C C . VAL B 1 580 ? -1.542 -26.781 2.02 1 96.94 580 VAL B C 1
ATOM 10405 O O . VAL B 1 580 ? -2.172 -26.656 3.07 1 96.94 580 VAL B O 1
ATOM 10408 N N . VAL B 1 581 ? -0.238 -26.625 1.954 1 98.38 581 VAL B N 1
ATOM 10409 C CA . VAL B 1 581 ? 0.54 -26.156 3.096 1 98.38 581 VAL B CA 1
ATOM 10410 C C . VAL B 1 581 ? 1.272 -24.859 2.73 1 98.38 581 VAL B C 1
ATOM 10412 O O . VAL B 1 581 ? 2.123 -24.391 3.486 1 98.38 581 VAL B O 1
ATOM 10415 N N . GLY B 1 582 ? 1.042 -24.312 1.551 1 98.44 582 GLY B N 1
ATOM 10416 C CA . GLY B 1 582 ? 1.42 -22.984 1.063 1 98.44 582 GLY B CA 1
ATOM 10417 C C . GLY B 1 582 ? 0.294 -22.266 0.342 1 98.44 582 GLY B C 1
ATOM 10418 O O . GLY B 1 582 ? -0.478 -22.891 -0.389 1 98.44 582 GLY B O 1
ATOM 10419 N N . TRP B 1 583 ? 0.183 -20.953 0.62 1 98.06 583 TRP B N 1
ATOM 10420 C CA . TRP B 1 583 ? -0.916 -20.234 -0.009 1 98.06 583 TRP B CA 1
ATOM 10421 C C . TRP B 1 583 ? -0.541 -18.766 -0.245 1 98.06 583 TRP B C 1
ATOM 10423 O O . TRP B 1 583 ? 0.507 -18.312 0.214 1 98.06 583 TRP B O 1
ATOM 10433 N N . HIS B 1 584 ? -1.368 -18.125 -1.083 1 97.44 584 HIS B N 1
ATOM 10434 C CA . HIS B 1 584 ? -1.179 -16.719 -1.448 1 97.44 584 HIS B CA 1
ATOM 10435 C C . HIS B 1 584 ? -2.518 -16.031 -1.649 1 97.44 584 HIS B C 1
ATOM 10437 O O . HIS B 1 584 ? -3.557 -16.516 -1.216 1 97.44 584 HIS B O 1
ATOM 10443 N N . SER B 1 585 ? -2.631 -14.812 -2.133 1 95.62 585 SER B N 1
ATOM 10444 C CA . SER B 1 585 ? -3.812 -14.008 -2.432 1 95.62 585 SER B CA 1
ATOM 10445 C C . SER B 1 585 ? -3.934 -12.828 -1.479 1 95.62 585 SER B C 1
ATOM 10447 O O . SER B 1 585 ? -4.699 -11.891 -1.734 1 95.62 585 SER B O 1
ATOM 10449 N N . ASP B 1 586 ? -3.205 -12.812 -0.407 1 96.44 586 ASP B N 1
ATOM 10450 C CA . ASP B 1 586 ? -3.418 -11.836 0.66 1 96.44 586 ASP B CA 1
ATOM 10451 C C . ASP B 1 586 ? -2.596 -10.57 0.422 1 96.44 586 ASP B C 1
ATOM 10453 O O . ASP B 1 586 ? -2.104 -10.344 -0.685 1 96.44 586 ASP B O 1
ATOM 10457 N N . LEU B 1 587 ? -2.652 -9.664 1.392 1 94.38 587 LEU B N 1
ATOM 10458 C CA . LEU B 1 587 ? -2.023 -8.352 1.299 1 94.38 587 LEU B CA 1
ATOM 10459 C C . LEU B 1 587 ? -0.56 -8.477 0.893 1 94.38 587 LEU B C 1
ATOM 10461 O O . LEU B 1 587 ? 0.238 -9.086 1.609 1 94.38 587 LEU B O 1
ATOM 10465 N N . PRO B 1 588 ? -0.167 -7.883 -0.245 1 94.81 588 PRO B N 1
ATOM 10466 C CA . PRO B 1 588 ? 1.146 -8.148 -0.839 1 94.81 588 PRO B CA 1
ATOM 10467 C C . PRO B 1 588 ? 2.283 -7.453 -0.092 1 94.81 588 PRO B C 1
ATOM 10469 O O . PRO B 1 588 ? 3.453 -7.625 -0.444 1 94.81 588 PRO B O 1
ATOM 10472 N N . TYR B 1 589 ? 2.037 -6.781 0.911 1 90.19 589 TYR B N 1
ATOM 10473 C CA . TYR B 1 589 ? 3.051 -6.035 1.646 1 90.19 589 TYR B CA 1
ATOM 10474 C C . TYR B 1 589 ? 3.781 -6.938 2.635 1 90.19 589 TYR B C 1
ATOM 10476 O O . TYR B 1 589 ? 4.836 -6.57 3.156 1 90.19 589 TYR B O 1
ATOM 10484 N N . TYR B 1 590 ? 3.248 -8.117 2.926 1 92.38 590 TYR B N 1
ATOM 10485 C CA . TYR B 1 590 ? 3.979 -9.086 3.732 1 92.38 590 TYR B CA 1
ATOM 10486 C C . TYR B 1 590 ? 5.188 -9.625 2.975 1 92.38 590 TYR B C 1
ATOM 10488 O O . TYR B 1 590 ? 5.098 -9.914 1.78 1 92.38 590 TYR B O 1
ATOM 10496 N N . PRO B 1 591 ? 6.297 -9.797 3.627 1 90.19 591 PRO B N 1
ATOM 10497 C CA . PRO B 1 591 ? 7.535 -10.188 2.943 1 90.19 591 PRO B CA 1
ATOM 10498 C C . PRO B 1 591 ? 7.41 -11.516 2.203 1 90.19 591 PRO B C 1
ATOM 10500 O O . PRO B 1 591 ? 8 -11.688 1.133 1 90.19 591 PRO B O 1
ATOM 10503 N N . GLN B 1 592 ? 6.617 -12.43 2.73 1 95.38 592 GLN B N 1
ATOM 10504 C CA . GLN B 1 592 ? 6.484 -13.75 2.127 1 95.38 592 GLN B CA 1
ATOM 10505 C C . GLN B 1 592 ? 5.758 -13.672 0.788 1 95.38 592 GLN B C 1
ATOM 10507 O O . GLN B 1 592 ? 5.793 -14.617 0.001 1 95.38 592 GLN B O 1
ATOM 10512 N N . LEU B 1 593 ? 5.125 -12.539 0.519 1 97 593 LEU B N 1
ATOM 10513 C CA . LEU B 1 593 ? 4.328 -12.438 -0.697 1 97 593 LEU B CA 1
ATOM 10514 C C . LEU B 1 593 ? 5.012 -11.539 -1.722 1 97 593 LEU B C 1
ATOM 10516 O O . LEU B 1 593 ? 4.469 -11.297 -2.801 1 97 593 LEU B O 1
ATOM 10520 N N . HIS B 1 594 ? 6.25 -11.07 -1.41 1 95.56 594 HIS B N 1
ATOM 10521 C CA . HIS B 1 594 ? 7.016 -10.273 -2.361 1 95.56 594 HIS B CA 1
ATOM 10522 C C . HIS B 1 594 ? 7.441 -11.102 -3.564 1 95.56 594 HIS B C 1
ATOM 10524 O O . HIS B 1 594 ? 7.863 -12.258 -3.41 1 95.56 594 HIS B O 1
ATOM 10530 N N . ALA B 1 595 ? 7.281 -10.469 -4.707 1 98.31 595 ALA B N 1
ATOM 10531 C CA . ALA B 1 595 ? 7.711 -11.094 -5.953 1 98.31 595 ALA B CA 1
ATOM 10532 C C . ALA B 1 595 ? 9.117 -10.633 -6.336 1 98.31 595 ALA B C 1
ATOM 10534 O O . ALA B 1 595 ? 9.68 -9.734 -5.707 1 98.31 595 ALA B O 1
ATOM 10535 N N . ILE B 1 596 ? 9.719 -11.297 -7.34 1 98.5 596 ILE B N 1
ATOM 10536 C CA . ILE B 1 596 ? 11.07 -10.969 -7.785 1 98.5 596 ILE B CA 1
ATOM 10537 C C . ILE B 1 596 ? 11 -10.078 -9.023 1 98.5 596 ILE B C 1
ATOM 10539 O O . ILE B 1 596 ? 10.008 -10.094 -9.758 1 98.5 596 ILE B O 1
ATOM 10543 N N . PHE B 1 597 ? 12.023 -9.352 -9.234 1 98.19 597 PHE B N 1
ATOM 10544 C CA . PHE B 1 597 ? 12.32 -8.609 -10.453 1 98.19 597 PHE B CA 1
ATOM 10545 C C . PHE B 1 597 ? 13.828 -8.57 -10.711 1 98.19 597 PHE B C 1
ATOM 10547 O O . PHE B 1 597 ? 14.609 -8.289 -9.805 1 98.19 597 PHE B O 1
ATOM 10554 N N . GLY B 1 598 ? 14.188 -8.82 -11.945 1 98.44 598 GLY B N 1
ATOM 10555 C CA . GLY B 1 598 ? 15.531 -8.617 -12.461 1 98.44 598 GLY B CA 1
ATOM 10556 C C . GLY B 1 598 ? 15.57 -8.383 -13.961 1 98.44 598 GLY B C 1
ATOM 10557 O O . GLY B 1 598 ? 14.719 -8.891 -14.695 1 98.44 598 GLY B O 1
ATOM 10558 N N . ALA B 1 599 ? 16.516 -7.621 -14.398 1 98.44 599 ALA B N 1
ATOM 10559 C CA . ALA B 1 599 ? 16.688 -7.359 -15.82 1 98.44 599 ALA B CA 1
ATOM 10560 C C . ALA B 1 599 ? 18.172 -7.219 -16.172 1 98.44 599 ALA B C 1
ATOM 10562 O O . ALA B 1 599 ? 18.969 -6.754 -15.352 1 98.44 599 ALA B O 1
ATOM 10563 N N . ILE B 1 600 ? 18.516 -7.629 -17.344 1 98.44 600 ILE B N 1
ATOM 10564 C CA . ILE B 1 600 ? 19.891 -7.566 -17.828 1 98.44 600 ILE B CA 1
ATOM 10565 C C . ILE B 1 600 ? 19.891 -7.348 -19.344 1 98.44 600 ILE B C 1
ATOM 10567 O O . ILE B 1 600 ? 18.938 -7.742 -20.031 1 98.44 600 ILE B O 1
ATOM 10571 N N . GLY B 1 601 ? 20.938 -6.684 -19.875 1 98.25 601 GLY B N 1
ATOM 10572 C CA . GLY B 1 601 ? 21.125 -6.621 -21.312 1 98.25 601 GLY B CA 1
ATOM 10573 C C . GLY B 1 601 ? 21.281 -5.203 -21.828 1 98.25 601 GLY B C 1
ATOM 10574 O O . GLY B 1 601 ? 21.875 -4.355 -21.156 1 98.25 601 GLY B O 1
ATOM 10575 N N . ALA B 1 602 ? 20.781 -4.957 -23 1 96.25 602 ALA B N 1
ATOM 10576 C CA . ALA B 1 602 ? 20.984 -3.736 -23.766 1 96.25 602 ALA B CA 1
ATOM 10577 C C . ALA B 1 602 ? 20.625 -2.502 -22.953 1 96.25 602 ALA B C 1
ATOM 10579 O O . ALA B 1 602 ? 19.453 -2.324 -22.578 1 96.25 602 ALA B O 1
ATOM 10580 N N . ASN B 1 603 ? 21.609 -1.664 -22.609 1 91.5 603 ASN B N 1
ATOM 10581 C CA . ASN B 1 603 ? 21.469 -0.335 -22.016 1 91.5 603 ASN B CA 1
ATOM 10582 C C . ASN B 1 603 ? 20.891 -0.403 -20.609 1 91.5 603 ASN B C 1
ATOM 10584 O O . ASN B 1 603 ? 20.391 0.592 -20.094 1 91.5 603 ASN B O 1
ATOM 10588 N N . ILE B 1 604 ? 20.891 -1.603 -19.984 1 94.5 604 ILE B N 1
ATOM 10589 C CA . ILE B 1 604 ? 20.453 -1.725 -18.594 1 94.5 604 ILE B CA 1
ATOM 10590 C C . ILE B 1 604 ? 21.562 -1.282 -17.656 1 94.5 604 ILE B C 1
ATOM 10592 O O . ILE B 1 604 ? 22.719 -1.712 -17.797 1 94.5 604 ILE B O 1
ATOM 10596 N N . GLU B 1 605 ? 21.219 -0.38 -16.812 1 86.44 605 GLU B N 1
ATOM 10597 C CA . GLU B 1 605 ? 22.156 0.069 -15.789 1 86.44 605 GLU B CA 1
ATOM 10598 C C . GLU B 1 605 ? 22.281 -0.946 -14.656 1 86.44 605 GLU B C 1
ATOM 10600 O O . GLU B 1 605 ? 21.266 -1.452 -14.164 1 86.44 605 GLU B O 1
ATOM 10605 N N . HIS B 1 606 ? 23.531 -1.271 -14.336 1 90 606 HIS B N 1
ATOM 10606 C CA . HIS B 1 606 ? 23.75 -2.189 -13.227 1 90 606 HIS B CA 1
ATOM 10607 C C . HIS B 1 606 ? 23.359 -1.55 -11.898 1 90 606 HIS B C 1
ATOM 10609 O O . HIS B 1 606 ? 23.641 -0.371 -11.664 1 90 606 HIS B O 1
ATOM 10615 N N . GLY B 1 607 ? 22.594 -2.375 -11.023 1 86.5 607 GLY B N 1
ATOM 10616 C CA . GLY B 1 607 ? 22.281 -1.829 -9.711 1 86.5 607 GLY B CA 1
ATOM 10617 C C . GLY B 1 607 ? 21.188 -2.588 -9 1 86.5 607 GLY B C 1
ATOM 10618 O O . GLY B 1 607 ? 20.844 -3.713 -9.375 1 86.5 607 GLY B O 1
ATOM 10619 N N . GLU B 1 608 ? 20.812 -2.01 -7.852 1 85.31 608 GLU B N 1
ATOM 10620 C CA . GLU B 1 608 ? 19.734 -2.529 -7.016 1 85.31 608 GLU B CA 1
ATOM 10621 C C . GLU B 1 608 ? 18.656 -1.474 -6.789 1 85.31 608 GLU B C 1
ATOM 10623 O O . GLU B 1 608 ? 18.953 -0.349 -6.383 1 85.31 608 GLU B O 1
ATOM 10628 N N . LEU B 1 609 ? 17.469 -1.916 -7.117 1 82.75 609 LEU B N 1
ATOM 10629 C CA . LEU B 1 609 ? 16.312 -1.059 -6.867 1 82.75 609 LEU B CA 1
ATOM 10630 C C . LEU B 1 609 ? 15.719 -1.332 -5.488 1 82.75 609 LEU B C 1
ATOM 10632 O O . LEU B 1 609 ? 15.922 -2.408 -4.922 1 82.75 609 LEU B O 1
ATOM 10636 N N . GLY B 1 610 ? 15.039 -0.384 -4.887 1 79.44 610 GLY B N 1
ATOM 10637 C CA . GLY B 1 610 ? 14.195 -0.666 -3.736 1 79.44 610 GLY B CA 1
ATOM 10638 C C . GLY B 1 610 ? 13 -1.538 -4.074 1 79.44 610 GLY B C 1
ATOM 10639 O O . GLY B 1 610 ? 13.078 -2.396 -4.953 1 79.44 610 GLY B O 1
ATOM 10640 N N . TYR B 1 611 ? 11.93 -1.337 -3.318 1 84.12 611 TYR B N 1
ATOM 10641 C CA . TYR B 1 611 ? 10.688 -2.018 -3.65 1 84.12 611 TYR B CA 1
ATOM 10642 C C . TYR B 1 611 ? 10.016 -1.368 -4.855 1 84.12 611 TYR B C 1
ATOM 10644 O O . TYR B 1 611 ? 9.969 -0.14 -4.961 1 84.12 611 TYR B O 1
ATOM 10652 N N . ILE B 1 612 ? 9.664 -2.156 -5.77 1 87.56 612 ILE B N 1
ATOM 10653 C CA . ILE B 1 612 ? 8.977 -1.661 -6.957 1 87.56 612 ILE B CA 1
ATOM 10654 C C . ILE B 1 612 ? 7.559 -2.223 -7.004 1 87.56 612 ILE B C 1
ATOM 10656 O O . ILE B 1 612 ? 7.191 -3.068 -6.184 1 87.56 612 ILE B O 1
ATOM 10660 N N . HIS B 1 613 ? 6.781 -1.735 -7.957 1 89.94 613 HIS B N 1
ATOM 10661 C CA . HIS B 1 613 ? 5.406 -2.197 -8.117 1 89.94 613 HIS B CA 1
ATOM 10662 C C . HIS B 1 613 ? 5.211 -2.898 -9.461 1 89.94 613 HIS B C 1
ATOM 10664 O O . HIS B 1 613 ? 5.801 -2.496 -10.461 1 89.94 613 HIS B O 1
ATOM 10670 N N . SER B 1 614 ? 4.348 -3.854 -9.453 1 96.31 614 SER B N 1
ATOM 10671 C CA . SER B 1 614 ? 4.164 -4.664 -10.656 1 96.31 614 SER B CA 1
ATOM 10672 C C . SER B 1 614 ? 3.516 -3.855 -11.773 1 96.31 614 SER B C 1
ATOM 10674 O O . SER B 1 614 ? 3.623 -4.215 -12.945 1 96.31 614 SER B O 1
ATOM 10676 N N . THR B 1 615 ? 2.85 -2.783 -11.469 1 93.62 615 THR B N 1
ATOM 10677 C CA . THR B 1 615 ? 2.244 -1.93 -12.484 1 93.62 615 THR B CA 1
ATOM 10678 C C . THR B 1 615 ? 3.316 -1.282 -13.352 1 93.62 615 THR B C 1
ATOM 10680 O O . THR B 1 615 ? 3.012 -0.731 -14.414 1 93.62 615 THR B O 1
ATOM 10683 N N . SER B 1 616 ? 4.57 -1.351 -12.984 1 90.81 616 SER B N 1
ATOM 10684 C CA . SER B 1 616 ? 5.664 -0.692 -13.695 1 90.81 616 SER B CA 1
ATOM 10685 C C . SER B 1 616 ? 6.203 -1.574 -14.812 1 90.81 616 SER B C 1
ATOM 10687 O O . SER B 1 616 ? 6.965 -1.109 -15.664 1 90.81 616 SER B O 1
ATOM 10689 N N . ILE B 1 617 ? 5.797 -2.816 -14.906 1 97.31 617 ILE B N 1
ATOM 10690 C CA . ILE B 1 617 ? 6.488 -3.779 -15.758 1 97.31 617 ILE B CA 1
ATOM 10691 C C . ILE B 1 617 ? 6.164 -3.502 -17.219 1 97.31 617 ILE B C 1
ATOM 10693 O O . ILE B 1 617 ? 7.066 -3.266 -18.031 1 97.31 617 ILE B O 1
ATOM 10697 N N . ALA B 1 618 ? 4.914 -3.465 -17.594 1 97.88 618 ALA B N 1
ATOM 10698 C CA . ALA B 1 618 ? 4.535 -3.254 -18.984 1 97.88 618 ALA B CA 1
ATOM 10699 C C . ALA B 1 618 ? 5.031 -1.902 -19.5 1 97.88 618 ALA B C 1
ATOM 10701 O O . ALA B 1 618 ? 5.613 -1.812 -20.578 1 97.88 618 ALA B O 1
ATOM 10702 N N . PRO B 1 619 ? 4.898 -0.847 -18.703 1 91.69 619 PRO B N 1
ATOM 10703 C CA . PRO B 1 619 ? 5.441 0.439 -19.156 1 91.69 619 PRO B CA 1
ATOM 10704 C C . PRO B 1 619 ? 6.953 0.402 -19.359 1 91.69 619 PRO B C 1
ATOM 10706 O O . PRO B 1 619 ? 7.477 1.054 -20.266 1 91.69 619 PRO B O 1
ATOM 10709 N N . THR B 1 620 ? 7.641 -0.317 -18.531 1 92.88 620 THR B N 1
ATOM 10710 C CA . THR B 1 620 ? 9.086 -0.423 -18.656 1 92.88 620 THR B CA 1
ATOM 10711 C C . THR B 1 620 ? 9.461 -1.148 -19.953 1 92.88 620 THR B C 1
ATOM 10713 O O . THR B 1 620 ? 10.359 -0.713 -20.672 1 92.88 620 THR B O 1
ATOM 10716 N N . ILE B 1 621 ? 8.773 -2.186 -20.266 1 98.12 621 ILE B N 1
ATOM 10717 C CA . ILE B 1 621 ? 9.055 -2.959 -21.469 1 98.12 621 ILE B CA 1
ATOM 10718 C C . ILE B 1 621 ? 8.812 -2.098 -22.703 1 98.12 621 ILE B C 1
ATOM 10720 O O . ILE B 1 621 ? 9.641 -2.062 -23.609 1 98.12 621 ILE B O 1
ATOM 10724 N N . THR B 1 622 ? 7.715 -1.419 -22.75 1 96.25 622 THR B N 1
ATOM 10725 C CA . THR B 1 622 ? 7.387 -0.611 -23.922 1 96.25 622 THR B CA 1
ATOM 10726 C C . THR B 1 622 ? 8.352 0.562 -24.062 1 96.25 622 THR B C 1
ATOM 10728 O O . THR B 1 622 ? 8.695 0.964 -25.172 1 96.25 622 THR B O 1
ATOM 10731 N N . TYR B 1 623 ? 8.781 1.035 -22.938 1 89.88 623 TYR B N 1
ATOM 10732 C CA . TYR B 1 623 ? 9.797 2.084 -22.953 1 89.88 623 TYR B CA 1
ATOM 10733 C C . TYR B 1 623 ? 11.094 1.579 -23.578 1 89.88 623 TYR B C 1
ATOM 10735 O O . TYR B 1 623 ? 11.695 2.266 -24.406 1 89.88 623 TYR B O 1
ATOM 10743 N N . LEU B 1 624 ? 11.508 0.425 -23.234 1 93.88 624 LEU B N 1
ATOM 10744 C CA . LEU B 1 624 ? 12.711 -0.187 -23.797 1 93.88 624 LEU B CA 1
ATOM 10745 C C . LEU B 1 624 ? 12.586 -0.376 -25.297 1 93.88 624 LEU B C 1
ATOM 10747 O O . LEU B 1 624 ? 13.562 -0.198 -26.031 1 93.88 624 LEU B O 1
ATOM 10751 N N . LEU B 1 625 ? 11.406 -0.647 -25.734 1 96.62 625 LEU B N 1
ATOM 10752 C CA . LEU B 1 625 ? 11.164 -0.944 -27.141 1 96.62 625 LEU B CA 1
ATOM 10753 C C . LEU B 1 625 ? 10.859 0.329 -27.922 1 96.62 625 LEU B C 1
ATOM 10755 O O . LEU B 1 625 ? 10.664 0.286 -29.141 1 96.62 625 LEU B O 1
ATOM 10759 N N . GLY B 1 626 ? 10.758 1.401 -27.219 1 91.5 626 GLY B N 1
ATOM 10760 C CA . GLY B 1 626 ? 10.578 2.693 -27.859 1 91.5 626 GLY B CA 1
ATOM 10761 C C . GLY B 1 626 ? 9.164 2.92 -28.359 1 91.5 626 GLY B C 1
ATOM 10762 O O . GLY B 1 626 ? 8.969 3.5 -29.438 1 91.5 626 GLY B O 1
ATOM 10763 N N . ILE B 1 627 ? 8.211 2.375 -27.688 1 93.19 627 ILE B N 1
ATOM 10764 C CA . ILE B 1 627 ? 6.82 2.568 -28.094 1 93.19 627 ILE B CA 1
ATOM 10765 C C . ILE B 1 627 ? 6.004 3.051 -26.891 1 93.19 627 ILE B C 1
ATOM 10767 O O . ILE B 1 627 ? 6.512 3.111 -25.766 1 93.19 627 ILE B O 1
ATOM 10771 N N . ASP B 1 628 ? 4.695 3.381 -27.125 1 89.19 628 ASP B N 1
ATOM 10772 C CA . ASP B 1 628 ? 3.799 3.832 -26.078 1 89.19 628 ASP B CA 1
ATOM 10773 C C . ASP B 1 628 ? 3.355 2.664 -25.188 1 89.19 628 ASP B C 1
ATOM 10775 O O . ASP B 1 628 ? 3.217 1.537 -25.672 1 89.19 628 ASP B O 1
ATOM 10779 N N . PRO B 1 629 ? 3.117 2.986 -23.891 1 92.06 629 PRO B N 1
ATOM 10780 C CA . PRO B 1 629 ? 2.615 1.92 -23.016 1 92.06 629 PRO B CA 1
ATOM 10781 C C . PRO B 1 629 ? 1.193 1.49 -23.375 1 92.06 629 PRO B C 1
ATOM 10783 O O . PRO B 1 629 ? 0.543 2.123 -24.203 1 92.06 629 PRO B O 1
ATOM 10786 N N . PRO B 1 630 ? 0.792 0.338 -22.703 1 95 630 PRO B N 1
ATOM 10787 C CA . PRO B 1 630 ? -0.604 -0.047 -22.922 1 95 630 PRO B CA 1
ATOM 10788 C C . PRO B 1 630 ? -1.583 1.081 -22.594 1 95 630 PRO B C 1
ATOM 10790 O O . PRO B 1 630 ? -1.334 1.879 -21.688 1 95 630 PRO B O 1
ATOM 10793 N N . LEU B 1 631 ? -2.697 1.111 -23.25 1 88.69 631 LEU B N 1
ATOM 10794 C CA . LEU B 1 631 ? -3.645 2.221 -23.203 1 88.69 631 LEU B CA 1
ATOM 10795 C C . LEU B 1 631 ? -4.141 2.463 -21.781 1 88.69 631 LEU B C 1
ATOM 10797 O O . LEU B 1 631 ? -4.414 3.604 -21.406 1 88.69 631 LEU B O 1
ATOM 10801 N N . ASN B 1 632 ? -4.188 1.416 -20.969 1 89 632 ASN B N 1
ATOM 10802 C CA . ASN B 1 632 ? -4.801 1.538 -19.656 1 89 632 ASN B CA 1
ATOM 10803 C C . ASN B 1 632 ? -3.754 1.547 -18.547 1 89 632 ASN B C 1
ATOM 10805 O O . ASN B 1 632 ? -4.094 1.48 -17.359 1 89 632 ASN B O 1
ATOM 10809 N N . ALA B 1 633 ? -2.535 1.622 -18.891 1 89.25 633 ALA B N 1
ATOM 10810 C CA . ALA B 1 633 ? -1.47 1.527 -17.891 1 89.25 633 ALA B CA 1
ATOM 10811 C C . ALA B 1 633 ? -1.531 2.693 -16.922 1 89.25 633 ALA B C 1
ATOM 10813 O O . ALA B 1 633 ? -1.784 3.834 -17.312 1 89.25 633 ALA B O 1
ATOM 10814 N N . THR B 1 634 ? -1.397 2.326 -15.602 1 78.94 634 THR B N 1
ATOM 10815 C CA . THR B 1 634 ? -1.402 3.342 -14.555 1 78.94 634 THR B CA 1
ATOM 10816 C C . THR B 1 634 ? -0.036 3.434 -13.883 1 78.94 634 THR B C 1
ATOM 10818 O O . THR B 1 634 ? 0.254 4.406 -13.188 1 78.94 634 THR B O 1
ATOM 10821 N N . GLY B 1 635 ? 0.827 2.422 -14.047 1 80.19 635 GLY B N 1
ATOM 10822 C CA . GLY B 1 635 ? 2.152 2.408 -13.453 1 80.19 635 GLY B CA 1
ATOM 10823 C C . GLY B 1 635 ? 3.17 3.207 -14.242 1 80.19 635 GLY B C 1
ATOM 10824 O O . GLY B 1 635 ? 2.957 3.502 -15.422 1 80.19 635 GLY B O 1
ATOM 10825 N N . ASP B 1 636 ? 4.32 3.498 -13.578 1 73.88 636 ASP B N 1
ATOM 10826 C CA . ASP B 1 636 ? 5.426 4.211 -14.203 1 73.88 636 ASP B CA 1
ATOM 10827 C C . ASP B 1 636 ? 6.551 3.252 -14.586 1 73.88 636 ASP B C 1
ATOM 10829 O O . ASP B 1 636 ? 6.77 2.244 -13.914 1 73.88 636 ASP B O 1
ATOM 10833 N N . ARG B 1 637 ? 7.223 3.662 -15.633 1 81.56 637 ARG B N 1
ATOM 10834 C CA . ARG B 1 637 ? 8.375 2.863 -16.031 1 81.56 637 ARG B CA 1
ATOM 10835 C C . ARG B 1 637 ? 9.461 2.908 -14.953 1 81.56 637 ARG B C 1
ATOM 10837 O O . ARG B 1 637 ? 9.609 3.912 -14.25 1 81.56 637 ARG B O 1
ATOM 10844 N N . LEU B 1 638 ? 10.258 1.919 -14.82 1 83.5 638 LEU B N 1
ATOM 10845 C CA . LEU B 1 638 ? 11.375 1.842 -13.891 1 83.5 638 LEU B CA 1
ATOM 10846 C C . LEU B 1 638 ? 12.594 2.582 -14.438 1 83.5 638 LEU B C 1
ATOM 10848 O O . LEU B 1 638 ? 12.82 2.602 -15.648 1 83.5 638 LEU B O 1
ATOM 10852 N N . PRO B 1 639 ? 13.367 3.248 -13.586 1 75.12 639 PRO B N 1
ATOM 10853 C CA . PRO B 1 639 ? 14.578 3.953 -14.008 1 75.12 639 PRO B CA 1
ATOM 10854 C C . PRO B 1 639 ? 15.781 3.02 -14.172 1 75.12 639 PRO B C 1
ATOM 10856 O O . PRO B 1 639 ? 16.781 3.176 -13.477 1 75.12 639 PRO B O 1
ATOM 10859 N N . ILE B 1 640 ? 15.773 2.164 -15.188 1 85.81 640 ILE B N 1
ATOM 10860 C CA . ILE B 1 640 ? 16.781 1.103 -15.203 1 85.81 640 ILE B CA 1
ATOM 10861 C C . ILE B 1 640 ? 17.656 1.244 -16.453 1 85.81 640 ILE B C 1
ATOM 10863 O O . ILE B 1 640 ? 18.531 0.407 -16.688 1 85.81 640 ILE B O 1
ATOM 10867 N N . VAL B 1 641 ? 17.438 2.25 -17.234 1 84.25 641 VAL B N 1
ATOM 10868 C CA . VAL B 1 641 ? 18.203 2.404 -18.469 1 84.25 641 VAL B CA 1
ATOM 10869 C C . VAL B 1 641 ? 19.312 3.434 -18.266 1 84.25 641 VAL B C 1
ATOM 10871 O O . VAL B 1 641 ? 19.141 4.402 -17.516 1 84.25 641 VAL B O 1
ATOM 10874 N N . LYS B 1 642 ? 20.406 3.242 -18.906 1 72.25 642 LYS B N 1
ATOM 10875 C CA . LYS B 1 642 ? 21.516 4.188 -18.922 1 72.25 642 LYS B CA 1
ATOM 10876 C C . LYS B 1 642 ? 21.172 5.438 -19.719 1 72.25 642 LYS B C 1
ATOM 10878 O O . LYS B 1 642 ? 20.406 5.363 -20.688 1 72.25 642 LYS B O 1
ATOM 10883 N N . PRO B 1 643 ? 21.484 6.633 -19.203 1 54.12 643 PRO B N 1
ATOM 10884 C CA . PRO B 1 643 ? 21.25 7.828 -20.016 1 54.12 643 PRO B CA 1
ATOM 10885 C C . PRO B 1 643 ? 21.891 7.73 -21.391 1 54.12 643 PRO B C 1
ATOM 10887 O O . PRO B 1 643 ? 22.984 7.176 -21.547 1 54.12 643 PRO B O 1
ATOM 10890 N N . LEU B 1 644 ? 21.078 7.832 -22.438 1 51.28 644 LEU B N 1
ATOM 10891 C CA . LEU B 1 644 ? 21.625 7.824 -23.797 1 51.28 644 LEU B CA 1
ATOM 10892 C C . LEU B 1 644 ? 22.516 9.047 -24.016 1 51.28 644 LEU B C 1
ATOM 10894 O O . LEU B 1 644 ? 22.141 10.164 -23.641 1 51.28 644 LEU B O 1
ATOM 10898 N N . THR B 1 645 ? 23.719 9 -23.875 1 38.66 645 THR B N 1
ATOM 10899 C CA . THR B 1 645 ? 24.625 10.094 -24.156 1 38.66 645 THR B CA 1
ATOM 10900 C C . THR B 1 645 ? 24.5 10.547 -25.609 1 38.66 645 THR B C 1
ATOM 10902 O O . THR B 1 645 ? 24.625 9.742 -26.531 1 38.66 645 THR B O 1
ATOM 10905 N N . LYS B 1 646 ? 23.625 11.508 -25.812 1 34.78 646 LYS B N 1
ATOM 10906 C CA . LYS B 1 646 ? 23.703 12.141 -27.125 1 34.78 646 LYS B CA 1
ATOM 10907 C C . LYS B 1 646 ? 25.062 12.828 -27.312 1 34.78 646 LYS B C 1
ATOM 10909 O O . LYS B 1 646 ? 25.438 13.688 -26.516 1 34.78 646 LYS B O 1
ATOM 10914 N N . THR B 1 647 ? 25.953 12.141 -27.875 1 31.8 647 THR B N 1
ATOM 10915 C CA . THR B 1 647 ? 27.125 12.867 -28.359 1 31.8 647 THR B CA 1
ATOM 10916 C C . THR B 1 647 ? 26.719 13.891 -29.422 1 31.8 647 THR B C 1
ATOM 10918 O O . THR B 1 647 ? 26.188 13.539 -30.469 1 31.8 647 THR B O 1
ATOM 10921 N N . VAL B 1 648 ? 26.203 14.969 -28.875 1 30.98 648 VAL B N 1
ATOM 10922 C CA . VAL B 1 648 ? 26.016 16.062 -29.844 1 30.98 648 VAL B CA 1
ATOM 10923 C C . VAL B 1 648 ? 27.375 16.562 -30.312 1 30.98 648 VAL B C 1
ATOM 10925 O O . VAL B 1 648 ? 28.203 17.016 -29.516 1 30.98 648 VAL B O 1
ATOM 10928 N N . THR B 1 649 ? 27.938 15.844 -31.297 1 29.88 649 THR B N 1
ATOM 10929 C CA . THR B 1 649 ? 29.125 16.359 -31.969 1 29.88 649 THR B CA 1
ATOM 10930 C C . THR B 1 649 ? 28.797 17.641 -32.719 1 29.88 649 THR B C 1
ATOM 10932 O O . THR B 1 649 ? 27.984 17.625 -33.656 1 29.88 649 THR B O 1
ATOM 10935 N N . GLN B 1 650 ? 28.656 18.625 -32 1 26.94 650 GLN B N 1
ATOM 10936 C CA . GLN B 1 650 ? 28.578 19.906 -32.688 1 26.94 650 GLN B CA 1
ATOM 10937 C C . GLN B 1 650 ? 29.891 20.219 -33.406 1 26.94 650 GLN B C 1
ATOM 10939 O O . GLN B 1 650 ? 30.953 20.281 -32.781 1 26.94 650 GLN B O 1
ATOM 10944 N N . THR B 1 651 ? 29.969 19.703 -34.656 1 29.23 651 THR B N 1
ATOM 10945 C CA . THR B 1 651 ? 31.062 20.125 -35.5 1 29.23 651 THR B CA 1
ATOM 10946 C C . THR B 1 651 ? 30.906 21.594 -35.938 1 29.23 651 THR B C 1
ATOM 10948 O O . THR B 1 651 ? 29.906 21.953 -36.562 1 29.23 651 THR B O 1
ATOM 10951 N N . ILE B 1 652 ? 31.297 22.406 -35.062 1 26.81 652 ILE B N 1
ATOM 10952 C CA . ILE B 1 652 ? 31.375 23.812 -35.406 1 26.81 652 ILE B CA 1
ATOM 10953 C C . ILE B 1 652 ? 32.469 24.031 -36.438 1 26.81 652 ILE B C 1
ATOM 10955 O O . ILE B 1 652 ? 33.656 23.766 -36.156 1 26.81 652 ILE B O 1
ATOM 10959 N N . THR B 1 653 ? 32.094 23.75 -37.75 1 27.27 653 THR B N 1
ATOM 10960 C CA . THR B 1 653 ? 33 24.062 -38.844 1 27.27 653 THR B CA 1
ATOM 10961 C C . THR B 1 653 ? 33.094 25.562 -39.094 1 27.27 653 THR B C 1
ATOM 10963 O O . THR B 1 653 ? 32.062 26.219 -39.312 1 27.27 653 THR B O 1
ATOM 10966 N N . SER B 1 654 ? 33.812 26.203 -38.312 1 25.14 654 SER B N 1
ATOM 10967 C CA . SER B 1 654 ? 34.094 27.609 -38.594 1 25.14 654 SER B CA 1
ATOM 10968 C C . SER B 1 654 ? 35 27.75 -39.812 1 25.14 654 SER B C 1
ATOM 10970 O O . SER B 1 654 ? 36.062 27.141 -39.906 1 25.14 654 SER B O 1
ATOM 10972 N N . THR B 1 655 ? 34.406 27.703 -41.031 1 25.62 655 THR B N 1
ATOM 10973 C CA . THR B 1 655 ? 35.125 27.922 -42.281 1 25.62 655 THR B CA 1
ATOM 10974 C C . THR B 1 655 ? 35.5 29.391 -42.438 1 25.62 655 THR B C 1
ATOM 10976 O O . THR B 1 655 ? 34.625 30.281 -42.438 1 25.62 655 THR B O 1
ATOM 10979 N N . SER B 1 656 ? 36.594 29.812 -41.844 1 24.84 656 SER B N 1
ATOM 10980 C CA . SER B 1 656 ? 37.094 31.141 -42.125 1 24.84 656 SER B CA 1
ATOM 10981 C C . SER B 1 656 ? 37.812 31.188 -43.469 1 24.84 656 SER B C 1
ATOM 10983 O O . SER B 1 656 ? 38.688 30.359 -43.75 1 24.84 656 SER B O 1
ATOM 10985 N N . THR B 1 657 ? 37.094 31.375 -44.531 1 24.06 657 THR B N 1
ATOM 10986 C CA . THR B 1 657 ? 37.656 31.5 -45.875 1 24.06 657 THR B CA 1
ATOM 10987 C C . THR B 1 657 ? 38.469 32.781 -46 1 24.06 657 THR B C 1
ATOM 10989 O O . THR B 1 657 ? 37.938 33.875 -45.844 1 24.06 657 THR B O 1
ATOM 10992 N N . VAL B 1 658 ? 39.75 32.781 -45.5 1 26.23 658 VAL B N 1
ATOM 10993 C CA . VAL B 1 658 ? 40.625 33.906 -45.781 1 26.23 658 VAL B CA 1
ATOM 10994 C C . VAL B 1 658 ? 41.156 33.781 -47.188 1 26.23 658 VAL B C 1
ATOM 10996 O O . VAL B 1 658 ? 41.75 32.75 -47.562 1 26.23 658 VAL B O 1
ATOM 10999 N N . THR B 1 659 ? 40.562 34.375 -48.094 1 23.92 659 THR B N 1
ATOM 11000 C CA . THR B 1 659 ? 40.875 34.375 -49.531 1 23.92 659 THR B CA 1
ATOM 11001 C C . THR B 1 659 ? 42.188 35.125 -49.781 1 23.92 659 THR B C 1
ATOM 11003 O O . THR B 1 659 ? 42.281 36.312 -49.5 1 23.92 659 THR B O 1
ATOM 11006 N N . THR B 1 660 ? 43.281 34.625 -49.219 1 23.52 660 THR B N 1
ATOM 11007 C CA . THR B 1 660 ? 44.469 35.344 -49.625 1 23.52 660 THR B CA 1
ATOM 11008 C C . THR B 1 660 ? 44.906 34.969 -51.031 1 23.52 660 THR B C 1
ATOM 11010 O O . THR B 1 660 ? 44.969 33.781 -51.375 1 23.52 660 THR B O 1
ATOM 11013 N N . THR B 1 661 ? 44.812 35.812 -51.875 1 23.72 661 THR B N 1
ATOM 11014 C CA . THR B 1 661 ? 45.062 35.75 -53.312 1 23.72 661 THR B CA 1
ATOM 11015 C C . THR B 1 661 ? 46.562 35.594 -53.594 1 23.72 661 THR B C 1
ATOM 11017 O O . THR B 1 661 ? 46.938 35.375 -54.75 1 23.72 661 THR B O 1
ATOM 11020 N N . ASN B 1 662 ? 47.312 34.938 -52.781 1 20.41 662 ASN B N 1
ATOM 11021 C CA . ASN B 1 662 ? 48.688 35.188 -53.281 1 20.41 662 ASN B CA 1
ATOM 11022 C C . ASN B 1 662 ? 49 34.312 -54.5 1 20.41 662 ASN B C 1
ATOM 11024 O O . ASN B 1 662 ? 48.625 33.156 -54.562 1 20.41 662 ASN B O 1
ATOM 11028 N N . THR B 1 663 ? 49.25 34.875 -55.531 1 21.88 663 THR B N 1
ATOM 11029 C CA . THR B 1 663 ? 49.5 34.406 -56.875 1 21.88 663 THR B CA 1
ATOM 11030 C C . THR B 1 663 ? 50.812 33.656 -56.969 1 21.88 663 THR B C 1
ATOM 11032 O O . THR B 1 663 ? 51.094 32.938 -57.938 1 21.88 663 THR B O 1
ATOM 11035 N N . VAL B 1 664 ? 51.438 33.281 -55.875 1 20.55 664 VAL B N 1
ATOM 11036 C CA . VAL B 1 664 ? 52.812 33.031 -56.375 1 20.55 664 VAL B CA 1
ATOM 11037 C C . VAL B 1 664 ? 52.812 31.812 -57.281 1 20.55 664 VAL B C 1
ATOM 11039 O O . VAL B 1 664 ? 51.969 30.922 -57.156 1 20.55 664 VAL B O 1
ATOM 11042 N N . THR B 1 665 ? 53.906 31.609 -57.906 1 20.77 665 THR B N 1
ATOM 11043 C CA . THR B 1 665 ? 54.594 31.156 -59.094 1 20.77 665 THR B CA 1
ATOM 11044 C C . THR B 1 665 ? 54.812 29.641 -59.062 1 20.77 665 THR B C 1
ATOM 11046 O O . THR B 1 665 ? 54.562 28.953 -60.062 1 20.77 665 THR B O 1
ATOM 11049 N N . GLN B 1 666 ? 55.406 29.156 -57.969 1 19 666 GLN B N 1
ATOM 11050 C CA . GLN B 1 666 ? 56.531 28.328 -58.344 1 19 666 GLN B CA 1
ATOM 11051 C C . GLN B 1 666 ? 56.094 26.953 -58.844 1 19 666 GLN B C 1
ATOM 11053 O O . GLN B 1 666 ? 54.969 26.531 -58.531 1 19 666 GLN B O 1
ATOM 11058 N N . THR B 1 667 ? 57.094 26.188 -59 1 20.2 667 THR B N 1
ATOM 11059 C CA . THR B 1 667 ? 57.719 25.141 -59.781 1 20.2 667 THR B CA 1
ATOM 11060 C C . THR B 1 667 ? 57.219 23.766 -59.406 1 20.2 667 THR B C 1
ATOM 11062 O O . THR B 1 667 ? 56.719 23.562 -58.281 1 20.2 667 THR B O 1
ATOM 11065 N N . VAL B 1 668 ? 57.625 22.906 -60.031 1 19.84 668 VAL B N 1
ATOM 11066 C CA . VAL B 1 668 ? 57.25 21.625 -60.625 1 19.84 668 VAL B CA 1
ATOM 11067 C C . VAL B 1 668 ? 57.125 20.562 -59.531 1 19.84 668 VAL B C 1
ATOM 11069 O O . VAL B 1 668 ? 57.594 20.766 -58.406 1 19.84 668 VAL B O 1
ATOM 11072 N N . GLU B 1 669 ? 57.906 19.531 -59.625 1 19.72 669 GLU B N 1
ATOM 11073 C CA . GLU B 1 669 ? 57.531 18.141 -59.938 1 19.72 669 GLU B CA 1
ATOM 11074 C C . GLU B 1 669 ? 57.438 17.297 -58.688 1 19.72 669 GLU B C 1
ATOM 11076 O O . GLU B 1 669 ? 56.406 16.625 -58.469 1 19.72 669 GLU B O 1
ATOM 11081 N N . LYS B 1 670 ? 58.562 16.656 -58.375 1 23.94 670 LYS B N 1
ATOM 11082 C CA . LYS B 1 670 ? 58.594 15.211 -58.188 1 23.94 670 LYS B CA 1
ATOM 11083 C C . LYS B 1 670 ? 58.188 14.844 -56.75 1 23.94 670 LYS B C 1
ATOM 11085 O O . LYS B 1 670 ? 57.594 13.789 -56.531 1 23.94 670 LYS B O 1
ATOM 11090 N N . THR B 1 671 ? 57.938 15.773 -55.688 1 18.33 671 THR B N 1
ATOM 11091 C CA . THR B 1 671 ? 58.531 15.383 -54.406 1 18.33 671 THR B CA 1
ATOM 11092 C C . THR B 1 671 ? 57.656 14.391 -53.688 1 18.33 671 THR B C 1
ATOM 11094 O O . THR B 1 671 ? 56.406 14.516 -53.688 1 18.33 671 THR B O 1
ATOM 11097 N N . GLU B 1 672 ? 58.25 13.273 -53.188 1 21.47 672 GLU B N 1
ATOM 11098 C CA . GLU B 1 672 ? 58 12.031 -52.5 1 21.47 672 GLU B CA 1
ATOM 11099 C C . GLU B 1 672 ? 57.344 12.297 -51.125 1 21.47 672 GLU B C 1
ATOM 11101 O O . GLU B 1 672 ? 56.781 11.391 -50.531 1 21.47 672 GLU B O 1
ATOM 11106 N N . THR B 1 673 ? 56.375 13.312 -50.875 1 17.69 673 THR B N 1
ATOM 11107 C CA . THR B 1 673 ? 56.344 13.758 -49.5 1 17.69 673 THR B CA 1
ATOM 11108 C C . THR B 1 673 ? 55.531 12.797 -48.625 1 17.69 673 THR B C 1
ATOM 11110 O O . THR B 1 673 ? 54.406 12.469 -48.969 1 17.69 673 THR B O 1
ATOM 11113 N N . GLN B 1 674 ? 56.25 11.984 -47.781 1 20.88 674 GLN B N 1
ATOM 11114 C CA . GLN B 1 674 ? 55.938 11.156 -46.625 1 20.88 674 GLN B CA 1
ATOM 11115 C C . GLN B 1 674 ? 55.125 11.93 -45.594 1 20.88 674 GLN B C 1
ATOM 11117 O O . GLN B 1 674 ? 55.625 12.93 -45.031 1 20.88 674 GLN B O 1
ATOM 11122 N N . THR B 1 675 ? 53.875 12.383 -45.844 1 18.8 675 THR B N 1
ATOM 11123 C CA . THR B 1 675 ? 53.344 13.344 -44.906 1 18.8 675 THR B CA 1
ATOM 11124 C C . THR B 1 675 ? 52.875 12.633 -43.625 1 18.8 675 THR B C 1
ATOM 11126 O O . THR B 1 675 ? 51.969 11.789 -43.688 1 18.8 675 THR B O 1
ATOM 11129 N N . ILE B 1 676 ? 53.719 12.398 -42.719 1 21.02 676 ILE B N 1
ATOM 11130 C CA . ILE B 1 676 ? 53.562 12.164 -41.281 1 21.02 676 ILE B CA 1
ATOM 11131 C C . ILE B 1 676 ? 52.844 13.344 -40.656 1 21.02 676 ILE B C 1
ATOM 11133 O O . ILE B 1 676 ? 53.406 14.453 -40.594 1 21.02 676 ILE B O 1
ATOM 11137 N N . THR B 1 677 ? 51.656 13.555 -41.031 1 17.97 677 THR B N 1
ATOM 11138 C CA . THR B 1 677 ? 51 14.719 -40.438 1 17.97 677 THR B CA 1
ATOM 11139 C C . THR B 1 677 ? 50.688 14.484 -38.969 1 17.97 677 THR B C 1
ATOM 11141 O O . THR B 1 677 ? 50 13.539 -38.625 1 17.97 677 THR B O 1
ATOM 11144 N N . GLU B 1 678 ? 51.625 14.992 -38.125 1 19.52 678 GLU B N 1
ATOM 11145 C CA . GLU B 1 678 ? 51.875 15.523 -36.812 1 19.52 678 GLU B CA 1
ATOM 11146 C C . GLU B 1 678 ? 51.031 16.75 -36.531 1 19.52 678 GLU B C 1
ATOM 11148 O O . GLU B 1 678 ? 50.969 17.234 -35.406 1 19.52 678 GLU B O 1
ATOM 11153 N N . THR B 1 679 ? 49.875 16.766 -36.75 1 18.17 679 THR B N 1
ATOM 11154 C CA . THR B 1 679 ? 49.344 18.078 -36.406 1 18.17 679 THR B CA 1
ATOM 11155 C C . THR B 1 679 ? 49.156 18.188 -34.906 1 18.17 679 THR B C 1
ATOM 11157 O O . THR B 1 679 ? 48.344 17.438 -34.312 1 18.17 679 THR B O 1
ATOM 11160 N N . LYS B 1 680 ? 50.156 18.547 -34.25 1 21.62 680 LYS B N 1
ATOM 11161 C CA . LYS B 1 680 ? 50.406 19.203 -32.969 1 21.62 680 LYS B CA 1
ATOM 11162 C C . LYS B 1 680 ? 49.969 20.656 -33 1 21.62 680 LYS B C 1
ATOM 11164 O O . LYS B 1 680 ? 50.375 21.422 -33.844 1 21.62 680 LYS B O 1
ATOM 11169 N N . THR B 1 681 ? 48.906 21.031 -32.969 1 18.19 681 THR B N 1
ATOM 11170 C CA . THR B 1 681 ? 48.719 22.469 -32.812 1 18.19 681 THR B CA 1
ATOM 11171 C C . THR B 1 681 ? 49.156 22.891 -31.406 1 18.19 681 THR B C 1
ATOM 11173 O O . THR B 1 681 ? 48.562 22.453 -30.406 1 18.19 681 THR B O 1
ATOM 11176 N N . HIS B 1 682 ? 50.438 22.875 -31.219 1 17.92 682 HIS B N 1
ATOM 11177 C CA . HIS B 1 682 ? 51.281 23.594 -30.281 1 17.92 682 HIS B CA 1
ATOM 11178 C C . HIS B 1 682 ? 51.312 25.094 -30.562 1 17.92 682 HIS B C 1
ATOM 11180 O O . HIS B 1 682 ? 51.719 25.516 -31.641 1 17.92 682 HIS B O 1
ATOM 11186 N N . THR B 1 683 ? 50.406 25.875 -30.281 1 19.22 683 THR B N 1
ATOM 11187 C CA . THR B 1 683 ? 50.719 27.297 -30.172 1 19.22 683 THR B CA 1
ATOM 11188 C C . THR B 1 683 ? 51.531 27.594 -28.906 1 19.22 683 THR B C 1
ATOM 11190 O O . THR B 1 683 ? 50.969 27.922 -27.859 1 19.22 683 THR B O 1
ATOM 11193 N N . THR B 1 684 ? 52.25 26.906 -28.344 1 20.84 684 THR B N 1
ATOM 11194 C CA . THR B 1 684 ? 53.219 27.672 -27.562 1 20.84 684 THR B CA 1
ATOM 11195 C C . THR B 1 684 ? 53.969 28.641 -28.469 1 20.84 684 THR B C 1
ATOM 11197 O O . THR B 1 684 ? 54.438 28.281 -29.562 1 20.84 684 THR B O 1
ATOM 11200 N N . THR B 1 685 ? 54 29.266 -28.375 1 22.11 685 THR B N 1
ATOM 11201 C CA . THR B 1 685 ? 53.906 29.25 -26.922 1 22.11 685 THR B CA 1
ATOM 11202 C C . THR B 1 685 ? 55.25 28.953 -26.281 1 22.11 685 THR B C 1
ATOM 11204 O O . THR B 1 685 ? 55.969 28.016 -26.703 1 22.11 685 THR B O 1
ATOM 11207 N N . VAL B 1 686 ? 55.938 29.141 -25.375 1 20.61 686 VAL B N 1
ATOM 11208 C CA . VAL B 1 686 ? 57.281 29.469 -24.953 1 20.61 686 VAL B CA 1
ATOM 11209 C C . VAL B 1 686 ? 58.312 28.625 -25.734 1 20.61 686 VAL B C 1
ATOM 11211 O O . VAL B 1 686 ? 58.031 27.453 -26.031 1 20.61 686 VAL B O 1
ATOM 11214 N N . THR B 1 687 ? 59.531 29.219 -26.281 1 18.47 687 THR B N 1
ATOM 11215 C CA . THR B 1 687 ? 60.812 29.094 -26.969 1 18.47 687 THR B CA 1
ATOM 11216 C C . THR B 1 687 ? 61.656 28 -26.344 1 18.47 687 THR B C 1
ATOM 11218 O O . THR B 1 687 ? 62.344 27.266 -27.062 1 18.47 687 THR B O 1
ATOM 11221 N N . GLU B 1 688 ? 61.531 27.484 -25.125 1 17.47 688 GLU B N 1
ATOM 11222 C CA . GLU B 1 688 ? 62.875 27.141 -24.703 1 17.47 688 GLU B CA 1
ATOM 11223 C C . GLU B 1 688 ? 63.438 26 -25.547 1 17.47 688 GLU B C 1
ATOM 11225 O O . GLU B 1 688 ? 62.688 25.172 -26.078 1 17.47 688 GLU B O 1
ATOM 11230 N N . THR B 1 689 ? 64.812 25.891 -25.625 1 16.64 689 THR B N 1
ATOM 11231 C CA . THR B 1 689 ? 66 25.375 -26.297 1 16.64 689 THR B CA 1
ATOM 11232 C C . THR B 1 689 ? 66.125 23.875 -26.078 1 16.64 689 THR B C 1
ATOM 11234 O O . THR B 1 689 ? 66.625 23.156 -26.953 1 16.64 689 THR B O 1
ATOM 11237 N N . ALA B 1 690 ? 65.438 23.172 -25.016 1 17.16 690 ALA B N 1
ATOM 11238 C CA . ALA B 1 690 ? 66.5 22.328 -24.516 1 17.16 690 ALA B CA 1
ATOM 11239 C C . ALA B 1 690 ? 66.875 21.219 -25.516 1 17.16 690 ALA B C 1
ATOM 11241 O O . ALA B 1 690 ? 66 20.734 -26.234 1 17.16 690 ALA B O 1
ATOM 11242 N N . THR B 1 691 ? 68.125 20.797 -25.656 1 16.86 691 THR B N 1
ATOM 11243 C CA . THR B 1 691 ? 69 20.062 -26.531 1 16.86 691 THR B CA 1
ATOM 11244 C C . THR B 1 691 ? 68.75 18.562 -26.469 1 16.86 691 THR B C 1
ATOM 11246 O O . THR B 1 691 ? 68.625 17.891 -27.5 1 16.86 691 THR B O 1
ATOM 11249 N N . GLN B 1 692 ? 68.375 17.797 -25.25 1 17.5 692 GLN B N 1
ATOM 11250 C CA . GLN B 1 692 ? 69.375 16.781 -25.125 1 17.5 692 GLN B CA 1
ATOM 11251 C C . GLN B 1 692 ? 69.125 15.625 -26.094 1 17.5 692 GLN B C 1
ATOM 11253 O O . GLN B 1 692 ? 68 15.375 -26.5 1 17.5 692 GLN B O 1
ATOM 11258 N N . THR B 1 693 ? 70.188 14.688 -26.234 1 16.72 693 THR B N 1
ATOM 11259 C CA . THR B 1 693 ? 71 13.828 -27.078 1 16.72 693 THR B CA 1
ATOM 11260 C C . THR B 1 693 ? 70.375 12.422 -27.141 1 16.72 693 THR B C 1
ATOM 11262 O O . THR B 1 693 ? 70.312 11.836 -28.234 1 16.72 693 THR B O 1
ATOM 11265 N N . THR B 1 694 ? 69.75 11.648 -26.078 1 18 694 THR B N 1
ATOM 11266 C CA . THR B 1 694 ? 70.562 10.422 -25.938 1 18 694 THR B CA 1
ATOM 11267 C C . THR B 1 694 ? 70.125 9.398 -26.984 1 18 694 THR B C 1
ATOM 11269 O O . THR B 1 694 ? 68.938 9.367 -27.406 1 18 694 THR B O 1
ATOM 11272 N N . THR B 1 695 ? 71 8.383 -27.266 1 16.81 695 THR B N 1
ATOM 11273 C CA . THR B 1 695 ? 71.625 7.48 -28.203 1 16.81 695 THR B CA 1
ATOM 11274 C C . THR B 1 695 ? 70.938 6.117 -28.219 1 16.81 695 THR B C 1
ATOM 11276 O O . THR B 1 695 ? 70.812 5.512 -29.281 1 16.81 695 THR B O 1
ATOM 11279 N N . ARG B 1 696 ? 69.875 5.656 -27.312 1 18.86 696 ARG B N 1
ATOM 11280 C CA . ARG B 1 696 ? 70.25 4.277 -27.016 1 18.86 696 ARG B CA 1
ATOM 11281 C C . ARG B 1 696 ? 69.938 3.363 -28.203 1 18.86 696 ARG B C 1
ATOM 11283 O O . ARG B 1 696 ? 68.938 3.52 -28.859 1 18.86 696 ARG B O 1
ATOM 11290 N N . ILE B 1 697 ? 70.75 2.332 -28.375 1 18.12 697 ILE B N 1
ATOM 11291 C CA . ILE B 1 697 ? 71.312 1.404 -29.344 1 18.12 697 ILE B CA 1
ATOM 11292 C C . ILE B 1 697 ? 70.562 0.105 -29.359 1 18.12 697 ILE B C 1
ATOM 11294 O O . ILE B 1 697 ? 70.438 -0.549 -30.406 1 18.12 697 ILE B O 1
ATOM 11298 N N . GLU B 1 698 ? 69.312 -0.132 -28.875 1 17.52 698 GLU B N 1
ATOM 11299 C CA . GLU B 1 698 ? 69.25 -1.539 -28.5 1 17.52 698 GLU B CA 1
ATOM 11300 C C . GLU B 1 698 ? 69.188 -2.443 -29.719 1 17.52 698 GLU B C 1
ATOM 11302 O O . GLU B 1 698 ? 68.5 -2.148 -30.688 1 17.52 698 GLU B O 1
ATOM 11307 N N . THR B 1 699 ? 69.938 -3.535 -29.625 1 17.5 699 THR B N 1
ATOM 11308 C CA . THR B 1 699 ? 70.562 -4.535 -30.5 1 17.5 699 THR B CA 1
ATOM 11309 C C . THR B 1 699 ? 69.625 -5.656 -30.812 1 17.5 699 THR B C 1
ATOM 11311 O O . THR B 1 699 ? 68.625 -5.875 -30.078 1 17.5 699 THR B O 1
ATOM 11314 N N . THR B 1 700 ? 70 -6.922 -31.031 1 16.77 700 THR B N 1
ATOM 11315 C CA . THR B 1 700 ? 70 -7.855 -32.156 1 16.77 700 THR B CA 1
ATOM 11316 C C . THR B 1 700 ? 69.062 -9.039 -31.828 1 16.77 700 THR B C 1
ATOM 11318 O O . THR B 1 700 ? 68.188 -9.398 -32.625 1 16.77 700 THR B O 1
ATOM 11321 N N . THR B 1 701 ? 69 -10.078 -30.719 1 17.61 701 THR B N 1
ATOM 11322 C CA . THR B 1 701 ? 69.5 -11.359 -31.203 1 17.61 701 THR B CA 1
ATOM 11323 C C . THR B 1 701 ? 68.375 -12.336 -31.484 1 17.61 701 THR B C 1
ATOM 11325 O O . THR B 1 701 ? 67.312 -12.219 -30.891 1 17.61 701 THR B O 1
ATOM 11328 N N . LYS B 1 702 ? 68.562 -13.781 -31.641 1 18.27 702 LYS B N 1
ATOM 11329 C CA . LYS B 1 702 ? 68.312 -14.852 -32.594 1 18.27 702 LYS B CA 1
ATOM 11330 C C . LYS B 1 702 ? 67.312 -15.844 -32.094 1 18.27 702 LYS B C 1
ATOM 11332 O O . LYS B 1 702 ? 66.375 -16.188 -32.812 1 18.27 702 LYS B O 1
ATOM 11337 N N . THR B 1 703 ? 66.938 -16.734 -30.812 1 19.25 703 THR B N 1
ATOM 11338 C CA . THR B 1 703 ? 67.25 -18.125 -31.062 1 19.25 703 THR B CA 1
ATOM 11339 C C . THR B 1 703 ? 66 -18.969 -31.25 1 19.25 703 THR B C 1
ATOM 11341 O O . THR B 1 703 ? 65 -18.797 -30.531 1 19.25 703 THR B O 1
ATOM 11344 N N . ILE B 1 704 ? 65.875 -20.234 -32 1 17.41 704 ILE B N 1
ATOM 11345 C CA . ILE B 1 704 ? 65 -21.141 -32.75 1 17.41 704 ILE B CA 1
ATOM 11346 C C . ILE B 1 704 ? 64.562 -22.297 -31.875 1 17.41 704 ILE B C 1
ATOM 11348 O O . ILE B 1 704 ? 63.438 -22.75 -31.953 1 17.41 704 ILE B O 1
ATOM 11352 N N . THR B 1 705 ? 64.5 -22.875 -30.531 1 18.22 705 THR B N 1
ATOM 11353 C CA . THR B 1 705 ? 64.812 -24.297 -30.578 1 18.22 705 THR B CA 1
ATOM 11354 C C . THR B 1 705 ? 63.531 -25.125 -30.672 1 18.22 705 THR B C 1
ATOM 11356 O O . THR B 1 705 ? 62.5 -24.734 -30.156 1 18.22 705 THR B O 1
ATOM 11359 N N . THR B 1 706 ? 63.5 -26.703 -30.969 1 17.22 706 THR B N 1
ATOM 11360 C CA . THR B 1 706 ? 62.906 -27.812 -31.703 1 17.22 706 THR B CA 1
ATOM 11361 C C . THR B 1 706 ? 62.094 -28.688 -30.766 1 17.22 706 THR B C 1
ATOM 11363 O O . THR B 1 706 ? 61 -29.125 -31.109 1 17.22 706 THR B O 1
ATOM 11366 N N . THR B 1 707 ? 62.062 -29.266 -29.375 1 16.72 707 THR B N 1
ATOM 11367 C CA . THR B 1 707 ? 62.25 -30.719 -29.266 1 16.72 707 THR B CA 1
ATOM 11368 C C . THR B 1 707 ? 60.875 -31.422 -29.172 1 16.72 707 THR B C 1
ATOM 11370 O O . THR B 1 707 ? 59.938 -30.891 -28.594 1 16.72 707 THR B O 1
ATOM 11373 N N . ALA B 1 708 ? 60.719 -33.094 -29.266 1 17.61 708 ALA B N 1
ATOM 11374 C CA . ALA B 1 708 ? 60.094 -34.312 -29.797 1 17.61 708 ALA B CA 1
ATOM 11375 C C . ALA B 1 708 ? 59.344 -35.062 -28.703 1 17.61 708 ALA B C 1
ATOM 11377 O O . ALA B 1 708 ? 58.25 -35.594 -28.938 1 17.61 708 ALA B O 1
ATOM 11378 N N . TYR B 1 709 ? 59.281 -35.312 -27.219 1 15.63 709 TYR B N 1
ATOM 11379 C CA . TYR B 1 709 ? 59.406 -36.688 -26.766 1 15.63 709 TYR B CA 1
ATOM 11380 C C . TYR B 1 709 ? 58.062 -37.375 -26.656 1 15.63 709 TYR B C 1
ATOM 11382 O O . TYR B 1 709 ? 57.031 -36.719 -26.484 1 15.63 709 TYR B O 1
ATOM 11390 N N . ASN B 1 710 ? 57.906 -39.094 -26.344 1 15.8 710 ASN B N 1
ATOM 11391 C CA . ASN B 1 710 ? 57.375 -40.406 -26.641 1 15.8 710 ASN B CA 1
ATOM 11392 C C . ASN B 1 710 ? 56.469 -40.906 -25.516 1 15.8 710 ASN B C 1
ATOM 11394 O O . ASN B 1 710 ? 55.375 -41.438 -25.766 1 15.8 710 ASN B O 1
ATOM 11398 N N . THR B 1 711 ? 56.625 -41.25 -24.047 1 15.2 711 THR B N 1
ATOM 11399 C CA . THR B 1 711 ? 56.719 -42.594 -23.5 1 15.2 711 THR B CA 1
ATOM 11400 C C . THR B 1 711 ? 55.344 -43.094 -23.047 1 15.2 711 THR B C 1
ATOM 11402 O O . THR B 1 711 ? 54.469 -42.281 -22.766 1 15.2 711 THR B O 1
ATOM 11405 N N . THR B 1 712 ? 55.156 -44.562 -22.156 1 16.09 712 THR B N 1
ATOM 11406 C CA . THR B 1 712 ? 54.719 -45.969 -22.125 1 16.09 712 THR B CA 1
ATOM 11407 C C . THR B 1 712 ? 53.688 -46.188 -21.016 1 16.09 712 THR B C 1
ATOM 11409 O O . THR B 1 712 ? 52.625 -46.781 -21.25 1 16.09 712 THR B O 1
ATOM 11412 N N . THR B 1 713 ? 53.906 -46.625 -19.5 1 15.45 713 THR B N 1
ATOM 11413 C CA . THR B 1 713 ? 53.812 -47.906 -18.859 1 15.45 713 THR B CA 1
ATOM 11414 C C . THR B 1 713 ? 52.5 -48.062 -18.109 1 15.45 713 THR B C 1
ATOM 11416 O O . THR B 1 713 ? 51.906 -47.094 -17.656 1 15.45 713 THR B O 1
ATOM 11419 N N . VAL B 1 714 ? 51.938 -49.562 -17.391 1 15.03 714 VAL B N 1
ATOM 11420 C CA . VAL B 1 714 ? 51 -50.625 -17.094 1 15.03 714 VAL B CA 1
ATOM 11421 C C . VAL B 1 714 ? 50.719 -50.688 -15.602 1 15.03 714 VAL B C 1
ATOM 11423 O O . VAL B 1 714 ? 49.656 -51.188 -15.195 1 15.03 714 VAL B O 1
ATOM 11426 N N . LYS B 1 715 ? 51.312 -50.156 -14.57 1 15.14 715 LYS B N 1
ATOM 11427 C CA . LYS B 1 715 ? 51.625 -51.031 -13.43 1 15.14 715 LYS B CA 1
ATOM 11428 C C . LYS B 1 715 ? 50.344 -51.469 -12.727 1 15.14 715 LYS B C 1
ATOM 11430 O O . LYS B 1 715 ? 49.344 -50.781 -12.75 1 15.14 715 LYS B O 1
ATOM 11435 N N . THR B 1 716 ? 50.562 -52.219 -11.492 1 14.68 716 THR B N 1
ATOM 11436 C CA . THR B 1 716 ? 50.406 -53.438 -10.711 1 14.68 716 THR B CA 1
ATOM 11437 C C . THR B 1 716 ? 49.344 -53.25 -9.625 1 14.68 716 THR B C 1
ATOM 11439 O O . THR B 1 716 ? 48.938 -52.125 -9.352 1 14.68 716 THR B O 1
ATOM 11442 N N . ILE B 1 717 ? 49.75 -53.562 -8.195 1 14.86 717 ILE B N 1
ATOM 11443 C CA . ILE B 1 717 ? 49.594 -54.719 -7.309 1 14.86 717 ILE B CA 1
ATOM 11444 C C . ILE B 1 717 ? 48.562 -54.406 -6.238 1 14.86 717 ILE B C 1
ATOM 11446 O O . ILE B 1 717 ? 47.562 -55.125 -6.102 1 14.86 717 ILE B O 1
ATOM 11450 N N . ASP B 1 718 ? 49 -54.406 -4.852 1 14.45 718 ASP B N 1
ATOM 11451 C CA . ASP B 1 718 ? 49.031 -55.344 -3.734 1 14.45 718 ASP B CA 1
ATOM 11452 C C . ASP B 1 718 ? 47.969 -54.969 -2.691 1 14.45 718 ASP B C 1
ATOM 11454 O O . ASP B 1 718 ? 47.438 -53.875 -2.711 1 14.45 718 ASP B O 1
ATOM 11458 N N . VAL B 1 719 ? 48.406 -54.969 -1.219 1 14.67 719 VAL B N 1
ATOM 11459 C CA . VAL B 1 719 ? 48.375 -55.812 -0.048 1 14.67 719 VAL B CA 1
ATOM 11460 C C . VAL B 1 719 ? 47.375 -55.281 0.971 1 14.67 719 VAL B C 1
ATOM 11462 O O . VAL B 1 719 ? 46.406 -55.938 1.279 1 14.67 719 VAL B O 1
ATOM 11465 N N . GLY B 1 720 ? 47.906 -54.844 2.219 1 14.48 720 GLY B N 1
ATOM 11466 C CA . GLY B 1 720 ? 48 -55.344 3.572 1 14.48 720 GLY B CA 1
ATOM 11467 C C . GLY B 1 720 ? 46.906 -54.875 4.488 1 14.48 720 GLY B C 1
ATOM 11468 O O . GLY B 1 720 ? 46.188 -53.938 4.148 1 14.48 720 GLY B O 1
ATOM 11469 N N . ALA B 1 721 ? 47.156 -54.812 6.012 1 14.99 721 ALA B N 1
ATOM 11470 C CA . ALA B 1 721 ? 46.938 -55.438 7.324 1 14.99 721 ALA B CA 1
ATOM 11471 C C . ALA B 1 721 ? 46 -54.562 8.172 1 14.99 721 ALA B C 1
ATOM 11473 O O . ALA B 1 721 ? 44.875 -54.938 8.438 1 14.99 721 ALA B O 1
ATOM 11474 N N . THR B 1 722 ? 46.469 -54.156 9.602 1 14.74 722 THR B N 1
ATOM 11475 C CA . THR B 1 722 ? 46.344 -54.5 11.008 1 14.74 722 THR B CA 1
ATOM 11476 C C . THR B 1 722 ? 45.406 -53.5 11.711 1 14.74 722 THR B C 1
ATOM 11478 O O . THR B 1 722 ? 45.125 -52.406 11.195 1 14.74 722 THR B O 1
ATOM 11481 N N . THR B 1 723 ? 45.375 -53.531 13.359 1 14.06 723 THR B N 1
ATOM 11482 C CA . THR B 1 723 ? 44.75 -53.75 14.664 1 14.06 723 THR B CA 1
ATOM 11483 C C . THR B 1 723 ? 44.5 -52.406 15.367 1 14.06 723 THR B C 1
ATOM 11485 O O . THR B 1 723 ? 43.438 -52.219 16 1 14.06 723 THR B O 1
ATOM 11488 N N . ILE B 1 724 ? 45.312 -51.281 15.477 1 13.37 724 ILE B N 1
ATOM 11489 C CA . ILE B 1 724 ? 45.906 -50.812 16.719 1 13.37 724 ILE B CA 1
ATOM 11490 C C . ILE B 1 724 ? 44.844 -50.094 17.547 1 13.37 724 ILE B C 1
ATOM 11492 O O . ILE B 1 724 ? 44.062 -49.281 17 1 13.37 724 ILE B O 1
ATOM 11496 N N . TYR B 1 725 ? 44.688 -50.406 19.016 1 13.39 725 TYR B N 1
ATOM 11497 C CA . TYR B 1 725 ? 44.125 -50.406 20.359 1 13.39 725 TYR B CA 1
ATOM 11498 C C . TYR B 1 725 ? 44.062 -48.969 20.906 1 13.39 725 TYR B C 1
ATOM 11500 O O . TYR B 1 725 ? 43.062 -48.562 21.5 1 13.39 725 TYR B O 1
ATOM 11508 N N . ALA B 1 726 ? 45.219 -48.156 21.031 1 13.98 726 ALA B N 1
ATOM 11509 C CA . ALA B 1 726 ? 45.969 -47.75 22.234 1 13.98 726 ALA B CA 1
ATOM 11510 C C . ALA B 1 726 ? 45.156 -46.781 23.062 1 13.98 726 ALA B C 1
ATOM 11512 O O . ALA B 1 726 ? 44.281 -46.094 22.531 1 13.98 726 ALA B O 1
ATOM 11513 N N . ILE B 1 727 ? 45.812 -46.281 24.344 1 13.17 727 ILE B N 1
ATOM 11514 C CA . ILE B 1 727 ? 46.031 -46.062 25.766 1 13.17 727 ILE B CA 1
ATOM 11515 C C . ILE B 1 727 ? 45.594 -44.625 26.141 1 13.17 727 ILE B C 1
ATOM 11517 O O . ILE B 1 727 ? 44.844 -44.438 27.109 1 13.17 727 ILE B O 1
ATOM 11521 N N . ILE B 1 728 ? 46.375 -43.531 25.906 1 13.79 728 ILE B N 1
ATOM 11522 C CA . ILE B 1 728 ? 47.188 -42.875 26.938 1 13.79 728 ILE B CA 1
ATOM 11523 C C . ILE B 1 728 ? 46.312 -41.969 27.797 1 13.79 728 ILE B C 1
ATOM 11525 O O . ILE B 1 728 ? 45.281 -41.438 27.328 1 13.79 728 ILE B O 1
ATOM 11529 N N . ALA B 1 729 ? 46.938 -41.094 28.734 1 13.41 729 ALA B N 1
ATOM 11530 C CA . ALA B 1 729 ? 47.469 -40.656 30.031 1 13.41 729 ALA B CA 1
ATOM 11531 C C . ALA B 1 729 ? 46.688 -39.469 30.562 1 13.41 729 ALA B C 1
ATOM 11533 O O . ALA B 1 729 ? 46.219 -39.469 31.688 1 13.41 729 ALA B O 1
ATOM 11534 N N . LEU B 1 730 ? 47.406 -38.25 30.688 1 13.8 730 LEU B N 1
ATOM 11535 C CA . LEU B 1 730 ? 48.094 -37.625 31.828 1 13.8 730 LEU B CA 1
ATOM 11536 C C . LEU B 1 730 ? 47.156 -36.656 32.531 1 13.8 730 LEU B C 1
ATOM 11538 O O . LEU B 1 730 ? 46.156 -36.219 31.969 1 13.8 730 LEU B O 1
ATOM 11542 N N . ILE B 1 731 ? 47.75 -35.406 33.031 1 13.57 731 ILE B N 1
ATOM 11543 C CA . ILE B 1 731 ? 48.25 -34.844 34.281 1 13.57 731 ILE B CA 1
ATOM 11544 C C . ILE B 1 731 ? 47.281 -33.812 34.812 1 13.57 731 ILE B C 1
ATOM 11546 O O . ILE B 1 731 ? 46.875 -33.906 36 1 13.57 731 ILE B O 1
ATOM 11550 N N . VAL B 1 732 ? 47.75 -32.438 35.125 1 13.54 732 VAL B N 1
ATOM 11551 C CA . VAL B 1 732 ? 48.281 -31.781 36.281 1 13.54 732 VAL B CA 1
ATOM 11552 C C . VAL B 1 732 ? 47.25 -30.844 36.875 1 13.54 732 VAL B C 1
ATOM 11554 O O . VAL B 1 732 ? 46.938 -30.953 38.062 1 13.54 732 VAL B O 1
ATOM 11557 N N . GLY B 1 733 ? 47.625 -29.453 37.125 1 13.75 733 GLY B N 1
ATOM 11558 C CA . GLY B 1 733 ? 48.094 -28.734 38.281 1 13.75 733 GLY B CA 1
ATOM 11559 C C . GLY B 1 733 ? 47.031 -27.906 38.969 1 13.75 733 GLY B C 1
ATOM 11560 O O . GLY B 1 733 ? 45.938 -27.734 38.438 1 13.75 733 GLY B O 1
ATOM 11561 N N . LEU B 1 734 ? 47.469 -26.625 39.469 1 13.98 734 LEU B N 1
ATOM 11562 C CA . LEU B 1 734 ? 47.812 -25.938 40.719 1 13.98 734 LEU B CA 1
ATOM 11563 C C . LEU B 1 734 ? 46.656 -25.047 41.156 1 13.98 734 LEU B C 1
ATOM 11565 O O . LEU B 1 734 ? 45.75 -24.75 40.375 1 13.98 734 LEU B O 1
ATOM 11569 N N . ALA B 1 735 ? 47.062 -23.75 41.719 1 14.02 735 ALA B N 1
ATOM 11570 C CA . ALA B 1 735 ? 47.188 -23.078 43 1 14.02 735 ALA B CA 1
ATOM 11571 C C . ALA B 1 735 ? 46.031 -22.125 43.25 1 14.02 735 ALA B C 1
ATOM 11573 O O . ALA B 1 735 ? 45.375 -22.219 44.312 1 14.02 735 ALA B O 1
ATOM 11574 N N . ILE B 1 736 ? 46.344 -20.641 43.25 1 14.23 736 ILE B N 1
ATOM 11575 C CA . ILE B 1 736 ? 46.688 -19.781 44.375 1 14.23 736 ILE B CA 1
ATOM 11576 C C . ILE B 1 736 ? 45.469 -18.984 44.812 1 14.23 736 ILE B C 1
ATOM 11578 O O . ILE B 1 736 ? 44.438 -19.562 45.188 1 14.23 736 ILE B O 1
ATOM 11582 N N . GLY B 1 737 ? 45.656 -17.469 45.031 1 14.11 737 GLY B N 1
ATOM 11583 C CA . GLY B 1 737 ? 45.906 -16.594 46.156 1 14.11 737 GLY B CA 1
ATOM 11584 C C . GLY B 1 737 ? 44.688 -15.797 46.594 1 14.11 737 GLY B C 1
ATOM 11585 O O . GLY B 1 737 ? 44.312 -15.844 47.781 1 14.11 737 GLY B O 1
ATOM 11586 N N . MET B 1 738 ? 44.938 -14.367 46.562 1 15.36 738 MET B N 1
ATOM 11587 C CA . MET B 1 738 ? 45.094 -13.406 47.656 1 15.36 738 MET B CA 1
ATOM 11588 C C . MET B 1 738 ? 43.75 -12.844 48.094 1 15.36 738 MET B C 1
ATOM 11590 O O . MET B 1 738 ? 42.781 -12.938 47.375 1 15.36 738 MET B O 1
ATOM 11594 N N . LEU B 1 739 ? 43.875 -11.602 48.781 1 15.42 739 LEU B N 1
ATOM 11595 C CA . LEU B 1 739 ? 43.812 -10.836 50 1 15.42 739 LEU B CA 1
ATOM 11596 C C . LEU B 1 739 ? 42.531 -10.008 50.094 1 15.42 739 LEU B C 1
ATOM 11598 O O . LEU B 1 739 ? 41.781 -10.117 51.031 1 15.42 739 LEU B O 1
ATOM 11602 N N . ILE B 1 740 ? 42.812 -8.555 50.062 1 17.2 740 ILE B N 1
ATOM 11603 C CA . ILE B 1 740 ? 42.875 -7.531 51.094 1 17.2 740 ILE B CA 1
ATOM 11604 C C . ILE B 1 740 ? 41.5 -6.898 51.281 1 17.2 740 ILE B C 1
ATOM 11606 O O . ILE B 1 740 ? 40.656 -6.969 50.375 1 17.2 740 ILE B O 1
ATOM 11610 N N . TYR B 1 741 ? 41.469 -5.477 51.625 1 16.92 741 TYR B N 1
ATOM 11611 C CA . TYR B 1 741 ? 41.406 -4.465 52.688 1 16.92 741 TYR B CA 1
ATOM 11612 C C . TYR B 1 741 ? 40.062 -3.717 52.625 1 16.92 741 TYR B C 1
ATOM 11614 O O . TYR B 1 741 ? 39.344 -3.771 51.625 1 16.92 741 TYR B O 1
ATOM 11622 N N . ARG B 1 742 ? 40.094 -2.162 53 1 18 742 ARG B N 1
ATOM 11623 C CA . ARG B 1 742 ? 39.781 -1.16 54 1 18 742 ARG B CA 1
ATOM 11624 C C . ARG B 1 742 ? 38.438 -0.516 53.719 1 18 742 ARG B C 1
ATOM 11626 O O . ARG B 1 742 ? 37.562 -0.493 54.594 1 18 742 ARG B O 1
ATOM 11633 N N . ARG B 1 743 ? 38.406 0.767 53.344 1 17.81 743 ARG B N 1
ATOM 11634 C CA . ARG B 1 743 ? 38.406 2.135 53.844 1 17.81 743 ARG B CA 1
ATOM 11635 C C . ARG B 1 743 ? 37.062 2.812 53.594 1 17.81 743 ARG B C 1
ATOM 11637 O O . ARG B 1 743 ? 36.312 2.389 52.719 1 17.81 743 ARG B O 1
ATOM 11644 N N . LYS B 1 744 ? 37.188 4.422 53.594 1 18.06 744 LYS B N 1
ATOM 11645 C CA . LYS B 1 744 ? 36.562 5.711 53.906 1 18.06 744 LYS B CA 1
ATOM 11646 C C . LYS B 1 744 ? 35.438 6.039 52.938 1 18.06 744 LYS B C 1
ATOM 11648 O O . LYS B 1 744 ? 35.562 5.824 51.719 1 18.06 744 LYS B O 1
#

Organism: Staphylothermus marinus (strain ATCC 43588 / DSM 3639 / JCM 9404 / F1) (NCBI:txid399550)

Sequence (1488 aa):
MLSRRIIGVLILLAVILSTSISLIYANTPTNEHTRYAEKVVIISIDAARADYTYMLASEGILPGFKRIIDEGVYAKGMIVSFPSATAVSHAVISTGAEPGITGITGNSIHLPGTKIYKTVSGFDGRNLLAEPIWVTLDRQGLTAVVAAFPQSTPSAWADKVNRSILFNPYDSFIWPISYSKLYTTNSSVSRASIIDLVEATNWTNTGIIGNVTSAYESSIYMGDDTWYLYLADLDGDGYPDKLAIVPHEKDLSKAVTILSEGEWSEPINTTITYNGNTYIVAPLFKAINLSLTNFRLYRSLMRPFNDDWFNNENVAWDVWNNVVVRTGMITDGDWYALVNGWIDTDTYMETVHYANEFFKEFTLYLLNHTDWDLLMGYTPIVDNVYHEFLGLVDPSMPYYNPSEAEKYWNYIVEAHKWADEIVKAVLDNVDLNNTVVMVVSDHGQWPVKKLVYINSILEQAGLIKVDDQGHILWNETVAYYVGYNQIFVNLQGREDGGIVPPNEYNDVVNKIITALSNVKDPDTGEPVFSLIMTKDEAKSLGLYGDRVGDVVFSLRPGYAAWGGLKVGTIFEDAVPLKTVVGWHSDLPYYPQLHAIFGAIGANIEHGELGYIHSTSIAPTITYLLGIDPPLNATGDRLPIVKPLTKTVTQTITSTSTVTTTNTVTQTVEKTETQTITETKTHTTTVTETATQTTTRIETTTKTITTTAYNTTTVKTIDVGATTIYAIIALIVGLAIGMLIYRRKMLSRRIIGVLILLAVILSTSISLIYANTPTNEHTRYAEKVVIISIDAARADYTYMLASEGILPGFKRIIDEGVYAKGMIVSFPSATAVSHAVISTGAEPGITGITGNSIHLPGTKIYKTVSGFDGRNLLAEPIWVTLDRQGLTAVVAAFPQSTPSAWADKVNRSILFNPYDSFIWPISYSKLYTTNSSVSRASIIDLVEATNWTNTGIIGNVTSAYESSIYMGDDTWYLYLADLDGDGYPDKLAIVPHEKDLSKAVTILSEGEWSEPINTTITYNGNTYIVAPLFKAINLSLTNFRLYRSLMRPFNDDWFNNENVAWDVWNNVVVRTGMITDGDWYALVNGWIDTDTYMETVHYANEFFKEFTLYLLNHTDWDLLMGYTPIVDNVYHEFLGLVDPSMPYYNPSEAEKYWNYIVEAHKWADEIVKAVLDNVDLNNTVVMVVSDHGQWPVKKLVYINSILEQAGLIKVDDQGHILWNETVAYYVGYNQIFVNLQGREDGGIVPPNEYNDVVNKIITALSNVKDPDTGEPVFSLIMTKDEAKSLGLYGDRVGDVVFSLRPGYAAWGGLKVGTIFEDAVPLKTVVGWHSDLPYYPQLHAIFGAIGANIEHGELGYIHSTSIAPTITYLLGIDPPLNATGDRLPIVKPLTKTVTQTITSTSTVTTTNTVTQTVEKTETQTITETKTHTTTVTETATQTTTRIETTTKTITTTAYNTTTVKTIDVGATTIYAIIALIVGLAIGMLIYRRK

Solvent-accessible surface area (backbone atoms only — not comparable to full-atom values): 80713 Å² total; per-residue (Å²): 134,73,94,69,64,79,75,62,61,76,65,59,70,74,60,68,85,62,71,79,69,72,72,74,68,68,75,62,78,67,82,73,50,70,59,51,23,74,27,39,38,38,37,34,37,30,31,38,30,23,67,61,51,51,53,39,21,75,72,59,64,20,61,32,56,29,48,26,57,76,63,5,20,27,36,71,22,23,39,39,46,55,32,20,27,68,24,21,17,37,49,17,33,36,17,2,19,45,34,36,60,24,50,27,48,13,55,45,30,49,52,72,63,32,43,76,83,46,64,45,57,26,45,41,22,78,53,48,69,41,44,37,43,53,42,40,29,25,73,69,76,38,28,23,34,33,51,33,48,66,37,35,36,21,78,57,38,56,92,58,42,82,67,33,42,31,21,17,66,84,54,26,67,45,90,72,68,25,50,57,50,37,41,21,44,39,79,82,48,57,95,47,46,74,47,66,79,42,77,55,72,85,65,42,62,59,65,79,85,43,68,66,65,44,46,30,25,38,71,46,70,47,69,73,34,52,27,36,38,41,33,30,11,57,83,62,79,81,54,45,53,38,39,33,41,17,64,74,47,60,34,54,80,55,38,78,46,74,34,40,70,67,31,67,51,69,30,45,72,44,74,40,37,48,94,89,38,78,36,40,38,19,37,33,40,31,31,64,32,56,40,85,70,51,23,31,39,38,37,44,45,28,33,43,69,62,77,53,22,39,72,44,69,69,61,49,50,49,43,41,71,68,31,28,48,69,45,13,54,28,79,53,41,49,59,67,44,36,48,41,62,71,42,54,72,68,56,33,51,48,37,25,47,38,15,46,48,24,37,37,47,48,38,52,47,51,64,75,73,48,88,59,37,32,39,34,32,44,41,50,44,41,38,50,46,32,25,54,36,44,20,46,56,34,83,86,32,90,79,40,42,80,90,50,18,60,61,45,43,49,52,52,52,48,37,51,37,57,55,25,47,41,49,33,52,51,60,73,71,52,59,44,79,39,23,28,44,32,42,35,25,36,15,14,45,36,39,28,46,32,36,36,22,52,39,20,48,35,31,76,65,65,32,31,37,57,52,96,85,65,48,73,36,67,90,63,28,44,43,49,58,69,46,56,48,26,30,34,63,22,28,45,90,45,25,46,76,28,71,35,49,74,91,46,44,66,60,53,52,50,51,52,54,44,48,54,65,68,42,48,39,88,88,77,62,38,66,43,57,36,34,72,38,45,37,79,41,32,40,70,58,31,36,37,66,78,49,46,37,52,35,35,46,21,58,35,92,36,49,35,86,33,71,61,71,42,87,96,40,44,70,42,74,43,39,87,59,66,38,59,15,25,39,68,26,36,59,22,50,37,62,49,28,14,6,31,39,32,33,29,37,21,55,41,38,66,48,77,46,60,76,42,51,39,27,18,46,26,28,31,53,23,42,33,56,25,48,74,51,24,87,53,41,71,39,58,56,66,94,44,60,51,82,77,76,75,78,74,74,73,76,76,76,74,78,74,80,73,82,74,78,85,76,86,86,85,87,86,76,87,68,81,63,87,72,85,76,89,76,86,65,72,72,74,70,73,76,72,77,72,77,79,85,79,78,91,76,86,79,80,85,84,75,91,87,78,89,81,97,84,93,86,92,91,90,92,89,94,88,93,87,90,95,91,84,90,94,83,90,86,92,81,88,85,91,83,82,88,74,83,89,84,87,133,128,95,76,78,66,82,77,59,61,77,68,56,67,73,63,65,74,66,63,74,71,72,71,73,68,67,74,62,77,67,82,73,50,70,61,51,23,73,28,38,37,39,38,35,37,30,31,38,29,23,67,61,51,52,52,39,20,73,72,60,65,22,61,34,56,30,48,25,57,74,62,5,20,28,37,72,22,23,40,40,44,54,33,20,28,67,25,20,18,37,49,17,33,38,16,3,20,45,34,36,60,24,50,27,47,12,55,44,29,50,52,71,62,32,43,76,84,46,65,43,57,26,45,41,22,78,52,48,68,42,46,38,43,52,42,40,32,26,74,70,77,39,28,23,35,32,51,32,46,67,37,34,35,21,79,55,39,57,90,57,41,82,69,34,42,31,20,17,66,84,55,26,67,46,92,73,70,26,49,57,49,40,42,20,44,39,79,82,49,58,96,49,47,74,49,65,79,40,77,54,72,86,67,42,60,60,65,80,86,43,67,67,64,45,46,29,26,36,72,46,71,47,69,72,34,53,28,34,37,40,32,30,11,58,83,62,78,84,55,46,53,36,39,32,41,16,66,75,48,62,34,55,81,55,39,77,46,73,35,40,71,67,31,67,52,68,30,44,73,45,73,39,36,48,95,90,40,78,37,40,36,18,38,34,40,31,32,64,31,57,42,83,69,49,22,31,39,37,35,44,44,26,32,44,69,62,77,53,21,38,70,44,68,71,61,49,50,49,45,42,71,68,32,28,47,69,45,13,52,28,79,52,41,49,59,68,44,36,46,41,61,72,42,54,73,69,56,34,51,48,38,25,48,36,16,45,49,24,40,37,48,48,37,50,47,51,64,74,71,51,87,59,36,32,39,35,32,44,43,51,44,42,38,51,47,32,25,53,36,43,20,45,56,35,82,87,33,88,80,41,42,81,91,51,19,61,62,45,44,50,52,52,52,47,38,51,36,57,57,26,48,40,50,34,53,50,62,73,71,54,58,44,78,41,23,28,44,33,41,34,26,36,16,14,46,36,38,28,44,31,36,34,23,52,38,19,48,36,31,74,66,64,31,31,36,58,51,98,84,66,49,73,36,67,94,63,29,44,44,49,58,68,47,56,49,26,30,34,63,21,28,45,92,45,26,47,77,28,73,36,50,75,90,47,44,66,60,52,51,50,51,51,53,43,48,54,64,69,42,50,38,89,87,76,63,37,66,42,60,36,34,73,35,44,35,80,41,32,41,71,57,31,35,38,66,76,49,46,37,52,34,36,45,21,57,34,91,36,50,35,86,34,72,62,72,42,88,94,40,44,70,42,73,42,38,86,58,66,37,59,15,24,39,68,26,36,60,23,51,36,64,49,28,14,5,32,40,32,33,29,35,22,56,42,38,66,47,75,45,59,76,42,52,37,27,18,47,27,27,30,53,24,44,31,55,23,48,74,51,25,88,54,40,72,38,57,56,65,95,45,60,52,81,78,76,74,77,74,75,75,78,78,77,76,79,77,82,75,82,71,73,77,70,81,79,81,79,83,78,84,78,82,77,79,77,78,82,64,88,67,87,69,80,56,60,87,82,82,76,83,78,88,80,89,77,85,74,87,84,84,90,87,92,81,93,87,97,86,96,90,98,93,98,85,89,90,87,91,87,92,92,94,87,92,84,91,85,93,84,89,88,84,89,91,83,91,88,90,84,90,90,90,87,135

Radius of gyration: 43.42 Å; Cα contacts (8 Å, |Δi|>4): 3218; chains: 2; bounding box: 151×142×134 Å

InterPro domains:
  IPR002591 Type I phosphodiesterase/nucleotide pyrophosphatase/phosphate transferase [PF01663] (40-157)
  IPR002591 Type I phosphodiesterase/nucleotide pyrophosphatase/phosphate transferase [PF01663] (350-563)
  IPR017850 Alkaline-phosphatase-like, core domain superfamily [G3DSA:3.40.720.10] (25-639)
  IPR017850 Alkaline-phosphatase-like, core domain superfamily [SSF53649] (27-626)

pLDDT: mean 82.38, std 28.88, range [13.17, 98.88]

Nearest PDB structures (foldseek):
  7cba-assembly2_B  TM=7.395E-01  e=1.920E-16  Naja atra
  6xkd-assembly1_A  TM=7.455E-01  e=3.011E-16  Mus musculus
  4b56-assembly1_B  TM=7.414E-01  e=2.857E-15  Mus musculus
  4b56-assembly1_A  TM=7.298E-01  e=5.303E-15  Mus musculus
  6aek-assembly1_A  TM=7.436E-01  e=1.380E-14  Mus musculus

Secondary structure (DSSP, 8-state):
--TTSGGGGGGGGGGGGGS-------------PPPS-SEEEEEEETT--HHHHHHHHHTTS-HHHHHHHHHSEEEEEEE-PSS--HHHHHHHHHH---HHHH---SSEE--TTS-TT--EETT-GGG--SPPHHHHHHHTT--EEESS-TT--GGGGTTT-SS-EEB-GGG---TTTTS-EEEES-TTSTT-EE---EE--S-B-GGGG---SEEEEEEEEEBTEEEEEEEEESSSSSS--EEEEEESSSBGGG-SEEE-TTPBPPP--EEEEETTEEEEE---EEEEE--SSS-EEEE-----B-GGGBS-HHHHHHHIIIIIHHH----S--HHHHHTTSS-HHHHHHHHHHHHHHHHHHHHHHHHHS--SEEEEEE-HHHHHHHHHGGGG-TTSTT--HHHHHHHHHHHHHHHHHHHHHHHHHHHTS-TTTEEEEEE-S---EEEEEEEEHHHHHHHTTSS-B-TTS-B-GGG--EEEEETTEEEE-BTTTSTT--B-GGGHHHHHHHHHHHHHT-B-TTT--B-EEEEEETTGGGGGT--STTS-SEEEEEPTEEEEE-S--TT--EEE--TTTS-SEE--S-TTSGGGPBPEEEEETTBPPEEEEEEEGGGHHHHHHHHTTSPPPTT--SPPPS-BPP-----------------------------------------------------------------------------------------------------/---SGGGSSGGGGGGGGGS-------------PPPS-SEEEEEEETT--HHHHHHHHHTTS-HHHHHHHHHSEEEEEEE-PSS--HHHHHHHHHH---HHHH---SSEE--TTS-TT--EETT-GGG--SPPHHHHHHHTT--EEESS-TT--GGGGTTT-SS-EEB-GGG---TTTTS-EEEES-TTSTT-EE---EE--S-B-GGGG---SEEEEEEEEEBTEEEEEEEEESSSSSS--EEEEEESSSBGGG-SEEE-TTPBPPP--EEEEETTEEEEE---EEEEE--SSS-EEEE-----B-GGGBS-HHHHHHHIIIIIHHH----S--HHHHHTTSS-HHHHHHHHHHHHHHHHHHHHHHHHHS--SEEEEEE-HHHHHHHHHGGGG-TTSTT--HHHHHHHHHHHHHHHHHHHHHHHHHHHTS-TTTEEEEEE-S---EEEEEEEEHHHHHHHTTSS-B-TTS-B-GGG--EEEEETTEEEE-BTTTSTT--B-GGGHHHHHHHHHHHHHT-B-TTT--B-EEEEEETTGGGGGT--STTS-SEEEEEPTEEEEE-S--TT--EEE--TTTS-SEE--S-TTSGGGPBPEEEEETTBPPEEEEEEEGGGHHHHHHHHTTSPPPTT--SPPPS-BPP-----------------------------------------------------------------------------------------------------

Foldseek 3Di:
DPPPPDVPPPPPPVPPPDDDPPPPVPPPVPPFFDFLFQAEEEEAEAFDFLVVLVVCLVVVLQVLVVCLQVFFEWASFAQEFFQLAQLQLLLLLFALAFCQQQVLRYCWFDAWAAAQQDTDGSQALLRGRFDGLQLVQQVVPFEEEELATRSLWCVSCVPRHDHYKTFHQVQQDDPPLLAKAKEKCAPVQPPHHHWAKDWDDDAAPPPVVHAFPTKIKIWDDRAPWIKMKIFGDHPPPQFTAKIFIATRDRYSVRTQDIDGAQDKDFFRFDWDDHPHDIWTKTWMWHFHGRDNNTGIIIIHRIGTPDDGGIDDVVVSVVLCVPQCSGLNAQQEQNLVCQQSVSDDPVVSLVSLLSNLSSQLVSQLCCVVPDDGRYYYGYHHSLVRLQQFQVLQQDPVAPPHDPVCNVVSVVSNSVSSNSSSVSSVSSVVPDALQRYKYKYKYSWHKFFAFKEFELVQLCVVLQQWDADPVRHTDSLRHQKFDNDLQAIAGLEPPTYDNRDDYPVCLVVSLVSSQVSQQPDADPVPRHRFWPDKDAQVRCVVSSRHDRRGHRIGTFTDGRYHYDYDHDHPDGIDTDDRSNGTRMDGSGRRVPSRTTMIIGMGGRQFANDYHYHHYSSQNQCQSCSNRRHHGTPNNDDHHDPGGHPDPPPPPPPPPPPPPPVDDDDDDDDDDPCPDPDPDDDPPPPPPPDDDPDDDDDDDDDDDDDDDDDDDDDDDYDYDDDYDYDDDDDDDDDDDDDDDDDDDDDD/DPDDDPVPDPVPPVPPPPPPPPPPPVPPPPPFFDFLFQAEEEEAEAFDFLVVLVVCLVVVLQVLVVCLQVFFEWASFAQEFFQLAQLQLLLLLFALAFCQQQVLRYCWFDAWPAAQQDTDGSQALLRGRFDGLQLVQQVVPFEEEELATRSLWCVSCVPRHDHYKTFHQVQQDDPPLLAKAKEKCAPPQPPHHHWAKDWDPDAPPPPVVHAFPTKIKIWDDRAPWIKMKIFGDRPPPQFTAKIFIATRDRYSVRTQDIDGAQDKDFFRFDWDDHPHDIWTKTWMKHFHGRDNNTGIIIIHRIGTPDDGGIDDVVVSVVLCVPQCSGLNAQQEQNLVCQQSVSDDPVVSLVSLLSNLSSQLVSQLCCVVPDDGRYYYGYHHSLVRLQQFQVLQQDPVAPPHDPVCNVVSVVSNSVSSNSSSVSSVSSVVPDALQRYKYKYKYSWHKFFAFKEFELVQLCVVLQQWDADPVRHTDSLRHQKFDNDLQAIAGLEPPTYDNRDDYPVCLVVSLVSSQVSQQPDADPVPRHRFWDDKDAQVRCVVSSRHDRRGHRIGTFTDGRYHYDYDHDHPDGIDTDDRSNGTRMDGSGRSVDSRTTMIIGMGGRQFANDYHYYHYSSQNQCQSCSNRRHHGTPNNDDHHDPGGHPPPPPPPPPPPPPPPPPDPDPDDDDDDDDPDPCPPPPPPPPDDDDDDDDDDDDDDDDDDDDDDDDDDDDDDDDDDYDYDDDDDDDDDYDYDDDYYDDYDDDD